Protein AF-0000000070044170 (afdb_homodimer)

InterPro domains:
  IPR001287 Nitrite reductase, copper-type [PR00695] (70-88)
  IPR001287 Nitrite reductase, copper-type [PR00695] (96-112)
  IPR001287 Nitrite reductase, copper-type [PR00695] (114-131)
  IPR001287 Nitrite reductase, copper-type [PR00695] (154-169)
  IPR008972 Cupredoxin [G3DSA:2.60.40.420] (39-191)
  IPR008972 Cupredoxin [G3DSA:2.60.40.420] (219-388)
  IPR008972 Cupredoxin [SSF49503] (66-196)
  IPR008972 Cupredoxin [SSF49503] (223-388)
  IPR011707 Multicopper oxidase-like, N-terminal [PF07732] (86-191)

Solvent-accessible surface area (backbone atoms only — not comparable to full-atom values): 47836 Å² total; per-residue (Å²): 136,78,83,66,86,62,62,77,61,50,64,67,36,61,84,58,57,73,78,81,65,84,67,71,72,64,79,58,69,79,46,70,85,71,49,57,71,61,59,59,50,42,56,50,52,56,69,26,58,66,61,80,62,75,82,78,61,77,72,60,54,53,68,61,53,52,69,68,76,39,55,71,44,81,45,80,39,32,43,40,71,46,80,41,77,43,85,88,82,41,54,27,65,28,27,17,29,62,54,19,23,44,21,75,73,44,74,49,46,33,56,25,30,40,40,39,32,46,32,21,50,64,84,36,90,60,61,45,32,47,38,58,61,59,47,90,68,65,69,73,76,19,46,48,33,46,47,59,35,72,48,74,49,39,46,55,31,73,63,42,31,64,27,53,29,31,40,29,29,35,80,32,64,52,45,65,56,38,33,51,37,23,16,32,30,42,34,39,24,34,46,74,86,44,69,67,62,43,66,39,69,31,53,42,68,55,95,67,38,78,43,85,40,72,44,77,40,64,42,46,16,45,55,34,38,47,36,35,36,43,32,30,55,42,98,83,22,40,80,28,65,68,34,51,80,67,66,48,60,70,29,21,18,42,39,62,26,54,35,39,22,24,58,20,28,67,51,10,24,70,73,68,50,31,57,87,45,73,44,38,43,63,47,88,30,31,50,58,90,50,44,42,55,26,19,40,50,41,49,37,44,50,77,35,50,31,33,35,46,36,36,28,70,21,86,59,70,38,20,46,27,38,48,32,34,47,40,31,29,35,27,43,65,88,40,79,56,26,36,42,28,47,34,48,68,34,46,50,73,29,47,37,38,38,34,36,59,43,76,45,55,23,48,31,44,38,30,31,48,23,61,48,37,37,76,35,14,23,40,33,33,37,36,21,23,61,47,77,63,45,43,66,56,34,32,73,60,62,70,31,97,57,76,61,64,23,53,20,72,67,62,21,28,38,44,65,33,44,60,82,85,57,77,49,52,41,81,72,84,33,43,14,53,30,42,49,52,41,69,67,58,53,50,53,42,44,74,69,66,32,39,56,53,58,70,49,57,78,69,49,64,79,58,123,134,84,83,73,84,62,73,71,55,56,69,60,45,67,74,69,55,72,77,88,69,84,74,74,78,68,84,63,70,83,55,76,79,74,53,67,71,60,59,59,47,44,50,48,59,42,45,11,48,22,50,60,55,71,82,69,57,79,64,58,51,51,68,62,54,53,67,56,54,39,56,69,44,80,44,80,41,33,42,40,71,44,80,42,77,43,88,88,83,41,53,29,66,27,28,17,28,62,53,19,23,45,22,73,73,44,75,49,46,32,44,24,30,40,38,41,33,45,33,22,50,62,84,35,91,59,57,46,32,48,39,53,38,57,28,58,44,36,41,65,77,17,45,47,31,45,47,58,35,72,48,74,49,36,45,56,30,40,57,36,33,63,26,51,28,29,40,30,24,23,71,27,60,39,40,56,56,38,33,51,38,23,16,30,32,43,34,38,24,34,44,74,86,47,68,66,61,44,66,40,88,43,70,42,77,56,94,91,38,79,42,86,39,74,43,77,40,65,40,47,17,43,54,35,38,48,37,34,37,43,32,30,56,41,96,82,21,40,78,28,64,69,35,48,63,65,68,50,60,70,30,21,19,42,41,65,26,58,38,38,20,25,58,21,28,67,51,9,23,69,74,67,51,30,58,85,46,73,85,52,95,70,49,88,31,33,50,58,89,49,43,42,55,26,20,40,50,41,49,36,44,48,77,36,46,32,33,35,45,36,36,26,70,18,67,61,68,38,37,45,28,39,53,94,49,57,40,33,29,36,28,32,36,66,24,76,68,37,53,73,38,62,64,49,81,36,33,16,52,17,46,36,39,38,34,36,59,45,84,57,60,33,77,30,43,38,30,32,78,40,72,69,37,37,77,36,13,22,42,34,33,36,36,20,23,61,63,78,62,45,43,66,55,35,32,74,59,62,70,31,96,55,78,61,64,20,54,19,71,70,63,23,28,38,44,67,34,44,59,81,85,59,76,49,51,41,82,71,82,33,40,16,53,30,44,48,53,42,71,67,55,51,49,52,42,42,74,70,67,32,39,56,53,58,69,48,57,80,70,48,65,80,59,124

Nearest PDB structures (foldseek):
  6the-assembly1_A  TM=8.677E-01  e=5.548E-26  Bradyrhizobium sp. ORS 375
  3x1n-assembly1_A  TM=8.506E-01  e=3.146E-26  Geobacillus thermodenitrificans NG80-2
  3wia-assembly1_B  TM=8.548E-01  e=6.577E-26  Geobacillus kaustophilus HTA426
  3wi9-assembly1_A  TM=8.534E-01  e=1.455E-25  Geobacillus kaustophilus HTA426
  3x1f-assembly1_A  TM=8.467E-01  e=3.606E-25  Geobacillus thermodenitrificans NG80-2

Secondary structure (DSSP, 8-state):
----TTHHHHHHHHHT-S-------------TTTS-HHHHHHHHHHTS------TTS----HHHHHTTTPPEEEEEEEEEEEEEEETTTEEEEEEEETTEESPPPEEEETTPEEEEEEE--TT-SS-B--EETT--S-GGGG--B-TT-EEEEEEE--S-EEEEEE---TT-S-HHHHHHTT-EEEEEEE-TT-PPPEEE--EEEETTEEEE--EEE-S-EEEEEEEEEEE-B-TTS-B-HHHHHHT--SEEEETTBTTTBS--HHHHHHHHS-TTS-SSS--TT--GGGGGGS---EEE-TT-EEEEEEEE-SSS-EEEEETT--BSEEEETTEEEESSBSEEEE-TTEEEEEEEE--SSEEEEEEES-HHHHHHT-EEEEEES-TT--HHHHHHTTSSSS--SSTHHHH-EETTTSPPP-TTEEPPS-EE--SEE-HHHHHHHHHTT-B-HHHHGGGSPPP-/----TTHHHHHHHHHH-S--------S----TTTS-HHHHHHHHHH-S------S-S----HHHHHTTTPPEEEEEEEEEEEEEEETTTEEEEEEEETTEESPPPEEEETTPEEEEEEE--TT-SS-B--EETT--S-GGGG--B-TT-EEEEEEE--S-EEEEEE---TT-S-HHHHHHTT-EEEEEEE-TT-PPPEEE--EEEETTEEEE--EEE-S-EEEEEEEEEEE-B-TTS-B-HHHHHTT--SEEEETTBTTTBS--HHHHHHHHS-TTS-SSS--TT--GGGGGGS---EEE-TT-EEEEEEEE-SSS-EEEEETT--BSEEEETTEEEESSBSEEEE-TTEEEEEEEE--SSEEEEEEES-HHHHHHT-EEEEEES-TT-HHHHHHHTTSSSS--SSTHHHH-EETTTSPPP-TTEEPPS-EE--SEE-HHHHHHHHHTT-B-HHHHGGGSPPP-

Sequence (928 aa):
MLFTIAAVAVMGATLFGSTYTQTQIAGQSLDITKMDADVIEQIHQMGGLQLVMPQAFAETDCGVLSQTGRKVVEFNLTGESVKLPIMGGKTYNAMTFSGQVPGPTLRVTQGDVVKMTLSIPADEVTGHGNDMHASQITAGAFESVNPGETSQYCYIAQVAGVFKYHCSGVKLIGMDQHVLSGMYGIAIVDPIDGYKKLMVEKTKVSNGKVSLDRKFYDADALEFQIQYNQLYLTPEGNYDAGAMFQHHNTATVVNGMQFGYVPNMLHNILVKGDANKNIFVAQPWNGIELKQYQSQLLFVENDQHVRIFAENAGNEPVFFHIVGEILDRVTQGNRVQSAGTETWLLGGSQNMIVDIVFDEPGAYALVNHDYAAIYTGAATVFVAGDPFGLNPRLVDAGIIPAPVPSYAYALGNPSDAVPPMGKNSIAHPAVNIHGLYTDEVASEKKAAGMIPLWEVIPTLPPVPMLFTIAAVAVMGATLFGSTYTQTQIAGQSLDITKMDADVIEQIHQMGGLQLVMPQAFAETDCGVLSQTGRKVVEFNLTGESVKLPIMGGKTYNAMTFSGQVPGPTLRVTQGDVVKMTLSIPADEVTGHGNDMHASQITAGAFESVNPGETSQYCYIAQVAGVFKYHCSGVKLIGMDQHVLSGMYGIAIVDPIDGYKKLMVEKTKVSNGKVSLDRKFYDADALEFQIQYNQLYLTPEGNYDAGAMFQHHNTATVVNGMQFGYVPNMLHNILVKGDANKNIFVAQPWNGIELKQYQSQLLFVENDQHVRIFAENAGNEPVFFHIVGEILDRVTQGNRVQSAGTETWLLGGSQNMIVDIVFDEPGAYALVNHDYAAIYTGAATVFVAGDPFGLNPRLVDAGIIPAPVPSYAYALGNPSDAVPPMGKNSIAHPAVNIHGLYTDEVASEKKAAGMIPLWEVIPTLPPVP

pLDDT: mean 84.02, std 22.11, range [18.91, 98.88]

Organism: NCBI:txid859350

Radius of gyration: 29.66 Å; Cα contacts (8 Å, |Δi|>4): 2402; chains: 2; bounding box: 84×89×94 Å

Structure (mmCIF, N/CA/C/O backbone):
data_AF-0000000070044170-model_v1
#
loop_
_entity.id
_entity.type
_entity.pdbx_description
1 polymer 'Copper-containing nitrite reductase'
#
loop_
_atom_site.group_PDB
_atom_site.id
_atom_site.type_symbol
_atom_site.label_atom_id
_atom_site.label_alt_id
_atom_site.label_comp_id
_atom_site.label_asym_id
_atom_site.label_entity_id
_atom_site.label_seq_id
_atom_site.pdbx_PDB_ins_code
_atom_site.Cartn_x
_atom_site.Cartn_y
_atom_site.Cartn_z
_atom_site.occupancy
_atom_site.B_iso_or_equiv
_atom_site.auth_seq_id
_atom_site.auth_comp_id
_atom_site.auth_asym_id
_atom_site.auth_atom_id
_atom_site.pdbx_PDB_model_num
ATOM 1 N N . MET A 1 1 ? 52.094 -11.898 -18.25 1 19.14 1 MET A N 1
ATOM 2 C CA . MET A 1 1 ? 52.281 -12.016 -16.797 1 19.14 1 MET A CA 1
ATOM 3 C C . MET A 1 1 ? 51 -11.586 -16.062 1 19.14 1 MET A C 1
ATOM 5 O O . MET A 1 1 ? 50.531 -10.461 -16.219 1 19.14 1 MET A O 1
ATOM 9 N N . LEU A 1 2 ? 50.062 -12.406 -15.82 1 20.53 2 LEU A N 1
ATOM 10 C CA . LEU A 1 2 ? 48.625 -12.492 -15.57 1 20.53 2 LEU A CA 1
ATOM 11 C C . LEU A 1 2 ? 48.281 -12.008 -14.172 1 20.53 2 LEU A C 1
ATOM 13 O O . LEU A 1 2 ? 48.75 -12.555 -13.18 1 20.53 2 LEU A O 1
ATOM 17 N N . PHE A 1 3 ? 48.312 -10.734 -13.953 1 23.02 3 PHE A N 1
ATOM 18 C CA . PHE A 1 3 ? 48.25 -10.086 -12.648 1 23.02 3 PHE A CA 1
ATOM 19 C C . PHE A 1 3 ? 47.094 -10.641 -11.836 1 23.02 3 PHE A C 1
ATOM 21 O O . PHE A 1 3 ? 45.938 -10.672 -12.312 1 23.02 3 PHE A O 1
ATOM 28 N N . THR A 1 4 ? 47.281 -11.594 -10.977 1 21.22 4 THR A N 1
ATOM 29 C CA . THR A 1 4 ? 46.531 -12.531 -10.156 1 21.22 4 THR A CA 1
ATOM 30 C C . THR A 1 4 ? 45.594 -11.781 -9.203 1 21.22 4 THR A C 1
ATOM 32 O O . THR A 1 4 ? 45.969 -10.773 -8.609 1 21.22 4 THR A O 1
ATOM 35 N N . ILE A 1 5 ? 44.281 -11.812 -9.391 1 21.06 5 ILE A N 1
ATOM 36 C CA . ILE A 1 5 ? 43.062 -11.312 -8.797 1 21.06 5 ILE A CA 1
ATOM 37 C C . ILE A 1 5 ? 43.125 -11.453 -7.277 1 21.06 5 ILE A C 1
ATOM 39 O O . ILE A 1 5 ? 42.125 -11.266 -6.586 1 21.06 5 ILE A O 1
ATOM 43 N N . ALA A 1 6 ? 44.219 -11.914 -6.664 1 22.98 6 ALA A N 1
ATOM 44 C CA . ALA A 1 6 ? 44.562 -12.211 -5.277 1 22.98 6 ALA A CA 1
ATOM 45 C C . ALA A 1 6 ? 44.594 -10.938 -4.441 1 22.98 6 ALA A C 1
ATOM 47 O O . ALA A 1 6 ? 44.25 -10.945 -3.264 1 22.98 6 ALA A O 1
ATOM 48 N N . ALA A 1 7 ? 45.281 -10.023 -4.941 1 21.08 7 ALA A N 1
ATOM 49 C CA . ALA A 1 7 ? 45.781 -8.914 -4.141 1 21.08 7 ALA A CA 1
ATOM 50 C C . ALA A 1 7 ? 44.656 -8.039 -3.637 1 21.08 7 ALA A C 1
ATOM 52 O O . ALA A 1 7 ? 44.781 -7.352 -2.619 1 21.08 7 ALA A O 1
ATOM 53 N N . VAL A 1 8 ? 43.719 -7.941 -4.469 1 22.28 8 VAL A N 1
ATOM 54 C CA . VAL A 1 8 ? 42.75 -6.93 -4.059 1 22.28 8 VAL A CA 1
ATOM 55 C C . VAL A 1 8 ? 42 -7.414 -2.828 1 22.28 8 VAL A C 1
ATOM 57 O O . VAL A 1 8 ? 41.25 -6.645 -2.199 1 22.28 8 VAL A O 1
ATOM 60 N N . ALA A 1 9 ? 42.031 -8.734 -2.465 1 24.86 9 ALA A N 1
ATOM 61 C CA . ALA A 1 9 ? 41.375 -9.422 -1.346 1 24.86 9 ALA A CA 1
ATOM 62 C C . ALA A 1 9 ? 42 -8.984 -0.016 1 24.86 9 ALA A C 1
ATOM 64 O O . ALA A 1 9 ? 41.281 -8.938 1.005 1 24.86 9 ALA A O 1
ATOM 65 N N . VAL A 1 10 ? 43.25 -8.742 0.017 1 25.38 10 VAL A N 1
ATOM 66 C CA . VAL A 1 10 ? 44.062 -8.555 1.213 1 25.38 10 VAL A CA 1
ATOM 67 C C . VAL A 1 10 ? 43.719 -7.199 1.845 1 25.38 10 VAL A C 1
ATOM 69 O O . VAL A 1 10 ? 43.719 -7.066 3.07 1 25.38 10 VAL A O 1
ATOM 72 N N . MET A 1 11 ? 43.656 -6.188 1.06 1 24.94 11 MET A N 1
ATOM 73 C CA . MET A 1 11 ? 43.625 -4.891 1.729 1 24.94 11 MET A CA 1
ATOM 74 C C . MET A 1 11 ? 42.344 -4.75 2.551 1 24.94 11 MET A C 1
ATOM 76 O O . MET A 1 11 ? 42.281 -3.939 3.477 1 24.94 11 MET A O 1
ATOM 80 N N . GLY A 1 12 ? 41.156 -5.332 2.129 1 25.17 12 GLY A N 1
ATOM 81 C CA . GLY A 1 12 ? 40 -5.262 2.975 1 25.17 12 GLY A CA 1
ATOM 82 C C . GLY A 1 12 ? 40.156 -5.992 4.293 1 25.17 12 GLY A C 1
ATOM 83 O O . GLY A 1 12 ? 39.375 -5.805 5.219 1 25.17 12 GLY A O 1
ATOM 84 N N . ALA A 1 13 ? 41 -6.918 4.492 1 26.05 13 ALA A N 1
ATOM 85 C CA . ALA A 1 13 ? 41.438 -7.703 5.629 1 26.05 13 ALA A CA 1
ATOM 86 C C . ALA A 1 13 ? 42.156 -6.824 6.66 1 26.05 13 ALA A C 1
ATOM 88 O O . ALA A 1 13 ? 42 -7.023 7.867 1 26.05 13 ALA A O 1
ATOM 89 N N . THR A 1 14 ? 43.188 -6.262 6.367 1 25.36 14 THR A N 1
ATOM 90 C CA . THR A 1 14 ? 44.062 -5.594 7.336 1 25.36 14 THR A CA 1
ATOM 91 C C . THR A 1 14 ? 43.312 -4.445 8.016 1 25.36 14 THR A C 1
ATOM 93 O O . THR A 1 14 ? 43.562 -4.172 9.195 1 25.36 14 THR A O 1
ATOM 96 N N . LEU A 1 15 ? 42.719 -3.572 7.324 1 26.08 15 LEU A N 1
ATOM 97 C CA . LEU A 1 15 ? 42.156 -2.512 8.172 1 26.08 15 LEU A CA 1
ATOM 98 C C . LEU A 1 15 ? 41.156 -3.066 9.164 1 26.08 15 LEU A C 1
ATOM 100 O O . LEU A 1 15 ? 41 -2.547 10.273 1 26.08 15 LEU A O 1
ATOM 104 N N . PHE A 1 16 ? 40.188 -4.203 8.789 1 29.12 16 PHE A N 1
ATOM 105 C CA . PHE A 1 16 ? 39.469 -5.062 9.719 1 29.12 16 PHE A CA 1
ATOM 106 C C . PHE A 1 16 ? 40.281 -6.316 10.031 1 29.12 16 PHE A C 1
ATOM 108 O O . PHE A 1 16 ? 40.25 -7.293 9.281 1 29.12 16 PHE A O 1
ATOM 115 N N . GLY A 1 17 ? 41.375 -6.535 10.164 1 27.56 17 GLY A N 1
ATOM 116 C CA . GLY A 1 17 ? 42.219 -7.629 10.625 1 27.56 17 GLY A CA 1
ATOM 117 C C . GLY A 1 17 ? 41.5 -8.547 11.617 1 27.56 17 GLY A C 1
ATOM 118 O O . GLY A 1 17 ? 42.125 -9.461 12.164 1 27.56 17 GLY A O 1
ATOM 119 N N . SER A 1 18 ? 40.656 -8.055 12.531 1 26.33 18 SER A N 1
ATOM 120 C CA . SER A 1 18 ? 40.25 -8.898 13.656 1 26.33 18 SER A CA 1
ATOM 121 C C . SER A 1 18 ? 39.469 -10.117 13.18 1 26.33 18 SER A C 1
ATOM 123 O O . SER A 1 18 ? 38.875 -10.102 12.094 1 26.33 18 SER A O 1
ATOM 125 N N . THR A 1 19 ? 39.75 -11.391 13.516 1 26.95 19 THR A N 1
ATOM 126 C CA . THR A 1 19 ? 39.062 -12.68 13.43 1 26.95 19 THR A CA 1
ATOM 127 C C . THR A 1 19 ? 37.562 -12.516 13.602 1 26.95 19 THR A C 1
ATOM 129 O O . THR A 1 19 ? 37.094 -11.898 14.57 1 26.95 19 THR A O 1
ATOM 132 N N . TYR A 1 20 ? 36.812 -12.609 12.672 1 24.53 20 TYR A N 1
ATOM 133 C CA . TYR A 1 20 ? 35.375 -12.484 12.703 1 24.53 20 TYR A CA 1
ATOM 134 C C . TYR A 1 20 ? 34.75 -13.531 13.617 1 24.53 20 TYR A C 1
ATOM 136 O O . TYR A 1 20 ? 34.5 -14.656 13.195 1 24.53 20 TYR A O 1
ATOM 144 N N . THR A 1 21 ? 35.312 -14.023 14.805 1 25.42 21 THR A N 1
ATOM 145 C CA . THR A 1 21 ? 34.531 -14.789 15.75 1 25.42 21 THR A CA 1
ATOM 146 C C . THR A 1 21 ? 33.125 -14.227 15.852 1 25.42 21 THR A C 1
ATOM 148 O O . THR A 1 21 ? 32.906 -13.008 15.789 1 25.42 21 THR A O 1
ATOM 151 N N . GLN A 1 22 ? 32.125 -15.07 15.477 1 24.55 22 GLN A N 1
ATOM 152 C CA . GLN A 1 22 ? 30.703 -14.875 15.695 1 24.55 22 GLN A CA 1
ATOM 153 C C . GLN A 1 22 ? 30.453 -14.148 17.016 1 24.55 22 GLN A C 1
ATOM 155 O O . GLN A 1 22 ? 30.25 -14.789 18.047 1 24.55 22 GLN A O 1
ATOM 160 N N . THR A 1 23 ? 31.297 -13.453 17.5 1 24.69 23 THR A N 1
ATOM 161 C CA . THR A 1 23 ? 31.016 -12.773 18.75 1 24.69 23 THR A CA 1
ATOM 162 C C . THR A 1 23 ? 29.609 -12.156 18.719 1 24.69 23 THR A C 1
ATOM 164 O O . THR A 1 23 ? 29.328 -11.305 17.891 1 24.69 23 THR A O 1
ATOM 167 N N . GLN A 1 24 ? 28.562 -12.977 19.188 1 23.58 24 GLN A N 1
ATOM 168 C CA . GLN A 1 24 ? 27.266 -12.641 19.766 1 23.58 24 GLN A CA 1
ATOM 169 C C . GLN A 1 24 ? 27.281 -11.242 20.375 1 23.58 24 GLN A C 1
ATOM 171 O O . GLN A 1 24 ? 27.953 -11.008 21.375 1 23.58 24 GLN A O 1
ATOM 176 N N . ILE A 1 25 ? 27.406 -10.391 19.609 1 24.97 25 ILE A N 1
ATOM 177 C CA . ILE A 1 25 ? 27.219 -9.125 20.312 1 24.97 25 ILE A CA 1
ATOM 178 C C . ILE A 1 25 ? 26 -9.203 21.219 1 24.97 25 ILE A C 1
ATOM 180 O O . ILE A 1 25 ? 24.875 -9.375 20.75 1 24.97 25 ILE A O 1
ATOM 184 N N . ALA A 1 26 ? 26.078 -9.93 22.281 1 24.61 26 ALA A N 1
ATOM 185 C CA . ALA A 1 26 ? 25.094 -9.891 23.344 1 24.61 26 ALA A CA 1
ATOM 186 C C . ALA A 1 26 ? 24.359 -8.555 23.375 1 24.61 26 ALA A C 1
ATOM 188 O O . ALA A 1 26 ? 24.969 -7.504 23.125 1 24.61 26 ALA A O 1
ATOM 189 N N . GLY A 1 27 ? 23.141 -8.547 22.984 1 26.03 27 GLY A N 1
ATOM 190 C CA . GLY A 1 27 ? 22.234 -7.449 23.266 1 26.03 27 GLY A CA 1
ATOM 191 C C . GLY A 1 27 ? 22.594 -6.672 24.516 1 26.03 27 GLY A C 1
ATOM 192 O O . GLY A 1 27 ? 21.859 -6.68 25.5 1 26.03 27 GLY A O 1
ATOM 193 N N . GLN A 1 28 ? 23.875 -6.738 24.797 1 25.52 28 GLN A N 1
ATOM 194 C CA . GLN A 1 28 ? 24.156 -5.863 25.938 1 25.52 28 GLN A CA 1
ATOM 195 C C . GLN A 1 28 ? 23.688 -4.438 25.656 1 25.52 28 GLN A C 1
ATOM 197 O O . GLN A 1 28 ? 23.812 -3.939 24.547 1 25.52 28 GLN A O 1
ATOM 202 N N . SER A 1 29 ? 22.688 -4.094 26.422 1 26.28 29 SER A N 1
ATOM 203 C CA . SER A 1 29 ? 22.281 -2.699 26.562 1 26.28 29 SER A CA 1
ATOM 204 C C . SER A 1 29 ? 23.469 -1.758 26.375 1 26.28 29 SER A C 1
ATOM 206 O O . SER A 1 29 ? 24.5 -1.93 27.016 1 26.28 29 SER A O 1
ATOM 208 N N . LEU A 1 30 ? 23.875 -1.546 25.172 1 29.61 30 LEU A N 1
ATOM 209 C CA . LEU A 1 30 ? 24.828 -0.435 25.141 1 29.61 30 LEU A CA 1
ATOM 210 C C . LEU A 1 30 ? 24.531 0.556 26.266 1 29.61 30 LEU A C 1
ATOM 212 O O . LEU A 1 30 ? 23.516 1.244 26.25 1 29.61 30 LEU A O 1
ATOM 216 N N . ASP A 1 31 ? 24.734 0.092 27.453 1 29.84 31 ASP A N 1
ATOM 217 C CA . ASP A 1 31 ? 24.797 0.992 28.609 1 29.84 31 ASP A CA 1
ATOM 218 C C . ASP A 1 31 ? 25.688 2.195 28.312 1 29.84 31 ASP A C 1
ATOM 220 O O . ASP A 1 31 ? 26.922 2.086 28.359 1 29.84 31 ASP A O 1
ATOM 224 N N . ILE A 1 32 ? 25.234 3.098 27.5 1 32.16 32 ILE A N 1
ATOM 225 C CA . ILE A 1 32 ? 25.844 4.398 27.234 1 32.16 32 ILE A CA 1
ATOM 226 C C . ILE A 1 32 ? 26.578 4.887 28.484 1 32.16 32 ILE A C 1
ATOM 228 O O . ILE A 1 32 ? 27.375 5.828 28.406 1 32.16 32 ILE A O 1
ATOM 232 N N . THR A 1 33 ? 26.266 4.387 29.672 1 31.03 33 THR A N 1
ATOM 233 C CA . THR A 1 33 ? 27.031 4.684 30.859 1 31.03 33 THR A CA 1
ATOM 234 C C . THR A 1 33 ? 28.391 3.984 30.812 1 31.03 33 THR A C 1
ATOM 236 O O . THR A 1 33 ? 29.266 4.266 31.641 1 31.03 33 THR A O 1
ATOM 239 N N . LYS A 1 34 ? 28.484 2.844 30.141 1 38.56 34 LYS A N 1
ATOM 240 C CA . LYS A 1 34 ? 29.797 2.209 30.172 1 38.56 34 LYS A CA 1
ATOM 241 C C . LYS A 1 34 ? 30.562 2.467 28.875 1 38.56 34 LYS A C 1
ATOM 243 O O . LYS A 1 34 ? 31.625 1.891 28.656 1 38.56 34 LYS A O 1
ATOM 248 N N . MET A 1 35 ? 29.875 2.824 27.781 1 36.03 35 MET A N 1
ATOM 249 C CA . MET A 1 35 ? 30.656 3.213 26.625 1 36.03 35 MET A CA 1
ATOM 250 C C . MET A 1 35 ? 31.469 4.473 26.906 1 36.03 35 MET A C 1
ATOM 252 O O . MET A 1 35 ? 30.984 5.383 27.578 1 36.03 35 MET A O 1
ATOM 256 N N . ASP A 1 36 ? 32.656 4.328 26.672 1 36.97 36 ASP A N 1
ATOM 257 C CA . ASP A 1 36 ? 33.562 5.422 26.953 1 36.97 36 ASP A CA 1
ATOM 258 C C . ASP A 1 36 ? 33.156 6.691 26.203 1 36.97 36 ASP A C 1
ATOM 260 O O . ASP A 1 36 ? 32.625 6.625 25.094 1 36.97 36 ASP A O 1
ATOM 264 N N . ALA A 1 37 ? 33.031 7.797 26.797 1 40.34 37 ALA A N 1
ATOM 265 C CA . ALA A 1 37 ? 32.75 9.148 26.328 1 40.34 37 ALA A CA 1
ATOM 266 C C . ALA A 1 37 ? 33.375 9.383 24.953 1 40.34 37 ALA A C 1
ATOM 268 O O . ALA A 1 37 ? 32.781 10.078 24.109 1 40.34 37 ALA A O 1
ATOM 269 N N . ASP A 1 38 ? 34.406 8.68 24.656 1 39.34 38 ASP A N 1
ATOM 270 C CA . ASP A 1 38 ? 35.188 8.969 23.453 1 39.34 38 ASP A CA 1
ATOM 271 C C . ASP A 1 38 ? 34.531 8.336 22.234 1 39.34 38 ASP A C 1
ATOM 273 O O . ASP A 1 38 ? 34.531 8.945 21.156 1 39.34 38 ASP A O 1
ATOM 277 N N . VAL A 1 39 ? 34.031 7.109 22.266 1 39.88 39 VAL A N 1
ATOM 278 C CA . VAL A 1 39 ? 33.5 6.457 21.078 1 39.88 39 VAL A CA 1
ATOM 279 C C . VAL A 1 39 ? 32.156 7.074 20.703 1 39.88 39 VAL A C 1
ATOM 281 O O . VAL A 1 39 ? 31.891 7.332 19.531 1 39.88 39 VAL A O 1
ATOM 284 N N . ILE A 1 40 ? 31.281 7.371 21.609 1 38.44 40 ILE A N 1
ATOM 285 C CA . ILE A 1 40 ? 30.047 8.102 21.359 1 38.44 40 ILE A CA 1
ATOM 286 C C . ILE A 1 40 ? 30.359 9.477 20.766 1 38.44 40 ILE A C 1
ATOM 288 O O . ILE A 1 40 ? 29.703 9.914 19.828 1 38.44 40 ILE A O 1
ATOM 292 N N . GLU A 1 41 ? 31.375 10.148 21.344 1 41.38 41 GLU A N 1
ATOM 293 C CA . GLU A 1 41 ? 31.859 11.391 20.766 1 41.38 41 GLU A CA 1
ATOM 294 C C . GLU A 1 41 ? 32.344 11.18 19.344 1 41.38 41 GLU A C 1
ATOM 296 O O . GLU A 1 41 ? 32.125 12.016 18.469 1 41.38 41 GLU A O 1
ATOM 301 N N . GLN A 1 42 ? 32.906 10.094 19.031 1 38.66 42 GLN A N 1
ATOM 302 C CA . GLN A 1 42 ? 33.375 9.797 17.688 1 38.66 42 GLN A CA 1
ATOM 303 C C . GLN A 1 42 ? 32.219 9.531 16.734 1 38.66 42 GLN A C 1
ATOM 305 O O . GLN A 1 42 ? 32.219 10.008 15.602 1 38.66 42 GLN A O 1
ATOM 310 N N . ILE A 1 43 ? 31.328 8.758 17.062 1 40.31 43 ILE A N 1
ATOM 311 C CA . ILE A 1 43 ? 30.141 8.531 16.266 1 40.31 43 ILE A CA 1
ATOM 312 C C . ILE A 1 43 ? 29.359 9.836 16.109 1 40.31 43 ILE A C 1
ATOM 314 O O . ILE A 1 43 ? 28.891 10.164 15.016 1 40.31 43 ILE A O 1
ATOM 318 N N . HIS A 1 44 ? 29.156 10.547 17.219 1 39.19 44 HIS A N 1
ATOM 319 C CA . HIS A 1 44 ? 28.609 11.891 17.125 1 39.19 44 HIS A CA 1
ATOM 320 C C . HIS A 1 44 ? 29.375 12.727 16.094 1 39.19 44 HIS A C 1
ATOM 322 O O . HIS A 1 44 ? 28.781 13.523 15.367 1 39.19 44 HIS A O 1
ATOM 328 N N . GLN A 1 45 ? 30.672 12.562 16.141 1 37.84 45 GLN A N 1
ATOM 329 C CA . GLN A 1 45 ? 31.547 13.312 15.25 1 37.84 45 GLN A CA 1
ATOM 330 C C . GLN A 1 45 ? 31.562 12.703 13.852 1 37.84 45 GLN A C 1
ATOM 332 O O . GLN A 1 45 ? 31.984 13.352 12.891 1 37.84 45 GLN A O 1
ATOM 337 N N . MET A 1 46 ? 31.469 11.492 13.711 1 35.75 46 MET A N 1
ATOM 338 C CA . MET A 1 46 ? 31.562 10.859 12.398 1 35.75 46 MET A CA 1
ATOM 339 C C . MET A 1 46 ? 30.422 11.32 11.492 1 35.75 46 MET A C 1
ATOM 341 O O . MET A 1 46 ? 30.547 11.273 10.266 1 35.75 46 MET A O 1
ATOM 345 N N . GLY A 1 47 ? 29.312 11.398 11.992 1 37.19 47 GLY A N 1
ATOM 346 C CA . GLY A 1 47 ? 28.234 11.602 11.047 1 37.19 47 GLY A CA 1
ATOM 347 C C . GLY A 1 47 ? 28.391 12.859 10.219 1 37.19 47 GLY A C 1
ATOM 348 O O . GLY A 1 47 ? 27.594 13.125 9.312 1 37.19 47 GLY A O 1
ATOM 349 N N . GLY A 1 48 ? 29.094 13.898 10.797 1 34.38 48 GLY A N 1
ATOM 350 C CA . GLY A 1 48 ? 29.125 15.086 9.961 1 34.38 48 GLY A CA 1
ATOM 351 C C . GLY A 1 48 ? 30.172 15.008 8.859 1 34.38 48 GLY A C 1
ATOM 352 O O . GLY A 1 48 ? 31.359 14.828 9.133 1 34.38 48 GLY A O 1
ATOM 353 N N . LEU A 1 49 ? 29.953 14.328 7.84 1 34.31 49 LEU A N 1
ATOM 354 C CA . LEU A 1 49 ? 30.844 14.602 6.715 1 34.31 49 LEU A CA 1
ATOM 355 C C . LEU A 1 49 ? 31.219 16.078 6.668 1 34.31 49 LEU A C 1
ATOM 357 O O . LEU A 1 49 ? 30.359 16.938 6.516 1 34.31 49 LEU A O 1
ATOM 361 N N . GLN A 1 50 ? 32.219 16.422 7.395 1 33.09 50 GLN A N 1
ATOM 362 C CA . GLN A 1 50 ? 32.75 17.766 7.184 1 33.09 50 GLN A CA 1
ATOM 363 C C . GLN A 1 50 ? 33.156 17.969 5.723 1 33.09 50 GLN A C 1
ATOM 365 O O . GLN A 1 50 ? 34.219 17.531 5.293 1 33.09 50 GLN A O 1
ATOM 370 N N . LEU A 1 51 ? 32.188 17.969 4.906 1 35.75 51 LEU A N 1
ATOM 371 C CA . LEU A 1 51 ? 32.531 18.469 3.582 1 35.75 51 LEU A CA 1
ATOM 372 C C . LEU A 1 51 ? 33.031 19.906 3.666 1 35.75 51 LEU A C 1
ATOM 374 O O . LEU A 1 51 ? 32.281 20.828 3.998 1 35.75 51 LEU A O 1
ATOM 378 N N . VAL A 1 52 ? 34.25 20.078 4.082 1 33.75 52 VAL A N 1
ATOM 379 C CA . VAL A 1 52 ? 34.844 21.391 3.928 1 33.75 52 VAL A CA 1
ATOM 380 C C . VAL A 1 52 ? 34.812 21.812 2.463 1 33.75 52 VAL A C 1
ATOM 382 O O . 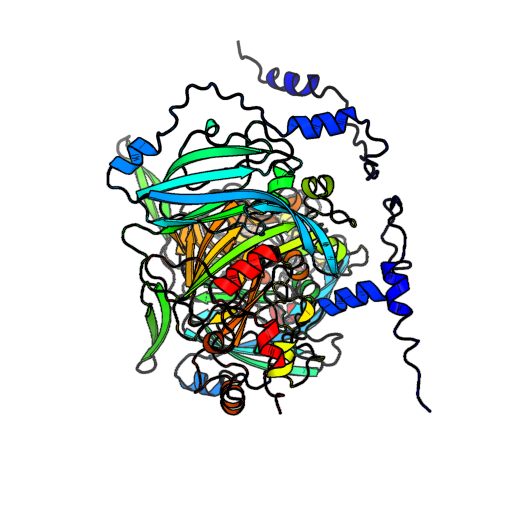VAL A 1 52 ? 35.469 21.234 1.613 1 33.75 52 VAL A O 1
ATOM 385 N N . MET A 1 53 ? 33.656 22.297 2.092 1 36.88 53 MET A N 1
ATOM 386 C CA . MET A 1 53 ? 33.594 22.828 0.735 1 36.88 53 MET A CA 1
ATOM 387 C C . MET A 1 53 ? 34.375 24.125 0.612 1 36.88 53 MET A C 1
ATOM 389 O O . MET A 1 53 ? 34.281 25 1.486 1 36.88 53 MET A O 1
ATOM 393 N N . PRO A 1 54 ? 35.312 24.219 -0.308 1 36 54 PRO A N 1
ATOM 394 C CA . PRO A 1 54 ? 35.969 25.5 -0.583 1 36 54 PRO A CA 1
ATOM 395 C C . PRO A 1 54 ? 34.969 26.625 -0.891 1 36 54 PRO A C 1
ATOM 397 O O . PRO A 1 54 ? 33.844 26.359 -1.378 1 36 54 PRO A O 1
ATOM 400 N N . GLN A 1 55 ? 35.125 27.891 -0.45 1 34.16 55 GLN A N 1
ATOM 401 C CA . GLN A 1 55 ? 34.375 29.141 -0.593 1 34.16 55 GLN A CA 1
ATOM 402 C C . GLN A 1 55 ? 34.062 29.422 -2.059 1 34.16 55 GLN A C 1
ATOM 404 O O . GLN A 1 55 ? 33.438 30.438 -2.377 1 34.16 55 GLN A O 1
ATOM 409 N N . ALA A 1 56 ? 34.656 28.719 -2.957 1 34.22 56 ALA A N 1
ATOM 410 C CA . ALA A 1 56 ? 34.5 29.203 -4.328 1 34.22 56 ALA A CA 1
ATOM 411 C C . ALA A 1 56 ? 33.062 29.047 -4.824 1 34.22 56 ALA A C 1
ATOM 413 O O . ALA A 1 56 ? 32.812 29.125 -6.027 1 34.22 56 ALA A O 1
ATOM 414 N N . PHE A 1 57 ? 32.25 28.594 -4.094 1 40.66 57 PHE A N 1
ATOM 415 C CA . PHE A 1 57 ? 30.984 28.406 -4.797 1 40.66 57 PHE A CA 1
ATOM 416 C C . PHE A 1 57 ? 30.219 29.703 -4.902 1 40.66 57 PHE A C 1
ATOM 418 O O . PHE A 1 57 ? 30.125 30.453 -3.932 1 40.66 57 PHE A O 1
ATOM 425 N N . ALA A 1 58 ? 30.047 30.266 -6.125 1 40.16 58 ALA A N 1
ATOM 426 C CA . ALA A 1 58 ? 29.297 31.453 -6.496 1 40.16 58 ALA A CA 1
ATOM 427 C C . ALA A 1 58 ? 27.969 31.516 -5.746 1 40.16 58 ALA A C 1
ATOM 429 O O . ALA A 1 58 ? 27.125 30.641 -5.895 1 40.16 58 ALA A O 1
ATOM 430 N N . GLU A 1 59 ? 27.922 32.125 -4.609 1 48.19 59 GLU A N 1
ATOM 431 C CA . GLU A 1 59 ? 26.641 32.5 -3.996 1 48.19 59 GLU A CA 1
ATOM 432 C C . GLU A 1 59 ? 25.672 33.031 -5.035 1 48.19 59 GLU A C 1
ATOM 434 O O . GLU A 1 59 ? 26 33.969 -5.793 1 48.19 59 GLU A O 1
ATOM 439 N N . THR A 1 60 ? 24.875 32.219 -5.605 1 56.06 60 THR A N 1
ATOM 440 C CA . THR A 1 60 ? 23.797 32.812 -6.383 1 56.06 60 THR A CA 1
ATOM 441 C C . THR A 1 60 ? 23.25 34.062 -5.711 1 56.06 60 THR A C 1
ATOM 443 O O . THR A 1 60 ? 22.828 34.031 -4.555 1 56.06 60 THR A O 1
ATOM 446 N N . ASP A 1 61 ? 23.656 35.219 -6.125 1 63.53 61 ASP A N 1
ATOM 447 C CA . ASP A 1 61 ? 23.266 36.531 -5.613 1 63.53 61 ASP A CA 1
ATOM 448 C C . ASP A 1 61 ? 21.766 36.75 -5.77 1 63.53 61 ASP A C 1
ATOM 450 O O . ASP A 1 61 ? 21.266 36.938 -6.887 1 63.53 61 ASP A O 1
ATOM 454 N N . CYS A 1 62 ? 21.047 36.594 -4.695 1 69.19 62 CYS A N 1
ATOM 455 C CA . CYS A 1 62 ? 19.594 36.781 -4.656 1 69.19 62 CYS A CA 1
ATOM 456 C C . CYS A 1 62 ? 19.188 38.094 -5.316 1 69.19 62 CYS A C 1
ATOM 458 O O . CYS A 1 62 ? 18.156 38.156 -5.965 1 69.19 62 CYS A O 1
ATOM 460 N N . GLY A 1 63 ? 20.062 39.031 -5.125 1 66.06 63 GLY A N 1
ATOM 461 C CA . GLY A 1 63 ? 19.797 40.344 -5.691 1 66.06 63 GLY A CA 1
ATOM 462 C C . GLY A 1 63 ? 19.75 40.344 -7.207 1 66.06 63 GLY A C 1
ATOM 463 O O . GLY A 1 63 ? 18.828 40.906 -7.805 1 66.06 63 GLY A O 1
ATOM 464 N N . VAL A 1 64 ? 20.594 39.688 -7.738 1 70.38 64 VAL A N 1
ATOM 465 C CA . VAL A 1 64 ? 20.672 39.656 -9.195 1 70.38 64 VAL A CA 1
ATOM 466 C C . VAL A 1 64 ? 19.469 38.875 -9.75 1 70.38 64 VAL A C 1
ATOM 468 O O . VAL A 1 64 ? 18.875 39.281 -10.758 1 70.38 64 VAL A O 1
ATOM 471 N N . LEU A 1 65 ? 19.094 37.906 -9.086 1 74.38 65 LEU A N 1
ATOM 472 C CA . LEU A 1 65 ? 17.984 37.094 -9.578 1 74.38 65 LEU A CA 1
ATOM 473 C C . LEU A 1 65 ? 16.672 37.844 -9.477 1 74.38 65 LEU A C 1
ATOM 475 O O . LEU A 1 65 ? 15.789 37.688 -10.32 1 74.38 65 LEU A O 1
ATOM 479 N N . SER A 1 66 ? 16.578 38.688 -8.5 1 69.5 66 SER A N 1
ATOM 480 C CA . SER A 1 66 ? 15.352 39.469 -8.312 1 69.5 66 SER A CA 1
ATOM 481 C C . SER A 1 66 ? 15.156 40.5 -9.422 1 69.5 66 SER A C 1
ATOM 483 O O . SER A 1 66 ? 14.039 40.938 -9.672 1 69.5 66 SER A O 1
ATOM 485 N N . GLN A 1 67 ? 16.219 40.75 -10.117 1 73.44 67 GLN A N 1
ATOM 486 C CA . GLN A 1 67 ? 16.156 41.781 -11.164 1 73.44 67 GLN A CA 1
ATOM 487 C C . GLN A 1 67 ? 15.836 41.156 -12.523 1 73.44 67 GLN A C 1
ATOM 489 O O . GLN A 1 67 ? 15.641 41.875 -13.508 1 73.44 67 GLN A O 1
ATOM 494 N N . THR A 1 68 ? 15.648 39.969 -12.539 1 80.44 68 THR A N 1
ATOM 495 C CA . THR A 1 68 ? 15.461 39.281 -13.805 1 80.44 68 THR A CA 1
ATOM 496 C C . THR A 1 68 ? 13.984 39.25 -14.188 1 80.44 68 THR A C 1
ATOM 498 O O . THR A 1 68 ? 13.617 38.719 -15.242 1 80.44 68 THR A O 1
ATOM 501 N N . GLY A 1 69 ? 13.094 39.812 -13.422 1 87.12 69 GLY A N 1
ATOM 502 C CA . GLY A 1 69 ? 11.68 39.75 -13.734 1 87.12 69 GLY A CA 1
ATOM 503 C C . GLY A 1 69 ? 10.977 38.562 -13.109 1 87.12 69 GLY A C 1
ATOM 504 O O . GLY A 1 69 ? 9.75 38.469 -13.172 1 87.12 69 GLY A O 1
ATOM 505 N N . ARG A 1 70 ? 11.75 37.75 -12.555 1 91.69 70 ARG A N 1
ATOM 506 C CA . ARG A 1 70 ? 11.172 36.625 -11.859 1 91.69 70 ARG A CA 1
ATOM 507 C C . ARG A 1 70 ? 10.516 37.062 -10.547 1 91.69 70 ARG A C 1
ATOM 509 O O . ARG A 1 70 ? 10.977 38 -9.898 1 91.69 70 ARG A O 1
ATOM 516 N N . LYS A 1 71 ? 9.398 36.375 -10.203 1 93.44 71 LYS A N 1
ATOM 517 C CA . LYS A 1 71 ? 8.797 36.625 -8.898 1 93.44 71 LYS A CA 1
ATOM 518 C C . LYS A 1 71 ? 9.688 36.094 -7.777 1 93.44 71 LYS A C 1
ATOM 520 O O . LYS A 1 71 ? 10.164 34.969 -7.84 1 93.44 71 LYS A O 1
ATOM 525 N N . VAL A 1 72 ? 9.945 36.875 -6.785 1 93.75 72 VAL A N 1
ATOM 526 C CA . VAL A 1 72 ? 10.734 36.469 -5.625 1 93.75 72 VAL A CA 1
ATOM 527 C C . VAL A 1 72 ? 9.805 36.125 -4.465 1 93.75 72 VAL A C 1
ATOM 529 O O . VAL A 1 72 ? 8.945 36.906 -4.082 1 93.75 72 VAL A O 1
ATOM 532 N N . VAL A 1 73 ? 9.906 34.969 -3.984 1 95.56 73 VAL A N 1
ATOM 533 C CA . VAL A 1 73 ? 9.141 34.5 -2.826 1 95.56 73 VAL A CA 1
ATOM 534 C C . VAL A 1 73 ? 10.062 34.375 -1.62 1 95.56 73 VAL A C 1
ATOM 536 O O . VAL A 1 73 ? 11.031 33.594 -1.661 1 95.56 73 VAL A O 1
ATOM 539 N N . GLU A 1 74 ? 9.711 35.094 -0.565 1 95.38 74 GLU A N 1
ATOM 540 C CA . GLU A 1 74 ? 10.477 35 0.672 1 95.38 74 GLU A CA 1
ATOM 541 C C . GLU A 1 74 ? 10.023 33.812 1.511 1 95.38 74 GLU A C 1
ATOM 543 O O . GLU A 1 74 ? 8.828 33.594 1.709 1 95.38 74 GLU A O 1
ATOM 548 N N . PHE A 1 75 ? 10.953 33.031 1.945 1 96.88 75 PHE A N 1
ATOM 549 C CA . PHE A 1 75 ? 10.703 31.922 2.854 1 96.88 75 PHE A CA 1
ATOM 550 C C . PHE A 1 75 ? 11.562 32.062 4.105 1 96.88 75 PHE A C 1
ATOM 552 O O . PHE A 1 75 ? 12.719 31.625 4.113 1 96.88 75 PHE A O 1
ATOM 559 N N . ASN A 1 76 ? 10.984 32.562 5.168 1 97.12 76 ASN A N 1
ATOM 560 C CA . ASN A 1 76 ? 11.68 32.844 6.422 1 97.12 76 ASN A CA 1
ATOM 561 C C . ASN A 1 76 ? 11.375 31.766 7.473 1 97.12 76 ASN A C 1
ATOM 563 O O . ASN A 1 76 ? 10.219 31.562 7.832 1 97.12 76 ASN A O 1
ATOM 567 N N . LEU A 1 77 ? 12.438 31.125 7.973 1 97.69 77 LEU A N 1
ATOM 568 C CA . LEU A 1 77 ? 12.297 30.094 9 1 97.69 77 LEU A CA 1
ATOM 569 C C . LEU A 1 77 ? 13.156 30.422 10.219 1 97.69 77 LEU A C 1
ATOM 571 O O . LEU A 1 77 ? 14.18 31.094 10.094 1 97.69 77 LEU A O 1
ATOM 575 N N . THR A 1 78 ? 12.734 29.984 11.32 1 97.88 78 THR A N 1
ATOM 576 C CA . THR A 1 78 ? 13.562 29.922 12.523 1 97.88 78 THR A CA 1
ATOM 577 C C . THR A 1 78 ? 13.844 28.469 12.914 1 97.88 78 THR A C 1
ATOM 579 O O . THR A 1 78 ? 12.969 27.609 12.789 1 97.88 78 THR A O 1
ATOM 582 N N . GLY A 1 79 ? 15.07 28.172 13.281 1 97.19 79 GLY A N 1
ATOM 583 C CA . GLY A 1 79 ? 15.406 26.875 13.859 1 97.19 79 GLY A CA 1
ATOM 584 C C . GLY A 1 79 ? 15.414 26.875 15.375 1 97.19 79 GLY A C 1
ATOM 585 O O . GLY A 1 79 ? 16.203 27.594 15.992 1 97.19 79 GLY A O 1
ATOM 586 N N . GLU A 1 80 ? 14.625 26.109 15.992 1 96.56 80 GLU A N 1
ATOM 587 C CA . GLU A 1 80 ? 14.539 26.172 17.453 1 96.56 80 GLU A CA 1
ATOM 588 C C . GLU A 1 80 ? 14.062 24.844 18.031 1 96.56 80 GLU A C 1
ATOM 590 O O . GLU A 1 80 ? 13.289 24.125 17.406 1 96.56 80 GLU A O 1
ATOM 595 N N . SER A 1 81 ? 14.516 24.547 19.203 1 96.25 81 SER A N 1
ATOM 596 C CA . SER A 1 81 ? 14.07 23.406 19.984 1 96.25 81 SER A CA 1
ATOM 597 C C . SER A 1 81 ? 12.883 23.781 20.875 1 96.25 81 SER A C 1
ATOM 599 O O . SER A 1 81 ? 12.891 24.828 21.516 1 96.25 81 SER A O 1
ATOM 601 N N . VAL A 1 82 ? 11.867 22.953 20.812 1 96.19 82 VAL A N 1
ATOM 602 C CA . VAL A 1 82 ? 10.695 23.188 21.641 1 96.19 82 VAL A CA 1
ATOM 603 C C . VAL A 1 82 ? 10.188 21.859 22.203 1 96.19 82 VAL A C 1
ATOM 605 O O . VAL A 1 82 ? 10.43 20.797 21.625 1 96.19 82 VAL A O 1
ATOM 608 N N . LYS A 1 83 ? 9.602 21.922 23.359 1 95.69 83 LYS A N 1
ATOM 609 C CA . LYS A 1 83 ? 8.898 20.75 23.906 1 95.69 83 LYS A CA 1
ATOM 610 C C . LYS A 1 83 ? 7.492 20.641 23.312 1 95.69 83 LYS A C 1
ATOM 612 O O . LYS A 1 83 ? 6.707 21.594 23.406 1 95.69 83 LYS A O 1
ATOM 617 N N . LEU A 1 84 ? 7.16 19.578 22.703 1 96.69 84 LEU A N 1
ATOM 618 C CA . LEU A 1 84 ? 5.852 19.344 22.094 1 96.69 84 LEU A CA 1
ATOM 619 C C . LEU A 1 84 ? 5.234 18.047 22.625 1 96.69 84 LEU A C 1
ATOM 621 O O . LEU A 1 84 ? 5.957 17.141 23.047 1 96.69 84 LEU A O 1
ATOM 625 N N . PRO A 1 85 ? 3.951 18 22.609 1 94.94 85 PRO A N 1
ATOM 626 C CA . PRO A 1 85 ? 3.303 16.812 23.156 1 94.94 85 PRO A CA 1
ATOM 627 C C . PRO A 1 85 ? 3.402 15.602 22.234 1 94.94 85 PRO A C 1
ATOM 629 O O . PRO A 1 85 ? 3.557 15.758 21.031 1 94.94 85 PRO A O 1
ATOM 632 N N . ILE A 1 86 ? 3.367 14.438 22.766 1 91.31 86 ILE A N 1
ATOM 633 C CA . ILE A 1 86 ? 3.26 13.164 22.062 1 91.31 86 ILE A CA 1
ATOM 634 C C . ILE A 1 86 ? 2.123 12.336 22.672 1 91.31 86 ILE A C 1
ATOM 636 O O . ILE A 1 86 ? 1.597 12.68 23.734 1 91.31 86 ILE A O 1
ATOM 640 N N . MET A 1 87 ? 1.767 11.344 21.969 1 87.19 87 MET A N 1
ATOM 641 C CA . MET A 1 87 ? 0.647 10.523 22.422 1 87.19 87 MET A CA 1
ATOM 642 C C . MET A 1 87 ? 0.881 10.016 23.844 1 87.19 87 MET A C 1
ATOM 644 O O . MET A 1 87 ? 2.006 9.664 24.203 1 87.19 87 MET A O 1
ATOM 648 N N . GLY A 1 88 ? -0.188 9.992 24.688 1 80.5 88 GLY A N 1
ATOM 649 C CA . GLY A 1 88 ? -0.116 9.461 26.031 1 80.5 88 GLY A CA 1
ATOM 650 C C . GLY A 1 88 ? 0.164 10.523 27.078 1 80.5 88 GLY A C 1
ATOM 651 O O . GLY A 1 88 ? 0.583 10.211 28.203 1 80.5 88 GLY A O 1
ATOM 652 N N . GLY A 1 89 ? 0.057 11.758 26.688 1 81.81 89 GLY A N 1
ATOM 653 C CA . GLY A 1 89 ? 0.18 12.852 27.641 1 81.81 89 GLY A CA 1
ATOM 654 C C . GLY A 1 89 ? 1.62 13.211 27.953 1 81.81 89 GLY A C 1
ATOM 655 O O . GLY A 1 89 ? 1.887 13.992 28.859 1 81.81 89 GLY A O 1
ATOM 656 N N . LYS A 1 90 ? 2.479 12.656 27.266 1 88.56 90 LYS A N 1
ATOM 657 C CA . LYS A 1 90 ? 3.893 12.984 27.438 1 88.56 90 LYS A CA 1
ATOM 658 C C . LYS A 1 90 ? 4.34 14.031 26.422 1 88.56 90 LYS A C 1
ATOM 660 O O . LYS A 1 90 ? 3.529 14.523 25.641 1 88.56 90 LYS A O 1
ATOM 665 N N . THR A 1 91 ? 5.559 14.492 26.703 1 93.94 91 THR A N 1
ATOM 666 C CA . THR A 1 91 ? 6.172 15.422 25.766 1 93.94 91 THR A CA 1
ATOM 667 C C . THR A 1 91 ? 7.5 14.875 25.234 1 93.94 91 THR A C 1
ATOM 669 O O . THR A 1 91 ? 8.055 13.93 25.812 1 93.94 91 THR A O 1
ATOM 672 N N . TYR A 1 92 ? 7.902 15.336 24.141 1 95 92 TYR A N 1
ATOM 673 C CA . TYR A 1 92 ? 9.242 15.023 23.656 1 95 92 TYR A CA 1
ATOM 674 C C . TYR A 1 92 ? 9.984 16.281 23.25 1 95 92 TYR A C 1
ATOM 676 O O . TYR A 1 92 ? 9.383 17.344 23.062 1 95 92 TYR A O 1
ATOM 684 N N . ASN A 1 93 ? 11.289 16.188 23.219 1 95 93 ASN A N 1
ATOM 685 C CA . ASN A 1 93 ? 12.148 17.297 22.812 1 95 93 ASN A CA 1
ATOM 686 C C . ASN A 1 93 ? 12.227 17.391 21.281 1 95 93 ASN A C 1
ATOM 688 O O . ASN A 1 93 ? 13.109 16.797 20.672 1 95 93 ASN A O 1
ATOM 692 N N . ALA A 1 94 ? 11.43 18.25 20.719 1 97 94 ALA A N 1
ATOM 693 C CA . ALA A 1 94 ? 11.367 18.422 19.266 1 97 94 ALA A CA 1
ATOM 694 C C . ALA A 1 94 ? 12.375 19.469 18.797 1 97 94 ALA A C 1
ATOM 696 O O . ALA A 1 94 ? 12.734 20.375 19.531 1 97 94 ALA A O 1
ATOM 697 N N . MET A 1 95 ? 12.891 19.297 17.703 1 96.56 95 MET A N 1
ATOM 698 C CA . MET A 1 95 ? 13.555 20.328 16.922 1 96.56 95 MET A CA 1
ATOM 699 C C . MET A 1 95 ? 12.695 20.781 15.75 1 96.56 95 MET A C 1
ATOM 701 O O . MET A 1 95 ? 12.18 19.953 15 1 96.56 95 MET A O 1
ATOM 705 N N . THR A 1 96 ? 12.5 22.078 15.609 1 98 96 THR A N 1
ATOM 706 C CA . THR A 1 96 ? 11.453 22.516 14.695 1 98 96 THR A CA 1
ATOM 707 C C . THR A 1 96 ? 11.969 23.625 13.773 1 98 96 THR A C 1
ATOM 709 O O . THR A 1 96 ? 12.961 24.281 14.086 1 98 96 THR A O 1
ATOM 712 N N . PHE A 1 97 ? 11.398 23.719 12.641 1 98.19 97 PHE A N 1
ATOM 713 C CA . PHE A 1 97 ? 11.398 24.953 11.867 1 98.19 97 PHE A CA 1
ATOM 714 C C . PHE A 1 97 ? 10.18 25.797 12.227 1 98.19 97 PHE A C 1
ATOM 716 O O . PHE A 1 97 ? 9.047 25.422 11.945 1 98.19 97 PHE A O 1
ATOM 723 N N . SER A 1 98 ? 10.445 26.969 12.875 1 98 98 SER A N 1
ATOM 724 C CA . SER A 1 98 ? 9.453 27.984 13.188 1 98 98 SER A CA 1
ATOM 725 C C . SER A 1 98 ? 8.383 27.438 14.133 1 98 98 SER A C 1
ATOM 727 O O . SER A 1 98 ? 7.191 27.672 13.93 1 98 98 SER A O 1
ATOM 729 N N . GLY A 1 99 ? 8.773 26.562 15.07 1 97.38 99 GLY A N 1
ATOM 730 C CA . GLY A 1 99 ? 7.961 26.172 16.203 1 97.38 99 GLY A CA 1
ATOM 731 C C . GLY A 1 99 ? 6.895 25.156 15.859 1 97.38 99 GLY A C 1
ATOM 732 O O . GLY A 1 99 ? 5.914 25 16.594 1 97.38 99 GLY A O 1
ATOM 733 N N . GLN A 1 100 ? 7.031 24.484 14.75 1 98 100 GLN A N 1
ATOM 734 C CA . GLN A 1 100 ? 6.016 23.516 14.352 1 98 100 GLN A CA 1
ATOM 735 C C . GLN A 1 100 ? 6.645 22.312 13.672 1 98 100 GLN A C 1
ATOM 737 O O . GLN A 1 100 ? 7.762 22.391 13.156 1 98 100 GLN A O 1
ATOM 742 N N . VAL A 1 101 ? 5.996 21.156 13.688 1 98.44 101 VAL A N 1
ATOM 743 C CA . VAL A 1 101 ? 6.344 19.922 12.992 1 98.44 101 VAL A CA 1
ATOM 744 C C . VAL A 1 101 ? 5.152 19.453 12.164 1 98.44 101 VAL A C 1
ATOM 746 O O . VAL A 1 101 ? 4.094 19.141 12.711 1 98.44 101 VAL A O 1
ATOM 749 N N . PRO A 1 102 ? 5.223 19.297 10.898 1 98.38 102 PRO A N 1
ATOM 750 C CA . PRO A 1 102 ? 6.355 19.734 10.07 1 98.38 102 PRO A CA 1
ATOM 751 C C . PRO A 1 102 ? 6.523 21.25 10.039 1 98.38 102 PRO A C 1
ATOM 753 O O . PRO A 1 102 ? 5.668 21.984 10.555 1 98.38 102 PRO A O 1
ATOM 756 N N . GLY A 1 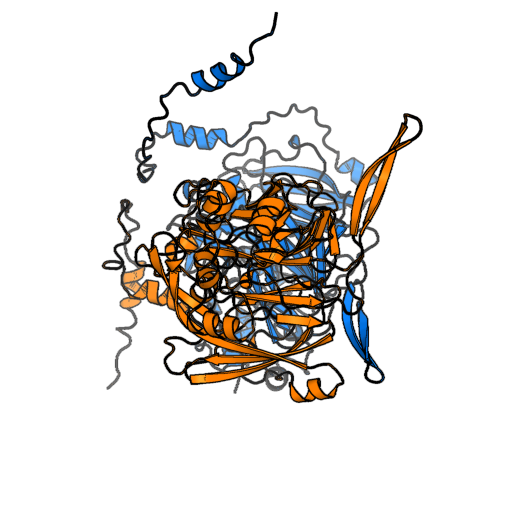103 ? 7.617 21.672 9.477 1 98.56 103 GLY A N 1
ATOM 757 C CA . GLY A 1 103 ? 7.797 23.109 9.258 1 98.56 103 GLY A CA 1
ATOM 758 C C . GLY A 1 103 ? 6.828 23.672 8.242 1 98.56 103 GLY A C 1
ATOM 759 O O . GLY A 1 103 ? 6.062 22.938 7.617 1 98.56 103 GLY A O 1
ATOM 760 N N . PRO A 1 104 ? 6.863 24.969 8.117 1 98.12 104 PRO A N 1
ATOM 761 C CA . PRO A 1 104 ? 5.965 25.625 7.164 1 98.12 104 PRO A CA 1
ATOM 762 C C . PRO A 1 104 ? 6.148 25.125 5.734 1 98.12 104 PRO A C 1
ATOM 764 O O . PRO A 1 104 ? 7.254 24.734 5.348 1 98.12 104 PRO A O 1
ATOM 767 N N . THR A 1 105 ? 5.066 25.156 4.969 1 98.56 105 THR A N 1
ATOM 768 C CA . THR A 1 105 ? 5.105 24.734 3.574 1 98.56 105 THR A CA 1
ATOM 769 C C . THR A 1 105 ? 5.527 25.891 2.668 1 98.56 105 THR A C 1
ATOM 771 O O . THR A 1 105 ? 4.992 26.984 2.775 1 98.56 105 THR A O 1
ATOM 774 N N . LEU A 1 106 ? 6.516 25.641 1.851 1 98.56 106 LEU A N 1
ATOM 775 C CA . LEU A 1 106 ? 6.844 26.562 0.769 1 98.56 106 LEU A CA 1
ATOM 776 C C . LEU A 1 106 ? 6.047 26.234 -0.489 1 98.56 106 LEU A C 1
ATOM 778 O O . LEU A 1 106 ? 6.031 25.078 -0.935 1 98.56 106 LEU A O 1
ATOM 782 N N . ARG A 1 107 ? 5.367 27.172 -1.021 1 98.56 107 ARG A N 1
ATOM 783 C CA . ARG A 1 107 ? 4.691 26.953 -2.297 1 98.56 107 ARG A CA 1
ATOM 784 C C . ARG A 1 107 ? 5.031 28.062 -3.289 1 98.56 107 ARG A C 1
ATOM 786 O O . ARG A 1 107 ? 4.867 29.25 -2.986 1 98.56 107 ARG A O 1
ATOM 793 N N . VAL A 1 108 ? 5.531 27.703 -4.422 1 98.12 108 VAL A N 1
ATOM 794 C CA . VAL A 1 108 ? 5.941 28.625 -5.473 1 98.12 108 VAL A CA 1
ATOM 795 C C . VAL A 1 108 ? 5.52 28.078 -6.836 1 98.12 108 VAL A C 1
ATOM 797 O O . VAL A 1 108 ? 5.012 26.969 -6.934 1 98.12 108 VAL A O 1
ATOM 800 N N . THR A 1 109 ? 5.66 28.875 -7.812 1 97.38 109 THR A N 1
ATOM 801 C CA . THR A 1 109 ? 5.484 28.453 -9.203 1 97.38 109 THR A CA 1
ATOM 802 C C . THR A 1 109 ? 6.832 28.219 -9.867 1 97.38 109 THR A C 1
ATOM 804 O O . THR A 1 109 ? 7.801 28.938 -9.609 1 97.38 109 THR A O 1
ATOM 807 N N . GLN A 1 110 ? 6.852 27.188 -10.727 1 96.12 110 GLN A N 1
ATOM 808 C CA . GLN A 1 110 ? 8.055 26.906 -11.5 1 96.12 110 GLN A CA 1
ATOM 809 C C . GLN A 1 110 ? 8.617 28.172 -12.133 1 96.12 110 GLN A C 1
ATOM 811 O O . GLN A 1 110 ? 7.887 28.922 -12.781 1 96.12 110 GLN A O 1
ATOM 816 N N . GLY A 1 111 ? 9.953 28.484 -11.812 1 93.62 111 GLY A N 1
ATOM 817 C CA . GLY A 1 111 ? 10.609 29.672 -12.336 1 93.62 111 GLY A CA 1
ATOM 818 C C . GLY A 1 111 ? 10.742 30.781 -11.305 1 93.62 111 GLY A C 1
ATOM 819 O O . GLY A 1 111 ? 11.531 31.703 -11.492 1 93.62 111 GLY A O 1
ATOM 820 N N . ASP A 1 112 ? 10.023 30.719 -10.211 1 95.12 112 ASP A N 1
ATOM 821 C CA . ASP A 1 112 ? 10.148 31.719 -9.148 1 95.12 112 ASP A CA 1
ATOM 822 C C . ASP A 1 112 ? 11.523 31.641 -8.492 1 95.12 112 ASP A C 1
ATOM 824 O O . ASP A 1 112 ? 12.18 30.594 -8.508 1 95.12 112 ASP A O 1
ATOM 828 N N . VAL A 1 113 ? 11.922 32.75 -7.953 1 93.12 113 VAL A N 1
ATOM 829 C CA . VAL A 1 113 ? 13.094 32.812 -7.094 1 93.12 113 VAL A CA 1
ATOM 830 C C . VAL A 1 113 ? 12.68 32.625 -5.637 1 93.12 113 VAL A C 1
ATOM 832 O O . VAL A 1 113 ? 11.781 33.344 -5.152 1 93.12 113 VAL A O 1
ATOM 835 N N . VAL A 1 114 ? 13.273 31.672 -5.008 1 95.06 114 VAL A N 1
ATOM 836 C CA . VAL A 1 114 ? 13.047 31.484 -3.576 1 95.06 114 VAL A CA 1
ATOM 837 C C . VAL A 1 114 ? 14.18 32.125 -2.785 1 95.06 114 VAL A C 1
ATOM 839 O O . VAL A 1 114 ? 15.352 31.812 -2.988 1 95.06 114 VAL A O 1
ATOM 842 N N . LYS A 1 115 ? 13.828 33.031 -1.969 1 93.62 115 LYS A N 1
ATOM 843 C CA . LYS A 1 115 ? 14.766 33.625 -1.02 1 93.62 115 LYS A CA 1
ATOM 844 C C . LYS A 1 115 ? 14.602 33.031 0.371 1 93.62 115 LYS A C 1
ATOM 846 O O . LYS A 1 115 ? 13.719 33.438 1.133 1 93.62 115 LYS A O 1
ATOM 851 N N . MET A 1 116 ? 15.523 32.125 0.672 1 93.62 116 MET A N 1
ATOM 852 C CA . MET A 1 116 ? 15.461 31.391 1.93 1 93.62 116 MET A CA 1
ATOM 853 C C . MET A 1 116 ? 16.25 32.094 3.02 1 93.62 116 MET A C 1
ATOM 855 O O . MET A 1 116 ? 17.422 32.438 2.814 1 93.62 116 MET A O 1
ATOM 859 N N . THR A 1 117 ? 15.625 32.375 4.133 1 94.62 117 THR A N 1
ATOM 860 C CA . THR A 1 117 ? 16.281 32.938 5.305 1 94.62 117 THR A CA 1
ATOM 861 C C . THR A 1 117 ? 16.094 32.031 6.52 1 94.62 117 THR A C 1
ATOM 863 O O . THR A 1 117 ? 14.969 31.688 6.867 1 94.62 117 THR A O 1
ATOM 866 N N . LEU A 1 118 ? 17.172 31.609 7.105 1 96 118 LEU A N 1
ATOM 867 C CA . LEU A 1 118 ? 17.125 30.812 8.336 1 96 118 LEU A CA 1
ATOM 868 C C . LEU A 1 118 ? 17.75 31.578 9.492 1 96 118 LEU A C 1
ATOM 870 O O . LEU A 1 118 ? 18.906 32.031 9.406 1 96 118 LEU A O 1
ATOM 874 N N . SER A 1 119 ? 17 31.797 10.523 1 97.56 119 SER A N 1
ATOM 875 C CA . SER A 1 119 ? 17.484 32.438 11.734 1 97.56 119 SER A CA 1
ATOM 876 C C . SER A 1 119 ? 17.453 31.5 12.922 1 97.56 119 SER A C 1
ATOM 878 O O . SER A 1 119 ? 16.469 30.766 13.117 1 97.56 119 SER A O 1
ATOM 880 N N . ILE A 1 120 ? 18.531 31.469 13.656 1 97.19 120 ILE A N 1
ATOM 881 C CA . ILE A 1 120 ? 18.594 30.656 14.867 1 97.19 120 ILE A CA 1
ATOM 882 C C . ILE A 1 120 ? 18.625 31.578 16.094 1 97.19 120 ILE A C 1
ATOM 884 O O . ILE A 1 120 ? 19.562 32.344 16.281 1 97.19 120 ILE A O 1
ATOM 888 N N . PRO A 1 121 ? 17.625 31.5 16.906 1 97.5 121 PRO A N 1
ATOM 889 C CA . PRO A 1 121 ? 17.641 32.344 18.109 1 97.5 121 PRO A CA 1
ATOM 890 C C . PRO A 1 121 ? 18.891 32.125 18.953 1 97.5 121 PRO A C 1
ATOM 892 O O . PRO A 1 121 ? 19.438 31.016 19.016 1 97.5 121 PRO A O 1
ATOM 895 N N . ALA A 1 122 ? 19.25 33.125 19.75 1 96.69 122 ALA A N 1
ATOM 896 C CA . ALA A 1 122 ? 20.5 33.125 20.516 1 96.69 122 ALA A CA 1
ATOM 897 C C . ALA A 1 122 ? 20.453 32.062 21.625 1 96.69 122 ALA A C 1
ATOM 899 O O . ALA A 1 122 ? 21.484 31.516 22.031 1 96.69 122 ALA A O 1
ATOM 900 N N . ASP A 1 123 ? 19.312 31.797 22.078 1 95.81 123 ASP A N 1
ATOM 901 C CA . ASP A 1 123 ? 19.188 30.891 23.219 1 95.81 123 ASP A CA 1
ATOM 902 C C . ASP A 1 123 ? 19.016 29.438 22.766 1 95.81 123 ASP A C 1
ATOM 904 O O . ASP A 1 123 ? 18.875 28.547 23.594 1 95.81 123 ASP A O 1
ATOM 908 N N . GLU A 1 124 ? 18.984 29.203 21.5 1 95.44 124 GLU A N 1
ATOM 909 C CA . GLU A 1 124 ? 18.969 27.844 20.969 1 95.44 124 GLU A CA 1
ATOM 910 C C . GLU A 1 124 ? 20.266 27.109 21.297 1 95.44 124 GLU A C 1
ATOM 912 O O . GLU A 1 124 ? 21.344 27.703 21.328 1 95.44 124 GLU A O 1
ATOM 917 N N . VAL A 1 125 ? 20.172 25.812 21.516 1 90.12 125 VAL A N 1
ATOM 918 C CA . VAL A 1 125 ? 21.281 25.047 22.078 1 90.12 125 VAL A CA 1
ATOM 919 C C . VAL A 1 125 ? 22.234 24.641 20.969 1 90.12 125 VAL A C 1
ATOM 921 O O . VAL A 1 125 ? 23.438 24.438 21.219 1 90.12 125 VAL A O 1
ATOM 924 N N . THR A 1 126 ? 21.766 24.406 19.812 1 90.38 126 THR A N 1
ATOM 925 C CA . THR A 1 126 ? 22.609 23.938 18.734 1 90.38 126 THR A CA 1
ATOM 926 C C . THR A 1 126 ? 22.344 24.719 17.453 1 90.38 126 THR A C 1
ATOM 928 O O . THR A 1 126 ? 21.328 25.406 17.344 1 90.38 126 THR A O 1
ATOM 931 N N . GLY A 1 127 ? 23.281 24.672 16.609 1 92 127 GLY A N 1
ATOM 932 C CA . GLY A 1 127 ? 23.062 25.219 15.273 1 92 127 GLY A CA 1
ATOM 933 C C . GLY A 1 127 ? 22.156 24.359 14.422 1 92 127 GLY A C 1
ATOM 934 O O . GLY A 1 127 ? 21.938 23.188 14.727 1 92 127 GLY A O 1
ATOM 935 N N . HIS A 1 128 ? 21.609 24.969 13.398 1 94.25 128 HIS A N 1
ATOM 936 C CA . HIS A 1 128 ? 20.75 24.297 12.422 1 94.25 128 HIS A CA 1
ATOM 937 C C . HIS A 1 128 ? 21.062 24.766 11.008 1 94.25 128 HIS A C 1
ATOM 939 O O . HIS A 1 128 ? 21.75 25.766 10.812 1 94.25 128 HIS A O 1
ATOM 945 N N . GLY A 1 129 ? 20.656 24 10.07 1 91.88 129 GLY A N 1
ATOM 946 C CA . GLY A 1 129 ? 20.75 24.344 8.664 1 91.88 129 GLY A CA 1
ATOM 947 C C . GLY A 1 129 ? 19.516 23.984 7.863 1 91.88 129 GLY A C 1
ATOM 948 O O . GLY A 1 129 ? 18.453 23.75 8.43 1 91.88 129 GLY A O 1
ATOM 949 N N . ASN A 1 130 ? 19.641 24.125 6.594 1 91 130 ASN A N 1
ATOM 950 C CA . ASN A 1 130 ? 18.5 23.812 5.738 1 91 130 ASN A CA 1
ATOM 951 C C . ASN A 1 130 ? 18.953 23.312 4.371 1 91 130 ASN A C 1
ATOM 953 O O . ASN A 1 130 ? 19.734 23.984 3.686 1 91 130 ASN A O 1
ATOM 957 N N . ASP A 1 131 ? 18.562 22.172 4.066 1 90.94 131 ASP A N 1
ATOM 958 C CA . ASP A 1 131 ? 18.688 21.594 2.734 1 90.94 131 ASP A CA 1
ATOM 959 C C . ASP A 1 131 ? 17.359 21.625 1.988 1 90.94 131 ASP A C 1
ATOM 961 O O . ASP A 1 131 ? 16.375 21.062 2.459 1 90.94 131 ASP A O 1
ATOM 965 N N . MET A 1 132 ? 17.422 22.297 0.845 1 93.38 132 MET A N 1
ATOM 966 C CA . MET A 1 132 ? 16.234 22.391 -0.002 1 93.38 132 MET A CA 1
ATOM 967 C C . MET A 1 132 ? 16.344 21.469 -1.207 1 93.38 132 MET A C 1
ATOM 969 O O . MET A 1 132 ? 17.062 21.766 -2.166 1 93.38 132 MET A O 1
ATOM 973 N N . HIS A 1 133 ? 15.477 20.453 -1.214 1 94.38 133 HIS A N 1
ATOM 974 C CA . HIS A 1 133 ? 15.547 19.469 -2.295 1 94.38 133 HIS A CA 1
ATOM 975 C C . HIS A 1 133 ? 15.047 20.062 -3.607 1 94.38 133 HIS A C 1
ATOM 977 O O . HIS A 1 133 ? 15.352 19.547 -4.684 1 94.38 133 HIS A O 1
ATOM 983 N N . ALA A 1 134 ? 14.328 21.141 -3.572 1 94.19 134 ALA A N 1
ATOM 984 C CA . ALA A 1 134 ? 13.812 21.797 -4.773 1 94.19 134 ALA A CA 1
ATOM 985 C C . ALA A 1 134 ? 14.883 22.672 -5.418 1 94.19 134 ALA A C 1
ATOM 987 O O . ALA A 1 134 ? 14.672 23.234 -6.492 1 94.19 134 ALA A O 1
ATOM 988 N N . SER A 1 135 ? 16.016 22.719 -4.836 1 90.56 135 SER A N 1
ATOM 989 C CA . SER A 1 135 ? 17.094 23.578 -5.352 1 90.56 135 SER A CA 1
ATOM 990 C C . SER A 1 135 ? 18.125 22.75 -6.105 1 90.56 135 SER A C 1
ATOM 992 O O . SER A 1 135 ? 18.188 21.531 -5.965 1 90.56 135 SER A O 1
ATOM 994 N N . GLN A 1 136 ? 18.859 23.391 -6.957 1 88.44 136 GLN A N 1
ATOM 995 C CA . GLN A 1 136 ? 20.016 22.844 -7.664 1 88.44 136 GLN A CA 1
ATOM 996 C C . GLN A 1 136 ? 21.25 23.719 -7.504 1 88.44 136 GLN A C 1
ATOM 998 O O . GLN A 1 136 ? 21.812 24.203 -8.492 1 88.44 136 GLN A O 1
ATOM 1003 N N . ILE A 1 137 ? 21.609 23.844 -6.27 1 82.44 137 ILE A N 1
ATOM 1004 C CA . ILE A 1 137 ? 22.781 24.641 -5.926 1 82.44 137 ILE A CA 1
ATOM 1005 C C . ILE A 1 137 ? 23.75 23.812 -5.098 1 82.44 137 ILE A C 1
ATOM 1007 O O . ILE A 1 137 ? 23.406 22.734 -4.625 1 82.44 137 ILE A O 1
ATOM 1011 N N . THR A 1 138 ? 24.906 24.328 -4.91 1 76.69 138 THR A N 1
ATOM 1012 C CA . THR A 1 138 ? 25.938 23.594 -4.188 1 76.69 138 THR A CA 1
ATOM 1013 C C . THR A 1 138 ? 25.531 23.406 -2.729 1 76.69 138 THR A C 1
ATOM 1015 O O . THR A 1 138 ? 24.875 24.266 -2.139 1 76.69 138 THR A O 1
ATOM 1018 N N . ALA A 1 139 ? 26.016 22.312 -2.191 1 73 139 ALA A N 1
ATOM 1019 C CA . ALA A 1 139 ? 25.734 21.984 -0.795 1 73 139 ALA A CA 1
ATOM 1020 C C . ALA A 1 139 ? 26.328 23.031 0.139 1 73 139 ALA A C 1
ATOM 1022 O O . ALA A 1 139 ? 25.891 23.172 1.286 1 73 139 ALA A O 1
ATOM 1023 N N . GLY A 1 140 ? 27.328 23.703 -0.301 1 70.06 140 GLY A N 1
ATOM 1024 C CA . GLY A 1 140 ? 27.938 24.766 0.478 1 70.06 140 GLY A CA 1
ATOM 1025 C C . GLY A 1 140 ? 26.969 25.875 0.861 1 70.06 140 GLY A C 1
ATOM 1026 O O . GLY A 1 140 ? 27.188 26.594 1.828 1 70.06 140 GLY A O 1
ATOM 1027 N N . ALA A 1 141 ? 25.922 25.984 0.131 1 70.56 141 ALA A N 1
ATOM 1028 C CA . ALA A 1 141 ? 24.891 26.984 0.42 1 70.56 141 ALA A CA 1
ATOM 1029 C C . ALA A 1 141 ? 24.078 26.594 1.65 1 70.56 141 ALA A C 1
ATOM 1031 O O . ALA A 1 141 ? 23.391 27.438 2.234 1 70.56 141 ALA A O 1
ATOM 1032 N N . PHE A 1 142 ? 24.156 25.359 2.053 1 77.06 142 PHE A N 1
ATOM 1033 C CA . PHE A 1 142 ? 23.344 24.844 3.158 1 77.06 142 PHE A CA 1
ATOM 1034 C C . PHE A 1 142 ? 24.188 24.734 4.43 1 77.06 142 PHE A C 1
ATOM 1036 O O . PHE A 1 142 ? 24.031 23.781 5.195 1 77.06 142 PHE A O 1
ATOM 1043 N N . GLU A 1 143 ? 25.016 25.625 4.688 1 78.12 143 GLU A N 1
ATOM 1044 C CA . GLU A 1 143 ? 25.891 25.594 5.867 1 78.12 143 GLU A CA 1
ATOM 1045 C C . GLU A 1 143 ? 25.078 25.797 7.148 1 78.12 143 GLU A C 1
ATOM 1047 O O . GLU A 1 143 ? 24.031 26.438 7.133 1 78.12 143 GLU A O 1
ATOM 1052 N N . SER A 1 144 ? 25.625 25.25 8.188 1 86.94 144 SER A N 1
ATOM 1053 C CA . SER A 1 144 ? 24.969 25.391 9.484 1 86.94 144 SER A CA 1
ATOM 1054 C C . SER A 1 144 ? 24.984 26.844 9.945 1 86.94 144 SER A C 1
ATOM 1056 O O . SER A 1 144 ? 25.984 27.562 9.758 1 86.94 144 SER A O 1
ATOM 1058 N N . VAL A 1 145 ? 23.953 27.25 10.516 1 92.38 145 VAL A N 1
ATOM 1059 C CA . VAL A 1 145 ? 23.781 28.562 11.133 1 92.38 145 VAL A CA 1
ATOM 1060 C C . VAL A 1 145 ? 23.828 28.422 12.656 1 92.38 145 VAL A C 1
ATOM 1062 O O . VAL A 1 145 ? 23.125 27.594 13.234 1 92.38 145 VAL A O 1
ATOM 1065 N N . ASN A 1 146 ? 24.688 29.219 13.281 1 93.06 146 ASN A N 1
ATOM 1066 C CA . ASN A 1 146 ? 24.859 29.109 14.727 1 93.06 146 ASN A CA 1
ATOM 1067 C C . ASN A 1 146 ? 23.781 29.891 15.477 1 93.06 146 ASN A C 1
ATOM 1069 O O . ASN A 1 146 ? 23.156 30.797 14.914 1 93.06 146 ASN A O 1
ATOM 1073 N N . PRO A 1 147 ? 23.609 29.531 16.75 1 95.5 147 PRO A N 1
ATOM 1074 C CA . PRO A 1 147 ? 22.688 30.312 17.562 1 95.5 147 PRO A CA 1
ATOM 1075 C C . PRO A 1 147 ? 23.016 31.797 17.562 1 95.5 147 PRO A C 1
ATOM 1077 O O . PRO A 1 147 ? 24.172 32.188 17.719 1 95.5 147 PRO A O 1
ATOM 1080 N N . GLY A 1 148 ? 21.953 32.594 17.344 1 97.12 148 GLY A N 1
ATOM 1081 C CA . GLY A 1 148 ? 22.125 34.031 17.312 1 97.12 148 GLY A CA 1
ATOM 1082 C C . GLY A 1 148 ? 22.422 34.562 15.914 1 97.12 148 GLY A C 1
ATOM 1083 O O . GLY A 1 148 ? 22.484 35.781 15.711 1 97.12 148 GLY A O 1
ATOM 1084 N N . GLU A 1 149 ? 22.562 33.75 14.984 1 96.5 149 GLU A N 1
ATOM 1085 C CA . GLU A 1 149 ? 22.938 34.156 13.633 1 96.5 149 GLU A CA 1
ATOM 1086 C C . GLU A 1 149 ? 21.812 33.906 12.648 1 96.5 149 GLU A C 1
ATOM 1088 O O . GLU A 1 149 ? 20.812 33.281 12.977 1 96.5 149 GLU A O 1
ATOM 1093 N N . THR A 1 150 ? 21.906 34.531 11.508 1 95.56 150 THR A N 1
ATOM 1094 C CA . THR A 1 150 ? 21 34.406 10.383 1 95.56 150 THR A CA 1
ATOM 1095 C C . THR A 1 150 ? 21.766 34.156 9.086 1 95.56 150 THR A C 1
ATOM 1097 O O . THR A 1 150 ? 22.828 34.719 8.875 1 95.56 150 THR A O 1
ATOM 1100 N N . SER A 1 151 ? 21.281 33.312 8.289 1 91 151 SER A N 1
ATOM 1101 C CA . SER A 1 151 ? 21.844 33.031 6.965 1 91 151 SER A CA 1
ATOM 1102 C C . SER A 1 151 ? 20.781 33.156 5.883 1 91 151 SER A C 1
ATOM 1104 O O . SER A 1 151 ? 19.594 32.938 6.152 1 91 151 SER A O 1
ATOM 1106 N N . GLN A 1 152 ? 21.219 33.531 4.695 1 90.31 152 GLN A N 1
ATOM 1107 C CA . GLN A 1 152 ? 20.297 33.656 3.564 1 90.31 152 GLN A CA 1
ATOM 1108 C C . GLN A 1 152 ? 20.922 33.094 2.285 1 90.31 152 GLN A C 1
ATOM 1110 O O . GLN A 1 152 ? 22.109 33.25 2.045 1 90.31 152 GLN A O 1
ATOM 1115 N N . TYR A 1 153 ? 20.094 32.438 1.481 1 86.94 153 TYR A N 1
ATOM 1116 C CA . TYR A 1 153 ? 20.469 32.031 0.124 1 86.94 153 TYR A CA 1
ATOM 1117 C C . TYR A 1 153 ? 19.266 32.062 -0.797 1 86.94 153 TYR A C 1
ATOM 1119 O O . TYR A 1 153 ? 18.125 32.219 -0.338 1 86.94 153 TYR A O 1
ATOM 1127 N N . CYS A 1 154 ? 19.547 32.031 -2.074 1 90.25 154 CYS A N 1
ATOM 1128 C CA . CYS A 1 154 ? 18.469 32.031 -3.053 1 90.25 154 CYS A CA 1
ATOM 1129 C C . CYS A 1 154 ? 18.703 30.953 -4.117 1 90.25 154 CYS A C 1
ATOM 1131 O O . CYS A 1 154 ? 19.828 30.531 -4.34 1 90.25 154 CYS A O 1
ATOM 1133 N N . TYR A 1 155 ? 17.641 30.484 -4.738 1 89.56 155 TYR A N 1
ATOM 1134 C CA . TYR A 1 155 ? 17.688 29.578 -5.879 1 89.56 155 TYR A CA 1
ATOM 1135 C C . TYR A 1 155 ? 16.453 29.766 -6.766 1 89.56 155 TYR A C 1
ATOM 1137 O O . TYR A 1 155 ? 15.469 30.375 -6.355 1 89.56 155 TYR A O 1
ATOM 1145 N N . ILE A 1 156 ? 16.562 29.344 -7.98 1 91.31 156 ILE A N 1
ATOM 1146 C CA . ILE A 1 156 ? 15.422 29.328 -8.891 1 91.31 156 ILE A CA 1
ATOM 1147 C C . ILE A 1 156 ? 14.742 27.953 -8.836 1 91.31 156 ILE A C 1
ATOM 1149 O O . ILE A 1 156 ? 15.398 26.922 -9 1 91.31 156 ILE A O 1
ATOM 1153 N N . ALA A 1 157 ? 13.461 27.969 -8.547 1 94.75 157 ALA A N 1
ATOM 1154 C CA . ALA A 1 157 ? 12.703 26.719 -8.594 1 94.75 157 ALA A CA 1
ATOM 1155 C C . ALA A 1 157 ? 12.469 26.281 -10.039 1 94.75 157 ALA A C 1
ATOM 1157 O O . ALA A 1 157 ? 11.414 26.562 -10.617 1 94.75 157 ALA A O 1
ATOM 1158 N N . GLN A 1 158 ? 13.359 25.438 -10.586 1 92.94 158 GLN A N 1
ATOM 1159 C CA . GLN A 1 158 ? 13.383 25.141 -12.016 1 92.94 158 GLN A CA 1
ATOM 1160 C C . GLN A 1 158 ? 12.43 23.984 -12.336 1 92.94 158 GLN A C 1
ATOM 1162 O O . GLN A 1 158 ? 11.914 23.891 -13.453 1 92.94 158 GLN A O 1
ATOM 1167 N N . VAL A 1 159 ? 12.242 23.125 -11.406 1 94.56 159 VAL A N 1
ATOM 1168 C CA . VAL A 1 159 ? 11.562 21.875 -11.703 1 94.56 159 VAL A CA 1
ATOM 1169 C C . VAL A 1 159 ? 10.266 21.781 -10.898 1 94.56 159 VAL A C 1
ATOM 1171 O O . VAL A 1 159 ? 10.273 21.953 -9.68 1 94.56 159 VAL A O 1
ATOM 1174 N N . ALA A 1 160 ? 9.18 21.562 -11.562 1 95.44 160 ALA A N 1
ATOM 1175 C CA . ALA A 1 160 ? 7.895 21.391 -10.883 1 95.44 160 ALA A CA 1
ATOM 1176 C C . ALA A 1 160 ? 7.852 20.078 -10.102 1 95.44 160 ALA A C 1
ATOM 1178 O O . ALA A 1 160 ? 8.531 19.125 -10.453 1 95.44 160 ALA A O 1
ATOM 1179 N N . GLY A 1 161 ? 7.066 20.031 -9.023 1 95 161 GLY A N 1
ATOM 1180 C CA . GLY A 1 161 ? 6.906 18.859 -8.195 1 95 161 GLY A CA 1
ATOM 1181 C C . GLY A 1 161 ? 6.789 19.172 -6.715 1 95 161 GLY A C 1
ATOM 1182 O O . GLY A 1 161 ? 6.586 20.328 -6.336 1 95 161 GLY A O 1
ATOM 1183 N N . VAL A 1 162 ? 6.754 18.203 -5.906 1 96.31 162 VAL A N 1
ATOM 1184 C CA . VAL A 1 162 ? 6.824 18.312 -4.453 1 96.31 162 VAL A CA 1
ATOM 1185 C C . VAL A 1 162 ? 8.188 17.844 -3.963 1 96.31 162 VAL A C 1
ATOM 1187 O O . VAL A 1 162 ? 8.711 16.844 -4.453 1 96.31 162 VAL A O 1
ATOM 1190 N N . PHE A 1 163 ? 8.75 18.609 -3.043 1 96.81 163 PHE A N 1
ATOM 1191 C CA . PHE A 1 163 ? 10.109 18.344 -2.576 1 96.81 163 PHE A CA 1
ATOM 1192 C C . PHE A 1 163 ? 10.188 18.469 -1.061 1 96.81 163 PHE A C 1
ATOM 1194 O O . PHE A 1 163 ? 9.477 19.266 -0.457 1 96.81 163 PHE A O 1
ATOM 1201 N N . LYS A 1 164 ? 11.094 17.688 -0.557 1 97.06 164 LYS A N 1
ATOM 1202 C CA . LYS A 1 164 ? 11.43 17.781 0.861 1 97.06 164 LYS A CA 1
ATOM 1203 C C . LYS A 1 164 ? 12.414 18.922 1.118 1 97.06 164 LYS A C 1
ATOM 1205 O O . LYS A 1 164 ? 13.305 19.172 0.308 1 97.06 164 LYS A O 1
ATOM 1210 N N . TYR A 1 165 ? 12.211 19.672 2.188 1 96.81 165 TYR A N 1
ATOM 1211 C CA . TYR A 1 165 ? 13.32 20.391 2.801 1 96.81 165 TYR A CA 1
ATOM 1212 C C . TYR A 1 165 ? 13.523 19.953 4.242 1 96.81 165 TYR A C 1
ATOM 1214 O O . TYR A 1 165 ? 12.594 19.453 4.887 1 96.81 165 TYR A O 1
ATOM 1222 N N . HIS A 1 166 ? 14.75 20.016 4.695 1 96.69 166 HIS A N 1
ATOM 1223 C CA . HIS A 1 166 ? 15.047 19.562 6.051 1 96.69 166 HIS A CA 1
ATOM 1224 C C . HIS A 1 166 ? 16.344 20.172 6.566 1 96.69 166 HIS A C 1
ATOM 1226 O O . HIS A 1 166 ? 17.094 20.781 5.801 1 96.69 166 HIS A O 1
ATOM 1232 N N . CYS A 1 167 ? 16.484 20.078 7.84 1 94.75 167 CYS A N 1
ATOM 1233 C CA . CYS A 1 167 ? 17.734 20.547 8.438 1 94.75 167 CYS A CA 1
ATOM 1234 C C . CYS A 1 167 ? 18.922 19.734 7.914 1 94.75 167 CYS A C 1
ATOM 1236 O O . CYS A 1 167 ? 18.859 18.516 7.828 1 94.75 167 CYS A O 1
ATOM 1238 N N . SER A 1 168 ? 19.875 20.359 7.512 1 85.31 168 SER A N 1
ATOM 1239 C CA . SER A 1 168 ? 21.156 19.812 7.043 1 85.31 168 SER A CA 1
ATOM 1240 C C . SER A 1 168 ? 22.266 20.859 7.125 1 85.31 168 SER A C 1
ATOM 1242 O O . SER A 1 168 ? 22 22.047 7.254 1 85.31 168 SER A O 1
ATOM 1244 N N . GLY A 1 169 ? 23.438 20.312 7.113 1 74 169 GLY A N 1
ATOM 1245 C CA . GLY A 1 169 ? 24.578 21.219 7.082 1 74 169 GLY A CA 1
ATOM 1246 C C . GLY A 1 169 ? 25.906 20.5 7.156 1 74 169 GLY A C 1
ATOM 1247 O O . GLY A 1 169 ? 26.016 19.453 7.789 1 74 169 GLY A O 1
ATOM 1248 N N . VAL A 1 170 ? 26.797 20.969 6.457 1 61.94 170 VAL A N 1
ATOM 1249 C CA . VAL A 1 170 ? 28.109 20.344 6.367 1 61.94 170 VAL A CA 1
ATOM 1250 C C . VAL A 1 170 ? 28.766 20.297 7.754 1 61.94 170 VAL A C 1
ATOM 1252 O O . VAL A 1 170 ? 29.438 19.328 8.102 1 61.94 170 VAL A O 1
ATOM 1255 N N . LYS A 1 171 ? 28.625 21.25 8.68 1 69.44 171 LYS A N 1
ATOM 1256 C CA . LYS A 1 171 ? 29.266 21.281 9.992 1 69.44 171 LYS A CA 1
ATOM 1257 C C . LYS A 1 171 ? 28.25 21 11.102 1 69.44 171 LYS A C 1
ATOM 1259 O O . LYS A 1 171 ? 28.5 21.344 12.266 1 69.44 171 LYS A O 1
ATOM 1264 N N . LEU A 1 172 ? 27.188 20.422 10.656 1 77.5 172 LEU A N 1
ATOM 1265 C CA . LEU A 1 172 ? 26.141 20.172 11.641 1 77.5 172 LEU A CA 1
ATOM 1266 C C . LEU A 1 172 ? 26.234 18.734 12.172 1 77.5 172 LEU A C 1
ATOM 1268 O O . LEU A 1 172 ? 26.344 17.797 11.391 1 77.5 172 LEU A O 1
ATOM 1272 N N . ILE A 1 173 ? 26.344 18.656 13.422 1 77.12 173 ILE A N 1
ATOM 1273 C CA . ILE A 1 173 ? 26.391 17.344 14.062 1 77.12 173 ILE A CA 1
ATOM 1274 C C . ILE A 1 173 ? 24.969 16.859 14.352 1 77.12 173 ILE A C 1
ATOM 1276 O O . ILE A 1 173 ? 24.094 17.656 14.711 1 77.12 173 ILE A O 1
ATOM 1280 N N . GLY A 1 174 ? 24.688 15.516 14.164 1 82.62 174 GLY A N 1
ATOM 1281 C CA . GLY A 1 174 ? 23.438 14.906 14.578 1 82.62 174 GLY A CA 1
ATOM 1282 C C . GLY A 1 174 ? 22.281 15.25 13.664 1 82.62 174 GLY A C 1
ATOM 1283 O O . GLY A 1 174 ? 21.172 15.539 14.141 1 82.62 174 GLY A O 1
ATOM 1284 N N . MET A 1 175 ? 22.516 15.32 12.445 1 84.69 175 MET A N 1
ATOM 1285 C CA . MET A 1 175 ? 21.5 15.695 11.461 1 84.69 175 MET A CA 1
ATOM 1286 C C . MET A 1 175 ? 20.297 14.758 11.539 1 84.69 175 MET A C 1
ATOM 1288 O O . MET A 1 175 ? 19.156 15.18 11.336 1 84.69 175 MET A O 1
ATOM 1292 N N . ASP A 1 176 ? 20.578 13.516 11.828 1 90.19 176 ASP A N 1
ATOM 1293 C CA . ASP A 1 176 ? 19.5 12.539 11.977 1 90.19 176 ASP A CA 1
ATOM 1294 C C . ASP A 1 176 ? 18.531 12.953 13.086 1 90.19 176 ASP A C 1
ATOM 1296 O O . ASP A 1 176 ? 17.312 12.945 12.891 1 90.19 176 ASP A O 1
ATOM 1300 N N . GLN A 1 177 ? 19.094 13.391 14.18 1 92.38 177 GLN A N 1
ATOM 1301 C CA . GLN A 1 177 ? 18.266 13.859 15.281 1 92.38 177 GLN A CA 1
ATOM 1302 C C . GLN A 1 177 ? 17.438 15.078 14.875 1 92.38 177 GLN A C 1
ATOM 1304 O O . GLN A 1 177 ? 16.25 15.172 15.195 1 92.38 177 GLN A O 1
ATOM 1309 N N . HIS A 1 178 ? 18.062 16.016 14.188 1 94.56 178 HIS A N 1
ATOM 1310 C CA . HIS A 1 178 ? 17.375 17.234 13.797 1 94.56 178 HIS A CA 1
ATOM 1311 C C . HIS A 1 178 ? 16.156 16.938 12.945 1 94.56 178 HIS A C 1
ATOM 1313 O O . HIS A 1 178 ? 15.055 17.422 13.242 1 94.56 178 HIS A O 1
ATOM 1319 N N . VAL A 1 179 ? 16.328 16.094 11.992 1 95.25 179 VAL A N 1
ATOM 1320 C CA . VAL A 1 179 ? 15.281 15.812 11.023 1 95.25 179 VAL A CA 1
ATOM 1321 C C . VAL A 1 179 ? 14.227 14.906 11.648 1 95.25 179 VAL A C 1
ATOM 1323 O O . VAL A 1 179 ? 13.031 15.203 11.609 1 95.25 179 VAL A O 1
ATOM 1326 N N . LEU A 1 180 ? 14.633 13.859 12.305 1 96.81 180 LEU A N 1
ATOM 1327 C CA . LEU A 1 180 ? 13.703 12.844 12.797 1 96.81 180 LEU A CA 1
ATOM 1328 C C . LEU A 1 180 ? 12.977 13.336 14.047 1 96.81 180 LEU A C 1
ATOM 1330 O O . LEU A 1 180 ? 11.953 12.766 14.438 1 96.81 180 LEU A O 1
ATOM 1334 N N . SER A 1 181 ? 13.516 14.422 14.594 1 96.19 181 SER A N 1
ATOM 1335 C CA . SER A 1 181 ? 12.805 15.023 15.719 1 96.19 181 SER A CA 1
ATOM 1336 C C . SER A 1 181 ? 11.867 16.125 15.258 1 96.19 181 SER A C 1
ATOM 1338 O O . SER A 1 181 ? 11.117 16.688 16.062 1 96.19 181 SER A O 1
ATOM 1340 N N . GLY A 1 182 ? 12 16.531 13.961 1 97.75 182 GLY A N 1
ATOM 1341 C CA . GLY A 1 182 ? 10.898 17.391 13.547 1 97.75 182 GLY A CA 1
ATOM 1342 C C . GLY A 1 182 ? 11.297 18.406 12.492 1 97.75 182 GLY A C 1
ATOM 1343 O O . GLY A 1 182 ? 10.438 19.078 11.922 1 97.75 182 GLY A O 1
ATOM 1344 N N . MET A 1 183 ? 12.57 18.547 12.117 1 97.69 183 MET A N 1
ATOM 1345 C CA . MET A 1 183 ? 13.008 19.609 11.219 1 97.69 183 MET A CA 1
ATOM 1346 C C . MET A 1 183 ? 12.922 19.172 9.766 1 97.69 183 MET A C 1
ATOM 1348 O O . MET A 1 183 ? 13.938 19.016 9.094 1 97.69 183 MET A O 1
ATOM 1352 N N . TYR A 1 184 ? 11.75 19.109 9.328 1 98.31 184 TYR A N 1
ATOM 1353 C CA . TYR A 1 184 ? 11.453 18.797 7.934 1 98.31 184 TYR A CA 1
ATOM 1354 C C . TYR A 1 184 ? 10.195 19.516 7.477 1 98.31 184 TYR A C 1
ATOM 1356 O O . TYR A 1 184 ? 9.398 19.984 8.297 1 98.31 184 TYR A O 1
ATOM 1364 N N . GLY A 1 185 ? 10.008 19.672 6.223 1 98.38 185 GLY A N 1
ATOM 1365 C CA . GLY A 1 185 ? 8.844 20.219 5.555 1 98.38 185 GLY A CA 1
ATOM 1366 C C . GLY A 1 185 ? 8.828 19.953 4.062 1 98.38 185 GLY A C 1
ATOM 1367 O O . GLY A 1 185 ? 9.656 19.203 3.553 1 98.38 185 GLY A O 1
ATOM 1368 N N . ILE A 1 186 ? 7.781 20.562 3.387 1 98.19 186 ILE A N 1
ATOM 1369 C CA . ILE A 1 186 ? 7.711 20.328 1.95 1 98.19 186 ILE A CA 1
ATOM 1370 C C . ILE A 1 186 ? 7.719 21.656 1.202 1 98.19 186 ILE A C 1
ATOM 1372 O O . ILE A 1 186 ? 7.316 22.688 1.749 1 98.19 186 ILE A O 1
ATOM 1376 N N . ALA A 1 187 ? 8.281 21.594 0.052 1 98.19 187 ALA A N 1
ATOM 1377 C CA . ALA A 1 187 ? 8.188 22.641 -0.964 1 98.19 187 ALA A CA 1
ATOM 1378 C C . ALA A 1 187 ? 7.363 22.172 -2.162 1 98.19 187 ALA A C 1
ATOM 1380 O O . ALA A 1 187 ? 7.684 21.156 -2.775 1 98.19 187 ALA A O 1
ATOM 1381 N N . ILE A 1 188 ? 6.324 22.875 -2.41 1 98.12 188 ILE A N 1
ATOM 1382 C CA . ILE A 1 188 ? 5.492 22.594 -3.578 1 98.12 188 ILE A CA 1
ATOM 1383 C C . ILE A 1 188 ? 5.832 23.578 -4.695 1 98.12 188 ILE A C 1
ATOM 1385 O O . ILE A 1 188 ? 5.742 24.797 -4.508 1 98.12 188 ILE A O 1
ATOM 1389 N N . VAL A 1 189 ? 6.27 23.078 -5.828 1 97.62 189 VAL A N 1
ATOM 1390 C CA . VAL A 1 189 ? 6.543 23.891 -7.012 1 97.62 189 VAL A CA 1
ATOM 1391 C C . VAL A 1 189 ? 5.496 23.609 -8.086 1 97.62 189 VAL A C 1
ATOM 1393 O O . VAL A 1 189 ? 5.578 22.609 -8.789 1 97.62 189 VAL A O 1
ATOM 1396 N N . ASP A 1 190 ? 4.594 24.516 -8.25 1 97.5 190 ASP A N 1
ATOM 1397 C CA . ASP A 1 190 ? 3.535 24.359 -9.242 1 97.5 190 ASP A CA 1
ATOM 1398 C C . ASP A 1 190 ? 4.098 24.422 -10.664 1 97.5 190 ASP A C 1
ATOM 1400 O O . ASP A 1 190 ? 4.953 25.25 -10.969 1 97.5 190 ASP A O 1
ATOM 1404 N N . PRO A 1 191 ? 3.619 23.5 -11.531 1 96.44 191 PRO A N 1
ATOM 1405 C CA . PRO A 1 191 ? 4.016 23.656 -12.93 1 96.44 191 PRO A CA 1
ATOM 1406 C C . PRO A 1 191 ? 3.613 25.016 -13.516 1 96.44 191 PRO A C 1
ATOM 1408 O O . PRO A 1 191 ? 2.494 25.469 -13.289 1 96.44 191 PRO A O 1
ATOM 1411 N N . ILE A 1 192 ? 4.465 25.562 -14.312 1 95.5 192 ILE A N 1
ATOM 1412 C CA . ILE A 1 192 ? 4.27 26.906 -14.82 1 95.5 192 ILE A CA 1
ATOM 1413 C C . ILE A 1 192 ? 3.014 26.969 -15.688 1 95.5 192 ILE A C 1
ATOM 1415 O O . ILE A 1 192 ? 2.312 27.969 -15.719 1 95.5 192 ILE A O 1
ATOM 1419 N N . ASP A 1 193 ? 2.67 25.844 -16.312 1 95.19 193 ASP A N 1
ATOM 1420 C CA . ASP A 1 193 ? 1.507 25.797 -17.188 1 95.19 193 ASP A CA 1
ATOM 1421 C C . ASP A 1 193 ? 0.291 25.234 -16.469 1 95.19 193 ASP A C 1
ATOM 1423 O O . ASP A 1 193 ? -0.731 24.938 -17.078 1 95.19 193 ASP A O 1
ATOM 1427 N N . GLY A 1 194 ? 0.44 25 -15.188 1 95.25 194 GLY A N 1
ATOM 1428 C CA . GLY A 1 194 ? -0.664 24.484 -14.398 1 95.25 194 GLY A CA 1
ATOM 1429 C C . GLY A 1 194 ? -0.719 22.969 -14.367 1 95.25 194 GLY A C 1
ATOM 1430 O O . GLY A 1 194 ? 0.061 22.297 -15.047 1 95.25 194 GLY A O 1
ATOM 1431 N N . TYR A 1 195 ? -1.604 22.453 -13.531 1 96.44 195 TYR A N 1
ATOM 1432 C CA . TYR A 1 195 ? -1.839 21.016 -13.43 1 96.44 195 TYR A CA 1
ATOM 1433 C C . TYR A 1 195 ? -2.779 20.547 -14.531 1 96.44 195 TYR A C 1
ATOM 1435 O O . TYR A 1 195 ? -3.428 21.359 -15.195 1 96.44 195 TYR A O 1
ATOM 1443 N N . LYS A 1 196 ? -2.822 19.203 -14.734 1 94.31 196 LYS A N 1
ATOM 1444 C CA . LYS A 1 196 ? -3.662 18.625 -15.773 1 94.31 196 LYS A CA 1
ATOM 1445 C C . LYS A 1 196 ? -4.984 18.125 -15.203 1 94.31 196 LYS A C 1
ATOM 1447 O O . LYS A 1 196 ? -5.086 17.859 -14.008 1 94.31 196 LYS A O 1
ATOM 1452 N N . LYS A 1 197 ? -5.918 18.016 -16.062 1 96.94 197 LYS A N 1
ATOM 1453 C CA . LYS A 1 197 ? -7.203 17.422 -15.703 1 96.94 197 LYS A CA 1
ATOM 1454 C C . LYS A 1 197 ? -7.027 15.984 -15.211 1 96.94 197 LYS A C 1
ATOM 1456 O O . LYS A 1 197 ? -6.016 15.344 -15.5 1 96.94 197 LYS A O 1
ATOM 1461 N N . LEU A 1 198 ? -8.016 15.539 -14.422 1 97.06 198 LEU A N 1
ATOM 1462 C CA . LEU A 1 198 ? -8.008 14.18 -13.906 1 97.06 198 LEU A CA 1
ATOM 1463 C C . LEU A 1 198 ? -9 13.305 -14.664 1 97.06 198 LEU A C 1
ATOM 1465 O O . LEU A 1 198 ? -10.164 13.68 -14.836 1 97.06 198 LEU A O 1
ATOM 1469 N N . MET A 1 199 ? -8.516 12.273 -15.164 1 94.75 199 MET A N 1
ATOM 1470 C CA . MET A 1 199 ? -9.375 11.25 -15.75 1 94.75 199 MET A CA 1
ATOM 1471 C C . MET A 1 199 ? -9.586 10.094 -14.781 1 94.75 199 MET A C 1
ATOM 1473 O O . MET A 1 199 ? -8.617 9.547 -14.242 1 94.75 199 MET A O 1
ATOM 1477 N N . VAL A 1 200 ? -10.797 9.781 -14.469 1 93.75 200 VAL A N 1
ATOM 1478 C CA . VAL A 1 200 ? -11.141 8.672 -13.586 1 93.75 200 VAL A CA 1
ATOM 1479 C C . VAL A 1 200 ? -11.836 7.57 -14.375 1 93.75 200 VAL A C 1
ATOM 1481 O O . VAL A 1 200 ? -12.82 7.832 -15.07 1 93.75 200 VAL A O 1
ATOM 1484 N N . GLU A 1 201 ? -11.344 6.367 -14.227 1 90.12 201 GLU A N 1
ATOM 1485 C CA . GLU A 1 201 ? -11.906 5.23 -14.945 1 90.12 201 GLU A CA 1
ATOM 1486 C C . GLU A 1 201 ? -13.258 4.816 -14.352 1 90.12 201 GLU A C 1
ATOM 1488 O O . GLU A 1 201 ? -13.352 4.508 -13.164 1 90.12 201 GLU A O 1
ATOM 1493 N N . LYS A 1 202 ? -14.242 4.809 -15.133 1 92.31 202 LYS A N 1
ATOM 1494 C CA . LYS A 1 202 ? -15.586 4.352 -14.805 1 92.31 202 LYS A CA 1
ATOM 1495 C C . LYS A 1 202 ? -16.172 3.498 -15.93 1 92.31 202 LYS A C 1
ATOM 1497 O O . LYS A 1 202 ? -15.508 3.279 -16.953 1 92.31 202 LYS A O 1
ATOM 1502 N N . THR A 1 203 ? -17.266 2.832 -15.594 1 92.94 203 THR A N 1
ATOM 1503 C CA . THR A 1 203 ? -18 2.074 -16.609 1 92.94 203 THR A CA 1
ATOM 1504 C C . THR A 1 203 ? -19.453 2.516 -16.672 1 92.94 203 THR A C 1
ATOM 1506 O O . THR A 1 203 ? -19.969 3.129 -15.727 1 92.94 203 THR A O 1
ATOM 1509 N N . LYS A 1 204 ? -20.094 2.279 -17.781 1 92.69 204 LYS A N 1
ATOM 1510 C CA . LYS A 1 204 ? -21.516 2.574 -17.969 1 92.69 204 LYS A CA 1
ATOM 1511 C C . LYS A 1 204 ? -22.219 1.434 -18.703 1 92.69 204 LYS A C 1
ATOM 1513 O O . LYS A 1 204 ? -21.578 0.581 -19.312 1 92.69 204 LYS A O 1
ATOM 1518 N N . VAL A 1 205 ? -23.531 1.417 -18.453 1 92.06 205 VAL A N 1
ATOM 1519 C CA . VAL A 1 205 ? -24.359 0.473 -19.172 1 92.06 205 VAL A CA 1
ATOM 1520 C C . VAL A 1 205 ? -25.203 1.222 -20.219 1 92.06 205 VAL A C 1
ATOM 1522 O O . VAL A 1 205 ? -25.891 2.184 -19.875 1 92.06 205 VAL A O 1
ATOM 1525 N N . SER A 1 206 ? -25.016 0.834 -21.453 1 89.81 206 SER A N 1
ATOM 1526 C CA . SER A 1 206 ? -25.844 1.336 -22.547 1 89.81 206 SER A CA 1
ATOM 1527 C C . SER A 1 206 ? -26.391 0.194 -23.391 1 89.81 206 SER A C 1
ATOM 1529 O O . SER A 1 206 ? -25.609 -0.607 -23.922 1 89.81 206 SER A O 1
ATOM 1531 N N . ASN A 1 207 ? -27.703 0.108 -23.469 1 87.25 207 ASN A N 1
ATOM 1532 C CA . ASN A 1 207 ? -28.359 -0.922 -24.266 1 87.25 207 ASN A CA 1
ATOM 1533 C C . ASN A 1 207 ? -27.906 -2.32 -23.859 1 87.25 207 ASN A C 1
ATOM 1535 O O . ASN A 1 207 ? -27.547 -3.133 -24.703 1 87.25 207 ASN A O 1
ATOM 1539 N N . GLY A 1 208 ? -27.719 -2.49 -22.562 1 82.44 208 GLY A N 1
ATOM 1540 C CA . GLY A 1 208 ? -27.406 -3.807 -22.031 1 82.44 208 GLY A CA 1
ATOM 1541 C C . GLY A 1 208 ? -25.938 -4.164 -22.156 1 82.44 208 GLY A C 1
ATOM 1542 O O . GLY A 1 208 ? -25.547 -5.301 -21.891 1 82.44 208 GLY A O 1
ATOM 1543 N N . LYS A 1 209 ? -25.188 -3.244 -22.672 1 90.5 209 LYS A N 1
ATOM 1544 C CA . LYS A 1 209 ? -23.75 -3.49 -22.828 1 90.5 209 LYS A CA 1
ATOM 1545 C C . LYS A 1 209 ? -22.938 -2.6 -21.891 1 90.5 209 LYS A C 1
ATOM 1547 O O . LYS A 1 209 ? -23.234 -1.411 -21.75 1 90.5 209 LYS A O 1
ATOM 1552 N N . VAL A 1 210 ? -21.984 -3.227 -21.188 1 93 210 VAL A N 1
ATOM 1553 C CA . VAL A 1 210 ? -21.094 -2.488 -20.312 1 93 210 VAL A CA 1
ATOM 1554 C C . VAL A 1 210 ? -19.891 -1.975 -21.109 1 93 210 VAL A C 1
ATOM 1556 O O . VAL A 1 210 ? -19.312 -2.707 -21.922 1 93 210 VAL A O 1
ATOM 1559 N N . SER A 1 211 ? -19.594 -0.681 -20.984 1 93.38 211 SER A N 1
ATOM 1560 C CA . SER A 1 211 ? -18.453 -0.082 -21.672 1 93.38 211 SER A CA 1
ATOM 1561 C C . SER A 1 211 ? -17.719 0.895 -20.75 1 93.38 211 SER A C 1
ATOM 1563 O O . SER A 1 211 ? -18.219 1.257 -19.688 1 93.38 211 SER A O 1
ATOM 1565 N N . LEU A 1 212 ? -16.5 1.205 -21.172 1 92.5 212 LEU A N 1
ATOM 1566 C CA . LEU A 1 212 ? -15.727 2.207 -20.438 1 92.5 212 LEU A CA 1
ATOM 1567 C C . LEU A 1 212 ? -16.391 3.572 -20.516 1 92.5 212 LEU A C 1
ATOM 1569 O O . LEU A 1 212 ? -16.922 3.957 -21.562 1 92.5 212 LEU A O 1
ATOM 1573 N N . ASP A 1 213 ? -16.484 4.227 -19.422 1 91.81 213 ASP A N 1
ATOM 1574 C CA . ASP A 1 213 ? -16.984 5.59 -19.281 1 91.81 213 ASP A CA 1
ATOM 1575 C C . ASP A 1 213 ? -16.031 6.445 -18.453 1 91.81 213 ASP A C 1
ATOM 1577 O O . ASP A 1 213 ? -16.281 6.691 -17.266 1 91.81 213 ASP A O 1
ATOM 1581 N N . ARG A 1 214 ? -15.039 6.938 -19.078 1 91.25 214 ARG A N 1
ATOM 1582 C CA . ARG A 1 214 ? -14.039 7.742 -18.391 1 91.25 214 ARG A CA 1
ATOM 1583 C C . ARG A 1 214 ? -14.594 9.109 -18.016 1 91.25 214 ARG A C 1
ATOM 1585 O O . ARG A 1 214 ? -15.07 9.852 -18.875 1 91.25 214 ARG A O 1
ATOM 1592 N N . LYS A 1 215 ? -14.57 9.414 -16.766 1 94.94 215 LYS A N 1
ATOM 1593 C CA . LYS A 1 215 ? -15.016 10.711 -16.266 1 94.94 215 LYS A CA 1
ATOM 1594 C C . LYS A 1 215 ? -13.844 11.672 -16.125 1 94.94 215 LYS A C 1
ATOM 1596 O O . LYS A 1 215 ? -12.797 11.312 -15.57 1 94.94 215 LYS A O 1
ATOM 1601 N N . PHE A 1 216 ? -14.047 12.906 -16.609 1 96.69 216 PHE A N 1
ATOM 1602 C CA . PHE A 1 216 ? -12.992 13.914 -16.547 1 96.69 216 PHE A CA 1
ATOM 1603 C C . PHE A 1 216 ? -13.344 15 -15.547 1 96.69 216 PHE A C 1
ATOM 1605 O O . PHE A 1 216 ? -14.477 15.477 -15.508 1 96.69 216 PHE A O 1
ATOM 1612 N N . TYR A 1 217 ? -12.383 15.328 -14.719 1 97.44 217 TYR A N 1
ATOM 1613 C CA . TYR A 1 217 ? -12.5 16.406 -13.734 1 97.44 217 TYR A CA 1
ATOM 1614 C C . TYR A 1 217 ? -11.523 17.531 -14.055 1 97.44 217 TYR A C 1
ATOM 1616 O O . TYR A 1 217 ? -10.461 17.312 -14.625 1 97.44 217 TYR A O 1
ATOM 1624 N N . ASP A 1 218 ? -11.875 18.734 -13.664 1 97.31 218 ASP A N 1
ATOM 1625 C CA . ASP A 1 218 ? -11.008 19.891 -13.844 1 97.31 218 ASP A CA 1
ATOM 1626 C C . ASP A 1 218 ? -9.688 19.719 -13.102 1 97.31 218 ASP A C 1
ATOM 1628 O O . ASP A 1 218 ? -9.594 18.922 -12.172 1 97.31 218 ASP A O 1
ATOM 1632 N N . ALA A 1 219 ? -8.719 20.484 -13.555 1 97.38 219 ALA A N 1
ATOM 1633 C CA . ALA A 1 219 ? -7.414 20.484 -12.891 1 97.38 219 ALA A CA 1
ATOM 1634 C C . ALA A 1 219 ? -7.523 21.062 -11.484 1 97.38 219 ALA A C 1
ATOM 1636 O O . ALA A 1 219 ? -6.73 20.703 -10.602 1 97.38 219 ALA A O 1
ATOM 1637 N N . ASP A 1 220 ? -8.492 21.922 -11.258 1 98.62 220 ASP A N 1
ATOM 1638 C CA . ASP A 1 220 ? -8.711 22.484 -9.922 1 98.62 220 ASP A CA 1
ATOM 1639 C C . ASP A 1 220 ? -9.07 21.391 -8.922 1 98.62 220 ASP A C 1
ATOM 1641 O O . ASP A 1 220 ? -9.906 20.531 -9.203 1 98.62 220 ASP A O 1
ATOM 1645 N N . ALA A 1 221 ? -8.438 21.422 -7.828 1 98.75 221 ALA A N 1
ATOM 1646 C CA . ALA A 1 221 ? -8.633 20.375 -6.828 1 98.75 221 ALA A CA 1
ATOM 1647 C C . ALA A 1 221 ? -8.641 20.953 -5.418 1 98.75 221 ALA A C 1
ATOM 1649 O O . ALA A 1 221 ? -8.008 21.984 -5.16 1 98.75 221 ALA A O 1
ATOM 1650 N N . LEU A 1 222 ? -9.484 20.344 -4.559 1 98.75 222 LEU A N 1
ATOM 1651 C CA . LEU A 1 222 ? -9.281 20.531 -3.125 1 98.75 222 LEU A CA 1
ATOM 1652 C C . LEU A 1 222 ? -8 19.844 -2.658 1 98.75 222 LEU A C 1
ATOM 1654 O O . LEU A 1 222 ? -7.832 18.641 -2.852 1 98.75 222 LEU A O 1
ATOM 1658 N N . GLU A 1 223 ? -7.141 20.609 -2.014 1 98.81 223 GLU A N 1
ATOM 1659 C CA . GLU A 1 223 ? -5.785 20.094 -1.828 1 98.81 223 GLU A CA 1
ATOM 1660 C C . GLU A 1 223 ? -5.492 19.828 -0.355 1 98.81 223 GLU A C 1
ATOM 1662 O O . GLU A 1 223 ? -5.941 20.562 0.519 1 98.81 223 GLU A O 1
ATOM 1667 N N . PHE A 1 224 ? -4.738 18.781 -0.127 1 98.88 224 PHE A N 1
ATOM 1668 C CA . PHE A 1 224 ? -4.211 18.438 1.189 1 98.88 224 PHE A CA 1
ATOM 1669 C C . PHE A 1 224 ? -2.713 18.172 1.118 1 98.88 224 PHE A C 1
ATOM 1671 O O . PHE A 1 224 ? -2.186 17.844 0.05 1 98.88 224 PHE A O 1
ATOM 1678 N N . GLN A 1 225 ? -1.997 18.359 2.225 1 98.81 225 GLN A N 1
ATOM 1679 C CA . GLN A 1 225 ? -0.615 17.922 2.396 1 98.81 225 GLN A CA 1
ATOM 1680 C C . GLN A 1 225 ? -0.498 16.891 3.516 1 98.81 225 GLN A C 1
ATOM 1682 O O . GLN A 1 225 ? -1.089 17.062 4.586 1 98.81 225 GLN A O 1
ATOM 1687 N N . ILE A 1 226 ? 0.19 15.812 3.25 1 98.75 226 ILE A N 1
ATOM 1688 C CA . ILE A 1 226 ? 0.376 14.711 4.188 1 98.75 226 ILE A CA 1
ATOM 1689 C C . ILE A 1 226 ? 1.85 14.312 4.234 1 98.75 226 ILE A C 1
ATOM 1691 O O . ILE A 1 226 ? 2.396 13.82 3.242 1 98.75 226 ILE A O 1
ATOM 1695 N N . GLN A 1 227 ? 2.494 14.531 5.348 1 98.69 227 GLN A N 1
ATOM 1696 C CA . GLN A 1 227 ? 3.908 14.227 5.523 1 98.69 227 GLN A CA 1
ATOM 1697 C C . GLN A 1 227 ? 4.109 13.156 6.594 1 98.69 227 GLN A C 1
ATOM 1699 O O . GLN A 1 227 ? 3.607 13.281 7.711 1 98.69 227 GLN A O 1
ATOM 1704 N N . TYR A 1 228 ? 4.844 12.117 6.219 1 98.38 228 TYR A N 1
ATOM 1705 C CA . TYR A 1 228 ? 5.117 11.016 7.133 1 98.38 228 TYR A CA 1
ATOM 1706 C C . TYR A 1 228 ? 6.508 11.141 7.742 1 98.38 228 TYR A C 1
ATOM 1708 O O . TYR A 1 228 ? 7.398 11.758 7.148 1 98.38 228 TYR A O 1
ATOM 1716 N N . ASN A 1 229 ? 6.652 10.586 8.922 1 97.62 229 ASN A N 1
ATOM 1717 C CA . ASN A 1 229 ? 7.926 10.43 9.617 1 97.62 229 ASN A CA 1
ATOM 1718 C C . ASN A 1 229 ? 7.844 9.359 10.703 1 97.62 229 ASN A C 1
ATOM 1720 O O . ASN A 1 229 ? 6.762 8.859 11.008 1 97.62 229 ASN A O 1
ATOM 1724 N N . GLN A 1 230 ? 9.016 8.906 11.188 1 96.5 230 GLN A N 1
ATOM 1725 C CA . GLN A 1 230 ? 9.109 8.023 12.344 1 96.5 230 GLN A CA 1
ATOM 1726 C C . GLN A 1 230 ? 9.836 8.695 13.5 1 96.5 230 GLN A C 1
ATOM 1728 O O . GLN A 1 230 ? 10.82 9.414 13.289 1 96.5 230 GLN A O 1
ATOM 1733 N N . LEU A 1 231 ? 9.359 8.438 14.656 1 95.88 231 LEU A N 1
ATOM 1734 C CA . LEU A 1 231 ? 10.031 8.922 15.859 1 95.88 231 LEU A CA 1
ATOM 1735 C C . LEU A 1 231 ? 10.836 7.809 16.516 1 95.88 231 LEU A C 1
ATOM 1737 O O . LEU A 1 231 ? 10.406 6.652 16.547 1 95.88 231 LEU A O 1
ATOM 1741 N N . TYR A 1 232 ? 11.945 8.148 16.953 1 95.44 232 TYR A N 1
ATOM 1742 C CA . TYR A 1 232 ? 12.836 7.309 17.75 1 95.44 232 TYR A CA 1
ATOM 1743 C C . TYR A 1 232 ? 13.125 7.941 19.094 1 95.44 232 TYR A C 1
ATOM 1745 O O . TYR A 1 232 ? 14.023 8.773 19.219 1 95.44 232 TYR A O 1
ATOM 1753 N N . LEU A 1 233 ? 12.344 7.527 20.078 1 94.94 233 LEU A N 1
ATOM 1754 C CA . LEU A 1 233 ? 12.391 8.25 21.344 1 94.94 233 LEU A CA 1
ATOM 1755 C C . LEU A 1 233 ? 12.688 7.297 22.5 1 94.94 233 LEU A C 1
ATOM 1757 O O . LEU A 1 233 ? 12.211 6.16 22.516 1 94.94 233 LEU A O 1
ATOM 1761 N N . THR A 1 234 ? 13.406 7.77 23.484 1 93.19 234 THR A N 1
ATOM 1762 C CA . THR A 1 234 ? 13.484 7.129 24.781 1 93.19 234 THR A CA 1
ATOM 1763 C C . THR A 1 234 ? 12.203 7.375 25.578 1 93.19 234 THR A C 1
ATOM 1765 O O . THR A 1 234 ? 11.383 8.219 25.203 1 93.19 234 THR A O 1
ATOM 1768 N N . PRO A 1 235 ? 12.039 6.668 26.625 1 88.62 235 PRO A N 1
ATOM 1769 C CA . PRO A 1 235 ? 10.852 6.895 27.453 1 88.62 235 PRO A CA 1
ATOM 1770 C C . PRO A 1 235 ? 10.758 8.328 27.969 1 88.62 235 PRO A C 1
ATOM 1772 O O . PRO A 1 235 ? 9.664 8.812 28.25 1 88.62 235 PRO A O 1
ATOM 1775 N N . GLU A 1 236 ? 11.883 9.023 28.078 1 90.94 236 GLU A N 1
ATOM 1776 C CA . GLU A 1 236 ? 11.93 10.383 28.609 1 90.94 236 GLU A CA 1
ATOM 1777 C C . GLU A 1 236 ? 11.664 11.406 27.5 1 90.94 236 GLU A C 1
ATOM 1779 O O . GLU A 1 236 ? 11.609 12.609 27.766 1 90.94 236 GLU A O 1
ATOM 1784 N N . GLY A 1 237 ? 11.492 10.906 26.25 1 92.38 237 GLY A N 1
ATOM 1785 C CA . GLY A 1 237 ? 11.156 11.82 25.172 1 92.38 237 GLY A CA 1
ATOM 1786 C C . GLY A 1 237 ? 12.375 12.375 24.469 1 92.38 237 GLY A C 1
ATOM 1787 O O . GLY A 1 237 ? 12.281 13.375 23.75 1 92.38 237 GLY A O 1
ATOM 1788 N N . ASN A 1 238 ? 13.516 11.727 24.766 1 93.12 238 ASN A N 1
ATOM 1789 C CA . ASN A 1 238 ? 14.734 12.117 24.062 1 93.12 238 ASN A CA 1
ATOM 1790 C C . ASN A 1 238 ? 14.945 11.273 22.812 1 93.12 238 ASN A C 1
ATOM 1792 O O . ASN A 1 238 ? 14.43 10.164 22.703 1 93.12 238 ASN A O 1
ATOM 1796 N N . TYR A 1 239 ? 15.695 11.875 21.891 1 93.94 239 TYR A N 1
ATOM 1797 C CA . TYR A 1 239 ? 16.031 11.133 20.688 1 93.94 239 TYR A CA 1
ATOM 1798 C C . TYR A 1 239 ? 16.891 9.914 21.016 1 93.94 239 TYR A C 1
ATOM 1800 O O . TYR A 1 239 ? 17.844 10.008 21.766 1 93.94 239 TYR A O 1
ATOM 1808 N N . ASP A 1 240 ? 16.531 8.789 20.453 1 94.25 240 ASP A N 1
ATOM 1809 C CA . ASP A 1 240 ? 17.219 7.523 20.641 1 94.25 240 ASP A CA 1
ATOM 1810 C C . ASP A 1 240 ? 17.938 7.082 19.375 1 94.25 240 ASP A C 1
ATOM 1812 O O . ASP A 1 240 ? 17.359 6.367 18.547 1 94.25 240 ASP A O 1
ATOM 1816 N N . ALA A 1 241 ? 19.172 7.398 19.219 1 90.62 241 ALA A N 1
ATOM 1817 C CA . ALA A 1 241 ? 19.953 7.078 18.031 1 90.62 241 ALA A CA 1
ATOM 1818 C C . ALA A 1 241 ? 20.094 5.57 17.859 1 90.62 241 ALA A C 1
ATOM 1820 O O . ALA A 1 241 ? 20.141 5.066 16.734 1 90.62 241 ALA A O 1
ATOM 1821 N N . GLY A 1 242 ? 20.266 4.914 18.953 1 87.5 242 GLY A N 1
ATOM 1822 C CA . GLY A 1 242 ? 20.344 3.465 18.875 1 87.5 242 GLY A CA 1
ATOM 1823 C C . GLY A 1 242 ? 19.156 2.832 18.203 1 87.5 242 GLY A C 1
ATOM 1824 O O . GLY A 1 242 ? 19.297 1.982 17.328 1 87.5 242 GLY A O 1
ATOM 1825 N N . ALA A 1 243 ? 17.984 3.219 18.656 1 90.69 243 ALA A N 1
ATOM 1826 C CA . ALA A 1 243 ? 16.75 2.738 18.031 1 90.69 243 ALA A CA 1
ATOM 1827 C C . ALA A 1 243 ? 16.734 3.09 16.547 1 90.69 243 ALA A C 1
ATOM 1829 O O . ALA A 1 243 ? 16.281 2.289 15.719 1 90.69 243 ALA A O 1
ATOM 1830 N N . MET A 1 244 ? 17.219 4.238 16.219 1 90.88 244 MET A N 1
ATOM 1831 C CA . MET A 1 244 ? 17.25 4.672 14.828 1 90.88 244 MET A CA 1
ATOM 1832 C C . MET A 1 244 ? 18.141 3.752 14 1 90.88 244 MET A C 1
ATOM 1834 O O . MET A 1 244 ? 17.719 3.291 12.93 1 90.88 244 MET A O 1
ATOM 1838 N N . PHE A 1 245 ? 19.359 3.389 14.453 1 84.31 245 PHE A N 1
ATOM 1839 C CA . PHE A 1 245 ? 20.281 2.555 13.711 1 84.31 245 PHE A CA 1
ATOM 1840 C C . PHE A 1 245 ? 19.719 1.161 13.484 1 84.31 245 PHE A C 1
ATOM 1842 O O . PHE A 1 245 ? 20 0.52 12.469 1 84.31 245 PHE A O 1
ATOM 1849 N N . GLN A 1 246 ? 18.797 0.827 14.352 1 87.94 246 GLN A N 1
ATOM 1850 C CA . GLN A 1 246 ? 18.203 -0.496 14.258 1 87.94 246 GLN A CA 1
ATOM 1851 C C . GLN A 1 246 ? 16.875 -0.439 13.508 1 87.94 246 GLN A C 1
ATOM 1853 O O . GLN A 1 246 ? 16.234 -1.473 13.266 1 87.94 246 GLN A O 1
ATOM 1858 N N . HIS A 1 247 ? 16.375 0.743 13.219 1 90.56 247 HIS A N 1
ATOM 1859 C CA . HIS A 1 247 ? 15.07 0.978 12.609 1 90.56 247 HIS A CA 1
ATOM 1860 C C . HIS A 1 247 ? 13.945 0.48 13.508 1 90.56 247 HIS A C 1
ATOM 1862 O O . HIS A 1 247 ? 12.984 -0.131 13.023 1 90.56 247 HIS A O 1
ATOM 1868 N N . HIS A 1 248 ? 14.195 0.667 14.766 1 89.88 248 HIS A N 1
ATOM 1869 C CA . HIS A 1 248 ? 13.164 0.382 15.766 1 89.88 248 HIS A CA 1
ATOM 1870 C C . HIS A 1 248 ? 12.453 1.658 16.203 1 89.88 248 HIS A C 1
ATOM 1872 O O . HIS A 1 248 ? 12.703 2.17 17.297 1 89.88 248 HIS A O 1
ATOM 1878 N N . ASN A 1 249 ? 11.547 2.113 15.375 1 92.5 249 ASN A N 1
ATOM 1879 C CA . ASN A 1 249 ? 10.859 3.365 15.68 1 92.5 249 ASN A CA 1
ATOM 1880 C C . ASN A 1 249 ? 9.828 3.184 16.781 1 92.5 249 ASN A C 1
ATOM 1882 O O . ASN A 1 249 ? 9.305 2.082 16.984 1 92.5 249 ASN A O 1
ATOM 1886 N N . THR A 1 250 ? 9.531 4.223 17.484 1 90.31 250 THR A N 1
ATOM 1887 C CA . THR A 1 250 ? 8.578 4.207 18.578 1 90.31 250 THR A CA 1
ATOM 1888 C C . THR A 1 250 ? 7.207 4.703 18.125 1 90.31 250 THR A C 1
ATOM 1890 O O . THR A 1 250 ? 6.195 4.453 18.781 1 90.31 250 THR A O 1
ATOM 1893 N N . ALA A 1 251 ? 7.227 5.441 17.031 1 92.5 251 ALA A N 1
ATOM 1894 C CA . ALA A 1 251 ? 5.984 6 16.5 1 92.5 251 ALA A CA 1
ATOM 1895 C C . ALA A 1 251 ? 6.117 6.328 15.016 1 92.5 251 ALA A C 1
ATOM 1897 O O . ALA A 1 251 ? 7.211 6.652 14.539 1 92.5 251 ALA A O 1
ATOM 1898 N N . THR A 1 252 ? 5.07 6.137 14.398 1 95.44 252 THR A N 1
ATOM 1899 C CA . THR A 1 252 ? 4.922 6.699 13.062 1 95.44 252 THR A CA 1
ATOM 1900 C C . THR A 1 252 ? 3.936 7.867 13.07 1 95.44 252 THR A C 1
ATOM 1902 O O . THR A 1 252 ? 2.846 7.758 13.641 1 95.44 252 THR A O 1
ATOM 1905 N N . VAL A 1 253 ? 4.32 8.977 12.445 1 97.19 253 VAL A N 1
ATOM 1906 C CA . VAL A 1 253 ? 3.52 10.195 12.594 1 97.19 253 VAL A CA 1
ATOM 1907 C C . VAL A 1 253 ? 3.084 10.688 11.211 1 97.19 253 VAL A C 1
ATOM 1909 O O . VAL A 1 253 ? 3.758 10.43 10.211 1 97.19 253 VAL A O 1
ATOM 1912 N N . VAL A 1 254 ? 1.923 11.281 11.172 1 98.38 254 VAL A N 1
ATOM 1913 C CA . VAL A 1 254 ? 1.395 12.023 10.031 1 98.38 254 VAL A CA 1
ATOM 1914 C C . VAL A 1 254 ? 1.309 13.508 10.367 1 98.38 254 VAL A C 1
ATOM 1916 O O . VAL A 1 254 ? 0.6 13.898 11.297 1 98.38 254 VAL A O 1
ATOM 1919 N N . ASN A 1 255 ? 2.029 14.242 9.609 1 98.56 255 ASN A N 1
ATOM 1920 C CA . ASN A 1 255 ? 2.201 15.664 9.906 1 98.56 255 ASN A CA 1
ATOM 1921 C C . ASN A 1 255 ? 2.586 15.898 11.359 1 98.56 255 ASN A C 1
ATOM 1923 O O . ASN A 1 255 ? 2.008 16.75 12.031 1 98.56 255 ASN A O 1
ATOM 1927 N N . GLY A 1 256 ? 3.432 15.055 11.836 1 97.69 256 GLY A N 1
ATOM 1928 C CA . GLY A 1 256 ? 4.082 15.234 13.125 1 97.69 256 GLY A CA 1
ATOM 1929 C C . GLY A 1 256 ? 3.354 14.547 14.258 1 97.69 256 GLY A C 1
ATOM 1930 O O . GLY A 1 256 ? 3.9 14.391 15.352 1 97.69 256 GLY A O 1
ATOM 1931 N N . MET A 1 257 ? 2.145 14.07 14.031 1 97.06 257 MET A N 1
ATOM 1932 C CA . MET A 1 257 ? 1.338 13.57 15.141 1 97.06 257 MET A CA 1
ATOM 1933 C C . MET A 1 257 ? 0.937 12.117 14.906 1 97.06 257 MET A C 1
ATOM 1935 O O . MET A 1 257 ? 0.574 11.742 13.797 1 97.06 257 MET A O 1
ATOM 1939 N N . GLN A 1 258 ? 1.018 11.32 15.969 1 95.5 258 GLN A N 1
ATOM 1940 C CA . GLN A 1 258 ? 0.377 10.008 15.961 1 95.5 258 GLN A CA 1
ATOM 1941 C C . GLN A 1 258 ? -1.143 10.141 16.016 1 95.5 258 GLN A C 1
ATOM 1943 O O . GLN A 1 258 ? -1.684 10.758 16.938 1 95.5 258 GLN A O 1
ATOM 1948 N N . PHE A 1 259 ? -1.855 9.57 15.062 1 95.19 259 PHE A N 1
ATOM 1949 C CA . PHE A 1 259 ? -3.312 9.578 15.062 1 95.19 259 PHE A CA 1
ATOM 1950 C C . PHE A 1 259 ? -3.848 11.008 15.141 1 95.19 259 PHE A C 1
ATOM 1952 O O . PHE A 1 259 ? -4.781 11.289 15.898 1 95.19 259 PHE A O 1
ATOM 1959 N N . GLY A 1 260 ? -3.223 11.859 14.445 1 96.5 260 GLY A N 1
ATOM 1960 C CA . GLY A 1 260 ? -3.631 13.258 14.469 1 96.5 260 GLY A CA 1
ATOM 1961 C C . GLY A 1 260 ? -4.898 13.523 13.68 1 96.5 260 GLY A C 1
ATOM 1962 O O . GLY A 1 260 ? -5.535 14.562 13.852 1 96.5 260 GLY A O 1
ATOM 1963 N N . TYR A 1 261 ? -5.281 12.594 12.867 1 97.5 261 TYR A N 1
ATOM 1964 C CA . TYR A 1 261 ? -6.414 12.812 11.977 1 97.5 261 TYR A CA 1
ATOM 1965 C C . TYR A 1 261 ? -7.469 11.727 12.156 1 97.5 261 TYR A C 1
ATOM 1967 O O . TYR A 1 261 ? -7.938 11.133 11.18 1 97.5 261 TYR A O 1
ATOM 1975 N N . VAL A 1 262 ? -7.809 11.508 13.391 1 94 262 VAL A N 1
ATOM 1976 C CA . VAL A 1 262 ? -8.891 10.609 13.781 1 94 262 VAL A CA 1
ATOM 1977 C C . VAL A 1 262 ? -9.953 11.383 14.562 1 94 262 VAL A C 1
ATOM 1979 O O . VAL A 1 262 ? -9.75 12.547 14.906 1 94 262 VAL A O 1
ATOM 1982 N N . PRO A 1 263 ? -11.141 10.742 14.844 1 91.69 263 PRO A N 1
ATOM 1983 C CA . PRO A 1 263 ? -12.211 11.445 15.562 1 91.69 263 PRO A CA 1
ATOM 1984 C C . PRO A 1 263 ? -11.797 11.844 16.984 1 91.69 263 PRO A C 1
ATOM 1986 O O . PRO A 1 263 ? -10.891 11.242 17.562 1 91.69 263 PRO A O 1
ATOM 1989 N N . ASN A 1 264 ? -12.438 12.836 17.469 1 91.31 264 ASN A N 1
ATOM 1990 C CA . ASN A 1 264 ? -12.305 13.305 18.844 1 91.31 264 ASN A CA 1
ATOM 1991 C C . ASN A 1 264 ? -13.656 13.375 19.547 1 91.31 264 ASN A C 1
ATOM 1993 O O . ASN A 1 264 ? -14.664 12.906 19.016 1 91.31 264 ASN A O 1
ATOM 1997 N N . MET A 1 265 ? -13.68 13.945 20.719 1 87.56 265 MET A N 1
ATOM 1998 C CA . MET A 1 265 ? -14.898 14 21.531 1 87.56 265 MET A CA 1
ATOM 1999 C C . MET A 1 265 ? -16 14.75 20.812 1 87.56 265 MET A C 1
ATOM 2001 O O . MET A 1 265 ? -17.188 14.438 20.969 1 87.56 265 MET A O 1
ATOM 2005 N N . LEU A 1 266 ? -15.648 15.766 20.047 1 85.88 266 LEU A N 1
ATOM 2006 C CA . LEU A 1 266 ? -16.641 16.516 19.281 1 85.88 266 LEU A CA 1
ATOM 2007 C C . LEU A 1 266 ? -17.375 15.586 18.312 1 85.88 266 LEU A C 1
ATOM 2009 O O . LEU A 1 266 ? -18.594 15.633 18.203 1 85.88 266 LEU A O 1
ATOM 2013 N N . HIS A 1 267 ? -16.625 14.82 17.656 1 88 267 HIS A N 1
ATOM 2014 C CA . HIS A 1 267 ? -17.203 13.891 16.688 1 88 267 HIS A CA 1
ATOM 2015 C C . HIS A 1 267 ? -18.062 12.836 17.391 1 88 267 HIS A C 1
ATOM 2017 O O . HIS A 1 267 ? -19.109 12.438 16.891 1 88 267 HIS A O 1
ATOM 2023 N N . ASN A 1 268 ? -17.547 12.414 18.562 1 86.62 268 ASN A N 1
ATOM 2024 C CA . ASN A 1 268 ? -18.344 11.508 19.391 1 86.62 268 ASN A CA 1
ATOM 2025 C C . ASN A 1 268 ? -19.719 12.094 19.719 1 86.62 268 ASN A C 1
ATOM 2027 O O . ASN A 1 268 ? -20.734 11.414 19.594 1 86.62 268 ASN A O 1
ATOM 2031 N N . ILE A 1 269 ? -19.703 13.328 20.125 1 82.69 269 ILE A N 1
ATOM 2032 C CA . ILE A 1 269 ? -20.938 14.016 20.5 1 82.69 269 ILE A CA 1
ATOM 2033 C C . ILE A 1 269 ? -21.844 14.148 19.281 1 82.69 269 ILE A C 1
ATOM 2035 O O . ILE A 1 269 ? -23.047 13.844 19.359 1 82.69 269 ILE A O 1
ATOM 2039 N N . LEU A 1 270 ? -21.266 14.547 18.203 1 82.25 270 LEU A N 1
ATOM 2040 C CA . LEU A 1 270 ? -22.062 14.797 17 1 82.25 270 LEU A CA 1
ATOM 2041 C C . LEU A 1 270 ? -22.672 13.508 16.469 1 82.25 270 LEU A C 1
ATOM 2043 O O . LEU A 1 270 ? -23.812 13.5 15.984 1 82.25 270 LEU A O 1
ATOM 2047 N N . VAL A 1 271 ? -21.922 12.477 16.531 1 83 271 VAL A N 1
ATOM 2048 C CA . VAL A 1 271 ? -22.344 11.234 15.875 1 83 271 VAL A CA 1
ATOM 2049 C C . VAL A 1 271 ? -23.172 10.398 16.844 1 83 271 VAL A C 1
ATOM 2051 O O . VAL A 1 271 ? -24.203 9.828 16.469 1 83 271 VAL A O 1
ATOM 2054 N N . LYS A 1 272 ? -22.734 10.344 18.172 1 84.25 272 LYS A N 1
ATOM 2055 C CA . LYS A 1 272 ? -23.359 9.43 19.109 1 84.25 272 LYS A CA 1
ATOM 2056 C C . LYS A 1 272 ? -24.109 10.188 20.203 1 84.25 272 LYS A C 1
ATOM 2058 O O . LYS A 1 272 ? -24.797 9.586 21.031 1 84.25 272 LYS A O 1
ATOM 2063 N N . GLY A 1 273 ? -23.969 11.445 20.297 1 79.12 273 GLY A N 1
ATOM 2064 C CA . GLY A 1 273 ? -24.594 12.25 21.344 1 79.12 273 GLY A CA 1
ATOM 2065 C C . GLY A 1 273 ? -23.891 12.102 22.688 1 79.12 273 GLY A C 1
ATOM 2066 O O . GLY A 1 273 ? -24.438 12.523 23.719 1 79.12 273 GLY A O 1
ATOM 2067 N N . ASP A 1 274 ? -22.781 11.445 22.656 1 85.31 274 ASP A N 1
ATOM 2068 C CA . ASP A 1 274 ? -22.062 11.141 23.891 1 85.31 274 ASP A CA 1
ATOM 2069 C C . ASP A 1 274 ? -20.547 11.281 23.703 1 85.31 274 ASP A C 1
ATOM 2071 O O . ASP A 1 274 ? -19.938 10.508 22.969 1 85.31 274 ASP A O 1
ATOM 2075 N N . ALA A 1 275 ? -20 12.25 24.391 1 83.44 275 ALA A N 1
ATOM 2076 C CA . ALA A 1 275 ? -18.562 12.531 24.266 1 83.44 275 ALA A CA 1
ATOM 2077 C C . ALA A 1 275 ? -17.734 11.344 24.734 1 83.44 275 ALA A C 1
ATOM 2079 O O . ALA A 1 275 ? -16.562 11.203 24.359 1 83.44 275 ALA A O 1
ATOM 2080 N N . ASN A 1 276 ? -18.328 10.477 25.562 1 84.38 276 ASN A N 1
ATOM 2081 C CA . ASN A 1 276 ? -17.578 9.391 26.203 1 84.38 276 ASN A CA 1
ATOM 2082 C C . ASN A 1 276 ? -17.672 8.102 25.391 1 84.38 276 ASN A C 1
ATOM 2084 O O . ASN A 1 276 ? -17.062 7.098 25.75 1 84.38 276 ASN A O 1
ATOM 2088 N N . LYS A 1 277 ? -18.391 8.164 24.375 1 85.19 277 LYS A N 1
ATOM 2089 C CA . LYS A 1 277 ? -18.5 7 23.5 1 85.19 277 LYS A CA 1
ATOM 2090 C C . LYS A 1 277 ? -17.703 7.211 22.219 1 85.19 277 LYS A C 1
ATOM 2092 O O . LYS A 1 277 ? -18.203 7.824 21.266 1 85.19 277 LYS A O 1
ATOM 2097 N N . ASN A 1 278 ? -16.531 6.609 22.203 1 85.56 278 ASN A N 1
ATOM 2098 C CA . ASN A 1 278 ? -15.656 6.754 21.047 1 85.56 278 ASN A CA 1
ATOM 2099 C C . ASN A 1 278 ? -16.266 6.117 19.797 1 85.56 278 ASN A C 1
ATOM 2101 O O . ASN A 1 278 ? -16.844 5.035 19.875 1 85.56 278 ASN A O 1
ATOM 2105 N N . ILE A 1 279 ? -16.188 6.848 18.719 1 82.38 279 ILE A N 1
ATOM 2106 C CA . ILE A 1 279 ? -16.703 6.34 17.453 1 82.38 279 ILE A CA 1
ATOM 2107 C C . ILE A 1 279 ? -15.57 5.758 16.625 1 82.38 279 ILE A C 1
ATOM 2109 O O . ILE A 1 279 ? -15.781 5.312 15.492 1 82.38 279 ILE A O 1
ATOM 2113 N N . PHE A 1 280 ? -14.367 5.832 17.156 1 82.44 280 PHE A N 1
ATOM 2114 C CA . PHE A 1 280 ? -13.164 5.277 16.547 1 82.44 280 PHE A CA 1
ATOM 2115 C C . PHE A 1 280 ? -12.289 4.602 17.609 1 82.44 280 PHE A C 1
ATOM 2117 O O . PHE A 1 280 ? -12.273 5.016 18.766 1 82.44 280 PHE A O 1
ATOM 2124 N N . VAL A 1 281 ? -11.586 3.611 17.188 1 73.69 281 VAL A N 1
ATOM 2125 C CA . VAL A 1 281 ? -10.859 2.734 18.109 1 73.69 281 VAL A CA 1
ATOM 2126 C C . VAL A 1 281 ? -9.742 3.514 18.781 1 73.69 281 VAL A C 1
ATOM 2128 O O . VAL A 1 281 ? -9.43 3.273 19.953 1 73.69 281 VAL A O 1
ATOM 2131 N N . ALA A 1 282 ? -9.047 4.25 18.047 1 79.88 282 ALA A N 1
ATOM 2132 C CA . ALA A 1 282 ? -7.934 5.012 18.594 1 79.88 282 ALA A CA 1
ATOM 2133 C C . ALA A 1 282 ? -8.219 6.512 18.547 1 79.88 282 ALA A C 1
ATOM 2135 O O . ALA A 1 282 ? -8.125 7.141 17.5 1 79.88 282 ALA A O 1
ATOM 2136 N N . GLN A 1 283 ? -8.508 7.055 19.766 1 86.38 283 GLN A N 1
ATOM 2137 C CA . GLN A 1 283 ? -8.773 8.484 19.891 1 86.38 283 GLN A CA 1
ATOM 2138 C C . GLN A 1 283 ? -7.961 9.102 21.016 1 86.38 283 GLN A C 1
ATOM 2140 O O . GLN A 1 283 ? -8.523 9.641 21.969 1 86.38 283 GLN A O 1
ATOM 2145 N N . PRO A 1 284 ? -6.648 9.078 20.797 1 88.06 284 PRO A N 1
ATOM 2146 C CA . PRO A 1 284 ? -5.801 9.516 21.906 1 88.06 284 PRO A CA 1
ATOM 2147 C C . PRO A 1 284 ? -5.859 11.031 22.125 1 88.06 284 PRO A C 1
ATOM 2149 O O . PRO A 1 284 ? -5.492 11.516 23.203 1 88.06 284 PRO A O 1
ATOM 2152 N N . TRP A 1 285 ? -6.246 11.781 21.172 1 93.75 285 TRP A N 1
ATOM 2153 C CA . TRP A 1 285 ? -6.309 13.242 21.234 1 93.75 285 TRP A CA 1
ATOM 2154 C C . TRP A 1 285 ? -7.758 13.719 21.266 1 93.75 285 TRP A C 1
ATOM 2156 O O . TRP A 1 285 ? -8.164 14.547 20.453 1 93.75 285 TRP A O 1
ATOM 2166 N N . ASN A 1 286 ? -8.484 13.406 22.297 1 91.44 286 ASN A N 1
ATOM 2167 C CA . ASN A 1 286 ? -9.938 13.516 22.312 1 91.44 286 ASN A CA 1
ATOM 2168 C C . ASN A 1 286 ? -10.391 14.859 22.875 1 91.44 286 ASN A C 1
ATOM 2170 O O . ASN A 1 286 ? -11.297 15.492 22.312 1 91.44 286 ASN A O 1
ATOM 2174 N N . GLY A 1 287 ? -9.789 15.289 23.891 1 91.38 287 GLY A N 1
ATOM 2175 C CA . GLY A 1 287 ? -10.344 16.344 24.734 1 91.38 287 GLY A CA 1
ATOM 2176 C C . GLY A 1 287 ? -10.109 17.734 24.188 1 91.38 287 GLY A C 1
ATOM 2177 O O . GLY A 1 287 ? -9.078 18 23.562 1 91.38 287 GLY A O 1
ATOM 2178 N N . ILE A 1 288 ? -11.047 18.625 24.438 1 89.5 288 ILE A N 1
ATOM 2179 C CA . ILE A 1 288 ? -10.977 19.984 23.922 1 89.5 288 ILE A CA 1
ATOM 2180 C C . ILE A 1 288 ? -9.844 20.734 24.625 1 89.5 288 ILE A C 1
ATOM 2182 O O . ILE A 1 288 ? -9.359 21.75 24.109 1 89.5 288 ILE A O 1
ATOM 2186 N N . GLU A 1 289 ? -9.453 20.25 25.844 1 92 289 GLU A N 1
ATOM 2187 C CA . GLU A 1 289 ? -8.375 20.891 26.594 1 92 289 GLU A CA 1
ATOM 2188 C C . GLU A 1 289 ? -7.055 20.812 25.828 1 92 289 GLU A C 1
ATOM 2190 O O . GLU A 1 289 ? -6.113 21.547 26.141 1 92 289 GLU A O 1
ATOM 2195 N N . LEU A 1 290 ? -7.027 19.953 24.859 1 95.31 290 LEU A N 1
ATOM 2196 C CA . LEU A 1 290 ? -5.805 19.75 24.078 1 95.31 290 LEU A CA 1
ATOM 2197 C C . LEU A 1 290 ? -5.625 20.875 23.062 1 95.31 290 LEU A C 1
ATOM 2199 O O . LEU A 1 290 ? -4.547 21.031 22.484 1 95.31 290 LEU A O 1
ATOM 2203 N N . LYS A 1 291 ? -6.727 21.625 22.781 1 95.88 291 LYS A N 1
ATOM 2204 C CA . LYS A 1 291 ? -6.699 22.781 21.891 1 95.88 291 LYS A CA 1
ATOM 2205 C C . LYS A 1 291 ? -6.191 22.406 20.516 1 95.88 291 LYS A C 1
ATOM 2207 O O . LYS A 1 291 ? -6.742 21.516 19.859 1 95.88 291 LYS A O 1
ATOM 2212 N N . GLN A 1 292 ? -5.043 22.984 20.078 1 96.94 292 GLN A N 1
ATOM 2213 C CA . GLN A 1 292 ? -4.539 22.797 18.719 1 96.94 292 GLN A CA 1
ATOM 2214 C C . GLN A 1 292 ? -4.113 21.344 18.484 1 96.94 292 GLN A C 1
ATOM 2216 O 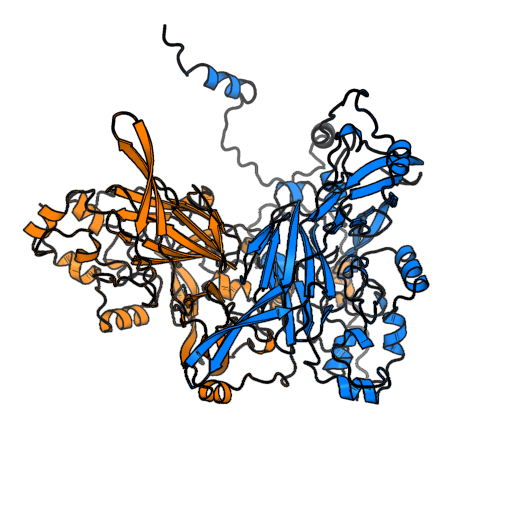O . GLN A 1 292 ? -3.939 20.922 17.344 1 96.94 292 GLN A O 1
ATOM 2221 N N . TYR A 1 293 ? -3.926 20.594 19.578 1 97.19 293 TYR A N 1
ATOM 2222 C CA . TYR A 1 293 ? -3.418 19.234 19.469 1 97.19 293 TYR A CA 1
ATOM 2223 C C . TYR A 1 293 ? -4.562 18.234 19.375 1 97.19 293 TYR A C 1
ATOM 2225 O O . TYR A 1 293 ? -4.336 17.031 19.156 1 97.19 293 TYR A O 1
ATOM 2233 N N . GLN A 1 294 ? -5.789 18.656 19.594 1 95.56 294 GLN A N 1
ATOM 2234 C CA . GLN A 1 294 ? -6.93 17.75 19.469 1 95.56 294 GLN A CA 1
ATOM 2235 C C . GLN A 1 294 ? -7.043 17.203 18.047 1 95.56 294 GLN A C 1
ATOM 2237 O O . GLN A 1 294 ? -6.953 17.953 17.078 1 95.56 294 GLN A O 1
ATOM 2242 N N . SER A 1 295 ? -7.223 15.859 17.984 1 96.25 295 SER A N 1
ATOM 2243 C CA . SER A 1 295 ? -7.309 15.242 16.672 1 96.25 295 SER A CA 1
ATOM 2244 C C . SER A 1 295 ? -8.484 15.797 15.875 1 96.25 295 SER A C 1
ATOM 2246 O O . SER A 1 295 ? -9.469 16.266 16.453 1 96.25 295 SER A O 1
ATOM 2248 N N . GLN A 1 296 ? -8.336 15.844 14.586 1 95.44 296 GLN A N 1
ATOM 2249 C CA . GLN A 1 296 ? -9.352 16.328 13.648 1 95.44 296 GLN A CA 1
ATOM 2250 C C . GLN A 1 296 ? -9.461 15.414 12.438 1 95.44 296 GLN A C 1
ATOM 2252 O O . GLN A 1 296 ? -8.508 14.703 12.094 1 95.44 296 GLN A O 1
ATOM 2257 N N . LEU A 1 297 ? -10.602 15.43 11.82 1 95.88 297 LEU A N 1
ATOM 2258 C CA . LEU A 1 297 ? -10.836 14.68 10.586 1 95.88 297 LEU A CA 1
ATOM 2259 C C . LEU A 1 297 ? -10.594 15.555 9.367 1 95.88 297 LEU A C 1
ATOM 2261 O O . LEU A 1 297 ? -10.57 16.781 9.469 1 95.88 297 LEU A O 1
ATOM 2265 N N . LEU A 1 298 ? -10.336 14.93 8.203 1 98.31 298 LEU A N 1
ATOM 2266 C CA . LEU A 1 298 ? -10.297 15.617 6.914 1 98.31 298 LEU A CA 1
ATOM 2267 C C . LEU A 1 298 ? -11.633 15.477 6.184 1 98.31 298 LEU A C 1
ATOM 2269 O O . LEU A 1 298 ? -12.141 14.367 6.027 1 98.31 298 LEU A O 1
ATOM 2273 N N . PHE A 1 299 ? -12.188 16.594 5.723 1 96.75 299 PHE A N 1
ATOM 2274 C CA . PHE A 1 299 ? -13.508 16.609 5.113 1 96.75 299 PHE A CA 1
ATOM 2275 C C . PHE A 1 299 ? -13.422 16.922 3.623 1 96.75 299 PHE A C 1
ATOM 2277 O O . PHE A 1 299 ? -12.703 17.844 3.223 1 96.75 299 PHE A O 1
ATOM 2284 N N . VAL A 1 300 ? -14.133 16.156 2.846 1 98.06 300 VAL A N 1
ATOM 2285 C CA . VAL A 1 300 ? -14.195 16.359 1.404 1 98.06 300 VAL A CA 1
ATOM 2286 C C . VAL A 1 300 ? -15.625 16.188 0.913 1 98.06 300 VAL A C 1
ATOM 2288 O O . VAL A 1 300 ? -16.469 15.633 1.628 1 98.06 300 VAL A O 1
ATOM 2291 N N . GLU A 1 301 ? -15.953 16.719 -0.272 1 96.88 301 GLU A N 1
ATOM 2292 C CA . GLU A 1 301 ? -17.219 16.438 -0.953 1 96.88 301 GLU A CA 1
ATOM 2293 C C . GLU A 1 301 ? -17.109 15.156 -1.792 1 96.88 301 GLU A C 1
ATOM 2295 O O . GLU A 1 301 ? -16.016 14.703 -2.107 1 96.88 301 GLU A O 1
ATOM 2300 N N . ASN A 1 302 ? -18.25 14.57 -2.084 1 94.56 302 ASN A N 1
ATOM 2301 C CA . ASN A 1 302 ? -18.266 13.523 -3.104 1 94.56 302 ASN A CA 1
ATOM 2302 C C . ASN A 1 302 ? -18.109 14.109 -4.508 1 94.56 302 ASN A C 1
ATOM 2304 O O . ASN A 1 302 ? -18.547 15.234 -4.762 1 94.56 302 ASN A O 1
ATOM 2308 N N . ASP A 1 303 ? -17.484 13.352 -5.352 1 95.5 303 ASP A N 1
ATOM 2309 C CA . ASP A 1 303 ? -17.406 13.695 -6.766 1 95.5 303 ASP A CA 1
ATOM 2310 C C . ASP A 1 303 ? -16.609 14.984 -6.973 1 95.5 303 ASP A C 1
ATOM 2312 O O . ASP A 1 303 ? -16.922 15.781 -7.855 1 95.5 303 ASP A O 1
ATOM 2316 N N . GLN A 1 304 ? -15.68 15.219 -6.102 1 97 304 GLN A N 1
ATOM 2317 C CA . GLN A 1 304 ? -14.773 16.359 -6.195 1 97 304 GLN A CA 1
ATOM 2318 C C . GLN A 1 304 ? -13.328 15.898 -6.383 1 97 304 GLN A C 1
ATOM 2320 O O . GLN A 1 304 ? -12.891 14.938 -5.746 1 97 304 GLN A O 1
ATOM 2325 N N . HIS A 1 305 ? -12.617 16.594 -7.328 1 98.5 305 HIS A N 1
ATOM 2326 C CA . HIS A 1 305 ? -11.188 16.344 -7.496 1 98.5 305 HIS A CA 1
ATOM 2327 C C . HIS A 1 305 ? -10.406 16.75 -6.254 1 98.5 305 HIS A C 1
ATOM 2329 O O . HIS A 1 305 ? -10.359 17.922 -5.898 1 98.5 305 HIS A O 1
ATOM 2335 N N . VAL A 1 306 ? -9.859 15.797 -5.578 1 98.69 306 VAL A N 1
ATOM 2336 C CA . VAL A 1 306 ? -9 16 -4.418 1 98.69 306 VAL A CA 1
ATOM 2337 C C . VAL A 1 306 ? -7.547 15.711 -4.789 1 98.69 306 VAL A C 1
ATOM 2339 O O . VAL A 1 306 ? -7.262 14.719 -5.465 1 98.69 306 VAL A O 1
ATOM 2342 N N . ARG A 1 307 ? -6.629 16.562 -4.395 1 98.69 307 ARG A N 1
ATOM 2343 C CA . ARG A 1 307 ? -5.199 16.406 -4.633 1 98.69 307 ARG A CA 1
ATOM 2344 C C . ARG A 1 307 ? -4.426 16.359 -3.32 1 98.69 307 ARG A C 1
ATOM 2346 O O . ARG A 1 307 ? -4.547 17.266 -2.494 1 98.69 307 ARG A O 1
ATOM 2353 N N . ILE A 1 308 ? -3.643 15.328 -3.172 1 98.75 308 ILE A N 1
ATOM 2354 C CA . ILE A 1 308 ? -2.842 15.18 -1.961 1 98.75 308 ILE A CA 1
ATOM 2355 C C . ILE A 1 308 ? -1.36 15.305 -2.305 1 98.75 308 ILE A C 1
ATOM 2357 O O . ILE A 1 308 ? -0.834 14.523 -3.1 1 98.75 308 ILE A O 1
ATOM 2361 N N . PHE A 1 309 ? -0.675 16.297 -1.779 1 98.62 309 PHE A N 1
ATOM 2362 C CA . PHE A 1 309 ? 0.783 16.359 -1.782 1 98.62 309 PHE A CA 1
ATOM 2363 C C . PHE A 1 309 ? 1.356 15.523 -0.64 1 98.62 309 PHE A C 1
ATOM 2365 O O . PHE A 1 309 ? 1.223 15.891 0.529 1 98.62 309 PHE A O 1
ATOM 2372 N N . ALA A 1 310 ? 1.96 14.383 -0.985 1 98.38 310 ALA A N 1
ATOM 2373 C CA . ALA A 1 310 ? 2.457 13.477 0.042 1 98.38 310 ALA A CA 1
ATOM 2374 C C . ALA A 1 310 ? 3.98 13.422 0.041 1 98.38 310 ALA A C 1
ATOM 2376 O O . ALA A 1 310 ? 4.609 13.469 -1.019 1 98.38 310 ALA A O 1
ATOM 2377 N N . GLU A 1 311 ? 4.555 13.406 1.225 1 97.69 311 GLU A N 1
ATOM 2378 C CA . GLU A 1 311 ? 6 13.289 1.424 1 97.69 311 GLU A CA 1
ATOM 2379 C C . GLU A 1 311 ? 6.324 12.32 2.557 1 97.69 311 GLU A C 1
ATOM 2381 O O . GLU A 1 311 ? 5.648 12.312 3.586 1 97.69 311 GLU A O 1
ATOM 2386 N N . ASN A 1 312 ? 7.305 11.43 2.32 1 97.69 312 ASN A N 1
ATOM 2387 C CA . ASN A 1 312 ? 7.879 10.633 3.398 1 97.69 312 ASN A CA 1
ATOM 2388 C C . ASN A 1 312 ? 9.203 11.219 3.885 1 97.69 312 ASN A C 1
ATOM 2390 O O . ASN A 1 312 ? 10.25 11 3.268 1 97.69 312 ASN A O 1
ATOM 2394 N N . ALA A 1 313 ? 9.109 11.852 4.988 1 96.38 313 ALA A N 1
ATOM 2395 C CA . ALA A 1 313 ? 10.305 12.492 5.539 1 96.38 313 ALA A CA 1
ATOM 2396 C C . ALA A 1 313 ? 11.117 11.508 6.371 1 96.38 313 ALA A C 1
ATOM 2398 O O . ALA A 1 313 ? 12.242 11.812 6.785 1 96.38 313 ALA A O 1
ATOM 2399 N N . GLY A 1 314 ? 10.633 10.344 6.547 1 94.94 314 GLY A N 1
ATOM 2400 C CA . GLY A 1 314 ? 11.227 9.398 7.48 1 94.94 314 GLY A CA 1
ATOM 2401 C C . GLY A 1 314 ? 12.156 8.398 6.812 1 94.94 314 GLY A C 1
ATOM 2402 O O . GLY A 1 314 ? 12.461 8.523 5.625 1 94.94 314 GLY A O 1
ATOM 2403 N N . ASN A 1 315 ? 12.641 7.434 7.641 1 92 315 ASN A N 1
ATOM 2404 C CA . ASN A 1 315 ? 13.648 6.461 7.23 1 92 315 ASN A CA 1
ATOM 2405 C C . ASN A 1 315 ? 13.008 5.23 6.598 1 92 315 ASN A C 1
ATOM 2407 O O . ASN A 1 315 ? 13.656 4.512 5.832 1 92 315 ASN A O 1
ATOM 2411 N N . GLU A 1 316 ? 11.828 5 6.949 1 92.75 316 GLU A N 1
ATOM 2412 C CA . GLU A 1 316 ? 11.18 3.762 6.535 1 92.75 316 GLU A CA 1
ATOM 2413 C C . GLU A 1 316 ? 10.156 4.02 5.434 1 92.75 316 GLU A C 1
ATOM 2415 O O . GLU A 1 316 ? 9.609 5.121 5.324 1 92.75 316 GLU A O 1
ATOM 2420 N N . PRO A 1 317 ? 9.852 2.984 4.625 1 94 317 PRO A N 1
ATOM 2421 C CA . PRO A 1 317 ? 8.922 3.209 3.52 1 94 317 PRO A CA 1
ATOM 2422 C C . PRO A 1 317 ? 7.484 3.408 3.992 1 94 317 PRO A C 1
ATOM 2424 O O . PRO A 1 317 ? 7.129 2.994 5.098 1 94 317 PRO A O 1
ATOM 2427 N N . VAL A 1 318 ? 6.762 4.082 3.17 1 96.38 318 VAL A N 1
ATOM 2428 C CA . VAL A 1 318 ? 5.328 4.273 3.357 1 96.38 318 VAL A CA 1
ATOM 2429 C C . VAL A 1 318 ? 4.562 3.564 2.242 1 96.38 318 VAL A C 1
ATOM 2431 O O . VAL A 1 318 ? 4.859 3.754 1.061 1 96.38 318 VAL A O 1
ATOM 2434 N N . PHE A 1 319 ? 3.682 2.65 2.641 1 97.12 319 PHE A N 1
ATOM 2435 C CA . PHE A 1 319 ? 2.752 2.033 1.7 1 97.12 319 PHE A CA 1
ATOM 2436 C C . PHE A 1 319 ? 1.408 2.75 1.719 1 97.12 319 PHE A C 1
ATOM 2438 O O . PHE A 1 319 ? 0.499 2.355 2.451 1 97.12 319 PHE A O 1
ATOM 2445 N N . PHE A 1 320 ? 1.282 3.785 0.86 1 97.62 320 PHE A N 1
ATOM 2446 C CA . PHE A 1 320 ? 0.181 4.742 0.86 1 97.62 320 PHE A CA 1
ATOM 2447 C C . PHE A 1 320 ? -1.083 4.109 0.289 1 97.62 320 PHE A C 1
ATOM 2449 O O . PHE A 1 320 ? -1.143 3.793 -0.901 1 97.62 320 PHE A O 1
ATOM 2456 N N . HIS A 1 321 ? -2.117 3.9 1.167 1 96.81 321 HIS A N 1
ATOM 2457 C CA . HIS A 1 321 ? -3.361 3.223 0.824 1 96.81 321 HIS A CA 1
ATOM 2458 C C . HIS A 1 321 ? -4.559 3.895 1.488 1 96.81 321 HIS A C 1
ATOM 2460 O O . HIS A 1 321 ? -4.477 4.316 2.645 1 96.81 321 HIS A O 1
ATOM 2466 N N . ILE A 1 322 ? -5.641 4.035 0.763 1 96 322 ILE A N 1
ATOM 2467 C CA . ILE A 1 322 ? -6.895 4.512 1.337 1 96 322 ILE A CA 1
ATOM 2468 C C . ILE A 1 322 ? -7.93 3.395 1.316 1 96 322 ILE A C 1
ATOM 2470 O O . ILE A 1 322 ? -8.336 2.938 0.245 1 96 322 ILE A O 1
ATOM 2474 N N . VAL A 1 323 ? -8.32 3.002 2.473 1 92.25 323 VAL A N 1
ATOM 2475 C CA . VAL A 1 323 ? -9.312 1.939 2.605 1 92.25 323 VAL A CA 1
ATOM 2476 C C . VAL A 1 323 ? -10.625 2.373 1.957 1 92.25 323 VAL A C 1
ATOM 2478 O O . VAL A 1 323 ? -11.172 3.426 2.293 1 92.25 323 VAL A O 1
ATOM 2481 N N . GLY A 1 324 ? -11.062 1.559 1.033 1 91.81 324 GLY A N 1
ATOM 2482 C CA . GLY A 1 324 ? -12.344 1.822 0.388 1 91.81 324 GLY A CA 1
ATOM 2483 C C . GLY A 1 324 ? -12.211 2.676 -0.86 1 91.81 324 GLY A C 1
ATOM 2484 O O . GLY A 1 324 ? -13.219 3.023 -1.485 1 91.81 324 GLY A O 1
ATOM 2485 N N . GLU A 1 325 ? -10.977 3.02 -1.179 1 93.44 325 GLU A N 1
ATOM 2486 C CA . GLU A 1 325 ? -10.773 3.828 -2.379 1 93.44 325 GLU A CA 1
ATOM 2487 C C . GLU A 1 325 ? -9.586 3.324 -3.193 1 93.44 325 GLU A C 1
ATOM 2489 O O . GLU A 1 325 ? -8.719 2.623 -2.668 1 93.44 325 GLU A O 1
ATOM 2494 N N . ILE A 1 326 ? -9.664 3.586 -4.43 1 94.25 326 ILE A N 1
ATOM 2495 C CA . ILE A 1 326 ? -8.57 3.398 -5.379 1 94.25 326 ILE A CA 1
ATOM 2496 C C . ILE A 1 326 ? -7.941 4.746 -5.715 1 94.25 326 ILE A C 1
ATOM 2498 O O . ILE A 1 326 ? -8.648 5.727 -5.965 1 94.25 326 ILE A O 1
ATOM 2502 N N . LEU A 1 327 ? -6.609 4.836 -5.629 1 96.5 327 LEU A N 1
ATOM 2503 C CA . LEU A 1 327 ? -5.926 6.051 -6.059 1 96.5 327 LEU A CA 1
ATOM 2504 C C . LEU A 1 327 ? -6.074 6.254 -7.562 1 96.5 327 LEU A C 1
ATOM 2506 O O . LEU A 1 327 ? -5.57 5.457 -8.352 1 96.5 327 LEU A O 1
ATOM 2510 N N . ASP A 1 328 ? -6.672 7.336 -7.934 1 96.5 328 ASP A N 1
ATOM 2511 C CA . ASP A 1 328 ? -7.059 7.488 -9.336 1 96.5 328 ASP A CA 1
ATOM 2512 C C . ASP A 1 328 ? -5.844 7.816 -10.203 1 96.5 328 ASP A C 1
ATOM 2514 O O . ASP A 1 328 ? -5.793 7.434 -11.375 1 96.5 328 ASP A O 1
ATOM 2518 N N . ARG A 1 329 ? -4.957 8.562 -9.633 1 95.81 329 ARG A N 1
ATOM 2519 C CA . ARG A 1 329 ? -3.723 8.906 -10.328 1 95.81 329 ARG A CA 1
ATOM 2520 C C . ARG A 1 329 ? -2.588 9.156 -9.344 1 95.81 329 ARG A C 1
ATOM 2522 O O . ARG A 1 329 ? -2.775 9.836 -8.328 1 95.81 329 ARG A O 1
ATOM 2529 N N . VAL A 1 330 ? -1.442 8.562 -9.633 1 96 330 VAL A N 1
ATOM 2530 C CA . VAL A 1 330 ? -0.234 8.82 -8.859 1 96 330 VAL A CA 1
ATOM 2531 C C . VAL A 1 330 ? 0.832 9.445 -9.758 1 96 330 VAL A C 1
ATOM 2533 O O . VAL A 1 330 ? 1.159 8.906 -10.812 1 96 330 VAL A O 1
ATOM 2536 N N . THR A 1 331 ? 1.29 10.602 -9.312 1 94.88 331 THR A N 1
ATOM 2537 C CA . THR A 1 331 ? 2.387 11.289 -9.984 1 94.88 331 THR A CA 1
ATOM 2538 C C . THR A 1 331 ? 3.621 11.344 -9.094 1 94.88 331 THR A C 1
ATOM 2540 O O . THR A 1 331 ? 3.523 11.68 -7.91 1 94.88 331 THR A O 1
ATOM 2543 N N . GLN A 1 332 ? 4.695 10.922 -9.602 1 89.5 332 GLN A N 1
ATOM 2544 C CA . GLN A 1 332 ? 5.977 11.055 -8.906 1 89.5 332 GLN A CA 1
ATOM 2545 C C . GLN A 1 332 ? 6.98 11.836 -9.75 1 89.5 332 GLN A C 1
ATOM 2547 O O . GLN A 1 332 ? 7.125 11.578 -10.945 1 89.5 332 GLN A O 1
ATOM 2552 N N . GLY A 1 333 ? 7.594 12.773 -9 1 79.38 333 GLY A N 1
ATOM 2553 C CA . GLY A 1 333 ? 8.367 13.742 -9.766 1 79.38 333 GLY A CA 1
ATOM 2554 C C . GLY A 1 333 ? 7.516 14.562 -10.719 1 79.38 333 GLY A C 1
ATOM 2555 O O . GLY A 1 333 ? 6.555 15.211 -10.297 1 79.38 333 GLY A O 1
ATOM 2556 N N . ASN A 1 334 ? 7.672 14.523 -11.953 1 80.5 334 ASN A N 1
ATOM 2557 C CA . ASN A 1 334 ? 6.898 15.289 -12.93 1 80.5 334 ASN A CA 1
ATOM 2558 C C . ASN A 1 334 ? 6.273 14.383 -13.984 1 80.5 334 ASN A C 1
ATOM 2560 O O . ASN A 1 334 ? 6.059 14.805 -15.125 1 80.5 334 ASN A O 1
ATOM 2564 N N . ARG A 1 335 ? 6.07 13.109 -13.477 1 88 335 ARG A N 1
ATOM 2565 C CA . ARG A 1 335 ? 5.496 12.148 -14.414 1 88 335 ARG A CA 1
ATOM 2566 C C . ARG A 1 335 ? 4.402 11.32 -13.742 1 88 335 ARG A C 1
ATOM 2568 O O . ARG A 1 335 ? 4.555 10.883 -12.602 1 88 335 ARG A O 1
ATOM 2575 N N . VAL A 1 336 ? 3.354 11.18 -14.484 1 91.38 336 VAL A N 1
ATOM 2576 C CA . VAL A 1 336 ? 2.312 10.258 -14.031 1 91.38 336 VAL A CA 1
ATOM 2577 C C . VAL A 1 336 ? 2.844 8.828 -14.031 1 91.38 336 VAL A C 1
ATOM 2579 O O . VAL A 1 336 ? 3.307 8.336 -15.062 1 91.38 336 VAL A O 1
ATOM 2582 N N . GLN A 1 337 ? 2.781 8.242 -12.891 1 89.19 337 GLN A N 1
ATOM 2583 C CA . GLN A 1 337 ? 3.328 6.898 -12.734 1 89.19 337 GLN A CA 1
ATOM 2584 C C . GLN A 1 337 ? 2.232 5.84 -12.852 1 89.19 337 GLN A C 1
ATOM 2586 O O . GLN A 1 337 ? 2.494 4.711 -13.266 1 89.19 337 GLN A O 1
ATOM 2591 N N . SER A 1 338 ? 1.068 6.238 -12.461 1 89.12 338 SER A N 1
ATOM 2592 C CA . SER A 1 338 ? 0.011 5.23 -12.469 1 89.12 338 SER A CA 1
ATOM 2593 C C . SER A 1 338 ? -1.365 5.875 -12.594 1 89.12 338 SER A C 1
ATOM 2595 O O . SER A 1 338 ? -1.592 6.973 -12.07 1 89.12 338 SER A O 1
ATOM 2597 N N . ALA A 1 339 ? -2.188 5.09 -13.234 1 90.81 339 ALA A N 1
ATOM 2598 C CA . ALA A 1 339 ? -3.623 5.324 -13.102 1 90.81 339 ALA A CA 1
ATOM 2599 C C . ALA A 1 339 ? -4.188 4.578 -11.891 1 90.81 339 ALA A C 1
ATOM 2601 O O . ALA A 1 339 ? -3.502 4.41 -10.883 1 90.81 339 ALA A O 1
ATOM 2602 N N . GLY A 1 340 ? -5.418 4.145 -11.922 1 91.88 340 GLY A N 1
ATOM 2603 C CA . GLY A 1 340 ? -6.027 3.529 -10.758 1 91.88 340 GLY A CA 1
ATOM 2604 C C . GLY A 1 340 ? -5.152 2.465 -10.117 1 91.88 340 GLY A C 1
ATOM 2605 O O . GLY A 1 340 ? -4.668 1.561 -10.805 1 91.88 340 GLY A O 1
ATOM 2606 N N . THR A 1 341 ? -4.848 2.553 -8.805 1 93.44 341 THR A N 1
ATOM 2607 C CA . THR A 1 341 ? -4.039 1.579 -8.078 1 93.44 341 THR A CA 1
ATOM 2608 C C . THR A 1 341 ? -4.457 1.52 -6.613 1 93.44 341 THR A C 1
ATOM 2610 O O . THR A 1 341 ? -4.969 2.5 -6.066 1 93.44 341 THR A O 1
ATOM 2613 N N . GLU A 1 342 ? -4.27 0.411 -6.016 1 93.44 342 GLU A N 1
ATOM 2614 C CA . GLU A 1 342 ? -4.695 0.202 -4.633 1 93.44 342 GLU A CA 1
ATOM 2615 C C . GLU A 1 342 ? -3.744 0.884 -3.654 1 93.44 342 GLU A C 1
ATOM 2617 O O . GLU A 1 342 ? -4.18 1.423 -2.633 1 93.44 342 GLU A O 1
ATOM 2622 N N . THR A 1 343 ? -2.488 0.75 -3.859 1 95.38 343 THR A N 1
ATOM 2623 C CA . THR A 1 343 ? -1.438 1.202 -2.955 1 95.38 343 THR A CA 1
ATOM 2624 C C . THR A 1 343 ? -0.223 1.691 -3.738 1 95.38 343 THR A C 1
ATOM 2626 O O . THR A 1 343 ? 0.067 1.187 -4.824 1 95.38 343 THR A O 1
ATOM 2629 N N . TRP A 1 344 ? 0.46 2.664 -3.219 1 95.25 344 TRP A N 1
ATOM 2630 C CA . TRP A 1 344 ? 1.709 3.105 -3.832 1 95.25 344 TRP A CA 1
ATOM 2631 C C . TRP A 1 344 ? 2.807 3.254 -2.785 1 95.25 344 TRP A C 1
ATOM 2633 O O . TRP A 1 344 ? 2.568 3.781 -1.695 1 95.25 344 TRP A O 1
ATOM 2643 N N . LEU A 1 345 ? 3.979 2.811 -3.146 1 94.75 345 LEU A N 1
ATOM 2644 C CA . LEU A 1 345 ? 5.129 2.826 -2.25 1 94.75 345 LEU A CA 1
ATOM 2645 C C . LEU A 1 345 ? 5.879 4.148 -2.352 1 94.75 345 LEU A C 1
ATOM 2647 O O . LEU A 1 345 ? 6.184 4.613 -3.453 1 94.75 345 LEU A O 1
ATOM 2651 N N . LEU A 1 346 ? 6.152 4.723 -1.204 1 94.62 346 LEU A N 1
ATOM 2652 C CA . LEU A 1 346 ? 7.008 5.898 -1.083 1 94.62 346 LEU A CA 1
ATOM 2653 C C . LEU A 1 346 ? 8.234 5.594 -0.233 1 94.62 346 LEU A C 1
ATOM 2655 O O . LEU A 1 346 ? 8.109 5.195 0.928 1 94.62 346 LEU A O 1
ATOM 2659 N N . GLY A 1 347 ? 9.422 5.75 -0.827 1 93.69 347 GLY A N 1
ATOM 2660 C CA . GLY A 1 347 ? 10.648 5.602 -0.061 1 93.69 347 GLY A CA 1
ATOM 2661 C C . GLY A 1 347 ? 10.969 6.809 0.801 1 93.69 347 GLY A C 1
ATOM 2662 O O . GLY A 1 347 ? 10.242 7.805 0.771 1 93.69 347 GLY A O 1
ATOM 2663 N N . GLY A 1 348 ? 12.039 6.691 1.598 1 93.06 348 GLY A N 1
ATOM 2664 C CA . GLY A 1 348 ? 12.492 7.824 2.389 1 93.06 348 GLY A CA 1
ATOM 2665 C C . GLY A 1 348 ? 12.914 9.016 1.545 1 93.06 348 GLY A C 1
ATOM 2666 O O . GLY A 1 348 ? 13.656 8.859 0.575 1 93.06 348 GLY A O 1
ATOM 2667 N N . SER A 1 349 ? 12.375 10.125 1.953 1 94 349 SER A N 1
ATOM 2668 C CA . SER A 1 349 ? 12.656 11.391 1.282 1 94 349 SER A CA 1
ATOM 2669 C C . SER A 1 349 ? 12.141 11.383 -0.154 1 94 349 SER A C 1
ATOM 2671 O O . SER A 1 349 ? 12.758 11.969 -1.044 1 94 349 SER A O 1
ATOM 2673 N N . GLN A 1 350 ? 11.102 10.633 -0.325 1 95.06 350 GLN A N 1
ATOM 2674 C CA . GLN A 1 350 ? 10.414 10.594 -1.612 1 95.06 350 GLN A CA 1
ATOM 2675 C C . GLN A 1 350 ? 9.031 11.219 -1.516 1 95.06 350 GLN A C 1
ATOM 2677 O O . GLN A 1 350 ? 8.398 11.188 -0.458 1 95.06 350 GLN A O 1
ATOM 2682 N N . ASN A 1 351 ? 8.617 11.812 -2.67 1 95.44 351 ASN A N 1
ATOM 2683 C CA . ASN A 1 351 ? 7.336 12.508 -2.711 1 95.44 351 ASN A CA 1
ATOM 2684 C C . ASN A 1 351 ? 6.43 11.945 -3.801 1 95.44 351 ASN A C 1
ATOM 2686 O O . ASN A 1 351 ? 6.887 11.203 -4.672 1 95.44 351 ASN A O 1
ATOM 2690 N N . MET A 1 352 ? 5.102 12.258 -3.645 1 96.94 352 MET A N 1
ATOM 2691 C CA . MET A 1 352 ? 4.148 11.984 -4.715 1 96.94 352 MET A CA 1
ATOM 2692 C C . MET A 1 352 ? 2.959 12.938 -4.645 1 96.94 352 MET A C 1
ATOM 2694 O O . MET A 1 352 ? 2.758 13.609 -3.629 1 96.94 352 MET A O 1
ATOM 2698 N N . ILE A 1 353 ? 2.316 13.078 -5.734 1 97.88 353 ILE A N 1
ATOM 2699 C CA . ILE A 1 353 ? 1.001 13.703 -5.809 1 97.88 353 ILE A CA 1
ATOM 2700 C C . ILE A 1 353 ? -0.057 12.641 -6.117 1 97.88 353 ILE A C 1
ATOM 2702 O O . ILE A 1 353 ? 0.078 11.883 -7.078 1 97.88 353 ILE A O 1
ATOM 2706 N N . VAL A 1 354 ? -1.054 12.57 -5.285 1 98.19 354 VAL A N 1
ATOM 2707 C CA . VAL A 1 354 ? -2.164 11.648 -5.492 1 98.19 354 VAL A CA 1
ATOM 2708 C C . VAL A 1 354 ? -3.434 12.43 -5.816 1 98.19 354 VAL A C 1
ATOM 2710 O O . VAL A 1 354 ? -3.807 13.352 -5.09 1 98.19 354 VAL A O 1
ATOM 2713 N N . ASP A 1 355 ? -4.023 12.062 -6.895 1 98.19 355 ASP A N 1
ATOM 2714 C CA . ASP A 1 355 ? -5.344 12.578 -7.246 1 98.19 355 ASP A CA 1
ATOM 2715 C C . ASP A 1 355 ? -6.426 11.531 -7 1 98.19 355 ASP A C 1
ATOM 2717 O O . ASP A 1 355 ? -6.242 10.352 -7.328 1 98.19 355 ASP A O 1
ATOM 2721 N N . ILE A 1 356 ? -7.566 11.992 -6.43 1 97.81 356 ILE A N 1
ATOM 2722 C CA . ILE A 1 356 ? -8.602 11.031 -6.059 1 97.81 356 ILE A CA 1
ATOM 2723 C C . ILE A 1 356 ? -9.969 11.711 -6.082 1 97.81 356 ILE A C 1
ATOM 2725 O O . ILE A 1 356 ? -10.078 12.906 -5.828 1 97.81 356 ILE A O 1
ATOM 2729 N N . VAL A 1 357 ? -10.945 10.953 -6.371 1 97.31 357 VAL A N 1
ATOM 2730 C CA . VAL A 1 357 ? -12.344 11.328 -6.227 1 97.31 357 VAL A CA 1
ATOM 2731 C C . VAL A 1 357 ? -13.062 10.32 -5.328 1 97.31 357 VAL A C 1
ATOM 2733 O O . VAL A 1 357 ? -13.023 9.117 -5.586 1 97.31 357 VAL A O 1
ATOM 2736 N N . PHE A 1 358 ? -13.633 10.797 -4.266 1 95.62 358 PHE A N 1
ATOM 2737 C CA . PHE A 1 358 ? -14.43 9.93 -3.406 1 95.62 358 PHE A CA 1
ATOM 2738 C C . PHE A 1 358 ? -15.836 9.75 -3.977 1 95.62 358 PHE A C 1
ATOM 2740 O O . PHE A 1 358 ? -16.594 10.711 -4.082 1 95.62 358 PHE A O 1
ATOM 2747 N N . ASP A 1 359 ? -16.203 8.539 -4.258 1 89.06 359 ASP A N 1
ATOM 2748 C CA . ASP A 1 359 ? -17.391 8.25 -5.059 1 89.06 359 ASP A CA 1
ATOM 2749 C C . ASP A 1 359 ? -18.641 8.227 -4.188 1 89.06 359 ASP A C 1
ATOM 2751 O O . ASP A 1 359 ? -19.719 8.602 -4.645 1 89.06 359 ASP A O 1
ATOM 2755 N N . GLU A 1 360 ? -18.516 7.801 -2.973 1 89.94 360 GLU A N 1
ATOM 2756 C CA . GLU A 1 360 ? -19.672 7.656 -2.082 1 89.94 360 GLU A CA 1
ATOM 2757 C C . GLU A 1 360 ? -19.422 8.352 -0.748 1 89.94 360 GLU A C 1
ATOM 2759 O O . GLU A 1 360 ? -18.281 8.453 -0.29 1 89.94 360 GLU A O 1
ATOM 2764 N N . PRO A 1 361 ? -20.562 8.859 -0.137 1 92.31 361 PRO A N 1
ATOM 2765 C CA . PRO A 1 361 ? -20.391 9.344 1.232 1 92.31 361 PRO A CA 1
ATOM 2766 C C . PRO A 1 361 ? -19.875 8.266 2.18 1 92.31 361 PRO A C 1
ATOM 2768 O O . PRO A 1 361 ? -20.281 7.102 2.074 1 92.31 361 PRO A O 1
ATOM 2771 N N . GLY A 1 362 ? -18.953 8.633 2.996 1 92.12 362 GLY A N 1
ATOM 2772 C CA . GLY A 1 362 ? -18.406 7.637 3.904 1 92.12 362 GLY A CA 1
ATOM 2773 C C . GLY A 1 362 ? -17.141 8.102 4.598 1 92.12 362 GLY A C 1
ATOM 2774 O O . GLY A 1 362 ? -16.766 9.273 4.492 1 92.12 362 GLY A O 1
ATOM 2775 N N . ALA A 1 363 ? -16.656 7.262 5.445 1 91.69 363 ALA A N 1
ATOM 2776 C CA . ALA A 1 363 ? -15.352 7.43 6.07 1 91.69 363 ALA A CA 1
ATOM 2777 C C . ALA A 1 363 ? -14.297 6.559 5.391 1 91.69 363 ALA A C 1
ATOM 2779 O O . ALA A 1 363 ? -14.562 5.402 5.051 1 91.69 363 ALA A O 1
ATOM 2780 N N . TYR A 1 364 ? -13.227 7.098 5.094 1 94 364 TYR A N 1
ATOM 2781 C CA . TYR A 1 364 ? -12.117 6.457 4.395 1 94 364 TYR A CA 1
ATOM 2782 C C . TYR A 1 364 ? -10.812 6.625 5.164 1 94 364 TYR A C 1
ATOM 2784 O O . TYR A 1 364 ? -10.406 7.746 5.469 1 94 364 TYR A O 1
ATOM 2792 N N . ALA A 1 365 ? -10.188 5.543 5.449 1 93.19 365 ALA A N 1
ATOM 2793 C CA . ALA A 1 365 ? -8.953 5.602 6.227 1 93.19 365 ALA A CA 1
ATOM 2794 C C . ALA A 1 365 ? -7.73 5.562 5.312 1 93.19 365 ALA A C 1
ATOM 2796 O O . ALA A 1 365 ? -7.527 4.59 4.578 1 93.19 365 ALA A O 1
ATOM 2797 N N . LEU A 1 366 ? -7 6.629 5.281 1 96.81 366 LEU A N 1
ATOM 2798 C CA . LEU A 1 366 ? -5.664 6.645 4.691 1 96.81 366 LEU A CA 1
ATOM 2799 C C . LEU A 1 366 ? -4.637 6.066 5.656 1 96.81 366 LEU A C 1
ATOM 2801 O O . LEU A 1 366 ? -4.449 6.59 6.758 1 96.81 366 LEU A O 1
ATOM 2805 N N . VAL A 1 367 ? -3.961 4.984 5.168 1 94.31 367 VAL A N 1
ATOM 2806 C CA . VAL A 1 367 ? -3.051 4.301 6.078 1 94.31 367 VAL A CA 1
ATOM 2807 C C . VAL A 1 367 ? -1.707 4.066 5.391 1 94.31 367 VAL A C 1
ATOM 2809 O O . VAL A 1 367 ? -1.615 4.113 4.164 1 94.31 367 VAL A O 1
ATOM 2812 N N . ASN A 1 368 ? -0.646 3.998 6.223 1 95.38 368 ASN A N 1
ATOM 2813 C CA . ASN A 1 368 ? 0.516 3.213 5.82 1 95.38 368 ASN A CA 1
ATOM 2814 C C . ASN A 1 368 ? 0.25 1.715 5.945 1 95.38 368 ASN A C 1
ATOM 2816 O O . ASN A 1 368 ? 0.159 1.185 7.051 1 95.38 368 ASN A O 1
ATOM 2820 N N . HIS A 1 369 ? 0.137 1.023 4.867 1 93.31 369 HIS A N 1
ATOM 2821 C CA . HIS A 1 369 ? -0.338 -0.356 4.891 1 93.31 369 HIS A CA 1
ATOM 2822 C C . HIS A 1 369 ? 0.74 -1.301 5.414 1 93.31 369 HIS A C 1
ATOM 2824 O O . HIS A 1 369 ? 1.082 -2.283 4.754 1 93.31 369 HIS A O 1
ATOM 2830 N N . ASP A 1 370 ? 1.369 -1 6.367 1 92 370 ASP A N 1
ATOM 2831 C CA . ASP A 1 370 ? 2.182 -1.705 7.355 1 92 370 ASP A CA 1
ATOM 2832 C C . ASP A 1 370 ? 1.515 -1.688 8.727 1 92 370 ASP A C 1
ATOM 2834 O O . ASP A 1 370 ? 1.423 -0.638 9.367 1 92 370 ASP A O 1
ATOM 2838 N N . TYR A 1 371 ? 1.12 -2.82 9.141 1 89.88 371 TYR A N 1
ATOM 2839 C CA . TYR A 1 371 ? 0.287 -2.875 10.336 1 89.88 371 TYR A CA 1
ATOM 2840 C C . TYR A 1 371 ? 1.005 -2.258 11.531 1 89.88 371 TYR A C 1
ATOM 2842 O O . TYR A 1 371 ? 0.37 -1.661 12.406 1 89.88 371 TYR A O 1
ATOM 2850 N N . ALA A 1 372 ? 2.312 -2.451 11.625 1 89.56 372 ALA A N 1
ATOM 2851 C CA . ALA A 1 372 ? 3.055 -1.793 12.695 1 89.56 372 ALA A CA 1
ATOM 2852 C C . ALA A 1 372 ? 2.904 -0.277 12.617 1 89.56 372 ALA A C 1
ATOM 2854 O O . ALA A 1 372 ? 2.697 0.387 13.633 1 89.56 372 ALA A O 1
ATOM 2855 N N . ALA A 1 373 ? 2.998 0.255 11.445 1 91.88 373 ALA A N 1
ATOM 2856 C CA . ALA A 1 373 ? 2.895 1.697 11.242 1 91.88 373 ALA A CA 1
ATOM 2857 C C . ALA A 1 373 ? 1.48 2.193 11.523 1 91.88 373 ALA A C 1
ATOM 2859 O O . ALA A 1 373 ? 1.297 3.268 12.102 1 91.88 373 ALA A O 1
ATOM 2860 N N . ILE A 1 374 ? 0.498 1.445 11.078 1 88.94 374 ILE A N 1
ATOM 2861 C CA . ILE A 1 374 ? -0.889 1.819 11.336 1 88.94 374 ILE A CA 1
ATOM 2862 C C . ILE A 1 374 ? -1.126 1.929 12.844 1 88.94 374 ILE A C 1
ATOM 2864 O O . ILE A 1 374 ? -1.627 2.947 13.32 1 88.94 374 ILE A O 1
ATOM 2868 N N . TYR A 1 375 ? -0.631 0.947 13.539 1 87.06 375 TYR A N 1
ATOM 2869 C CA . TYR A 1 375 ? -0.95 0.835 14.961 1 87.06 375 TYR A CA 1
ATOM 2870 C C . TYR A 1 375 ? -0.123 1.815 15.781 1 87.06 375 TYR A C 1
ATOM 2872 O O . TYR A 1 375 ? -0.45 2.096 16.938 1 87.06 375 TYR A O 1
ATOM 2880 N N . THR A 1 376 ? 0.896 2.35 15.172 1 90.19 376 THR A N 1
ATOM 2881 C CA . THR A 1 376 ? 1.722 3.279 15.938 1 90.19 376 THR A CA 1
ATOM 2882 C C . THR A 1 376 ? 1.428 4.719 15.531 1 90.19 376 THR A C 1
ATOM 2884 O O . THR A 1 376 ? 2.055 5.652 16.031 1 90.19 376 THR A O 1
ATOM 2887 N N . GLY A 1 377 ? 0.479 4.895 14.609 1 92.5 377 GLY A N 1
ATOM 2888 C CA . GLY A 1 377 ? 0.026 6.273 14.508 1 92.5 377 GLY A CA 1
ATOM 2889 C C . GLY A 1 377 ? -0.29 6.695 13.086 1 92.5 377 GLY A C 1
ATOM 2890 O O . GLY A 1 377 ? -0.931 7.727 12.867 1 92.5 377 GLY A O 1
ATOM 2891 N N . ALA A 1 378 ? 0.104 5.953 12.078 1 93.12 378 ALA A N 1
ATOM 2892 C CA . ALA A 1 378 ? 0.006 6.402 10.695 1 93.12 378 ALA A CA 1
ATOM 2893 C C . ALA A 1 378 ? -1.373 6.098 10.117 1 93.12 378 ALA A C 1
ATOM 2895 O O . ALA A 1 378 ? -1.498 5.32 9.172 1 93.12 378 ALA A O 1
ATOM 2896 N N . ALA A 1 379 ? -2.348 6.777 10.625 1 92.25 379 ALA A N 1
ATOM 2897 C CA . ALA A 1 379 ? -3.725 6.66 10.148 1 92.25 379 ALA A CA 1
ATOM 2898 C C . ALA A 1 379 ? -4.387 8.031 10.047 1 92.25 379 ALA A C 1
ATOM 2900 O O . ALA A 1 379 ? -4.215 8.875 10.93 1 92.25 379 ALA A O 1
ATOM 2901 N N . THR A 1 380 ? -5.043 8.281 9 1 96.25 380 THR A N 1
ATOM 2902 C CA . THR A 1 380 ? -5.766 9.508 8.68 1 96.25 380 THR A CA 1
ATOM 2903 C C . THR A 1 380 ? -7.168 9.188 8.172 1 96.25 380 THR A C 1
ATOM 2905 O O . THR A 1 380 ? -7.336 8.352 7.277 1 96.25 380 THR A O 1
ATOM 2908 N N . VAL A 1 381 ? -8.156 9.852 8.719 1 95.44 381 VAL A N 1
ATOM 2909 C CA . VAL A 1 381 ? -9.516 9.531 8.297 1 95.44 381 VAL A CA 1
ATOM 2910 C C . VAL A 1 381 ? -10.094 10.688 7.484 1 95.44 381 VAL A C 1
ATOM 2912 O O . VAL A 1 381 ? -10.188 11.812 7.973 1 95.44 381 VAL A O 1
ATOM 2915 N N . PHE A 1 382 ? -10.477 10.383 6.262 1 96.69 382 PHE A N 1
ATOM 2916 C CA . PHE A 1 382 ? -11.297 11.273 5.445 1 96.69 382 PHE A CA 1
ATOM 2917 C C . PHE A 1 382 ? -12.773 11 5.668 1 96.69 382 PHE A C 1
ATOM 2919 O O . PHE A 1 382 ? -13.188 9.844 5.793 1 96.69 382 PHE A O 1
ATOM 2926 N N . VAL A 1 383 ? -13.516 12.039 5.715 1 94.94 383 VAL A N 1
ATOM 2927 C CA . VAL A 1 383 ? -14.969 11.945 5.695 1 94.94 383 VAL A CA 1
ATOM 2928 C C . VAL A 1 383 ? -15.516 12.648 4.457 1 94.94 383 VAL A C 1
ATOM 2930 O O . VAL A 1 383 ? -15.312 13.844 4.273 1 94.94 383 VAL A O 1
ATOM 2933 N N . ALA A 1 384 ? -16.188 11.852 3.627 1 96.06 384 ALA A N 1
ATOM 2934 C CA . ALA A 1 384 ? -16.734 12.375 2.381 1 96.06 384 ALA A CA 1
ATOM 2935 C C . ALA A 1 384 ? -18.25 12.555 2.479 1 96.06 384 ALA A C 1
ATOM 2937 O O . ALA A 1 384 ? -18.969 11.633 2.877 1 96.06 384 ALA A O 1
ATOM 2938 N N . GLY A 1 385 ? -18.719 13.766 2.16 1 94.31 385 GLY A N 1
ATOM 2939 C CA . GLY A 1 385 ? -20.141 14.031 2.16 1 94.31 385 GLY A CA 1
ATOM 2940 C C . GLY A 1 385 ? -20.734 14.07 3.553 1 94.31 385 GLY A C 1
ATOM 2941 O O . GLY A 1 385 ? -20.172 14.688 4.461 1 94.31 385 GLY A O 1
ATOM 2942 N N . ASP A 1 386 ? -21.984 13.562 3.727 1 90.75 386 ASP A N 1
ATOM 2943 C CA . ASP A 1 386 ? -22.719 13.531 4.984 1 90.75 386 ASP A CA 1
ATOM 2944 C C . ASP A 1 386 ? -23.078 12.102 5.379 1 90.75 386 ASP A C 1
ATOM 2946 O O . ASP A 1 386 ? -24.25 11.773 5.562 1 90.75 386 ASP A O 1
ATOM 2950 N N . PRO A 1 387 ? -21.984 11.359 5.609 1 88.25 387 PRO A N 1
ATOM 2951 C CA . PRO A 1 387 ? -22.25 9.945 5.867 1 88.25 387 PRO A CA 1
ATOM 2952 C C . PRO A 1 387 ? -22.938 9.703 7.215 1 88.25 387 PRO A C 1
ATOM 2954 O O . PRO A 1 387 ? -23.531 8.641 7.43 1 88.25 387 PRO A O 1
ATOM 2957 N N . PHE A 1 388 ? -22.938 10.656 8.078 1 83.31 388 PHE A N 1
ATOM 2958 C CA . PHE A 1 388 ? -23.469 10.469 9.422 1 83.31 388 PHE A CA 1
ATOM 2959 C C . PHE A 1 388 ? -24.812 11.172 9.57 1 83.31 388 PHE A C 1
ATOM 2961 O O . PHE A 1 388 ? -25.375 11.227 10.664 1 83.31 388 PHE A O 1
ATOM 2968 N N . GLY A 1 389 ? -25.312 11.742 8.477 1 85.06 389 GLY A N 1
ATOM 2969 C CA . GLY A 1 389 ? -26.594 12.422 8.508 1 85.06 389 GLY A CA 1
ATOM 2970 C C . GLY A 1 389 ? -26.609 13.609 9.453 1 85.06 389 GLY A C 1
ATOM 2971 O O . GLY A 1 389 ? -27.578 13.797 10.195 1 85.06 389 GLY A O 1
ATOM 2972 N N . LEU A 1 390 ? -25.578 14.336 9.5 1 83.62 390 LEU A N 1
ATOM 2973 C CA . LEU A 1 390 ? -25.438 15.391 10.492 1 83.62 390 LEU A CA 1
ATOM 2974 C C . LEU A 1 390 ? -26.016 16.703 9.969 1 83.62 390 LEU A C 1
ATOM 2976 O O . LEU A 1 390 ? -26.266 17.641 10.742 1 83.62 390 LEU A O 1
ATOM 2980 N N . ASN A 1 391 ? -26.266 16.812 8.672 1 87.19 391 ASN A N 1
ATOM 2981 C CA . ASN A 1 391 ? -26.719 18.078 8.086 1 87.19 391 ASN A CA 1
ATOM 2982 C C . ASN A 1 391 ? -27.969 18.609 8.797 1 87.19 391 ASN A C 1
ATOM 2984 O O . ASN A 1 391 ? -27.969 19.75 9.289 1 87.19 391 ASN A O 1
ATOM 2988 N N . PRO A 1 392 ? -28.969 17.734 8.859 1 85 392 PRO A N 1
ATOM 2989 C CA . PRO A 1 392 ? -30.156 18.25 9.531 1 85 392 PRO A CA 1
ATOM 2990 C C . PRO A 1 392 ? -29.891 18.688 10.969 1 85 392 PRO A C 1
ATOM 2992 O O . PRO A 1 392 ? -30.406 19.703 11.422 1 85 392 PRO A O 1
ATOM 2995 N N . ARG A 1 393 ? -29.094 17.906 11.641 1 77.94 393 ARG A N 1
ATOM 2996 C CA . ARG A 1 393 ? -28.766 18.203 13.031 1 77.94 393 ARG A CA 1
ATOM 2997 C C . ARG A 1 393 ? -28 19.516 13.148 1 77.94 393 ARG A C 1
ATOM 2999 O O . ARG A 1 393 ? -28.25 20.328 14.039 1 77.94 393 ARG A O 1
ATOM 3006 N N . LEU A 1 394 ? -27.109 19.734 12.312 1 80.5 394 LEU A N 1
ATOM 3007 C CA . LEU A 1 394 ? -26.266 20.922 12.328 1 80.5 394 LEU A CA 1
ATOM 3008 C C . LEU A 1 394 ? -27.078 22.156 11.977 1 80.5 394 LEU A C 1
ATOM 3010 O O . LEU A 1 394 ? -26.844 23.234 12.531 1 80.5 394 LEU A O 1
ATOM 3014 N N . VAL A 1 395 ? -28 22.016 11.109 1 84.62 395 VAL A N 1
ATOM 3015 C CA . VAL A 1 395 ? -28.875 23.109 10.734 1 84.62 395 VAL A CA 1
ATOM 3016 C C . VAL A 1 395 ? -29.781 23.469 11.906 1 84.62 395 VAL A C 1
ATOM 3018 O O . VAL A 1 395 ? -29.906 24.641 12.273 1 84.62 395 VAL A O 1
ATOM 3021 N N . ASP A 1 396 ? -30.312 22.422 12.414 1 81.5 396 ASP A N 1
ATOM 3022 C CA . ASP A 1 396 ? -31.234 22.641 13.531 1 81.5 396 ASP A CA 1
ATOM 3023 C C . ASP A 1 396 ? -30.531 23.312 14.703 1 81.5 396 ASP A C 1
ATOM 3025 O O . ASP A 1 396 ? -31.141 24.094 15.43 1 81.5 396 ASP A O 1
ATOM 3029 N N . ALA A 1 397 ? -29.297 22.953 14.836 1 72.25 397 ALA A N 1
ATOM 3030 C CA . ALA A 1 397 ? -28.5 23.516 15.922 1 72.25 397 ALA A CA 1
ATOM 3031 C C . ALA A 1 397 ? -28.016 24.922 15.578 1 72.25 397 ALA A C 1
ATOM 3033 O O . ALA A 1 397 ? -27.453 25.609 16.422 1 72.25 397 ALA A O 1
ATOM 3034 N N . GLY A 1 398 ? -28.203 25.344 14.328 1 75 398 GLY A N 1
ATOM 3035 C CA . GLY A 1 398 ? -27.797 26.672 13.906 1 75 398 GLY A CA 1
ATOM 3036 C C . GLY A 1 398 ? -26.312 26.781 13.602 1 75 398 GLY A C 1
ATOM 3037 O O . GLY A 1 398 ? -25.766 27.875 13.523 1 75 398 GLY A O 1
ATOM 3038 N N . ILE A 1 399 ? -25.688 25.625 13.547 1 74.62 399 ILE A N 1
ATOM 3039 C CA . ILE A 1 399 ? -24.25 25.594 13.266 1 74.62 399 ILE A CA 1
ATOM 3040 C C . ILE A 1 399 ? -24.016 25.969 11.805 1 74.62 399 ILE A C 1
ATOM 3042 O O . ILE A 1 399 ? -23.062 26.688 11.484 1 74.62 399 ILE A O 1
ATOM 3046 N N . ILE A 1 400 ? -24.875 25.469 10.93 1 82.69 400 ILE A N 1
ATOM 3047 C CA . ILE A 1 400 ? -24.844 25.812 9.516 1 82.69 400 ILE A CA 1
ATOM 3048 C C . ILE A 1 400 ? -26.234 26.297 9.078 1 82.69 400 ILE A C 1
ATOM 3050 O O . ILE A 1 400 ? -27.25 25.828 9.602 1 82.69 400 ILE A O 1
ATOM 3054 N N . PRO A 1 401 ? -26.266 27.266 8.188 1 87 401 PRO A N 1
ATOM 3055 C CA . PRO A 1 401 ? -27.562 27.828 7.793 1 87 401 PRO A CA 1
ATOM 3056 C C . PRO A 1 401 ? -28.359 26.859 6.922 1 87 401 PRO A C 1
ATOM 3058 O O . PRO A 1 401 ? -29.594 26.969 6.859 1 87 401 PRO A O 1
ATOM 3061 N N . ALA A 1 402 ? -27.734 26.016 6.156 1 91.5 402 ALA A N 1
ATOM 3062 C CA . ALA A 1 402 ? -28.328 25.031 5.258 1 91.5 402 ALA A CA 1
ATOM 3063 C C . ALA A 1 402 ? -27.406 23.828 5.09 1 91.5 402 ALA A C 1
ATOM 3065 O O . ALA A 1 402 ? -26.219 23.875 5.461 1 91.5 402 ALA A O 1
ATOM 3066 N N . PRO A 1 403 ? -28 22.719 4.621 1 90.88 403 PRO A N 1
ATOM 3067 C CA . PRO A 1 403 ? -27.141 21.547 4.402 1 90.88 403 PRO A CA 1
ATOM 3068 C C . PRO A 1 403 ? -25.938 21.859 3.529 1 90.88 403 PRO A C 1
ATOM 3070 O O . PRO A 1 403 ? -26.031 22.625 2.574 1 90.88 403 PRO A O 1
ATOM 3073 N N . VAL A 1 404 ? -24.844 21.281 3.867 1 91 404 VAL A N 1
ATOM 3074 C CA . VAL A 1 404 ? -23.578 21.516 3.168 1 91 404 VAL A CA 1
ATOM 3075 C C . VAL A 1 404 ? -23.109 20.219 2.52 1 91 404 VAL A C 1
ATOM 3077 O O . VAL A 1 404 ? -23.453 19.125 2.975 1 91 404 VAL A O 1
ATOM 3080 N N . PRO A 1 405 ? -22.344 20.328 1.466 1 92.19 405 PRO A N 1
ATOM 3081 C CA . PRO A 1 405 ? -21.875 19.141 0.76 1 92.19 405 PRO A CA 1
ATOM 3082 C C . PRO A 1 405 ? -20.797 18.375 1.528 1 92.19 405 PRO A C 1
ATOM 3084 O O . PRO A 1 405 ? -20.5 17.219 1.216 1 92.19 405 PRO A O 1
ATOM 3087 N N . SER A 1 406 ? -20.141 19.016 2.457 1 92.94 406 SER A N 1
ATOM 3088 C CA . SER A 1 406 ? -19.172 18.406 3.355 1 92.94 406 SER A CA 1
ATOM 3089 C C . SER A 1 406 ? -19.125 19.141 4.695 1 92.94 406 SER A C 1
ATOM 3091 O O . SER A 1 406 ? -19.469 20.312 4.781 1 92.94 406 SER A O 1
ATOM 3093 N N . TYR A 1 407 ? -18.578 18.453 5.668 1 87.88 407 TYR A N 1
ATOM 3094 C CA . TYR A 1 407 ? -18.531 19.031 7.004 1 87.88 407 TYR A CA 1
ATOM 3095 C C . TYR A 1 407 ? -17.438 20.094 7.098 1 87.88 407 TYR A C 1
ATOM 3097 O O . TYR A 1 407 ? -17.375 20.844 8.078 1 87.88 407 TYR A O 1
ATOM 3105 N N . ALA A 1 408 ? -16.672 20.203 6.055 1 90.81 408 ALA A N 1
ATOM 3106 C CA . ALA A 1 408 ? -15.648 21.25 6.02 1 90.81 408 ALA A CA 1
ATOM 3107 C C . ALA A 1 408 ? -16.281 22.641 6.168 1 90.81 408 ALA A C 1
ATOM 3109 O O . ALA A 1 408 ? -15.656 23.547 6.703 1 90.81 408 ALA A O 1
ATOM 3110 N N . TYR A 1 409 ? -17.469 22.75 5.738 1 90.5 409 TYR A N 1
ATOM 3111 C CA . TYR A 1 409 ? -18.172 24.031 5.766 1 90.5 409 TYR A CA 1
ATOM 3112 C C . TYR A 1 409 ? -18.578 24.406 7.184 1 90.5 409 TYR A C 1
ATOM 3114 O O . TYR A 1 409 ? -18.844 25.578 7.477 1 90.5 409 TYR A O 1
ATOM 3122 N N . ALA A 1 410 ? -18.656 23.422 8.016 1 85.12 410 ALA A N 1
ATOM 3123 C CA . ALA A 1 410 ? -19.078 23.641 9.398 1 85.12 410 ALA A CA 1
ATOM 3124 C C . ALA A 1 410 ? -17.875 23.625 10.336 1 85.12 410 ALA A C 1
ATOM 3126 O O . ALA A 1 410 ? -17.781 24.453 11.25 1 85.12 410 ALA A O 1
ATOM 3127 N N . LEU A 1 411 ? -17 22.703 10.117 1 88.12 411 LEU A N 1
ATOM 3128 C CA . LEU A 1 411 ? -15.953 22.422 11.094 1 88.12 411 LEU A CA 1
ATOM 3129 C C . LEU A 1 411 ? -14.594 22.859 10.562 1 88.12 411 LEU A C 1
ATOM 3131 O O . LEU A 1 411 ? -13.648 23.047 11.336 1 88.12 411 LEU A O 1
ATOM 3135 N N . GLY A 1 412 ? -14.508 23.062 9.266 1 92.44 412 GLY A N 1
ATOM 3136 C CA . GLY A 1 412 ? -13.242 23.391 8.648 1 92.44 412 GLY A CA 1
ATOM 3137 C C . GLY A 1 412 ? -12.281 22.219 8.562 1 92.44 412 GLY A C 1
ATOM 3138 O O . GLY A 1 412 ? -12.391 21.266 9.344 1 92.44 412 GLY A O 1
ATOM 3139 N N . ASN A 1 413 ? -11.359 22.25 7.59 1 97.94 413 ASN A N 1
ATOM 3140 C CA . ASN A 1 413 ? -10.266 21.281 7.527 1 97.94 413 ASN A CA 1
ATOM 3141 C C . ASN A 1 413 ? -9.055 21.734 8.328 1 97.94 413 ASN A C 1
ATOM 3143 O O . ASN A 1 413 ? -8.867 22.938 8.547 1 97.94 413 ASN A O 1
ATOM 3147 N N . PRO A 1 414 ? -8.281 20.828 8.82 1 98.19 414 PRO A N 1
ATOM 3148 C CA . PRO A 1 414 ? -7.16 21.172 9.703 1 98.19 414 PRO A CA 1
ATOM 3149 C C . PRO A 1 414 ? -6.078 21.969 8.992 1 98.19 414 PRO A C 1
ATOM 3151 O O . PRO A 1 414 ? -5.637 21.594 7.898 1 98.19 414 PRO A O 1
ATOM 3154 N N . SER A 1 415 ? -5.578 22.969 9.656 1 98.12 415 SER A N 1
ATOM 3155 C CA . SER A 1 415 ? -4.645 23.922 9.062 1 98.12 415 SER A CA 1
ATOM 3156 C C . SER A 1 415 ? -3.342 23.25 8.648 1 98.12 415 SER A C 1
ATOM 3158 O O . SER A 1 415 ? -2.705 23.641 7.676 1 98.12 415 SER A O 1
ATOM 3160 N N . ASP A 1 416 ? -2.891 22.234 9.414 1 98.25 416 ASP A N 1
ATOM 3161 C CA . ASP A 1 416 ? -1.615 21.594 9.125 1 98.25 416 ASP A CA 1
ATOM 3162 C C . ASP A 1 416 ? -1.743 20.625 7.945 1 98.25 416 ASP A C 1
ATOM 3164 O O . ASP A 1 416 ? -0.738 20.172 7.395 1 98.25 416 ASP A O 1
ATOM 3168 N N . ALA A 1 417 ? -2.947 20.344 7.504 1 98.69 417 ALA A N 1
ATOM 3169 C CA . ALA A 1 417 ? -3.152 19.484 6.348 1 98.69 417 ALA A CA 1
ATOM 3170 C C . ALA A 1 417 ? -3.518 20.297 5.109 1 98.69 417 ALA A C 1
ATOM 3172 O O . ALA A 1 417 ? -3.588 19.75 4.004 1 98.69 417 ALA A O 1
ATOM 3173 N N . VAL A 1 418 ? -3.793 21.562 5.219 1 98.56 418 VAL A N 1
ATOM 3174 C CA . VAL A 1 418 ? -4.172 22.422 4.113 1 98.56 418 VAL 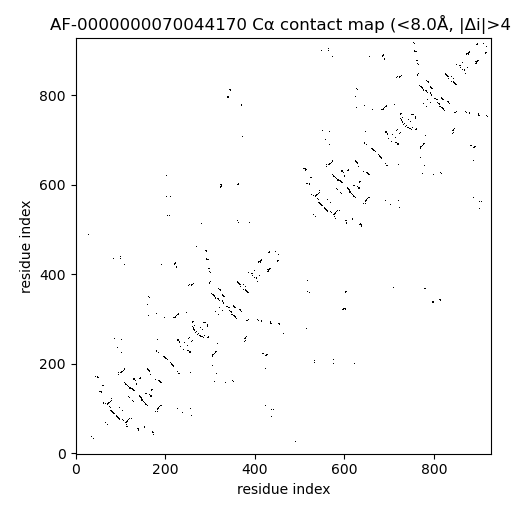A CA 1
ATOM 3175 C C . VAL A 1 418 ? -2.945 23.188 3.617 1 98.56 418 VAL A C 1
ATOM 3177 O O . VAL A 1 418 ? -2.418 24.062 4.324 1 98.56 418 VAL A O 1
ATOM 3180 N N . PRO A 1 419 ? -2.527 22.906 2.449 1 98.38 419 PRO A N 1
ATOM 3181 C CA . PRO A 1 419 ? -1.397 23.672 1.928 1 98.38 419 PRO A CA 1
ATOM 3182 C C . PRO A 1 419 ? -1.791 25.094 1.516 1 98.38 419 PRO A C 1
ATOM 3184 O O . PRO A 1 419 ? -2.977 25.375 1.334 1 98.38 419 PRO A O 1
ATOM 3187 N N . PRO A 1 420 ? -0.767 25.984 1.417 1 97.69 420 PRO A N 1
ATOM 3188 C CA . PRO A 1 420 ? -1.078 27.281 0.839 1 97.69 420 PRO A CA 1
ATOM 3189 C C . PRO A 1 420 ? -1.678 27.188 -0.562 1 97.69 420 PRO A C 1
ATOM 3191 O O . PRO A 1 420 ? -1.318 26.281 -1.328 1 97.69 420 PRO A O 1
ATOM 3194 N N . MET A 1 421 ? -2.543 28.125 -0.926 1 97.31 421 MET A N 1
ATOM 3195 C CA . MET A 1 421 ? -3.18 28.125 -2.24 1 97.31 421 MET A CA 1
ATOM 3196 C C . MET A 1 421 ? -2.15 28.344 -3.344 1 97.31 421 MET A C 1
ATOM 3198 O O . MET A 1 421 ? -1.174 29.062 -3.154 1 97.31 421 MET A O 1
ATOM 3202 N N . GLY A 1 422 ? -2.283 27.672 -4.434 1 97.12 422 GLY A N 1
ATOM 3203 C CA . GLY A 1 422 ? -1.475 27.812 -5.633 1 97.12 422 GLY A CA 1
ATOM 3204 C C . GLY A 1 422 ? -2.254 27.562 -6.91 1 97.12 422 GLY A C 1
ATOM 3205 O O . GLY A 1 422 ? -3.463 27.797 -6.961 1 97.12 422 GLY A O 1
ATOM 3206 N N . LYS A 1 423 ? -1.564 27.266 -7.93 1 95.44 423 LYS A N 1
ATOM 3207 C CA . LYS A 1 423 ? -2.209 27.016 -9.219 1 95.44 423 LYS A CA 1
ATOM 3208 C C . LYS A 1 423 ? -3.213 25.859 -9.109 1 95.44 423 LYS A C 1
ATOM 3210 O O . LYS A 1 423 ? -2.898 24.797 -8.57 1 95.44 423 LYS A O 1
ATOM 3215 N N . ASN A 1 424 ? -4.477 26.156 -9.578 1 97.5 424 ASN A N 1
ATOM 3216 C CA . ASN A 1 424 ? -5.539 25.156 -9.672 1 97.5 424 ASN A CA 1
ATOM 3217 C C . ASN A 1 424 ? -5.992 24.688 -8.289 1 97.5 424 ASN A C 1
ATOM 3219 O O . ASN A 1 424 ? -6.453 23.547 -8.141 1 97.5 424 ASN A O 1
ATOM 3223 N N . SER A 1 425 ? -5.844 25.516 -7.277 1 98.06 425 SER A N 1
ATOM 3224 C CA . SER A 1 425 ? -6.352 25.172 -5.949 1 98.06 425 SER A CA 1
ATOM 3225 C C . SER A 1 425 ? -7.824 25.547 -5.816 1 98.06 425 SER A C 1
ATOM 3227 O O . SER A 1 425 ? -8.25 26.609 -6.25 1 98.06 425 SER A O 1
ATOM 3229 N N . ILE A 1 426 ? -8.602 24.641 -5.254 1 98.06 426 ILE A N 1
ATOM 3230 C CA . ILE A 1 426 ? -9.922 24.984 -4.73 1 98.06 426 ILE A CA 1
ATOM 3231 C C . ILE A 1 426 ? -9.789 25.453 -3.283 1 98.06 426 ILE A C 1
ATOM 3233 O O . ILE A 1 426 ? -9.156 24.781 -2.459 1 98.06 426 ILE A O 1
ATOM 3237 N N . ALA A 1 427 ? -10.328 26.594 -2.986 1 96.94 427 ALA A N 1
ATOM 3238 C CA . ALA A 1 427 ? -10.266 27.125 -1.625 1 96.94 427 ALA A CA 1
ATOM 3239 C C . ALA A 1 427 ? -11.062 26.25 -0.661 1 96.94 427 ALA A C 1
ATOM 3241 O O . ALA A 1 427 ? -12.195 25.859 -0.959 1 96.94 427 ALA A O 1
ATOM 3242 N N . HIS A 1 428 ? -10.461 25.891 0.451 1 97.19 428 HIS A N 1
ATOM 3243 C CA . HIS A 1 428 ? -11.234 25.281 1.521 1 97.19 428 HIS A CA 1
ATOM 3244 C C . HIS A 1 428 ? -12.273 26.234 2.08 1 97.19 428 HIS A C 1
ATOM 3246 O O . HIS A 1 428 ? -11.984 27.422 2.295 1 97.19 428 HIS A O 1
ATOM 3252 N N . PRO A 1 429 ? -13.516 25.766 2.309 1 92.75 429 PRO A N 1
ATOM 3253 C CA . PRO A 1 429 ? -14.539 26.688 2.805 1 92.75 429 PRO A CA 1
ATOM 3254 C C . PRO A 1 429 ? -14.227 27.234 4.191 1 92.75 429 PRO A C 1
ATOM 3256 O O . PRO A 1 429 ? -14.602 28.375 4.512 1 92.75 429 PRO A O 1
ATOM 3259 N N . ALA A 1 430 ? -13.609 26.469 5.012 1 92.56 430 ALA A N 1
ATOM 3260 C CA . ALA A 1 430 ? -13.125 26.875 6.328 1 92.56 430 ALA A CA 1
ATOM 3261 C C . ALA A 1 430 ? -11.898 26.062 6.73 1 92.56 430 ALA A C 1
ATOM 3263 O O . ALA A 1 430 ? -11.688 24.953 6.242 1 92.56 430 ALA A O 1
ATOM 3264 N N . VAL A 1 431 ? -11.039 26.688 7.543 1 96.31 431 VAL A N 1
ATOM 3265 C CA . VAL A 1 431 ? -9.852 26.031 8.078 1 96.31 431 VAL A CA 1
ATOM 3266 C C . VAL A 1 431 ? -9.828 26.172 9.602 1 96.31 431 VAL A C 1
ATOM 3268 O O . VAL A 1 431 ? -10.039 27.266 10.133 1 96.31 431 VAL A O 1
ATOM 3271 N N . ASN A 1 432 ? -9.703 25.094 10.289 1 95.56 432 ASN A N 1
ATOM 3272 C CA . ASN A 1 432 ? -9.594 25.141 11.742 1 95.56 432 ASN A CA 1
ATOM 3273 C C . ASN A 1 432 ? -8.141 25.031 12.203 1 95.56 432 ASN A C 1
ATOM 3275 O O . ASN A 1 432 ? -7.254 24.734 11.398 1 95.56 432 ASN A O 1
ATOM 3279 N N . ILE A 1 433 ? -7.871 25.359 13.469 1 96.94 433 ILE A N 1
ATOM 3280 C CA . ILE A 1 433 ? -6.527 25.297 14.031 1 96.94 433 ILE A CA 1
ATOM 3281 C C . ILE A 1 433 ? -6.242 23.875 14.523 1 96.94 433 ILE A C 1
ATOM 3283 O O . ILE A 1 433 ? -6.848 23.406 15.492 1 96.94 433 ILE A O 1
ATOM 3287 N N . HIS A 1 434 ? -5.285 23.219 13.836 1 98 434 HIS A N 1
ATOM 3288 C CA . HIS A 1 434 ? -4.852 21.891 14.219 1 98 434 HIS A CA 1
ATOM 3289 C C . HIS A 1 434 ? -3.418 21.625 13.781 1 98 434 HIS A C 1
ATOM 3291 O O . HIS A 1 434 ? -3.041 21.938 12.648 1 98 434 HIS A O 1
ATOM 3297 N N . GLY A 1 435 ? -2.654 21 14.672 1 97.81 435 GLY A N 1
ATOM 3298 C CA . GLY A 1 435 ? -1.312 20.547 14.336 1 97.81 435 GLY A CA 1
ATOM 3299 C C . GLY A 1 435 ? -0.391 20.484 15.539 1 97.81 435 GLY A C 1
ATOM 3300 O O . GLY A 1 435 ? -0.809 20.766 16.672 1 97.81 435 GLY A O 1
ATOM 3301 N N . LEU A 1 436 ? 0.814 20.031 15.281 1 97.75 436 LEU A N 1
ATOM 3302 C CA . LEU A 1 436 ? 1.849 19.953 16.312 1 97.75 436 LEU A CA 1
ATOM 3303 C C . LEU A 1 436 ? 2.699 21.219 16.312 1 97.75 436 LEU A C 1
ATOM 3305 O O . LEU A 1 436 ? 3.791 21.234 15.742 1 97.75 436 LEU A O 1
ATOM 3309 N N . TYR A 1 437 ? 2.18 22.234 17 1 96.75 437 TYR A N 1
ATOM 3310 C CA . TYR A 1 437 ? 2.922 23.5 17.078 1 96.75 437 TYR A CA 1
ATOM 3311 C C . TYR A 1 437 ? 2.656 24.203 18.391 1 96.75 437 TYR A C 1
ATOM 3313 O O . TYR A 1 437 ? 1.701 23.891 19.094 1 96.75 437 TYR A O 1
ATOM 3321 N N . THR A 1 438 ? 3.475 25.172 18.688 1 96.5 438 THR A N 1
ATOM 3322 C CA . THR A 1 438 ? 3.445 25.906 19.953 1 96.5 438 THR A CA 1
ATOM 3323 C C . THR A 1 438 ? 2.182 26.766 20.062 1 96.5 438 THR A C 1
ATOM 3325 O O . THR A 1 438 ? 1.505 27 19.062 1 96.5 438 THR A O 1
ATOM 3328 N N . ASP A 1 439 ? 1.971 27.234 21.234 1 96.19 439 ASP A N 1
ATOM 3329 C CA . ASP A 1 439 ? 0.839 28.109 21.484 1 96.19 439 ASP A CA 1
ATOM 3330 C C . ASP A 1 439 ? 0.981 29.422 20.703 1 96.19 439 ASP A C 1
ATOM 3332 O O . ASP A 1 439 ? -0.017 30 20.281 1 96.19 439 ASP A O 1
ATOM 3336 N N . GLU A 1 440 ? 2.205 29.812 20.578 1 95.75 440 GLU A N 1
ATOM 3337 C CA . GLU A 1 440 ? 2.459 31.031 19.828 1 95.75 440 GLU A CA 1
ATOM 3338 C C . GLU A 1 440 ? 2.008 30.891 18.375 1 95.75 440 GLU A C 1
ATOM 3340 O O . GLU A 1 440 ? 1.333 31.766 17.844 1 95.75 440 GLU A O 1
ATOM 3345 N N . VAL A 1 441 ? 2.338 29.781 17.781 1 96.69 441 VAL A N 1
ATOM 3346 C CA . VAL A 1 441 ? 1.944 29.531 16.391 1 96.69 441 VAL A CA 1
ATOM 3347 C C . VAL A 1 441 ? 0.425 29.406 16.312 1 96.69 441 VAL A C 1
ATOM 3349 O O . VAL A 1 441 ? -0.192 29.922 15.367 1 96.69 441 VAL A O 1
ATOM 3352 N N . ALA A 1 442 ? -0.177 28.75 17.234 1 97.12 442 ALA A N 1
ATOM 3353 C CA . ALA A 1 442 ? -1.631 28.625 17.266 1 97.12 442 ALA A CA 1
ATOM 3354 C C . ALA A 1 442 ? -2.301 30 17.344 1 97.12 442 ALA A C 1
ATOM 3356 O O . ALA A 1 442 ? -3.309 30.234 16.672 1 97.12 442 ALA A O 1
ATOM 3357 N N . SER A 1 443 ? -1.747 30.859 18.141 1 96.5 443 SER A N 1
ATOM 3358 C CA . SER A 1 443 ? -2.289 32.219 18.297 1 96.5 443 SER A CA 1
ATOM 3359 C C . SER A 1 443 ? -2.199 33 17 1 96.5 443 SER A C 1
ATOM 3361 O O . SER A 1 443 ? -3.102 33.75 16.672 1 96.5 443 SER A O 1
ATOM 3363 N N . GLU A 1 444 ? -1.113 32.812 16.344 1 96.25 444 GLU A N 1
ATOM 3364 C CA . GLU A 1 444 ? -0.955 33.469 15.055 1 96.25 444 GLU A CA 1
ATOM 3365 C C . GLU A 1 444 ? -2.004 33 14.055 1 96.25 444 GLU A C 1
ATOM 3367 O O . GLU A 1 444 ? -2.531 33.781 13.273 1 96.25 444 GLU A O 1
ATOM 3372 N N . LYS A 1 445 ? -2.301 31.719 14.086 1 96.62 445 LYS A N 1
ATOM 3373 C CA . LYS A 1 445 ? -3.311 31.156 13.195 1 96.62 445 LYS A CA 1
ATOM 3374 C C . LYS A 1 445 ? -4.703 31.672 13.555 1 96.62 445 LYS A C 1
ATOM 3376 O O . LYS A 1 445 ? -5.527 31.922 12.672 1 96.62 445 LYS A O 1
ATOM 3381 N N . LYS A 1 446 ? -4.922 31.781 14.781 1 95.25 446 LYS A N 1
ATOM 3382 C CA . LYS A 1 446 ? -6.191 32.344 15.211 1 95.25 446 LYS A CA 1
ATOM 3383 C C . LYS A 1 446 ? -6.336 33.781 14.719 1 95.25 446 LYS A C 1
ATOM 3385 O O . LYS A 1 446 ? -7.391 34.188 14.211 1 95.25 446 LYS A O 1
ATOM 3390 N N . ALA A 1 447 ? -5.281 34.5 14.867 1 96 447 ALA A N 1
ATOM 3391 C CA . ALA A 1 447 ? -5.277 35.906 14.406 1 96 447 ALA A CA 1
ATOM 3392 C C . ALA A 1 447 ? -5.488 35.969 12.898 1 96 447 ALA A C 1
ATOM 3394 O O . ALA A 1 447 ? -6.059 36.938 12.391 1 96 447 ALA A O 1
ATOM 3395 N N . ALA A 1 448 ? -5.098 34.938 12.25 1 94.19 448 ALA A N 1
ATOM 3396 C CA . ALA A 1 448 ? -5.227 34.875 10.797 1 94.19 448 ALA A CA 1
ATOM 3397 C C . ALA A 1 448 ? -6.625 34.438 10.383 1 94.19 448 ALA A C 1
ATOM 3399 O O . ALA A 1 448 ? -6.918 34.312 9.195 1 94.19 448 ALA A O 1
ATOM 3400 N N . GLY A 1 449 ? -7.504 34.094 11.336 1 92.44 449 GLY A N 1
ATOM 3401 C CA . GLY A 1 449 ? -8.898 33.844 11.023 1 92.44 449 GLY A CA 1
ATOM 3402 C C . GLY A 1 449 ? -9.258 32.344 11.031 1 92.44 449 GLY A C 1
ATOM 3403 O O . GLY A 1 449 ? -10.391 31.984 10.703 1 92.44 449 GLY A O 1
ATOM 3404 N N . MET A 1 450 ? -8.352 31.531 11.367 1 94.81 450 MET A N 1
ATOM 3405 C CA . MET A 1 450 ? -8.664 30.109 11.445 1 94.81 450 MET A CA 1
ATOM 3406 C C . MET A 1 450 ? -9.492 29.797 12.688 1 94.81 450 MET A C 1
ATOM 3408 O O . MET A 1 450 ? -9.383 30.484 13.703 1 94.81 450 MET A O 1
ATOM 3412 N N . ILE A 1 451 ? -10.273 28.797 12.648 1 91.62 451 ILE A N 1
ATOM 3413 C CA . ILE A 1 451 ? -11.305 28.516 13.641 1 91.62 451 ILE A CA 1
ATOM 3414 C C . ILE A 1 451 ? -10.695 27.75 14.812 1 91.62 451 ILE A C 1
ATOM 3416 O O . ILE A 1 451 ? -10.227 26.609 14.641 1 91.62 451 ILE A O 1
ATOM 3420 N N . PRO A 1 452 ? -10.672 28.328 15.961 1 93.69 452 PRO A N 1
ATOM 3421 C CA . PRO A 1 452 ? -10.328 27.531 17.141 1 93.69 452 PRO A CA 1
ATOM 3422 C C . PRO A 1 452 ? -11.484 26.656 17.625 1 93.69 452 PRO A C 1
ATOM 3424 O O . PRO A 1 452 ? -12.289 27.094 18.453 1 93.69 452 PRO A O 1
ATOM 3427 N N . LEU A 1 453 ? -11.492 25.453 17.25 1 89.94 453 LEU A N 1
ATOM 3428 C CA . LEU A 1 453 ? -12.633 24.578 17.484 1 89.94 453 LEU A CA 1
ATOM 3429 C C . LEU A 1 453 ? -12.875 24.406 18.984 1 89.94 453 LEU A C 1
ATOM 3431 O O . LEU A 1 453 ? -14.023 24.25 19.406 1 89.94 453 LEU A O 1
ATOM 3435 N N . TRP A 1 454 ? -11.812 24.453 19.781 1 90.56 454 TRP A N 1
ATOM 3436 C CA . TRP A 1 454 ? -11.961 24.266 21.219 1 90.56 454 TRP A CA 1
ATOM 3437 C C . TRP A 1 454 ? -12.758 25.422 21.828 1 90.56 454 TRP A C 1
ATOM 3439 O O . TRP A 1 454 ? -13.242 25.312 22.969 1 90.56 454 TRP A O 1
ATOM 3449 N N . GLU A 1 455 ? -12.883 26.469 21.172 1 86 455 GLU A N 1
ATOM 3450 C CA . GLU A 1 455 ? -13.703 27.594 21.625 1 86 455 GLU A CA 1
ATOM 3451 C C . GLU A 1 455 ? -15.125 27.5 21.062 1 86 455 GLU A C 1
ATOM 3453 O O . GLU A 1 455 ? -16.062 28.062 21.641 1 86 455 GLU A O 1
ATOM 3458 N N . VAL A 1 456 ? -15.297 26.812 19.984 1 81.06 456 VAL A N 1
ATOM 3459 C CA . VAL A 1 456 ? -16.578 26.734 19.281 1 81.06 456 VAL A CA 1
ATOM 3460 C C . VAL A 1 456 ? -17.391 25.578 19.844 1 81.06 456 VAL A C 1
ATOM 3462 O O . VAL A 1 456 ? -18.609 25.703 20.031 1 81.06 456 VAL A O 1
ATOM 3465 N N . ILE A 1 457 ? -16.781 24.469 20.141 1 78.81 457 ILE A N 1
ATOM 3466 C CA . ILE A 1 457 ? -17.422 23.219 20.516 1 78.81 457 ILE A CA 1
ATOM 3467 C C . ILE A 1 457 ? -18.297 23.438 21.75 1 78.81 457 ILE A C 1
ATOM 3469 O O . ILE A 1 457 ? -19.453 23 21.781 1 78.81 457 ILE A O 1
ATOM 3473 N N . PRO A 1 458 ? -17.781 24.203 22.766 1 76.62 458 PRO A N 1
ATOM 3474 C CA . PRO A 1 458 ? -18.609 24.406 23.953 1 76.62 458 PRO A CA 1
ATOM 3475 C C . PRO A 1 458 ? -19.844 25.25 23.672 1 76.62 458 PRO A C 1
ATOM 3477 O O . PRO A 1 458 ? -20.781 25.266 24.469 1 76.62 458 PRO A O 1
ATOM 3480 N N . THR A 1 459 ? -19.828 25.922 22.641 1 73.94 459 THR A N 1
ATOM 3481 C CA . THR A 1 459 ? -20.938 26.812 22.328 1 73.94 459 THR A CA 1
ATOM 3482 C C . THR A 1 459 ? -22 26.078 21.531 1 73.94 459 THR A C 1
ATOM 3484 O O . THR A 1 459 ? -23.094 26.609 21.297 1 73.94 459 THR A O 1
ATOM 3487 N N . LEU A 1 460 ? -21.641 24.906 21.078 1 70.56 460 LEU A N 1
ATOM 3488 C CA . LEU A 1 460 ? -22.578 24.141 20.266 1 70.56 460 LEU A CA 1
ATOM 3489 C C . LEU A 1 460 ? -23.688 23.562 21.141 1 70.56 460 LEU A C 1
ATOM 3491 O O . LEU A 1 460 ? -23.438 23.141 22.281 1 70.56 460 LEU A O 1
ATOM 3495 N N . PRO A 1 461 ? -24.938 23.719 20.641 1 66.56 461 PRO A N 1
ATOM 3496 C CA . PRO A 1 461 ? -26.016 23.094 21.406 1 66.56 461 PRO A CA 1
ATOM 3497 C C . PRO A 1 461 ? -25.844 21.578 21.531 1 66.56 461 PRO A C 1
ATOM 3499 O O . PRO A 1 461 ? -25.234 20.953 20.672 1 66.56 461 PRO A O 1
ATOM 3502 N N . PRO A 1 462 ? -26.266 21.109 22.734 1 62.66 462 PRO A N 1
ATOM 3503 C CA . PRO A 1 462 ? -26.203 19.641 22.859 1 62.66 462 PRO A CA 1
ATOM 3504 C C . PRO A 1 462 ? -26.938 18.922 21.734 1 62.66 462 PRO A C 1
ATOM 3506 O O . PRO A 1 462 ? -27.969 19.422 21.25 1 62.66 462 PRO A O 1
ATOM 3509 N N . VAL A 1 463 ? -26.172 18.016 21.141 1 58.84 463 VAL A N 1
ATOM 3510 C CA . VAL A 1 463 ? -26.875 17.188 20.156 1 58.84 463 VAL A CA 1
ATOM 3511 C C . VAL A 1 463 ? -27.984 16.406 20.844 1 58.84 463 VAL A C 1
ATOM 3513 O O . VAL A 1 463 ? -27.766 15.797 21.891 1 58.84 463 VAL A O 1
ATOM 3516 N N . PRO A 1 464 ? -29.281 16.547 20.438 1 55.47 464 PRO A N 1
ATOM 3517 C CA . PRO A 1 464 ? -30.375 15.805 21.078 1 55.47 464 PRO A CA 1
ATOM 3518 C C . PRO A 1 464 ? -30.141 14.289 21.078 1 55.47 464 PRO A C 1
ATOM 3520 O O . PRO A 1 464 ? -29.484 13.773 20.172 1 55.47 464 PRO A O 1
ATOM 3523 N N . MET B 1 1 ? -26.594 4.73 49.031 1 20 1 MET B N 1
ATOM 3524 C CA . MET B 1 1 ? -25.281 4.773 49.656 1 20 1 MET B CA 1
ATOM 3525 C C . MET B 1 1 ? -24.203 5.203 48.688 1 20 1 MET B C 1
ATOM 3527 O O . MET B 1 1 ? -24.156 4.691 47.562 1 20 1 MET B O 1
ATOM 3531 N N . LEU B 1 2 ? -23.547 6.438 48.75 1 18.91 2 LEU B N 1
ATOM 3532 C CA . LEU B 1 2 ? -22.984 7.465 47.875 1 18.91 2 LEU B CA 1
ATOM 3533 C C . LEU B 1 2 ? -21.609 7.055 47.375 1 18.91 2 LEU B C 1
ATOM 3535 O O . LEU B 1 2 ? -20.656 6.961 48.125 1 18.91 2 LEU B O 1
ATOM 3539 N N . PHE B 1 3 ? -21.484 5.945 46.688 1 21.17 3 PHE B N 1
ATOM 3540 C CA . PHE B 1 3 ? -20.219 5.25 46.469 1 21.17 3 PHE B CA 1
ATOM 3541 C C . PHE B 1 3 ? -19.156 6.203 45.938 1 21.17 3 PHE B C 1
ATOM 3543 O O . PHE B 1 3 ? -19.391 6.902 44.969 1 21.17 3 PHE B O 1
ATOM 3550 N N . THR B 1 4 ? -18.203 6.762 46.75 1 19.12 4 THR B N 1
ATOM 3551 C CA . THR B 1 4 ? -17.172 7.797 46.844 1 19.12 4 THR B CA 1
ATOM 3552 C C . THR B 1 4 ? -16.188 7.68 45.688 1 19.12 4 THR B C 1
ATOM 3554 O O . THR B 1 4 ? -15.977 6.594 45.125 1 19.12 4 THR B O 1
ATOM 3557 N N . ILE B 1 5 ? -15.586 8.82 45.125 1 18.98 5 ILE B N 1
ATOM 3558 C CA . ILE B 1 5 ? -14.711 9.5 44.188 1 18.98 5 ILE B CA 1
ATOM 3559 C C . ILE B 1 5 ? -13.312 8.891 44.25 1 18.98 5 ILE B C 1
ATOM 3561 O O . ILE B 1 5 ? -12.414 9.328 43.531 1 18.98 5 ILE B O 1
ATOM 3565 N N . ALA B 1 6 ? -13.031 8.102 45.312 1 19.83 6 ALA B N 1
ATOM 3566 C CA . ALA B 1 6 ? -11.695 7.676 45.75 1 19.83 6 ALA B CA 1
ATOM 3567 C C . ALA B 1 6 ? -11.062 6.75 44.719 1 19.83 6 ALA B C 1
ATOM 3569 O O . ALA B 1 6 ? -9.844 6.719 44.562 1 19.83 6 ALA B O 1
ATOM 3570 N N . ALA B 1 7 ? -11.836 5.785 44.375 1 19.8 7 ALA B N 1
ATOM 3571 C CA . ALA B 1 7 ? -11.141 4.617 43.812 1 19.8 7 ALA B CA 1
ATOM 3572 C C . ALA B 1 7 ? -10.562 4.918 42.438 1 19.8 7 ALA B C 1
ATOM 3574 O O . ALA B 1 7 ? -9.906 4.07 41.844 1 19.8 7 ALA B O 1
ATOM 3575 N N . VAL B 1 8 ? -11.07 5.973 41.781 1 21.36 8 VAL B N 1
ATOM 3576 C CA . VAL B 1 8 ? -10.719 6.301 40.406 1 21.36 8 VAL B CA 1
ATOM 3577 C C . VAL B 1 8 ? -9.273 6.789 40.344 1 21.36 8 VAL B C 1
ATOM 3579 O O . VAL B 1 8 ? -8.633 6.707 39.312 1 21.36 8 VAL B O 1
ATOM 3582 N N . ALA B 1 9 ? -8.828 7.406 41.469 1 22.84 9 ALA B N 1
ATOM 3583 C CA . ALA B 1 9 ? -7.59 8.141 41.688 1 22.84 9 ALA B CA 1
ATOM 3584 C C . ALA B 1 9 ? -6.387 7.203 41.719 1 22.84 9 ALA B C 1
ATOM 3586 O O . ALA B 1 9 ? -5.293 7.578 41.281 1 22.84 9 ALA B O 1
ATOM 3587 N N . VAL B 1 10 ? -6.609 6.148 42.438 1 21.45 10 VAL B N 1
ATOM 3588 C CA . VAL B 1 10 ? -5.453 5.32 42.75 1 21.45 10 VAL B CA 1
ATOM 3589 C C . VAL B 1 10 ? -4.891 4.715 41.469 1 21.45 10 VAL B C 1
ATOM 3591 O O . VAL B 1 10 ? -3.674 4.598 41.312 1 21.45 10 VAL B O 1
ATOM 3594 N N . MET B 1 11 ? -5.82 4.32 40.625 1 22.66 11 MET B N 1
ATOM 3595 C CA . MET B 1 11 ? -5.254 3.477 39.562 1 22.66 11 MET B CA 1
ATOM 3596 C C . MET B 1 11 ? -4.445 4.305 38.594 1 22.66 11 MET B C 1
ATOM 3598 O O . MET B 1 11 ? -3.811 3.758 37.688 1 22.66 11 MET B O 1
ATOM 3602 N N . GLY B 1 12 ? -4.586 5.668 38.5 1 22.5 12 GLY B N 1
ATOM 3603 C CA . GLY B 1 12 ? -3.854 6.711 37.781 1 22.5 12 GLY B CA 1
ATOM 3604 C C . GLY B 1 12 ? -2.393 6.789 38.188 1 22.5 12 GLY B C 1
ATOM 3605 O O . GLY B 1 12 ? -1.524 7.051 37.375 1 22.5 12 GLY B O 1
ATOM 3606 N N . ALA B 1 13 ? -2.162 6.82 39.438 1 22.98 13 ALA B N 1
ATOM 3607 C CA . ALA B 1 13 ? -0.899 7.027 40.156 1 22.98 13 ALA B CA 1
ATOM 3608 C C . ALA B 1 13 ? 0.083 5.898 39.844 1 22.98 13 ALA B C 1
ATOM 3610 O O . ALA B 1 13 ? 1.292 6.125 39.781 1 22.98 13 ALA B O 1
ATOM 3611 N N . THR B 1 14 ? -0.385 4.707 40.094 1 22.84 14 THR B N 1
ATOM 3612 C CA . THR B 1 14 ? 0.614 3.646 40.062 1 22.84 14 THR B CA 1
ATOM 3613 C C . THR B 1 14 ? 1.202 3.525 38.656 1 22.84 14 THR B C 1
ATOM 3615 O O . THR B 1 14 ? 2.33 3.059 38.469 1 22.84 14 THR B O 1
ATOM 3618 N N . LEU B 1 15 ? 0.381 3.781 37.688 1 23.59 15 LEU B N 1
ATOM 3619 C CA . LEU B 1 15 ? 0.947 3.473 36.375 1 23.59 15 LEU B CA 1
ATOM 3620 C C . LEU B 1 15 ? 2.029 4.48 36 1 23.59 15 LEU B C 1
ATOM 3622 O O . LEU B 1 15 ? 2.994 4.137 35.312 1 23.59 15 LEU B O 1
ATOM 3626 N N . PHE B 1 16 ? 1.847 5.805 36.281 1 25.36 16 PHE B N 1
ATOM 3627 C CA . PHE B 1 16 ? 2.787 6.875 35.969 1 25.36 16 PHE B CA 1
ATOM 3628 C C . PHE B 1 16 ? 3.75 7.102 37.125 1 25.36 16 PHE B C 1
ATOM 3630 O O . PHE B 1 16 ? 4.52 8.062 37.125 1 25.36 16 PHE B O 1
ATOM 3637 N N . GLY B 1 17 ? 3.643 6.617 38.219 1 24.31 17 GLY B N 1
ATOM 3638 C CA . GLY B 1 17 ? 4.508 7.035 39.312 1 24.31 17 GLY B CA 1
ATOM 3639 C C . GLY B 1 17 ? 5.957 6.637 39.125 1 24.31 17 GLY B C 1
ATOM 3640 O O . GLY B 1 17 ? 6.801 6.887 40 1 24.31 17 GLY B O 1
ATOM 3641 N N . SER B 1 18 ? 6.254 5.375 38.594 1 23.09 18 SER B N 1
ATOM 3642 C CA . SER B 1 18 ? 7.59 4.93 39 1 23.09 18 SER B CA 1
ATOM 3643 C C . SER B 1 18 ? 8.672 5.797 38.344 1 23.09 18 SER B C 1
ATOM 3645 O O . SER B 1 18 ? 8.43 6.441 37.344 1 23.09 18 SER B O 1
ATOM 3647 N N . THR B 1 19 ? 9.766 6.074 39.031 1 23 19 THR B N 1
ATOM 3648 C CA . THR B 1 19 ? 11.094 6.598 38.75 1 23 19 THR B CA 1
ATOM 3649 C C . THR B 1 19 ? 11.703 5.922 37.531 1 23 19 THR B C 1
ATOM 3651 O O . THR B 1 19 ? 11.602 4.703 37.375 1 23 19 THR B O 1
ATOM 3654 N N . TYR B 1 20 ? 12 6.57 36.5 1 21.47 20 TYR B N 1
ATOM 3655 C CA . TYR B 1 20 ? 12.664 6.238 35.25 1 21.47 20 TYR B CA 1
ATOM 3656 C C . TYR B 1 20 ? 13.961 5.473 35.531 1 21.47 20 TYR B C 1
ATOM 3658 O O . TYR B 1 20 ? 15.055 6.027 35.375 1 21.47 20 TYR B O 1
ATOM 3666 N N . THR B 1 21 ? 14.141 4.715 36.656 1 22.77 21 THR B N 1
ATOM 3667 C CA . THR B 1 21 ? 15.414 4.02 36.844 1 22.77 21 THR B CA 1
ATOM 3668 C C . THR B 1 21 ? 15.727 3.178 35.594 1 22.77 21 THR B C 1
ATOM 3670 O O . THR B 1 21 ? 14.82 2.67 34.938 1 22.77 21 THR B O 1
ATOM 3673 N N . GLN B 1 22 ? 17.062 3.129 35.156 1 21.28 22 GLN B N 1
ATOM 3674 C CA . GLN B 1 22 ? 17.906 2.508 34.125 1 21.28 22 GLN B CA 1
ATOM 3675 C C . GLN B 1 22 ? 17.641 1.009 34.031 1 21.28 22 GLN B C 1
ATOM 3677 O O . GLN B 1 22 ? 18.547 0.197 34.25 1 21.28 22 GLN B O 1
ATOM 3682 N N . THR B 1 23 ? 16.578 0.454 34.531 1 23.38 23 THR B N 1
ATOM 3683 C CA . THR B 1 23 ? 16.656 -0.998 34.625 1 23.38 23 THR B CA 1
ATOM 3684 C C . THR B 1 23 ? 16.922 -1.64 33.281 1 23.38 23 THR B C 1
ATOM 3686 O O . THR B 1 23 ? 16.203 -1.372 32.312 1 23.38 23 THR B O 1
ATOM 3689 N N . GLN B 1 24 ? 18.156 -2.23 33 1 21.19 24 GLN B N 1
ATOM 3690 C CA . GLN B 1 24 ? 18.766 -3.172 32.062 1 21.19 24 GLN B CA 1
ATOM 3691 C C . GLN B 1 24 ? 17.766 -4.25 31.641 1 21.19 24 GLN B C 1
ATOM 3693 O O . GLN B 1 24 ? 17.406 -5.109 32.438 1 21.19 24 GLN B O 1
ATOM 3698 N N . ILE B 1 25 ? 16.844 -3.977 30.938 1 22.55 25 ILE B N 1
ATOM 3699 C CA . ILE B 1 25 ? 15.992 -5.129 30.656 1 22.55 25 ILE B CA 1
ATOM 3700 C C . ILE B 1 25 ? 16.797 -6.191 29.922 1 22.55 25 ILE B C 1
ATOM 3702 O O . ILE B 1 25 ? 17.25 -5.973 28.797 1 22.55 25 ILE B O 1
ATOM 3706 N N . ALA B 1 26 ? 17.641 -7.016 30.5 1 24.16 26 ALA B N 1
ATOM 3707 C CA . ALA B 1 26 ? 18.266 -8.258 30.062 1 24.16 26 ALA B CA 1
ATOM 3708 C C . ALA B 1 26 ? 17.391 -8.961 29.016 1 24.16 26 ALA B C 1
ATOM 3710 O O . ALA B 1 26 ? 16.172 -8.773 28.984 1 24.16 26 ALA B O 1
ATOM 3711 N N . GLY B 1 27 ? 17.922 -9.594 27.953 1 24.66 27 GLY B N 1
ATOM 3712 C CA . GLY B 1 27 ? 17.578 -10.461 26.828 1 24.66 27 GLY B CA 1
ATOM 3713 C C . GLY B 1 27 ? 16.422 -11.391 27.141 1 24.66 27 GLY B C 1
ATOM 3714 O O . GLY B 1 27 ? 16.281 -12.445 26.516 1 24.66 27 GLY B O 1
ATOM 3715 N N . GLN B 1 28 ? 15.805 -11.227 28.312 1 24.03 28 GLN B N 1
ATOM 3716 C CA . GLN B 1 28 ? 14.914 -12.305 28.75 1 24.03 28 GLN B CA 1
ATOM 3717 C C . GLN B 1 28 ? 13.742 -12.461 27.781 1 24.03 28 GLN B C 1
ATOM 3719 O O . GLN B 1 28 ? 13.312 -11.492 27.156 1 24.03 28 GLN B O 1
ATOM 3724 N N . SER B 1 29 ? 13.492 -13.68 27.344 1 24.31 29 SER B N 1
ATOM 3725 C CA . SER B 1 29 ? 12.289 -14.234 26.734 1 24.31 29 SER B CA 1
ATOM 3726 C C . SER B 1 29 ? 11.031 -13.508 27.219 1 24.31 29 SER B C 1
ATOM 3728 O O . SER B 1 29 ? 10.859 -13.297 28.422 1 24.31 29 SER B O 1
ATOM 3730 N N . LEU B 1 30 ? 10.617 -12.531 26.672 1 27.94 30 LEU B N 1
ATOM 3731 C CA . LEU B 1 30 ? 9.391 -11.953 27.203 1 27.94 30 LEU B CA 1
ATOM 3732 C C . LEU B 1 30 ? 8.492 -13.031 27.797 1 27.94 30 LEU B C 1
ATOM 3734 O O . LEU B 1 30 ? 7.969 -13.883 27.078 1 27.94 30 LEU B O 1
ATOM 3738 N N . ASP B 1 31 ? 8.945 -13.531 28.906 1 26.67 31 ASP B N 1
ATOM 3739 C CA . ASP B 1 31 ? 8.055 -14.352 29.719 1 26.67 31 ASP B CA 1
ATOM 3740 C C . ASP B 1 31 ? 6.711 -13.664 29.938 1 26.67 31 ASP B C 1
ATOM 3742 O O . ASP B 1 31 ? 6.605 -12.742 30.75 1 26.67 31 ASP B O 1
ATOM 3746 N N . ILE B 1 32 ? 5.691 -13.656 29 1 29.53 32 ILE B N 1
ATOM 3747 C CA . ILE B 1 32 ? 4.273 -13.312 29.016 1 29.53 32 ILE B CA 1
ATOM 3748 C C . ILE B 1 32 ? 3.695 -13.578 30.406 1 29.53 32 ILE B C 1
ATOM 3750 O O . ILE B 1 32 ? 2.535 -13.258 30.672 1 29.53 32 ILE B O 1
ATOM 3754 N N . THR B 1 33 ? 4.352 -14.242 31.281 1 28.34 33 THR B N 1
ATOM 3755 C CA . THR B 1 33 ? 3.93 -14.469 32.656 1 28.34 33 THR B CA 1
ATOM 3756 C C . THR B 1 33 ? 4.113 -13.203 33.5 1 28.34 33 THR B C 1
ATOM 3758 O O . 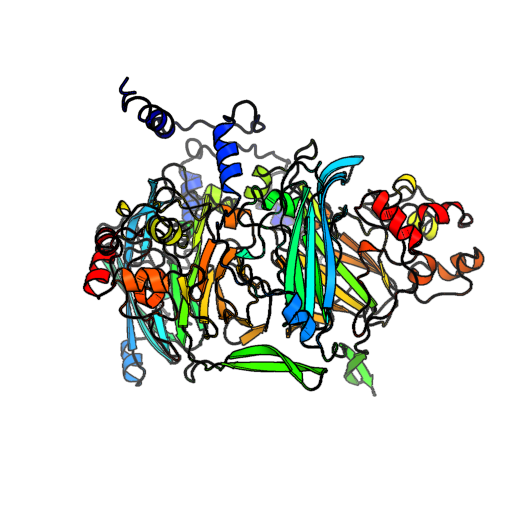THR B 1 33 ? 3.584 -13.102 34.594 1 28.34 33 THR B O 1
ATOM 3761 N N . LYS B 1 34 ? 5.07 -12.398 33.312 1 35.97 34 LYS B N 1
ATOM 3762 C CA . LYS B 1 34 ? 5.238 -11.273 34.219 1 35.97 34 LYS B CA 1
ATOM 3763 C C . LYS B 1 34 ? 4.719 -9.977 33.594 1 35.97 34 LYS B C 1
ATOM 3765 O O . LYS B 1 34 ? 4.867 -8.898 34.188 1 35.97 34 LYS B O 1
ATOM 3770 N N . MET B 1 35 ? 4.629 -9.812 32.312 1 32.88 35 MET B N 1
ATOM 3771 C CA . MET B 1 35 ? 3.91 -8.633 31.828 1 32.88 35 MET B CA 1
ATOM 3772 C C . MET B 1 35 ? 2.428 -8.727 32.156 1 32.88 35 MET B C 1
ATOM 3774 O O . MET B 1 35 ? 1.825 -9.797 32.062 1 32.88 35 MET B O 1
ATOM 3778 N N . ASP B 1 36 ? 1.981 -7.754 32.781 1 32.31 36 ASP B N 1
ATOM 3779 C CA . ASP B 1 36 ? 0.604 -7.797 33.281 1 32.31 36 ASP B CA 1
ATOM 3780 C C . ASP B 1 36 ? -0.376 -7.977 32.125 1 32.31 36 ASP B C 1
ATOM 3782 O O . ASP B 1 36 ? -0.194 -7.395 31.047 1 32.31 36 ASP B O 1
ATOM 3786 N N . ALA B 1 37 ? -1.184 -8.891 31.938 1 35.59 37 ALA B N 1
ATOM 3787 C CA . ALA B 1 37 ? -2.324 -9.25 31.109 1 35.59 37 ALA B CA 1
ATOM 3788 C C . ALA B 1 37 ? -3.068 -8 30.625 1 35.59 37 ALA B C 1
ATOM 3790 O O . ALA B 1 37 ? -3.701 -8.016 29.562 1 35.59 37 ALA B O 1
ATOM 3791 N N . ASP B 1 38 ? -2.957 -6.965 31.297 1 32.28 38 ASP B N 1
ATOM 3792 C CA . ASP B 1 38 ? -3.803 -5.797 31.062 1 32.28 38 ASP B CA 1
ATOM 3793 C C . ASP B 1 38 ? -3.271 -4.953 29.906 1 32.28 38 ASP B C 1
ATOM 3795 O O . ASP B 1 38 ? -4.051 -4.422 29.109 1 32.28 38 ASP B O 1
ATOM 3799 N N . VAL B 1 39 ? -2.018 -4.637 29.781 1 35.25 39 VAL B N 1
ATOM 3800 C CA . VAL B 1 39 ? -1.519 -3.73 28.75 1 35.25 39 VAL B CA 1
ATOM 3801 C C . VAL B 1 39 ? -1.583 -4.41 27.391 1 35.25 39 VAL B C 1
ATOM 3803 O O . VAL B 1 39 ? -2 -3.801 26.391 1 35.25 39 VAL B O 1
ATOM 3806 N N . ILE B 1 40 ? -1.102 -5.598 27.234 1 35.41 40 ILE B N 1
ATOM 3807 C CA . ILE B 1 40 ? -1.271 -6.379 26.016 1 35.41 40 ILE B CA 1
ATOM 3808 C C . ILE B 1 40 ? -2.754 -6.453 25.656 1 35.41 40 ILE B C 1
ATOM 3810 O O . ILE B 1 40 ? -3.121 -6.312 24.484 1 35.41 40 ILE B O 1
ATOM 3814 N N . GLU B 1 41 ? -3.551 -6.715 26.625 1 35.88 41 GLU B N 1
ATOM 3815 C CA . GLU B 1 41 ? -4.996 -6.664 26.422 1 35.88 41 GLU B CA 1
ATOM 3816 C C . GLU B 1 41 ? -5.438 -5.297 25.906 1 35.88 41 GLU B C 1
ATOM 3818 O O . GLU B 1 41 ? -6.305 -5.207 25.031 1 35.88 41 GLU B O 1
ATOM 3823 N N . GLN B 1 42 ? -4.84 -4.273 26.297 1 34.88 42 GLN B N 1
ATOM 3824 C CA . GLN B 1 42 ? -5.18 -2.938 25.812 1 34.88 42 GLN B CA 1
ATOM 3825 C C . GLN B 1 42 ? -4.754 -2.742 24.359 1 34.88 42 GLN B C 1
ATOM 3827 O O . GLN B 1 42 ? -5.508 -2.189 23.562 1 34.88 42 GLN B O 1
ATOM 3832 N N . ILE B 1 43 ? -3.57 -3.049 24.078 1 37.66 43 ILE B N 1
ATOM 3833 C CA . ILE B 1 43 ? -3.109 -2.979 22.688 1 37.66 43 ILE B CA 1
ATOM 3834 C C . ILE B 1 43 ? -3.949 -3.908 21.812 1 37.66 43 ILE B C 1
ATOM 3836 O O . ILE B 1 43 ? -4.359 -3.535 20.719 1 37.66 43 ILE B O 1
ATOM 3840 N N . HIS B 1 44 ? -4.004 -5.125 22.328 1 36.16 44 HIS B N 1
ATOM 3841 C CA . HIS B 1 44 ? -4.902 -6.047 21.641 1 36.16 44 HIS B CA 1
ATOM 3842 C C . HIS B 1 44 ? -6.273 -5.414 21.422 1 36.16 44 HIS B C 1
ATOM 3844 O O . HIS B 1 44 ? -6.918 -5.652 20.391 1 36.16 44 HIS B O 1
ATOM 3850 N N . GLN B 1 45 ? -6.664 -4.703 22.422 1 32.72 45 GLN B N 1
ATOM 3851 C CA . GLN B 1 45 ? -7.957 -4.039 22.344 1 32.72 45 GLN B CA 1
ATOM 3852 C C . GLN B 1 45 ? -7.895 -2.807 21.453 1 32.72 45 GLN B C 1
ATOM 3854 O O . GLN B 1 45 ? -8.93 -2.291 21.016 1 32.72 45 GLN B O 1
ATOM 3859 N N . MET B 1 46 ? -6.836 -2.248 21.391 1 33.69 46 MET B N 1
ATOM 3860 C CA . MET B 1 46 ? -6.691 -1.064 20.547 1 33.69 46 MET B CA 1
ATOM 3861 C C . MET B 1 46 ? -6.715 -1.44 19.078 1 33.69 46 MET B C 1
ATOM 3863 O O . MET B 1 46 ? -6.852 -0.572 18.203 1 33.69 46 MET B O 1
ATOM 3867 N N . GLY B 1 47 ? -6.305 -2.582 18.75 1 34.09 47 GLY B N 1
ATOM 3868 C CA . GLY B 1 47 ? -6.082 -2.986 17.359 1 34.09 47 GLY B CA 1
ATOM 3869 C C . GLY B 1 47 ? -7.273 -2.721 16.469 1 34.09 47 GLY B C 1
ATOM 3870 O O . GLY B 1 47 ? -7.16 -2.803 15.242 1 34.09 47 GLY B O 1
ATOM 3871 N N . GLY B 1 48 ? -8.477 -2.879 17 1 32.09 48 GLY B N 1
ATOM 3872 C CA . GLY B 1 48 ? -9.562 -2.793 16.031 1 32.09 48 GLY B CA 1
ATOM 3873 C C . GLY B 1 48 ? -9.961 -1.365 15.703 1 32.09 48 GLY B C 1
ATOM 3874 O O . GLY B 1 48 ? -10.094 -0.533 16.594 1 32.09 48 GLY B O 1
ATOM 3875 N N . LEU B 1 49 ? -9.43 -0.821 14.711 1 36.34 49 LEU B N 1
ATOM 3876 C CA . LEU B 1 49 ? -10.039 0.428 14.258 1 36.34 49 LEU B CA 1
ATOM 3877 C C . LEU B 1 49 ? -11.555 0.342 14.297 1 36.34 49 LEU B C 1
ATOM 3879 O O . LEU B 1 49 ? -12.164 -0.32 13.453 1 36.34 49 LEU B O 1
ATOM 3883 N N . GLN B 1 50 ? -12.188 0.36 15.484 1 35.34 50 GLN B N 1
ATOM 3884 C CA . GLN B 1 50 ? -13.641 0.391 15.492 1 35.34 50 GLN B CA 1
ATOM 3885 C C . GLN B 1 50 ? -14.172 1.677 14.867 1 35.34 50 GLN B C 1
ATOM 3887 O O . GLN B 1 50 ? -14.172 2.732 15.5 1 35.34 50 GLN B O 1
ATOM 3892 N N . LEU B 1 51 ? -14.039 1.841 13.602 1 37.47 51 LEU B N 1
ATOM 3893 C CA . LEU B 1 51 ? -14.844 2.902 13.008 1 37.47 51 LEU B CA 1
ATOM 3894 C C . LEU B 1 51 ? -16.328 2.598 13.156 1 37.47 51 LEU B C 1
ATOM 3896 O O . LEU B 1 51 ? -16.859 1.727 12.461 1 37.47 51 LEU B O 1
ATOM 3900 N N . VAL B 1 52 ? -16.922 2.789 14.383 1 35.56 52 VAL B N 1
ATOM 3901 C CA . VAL B 1 52 ? -18.375 2.617 14.492 1 35.56 52 VAL B CA 1
ATOM 3902 C C . VAL B 1 52 ? -19.062 3.523 13.484 1 35.56 52 VAL B C 1
ATOM 3904 O O . VAL B 1 52 ? -19.078 4.746 13.641 1 35.56 52 VAL B O 1
ATOM 3907 N N . MET B 1 53 ? -19.125 3.156 12.328 1 39.62 53 MET B N 1
ATOM 3908 C CA . MET B 1 53 ? -19.953 3.898 11.391 1 39.62 53 MET B CA 1
ATOM 3909 C C . MET B 1 53 ? -21.438 3.691 11.695 1 39.62 53 MET B C 1
ATOM 3911 O O . MET B 1 53 ? -21.859 2.572 11.992 1 39.62 53 MET B O 1
ATOM 3915 N N . PRO B 1 54 ? -22.141 4.766 11.969 1 32.56 54 PRO B N 1
ATOM 3916 C CA . PRO B 1 54 ? -23.578 4.543 12.055 1 32.56 54 PRO B CA 1
ATOM 3917 C C . PRO B 1 54 ? -24.125 3.76 10.859 1 32.56 54 PRO B C 1
ATOM 3919 O O . PRO B 1 54 ? -23.516 3.756 9.789 1 32.56 54 PRO B O 1
ATOM 3922 N N . GLN B 1 55 ? -25.094 2.926 11.094 1 35.12 55 GLN B N 1
ATOM 3923 C CA . GLN B 1 55 ? -25.812 2.045 10.18 1 35.12 55 GLN B CA 1
ATOM 3924 C C . GLN B 1 55 ? -26.266 2.797 8.93 1 35.12 55 GLN B C 1
ATOM 3926 O O . GLN B 1 55 ? -26.828 2.199 8.008 1 35.12 55 GLN B O 1
ATOM 3931 N N . ALA B 1 56 ? -26.281 4.098 8.891 1 31.59 56 ALA B N 1
ATOM 3932 C CA . ALA B 1 56 ? -26.969 4.773 7.793 1 31.59 56 ALA B CA 1
ATOM 3933 C C . ALA B 1 56 ? -26.234 4.582 6.477 1 31.59 56 ALA B C 1
ATOM 3935 O O . ALA B 1 56 ? -26.328 5.414 5.57 1 31.59 56 ALA B O 1
ATOM 3936 N N . PHE B 1 57 ? -25.281 3.809 6.359 1 39.44 57 PHE B N 1
ATOM 3937 C CA . PHE B 1 57 ? -24.562 3.805 5.09 1 39.44 57 PHE B CA 1
ATOM 3938 C C . PHE B 1 57 ? -25.391 3.146 3.996 1 39.44 57 PHE B C 1
ATOM 3940 O O . PHE B 1 57 ? -26.031 2.113 4.227 1 39.44 57 PHE B O 1
ATOM 3947 N N . ALA B 1 58 ? -25.812 3.904 3.006 1 38.38 58 ALA B N 1
ATOM 3948 C CA . ALA B 1 58 ? -26.484 3.342 1.841 1 38.38 58 ALA B CA 1
ATOM 3949 C C . ALA B 1 58 ? -25.812 2.059 1.376 1 38.38 58 ALA B C 1
ATOM 3951 O O . ALA B 1 58 ? -24.641 2.08 0.976 1 38.38 58 ALA B O 1
ATOM 3952 N N . GLU B 1 59 ? -26.094 0.978 1.915 1 47.22 59 GLU B N 1
ATOM 3953 C CA . GLU B 1 59 ? -25.766 -0.323 1.345 1 47.22 59 GLU B CA 1
ATOM 3954 C C . GLU B 1 59 ? -25.953 -0.33 -0.169 1 47.22 59 GLU B C 1
ATOM 3956 O O . GLU B 1 59 ? -27.047 -0.04 -0.66 1 47.22 59 GLU B O 1
ATOM 3961 N N . THR B 1 60 ? -24.906 0.068 -0.907 1 55.06 60 THR B N 1
ATOM 3962 C CA . THR B 1 60 ? -25.078 -0.266 -2.316 1 55.06 60 THR B CA 1
ATOM 3963 C C . THR B 1 60 ? -25.953 -1.508 -2.477 1 55.06 60 THR B C 1
ATOM 3965 O O . THR B 1 60 ? -25.641 -2.568 -1.933 1 55.06 60 THR B O 1
ATOM 3968 N N . ASP B 1 61 ? -27.172 -1.25 -2.793 1 64 61 ASP B N 1
ATOM 3969 C CA . ASP B 1 61 ? -28.156 -2.318 -2.943 1 64 61 ASP B CA 1
ATOM 3970 C C . ASP B 1 61 ? -27.766 -3.271 -4.07 1 64 61 ASP B C 1
ATOM 3972 O O . ASP B 1 61 ? -27.844 -2.914 -5.246 1 64 61 ASP B O 1
ATOM 3976 N N . CYS B 1 62 ? -27.188 -4.312 -3.695 1 68.31 62 CYS B N 1
ATOM 3977 C CA . CYS B 1 62 ? -26.797 -5.352 -4.641 1 68.31 62 CYS B CA 1
ATOM 3978 C C . CYS B 1 62 ? -27.922 -5.633 -5.633 1 68.31 62 CYS B C 1
ATOM 3980 O O . CYS B 1 62 ? -27.672 -5.934 -6.801 1 68.31 62 CYS B O 1
ATOM 3982 N N . GLY B 1 63 ? -29.109 -5.457 -5.137 1 64.06 63 GLY B N 1
ATOM 3983 C CA . GLY B 1 63 ? -30.266 -5.711 -5.988 1 64.06 63 GLY B CA 1
ATOM 3984 C C . GLY B 1 63 ? -30.391 -4.719 -7.129 1 64.06 63 GLY B C 1
ATOM 3985 O O . GLY B 1 63 ? -30.609 -5.105 -8.281 1 64.06 63 GLY B O 1
ATOM 3986 N N . VAL B 1 64 ? -30.141 -3.52 -6.801 1 70.44 64 VAL B N 1
ATOM 3987 C CA . VAL B 1 64 ? -30.266 -2.479 -7.816 1 70.44 64 VAL B CA 1
ATOM 3988 C C . VAL B 1 64 ? -29.141 -2.627 -8.844 1 70.44 64 VAL B C 1
ATOM 3990 O O . VAL B 1 64 ? -29.375 -2.48 -10.047 1 70.44 64 VAL B O 1
ATOM 3993 N N . LEU B 1 65 ? -28.078 -3.027 -8.367 1 73.5 65 LEU B N 1
ATOM 3994 C CA . LEU B 1 65 ? -26.938 -3.141 -9.281 1 73.5 65 LEU B CA 1
ATOM 3995 C C . LEU B 1 65 ? -27.109 -4.336 -10.211 1 73.5 65 LEU B C 1
ATOM 3997 O O . LEU B 1 65 ? -26.719 -4.281 -11.375 1 73.5 65 LEU B O 1
ATOM 4001 N N . SER B 1 66 ? -27.766 -5.293 -9.727 1 69.5 66 SER B N 1
ATOM 4002 C CA . SER B 1 66 ? -27.969 -6.492 -10.531 1 69.5 66 SER B CA 1
ATOM 4003 C C . SER B 1 66 ? -28.953 -6.23 -11.672 1 69.5 66 SER B C 1
ATOM 4005 O O . SER B 1 66 ? -28.969 -6.961 -12.664 1 69.5 66 SER B O 1
ATOM 4007 N N . GLN B 1 67 ? -29.609 -5.184 -11.5 1 72.5 67 GLN B N 1
ATOM 4008 C CA . GLN B 1 67 ? -30.641 -4.902 -12.492 1 72.5 67 GLN B CA 1
ATOM 4009 C C . GLN B 1 67 ? -30.141 -3.941 -13.562 1 72.5 67 GLN B C 1
ATOM 4011 O O . GLN B 1 67 ? -30.844 -3.635 -14.523 1 72.5 67 GLN B O 1
ATOM 4016 N N . THR B 1 68 ? -28.969 -3.635 -13.484 1 77.12 68 THR B N 1
ATOM 4017 C CA . THR B 1 68 ? -28.438 -2.623 -14.391 1 77.12 68 THR B CA 1
ATOM 4018 C C . THR B 1 68 ? -27.969 -3.258 -15.703 1 77.12 68 THR B C 1
ATOM 4020 O O . THR B 1 68 ? -27.641 -2.555 -16.656 1 77.12 68 THR B O 1
ATOM 4023 N N . GLY B 1 69 ? -28.031 -4.625 -15.812 1 84.75 69 GLY B N 1
ATOM 4024 C CA . GLY B 1 69 ? -27.5 -5.277 -17 1 84.75 69 GLY B CA 1
ATOM 4025 C C . GLY B 1 69 ? -26.062 -5.742 -16.828 1 84.75 69 GLY B C 1
ATOM 4026 O O . GLY B 1 69 ? -25.516 -6.434 -17.688 1 84.75 69 GLY B O 1
ATOM 4027 N N . ARG B 1 70 ? -25.531 -5.395 -15.758 1 92 70 ARG B N 1
ATOM 4028 C CA . ARG B 1 70 ? -24.172 -5.832 -15.461 1 92 70 ARG B CA 1
ATOM 4029 C C . ARG B 1 70 ? -24.141 -7.301 -15.047 1 92 70 ARG B C 1
ATOM 4031 O O . ARG B 1 70 ? -25.094 -7.793 -14.438 1 92 70 ARG B O 1
ATOM 4038 N N . LYS B 1 71 ? -23.078 -7.984 -15.477 1 93.38 71 LYS B N 1
ATOM 4039 C CA . LYS B 1 71 ? -22.875 -9.336 -14.961 1 93.38 71 LYS B CA 1
ATOM 4040 C C . LYS B 1 71 ? -22.594 -9.312 -13.461 1 93.38 71 LYS B C 1
ATOM 4042 O O . LYS B 1 71 ? -21.766 -8.539 -12.984 1 93.38 71 LYS B O 1
ATOM 4047 N N . VAL B 1 72 ? -23.297 -10.117 -12.711 1 94.38 72 VAL B N 1
ATOM 4048 C CA . VAL B 1 72 ? -23.078 -10.25 -11.273 1 94.38 72 VAL B CA 1
ATOM 4049 C C . VAL B 1 72 ? -22.25 -11.492 -10.977 1 94.38 72 VAL B C 1
ATOM 4051 O O . VAL B 1 72 ? -22.594 -12.594 -11.414 1 94.38 72 VAL B O 1
ATOM 4054 N N . VAL B 1 73 ? -21.172 -11.352 -10.367 1 96.12 73 VAL B N 1
ATOM 4055 C CA . VAL B 1 73 ? -20.312 -12.461 -9.953 1 96.12 73 VAL B CA 1
ATOM 4056 C C . VAL B 1 73 ? -20.406 -12.641 -8.445 1 96.12 73 VAL B C 1
ATOM 4058 O O . VAL B 1 73 ? -20.094 -11.727 -7.68 1 96.12 73 VAL B O 1
ATOM 4061 N N . GLU B 1 74 ? -20.797 -13.828 -8.047 1 96.06 74 GLU B N 1
ATOM 4062 C CA . GLU B 1 74 ? -20.859 -14.148 -6.625 1 96.06 74 GLU B CA 1
ATOM 4063 C C . GLU B 1 74 ? -19.484 -14.555 -6.09 1 96.06 74 GLU B C 1
ATOM 4065 O O . GLU B 1 74 ? -18.781 -15.359 -6.707 1 96.06 74 GLU B O 1
ATOM 4070 N N . PHE B 1 75 ? -19.094 -13.984 -5.043 1 97.38 75 PHE B N 1
ATOM 4071 C CA . PHE B 1 75 ? -17.875 -14.336 -4.332 1 97.38 75 PHE B CA 1
ATOM 4072 C C . PHE B 1 75 ? -18.172 -14.711 -2.885 1 97.38 75 PHE B C 1
ATOM 4074 O O . PHE B 1 75 ? -18.281 -13.836 -2.02 1 97.38 75 PHE B O 1
ATOM 4081 N N . ASN B 1 76 ? -18.25 -15.961 -2.605 1 97.62 76 ASN B N 1
ATOM 4082 C CA . ASN B 1 76 ? -18.625 -16.484 -1.295 1 97.62 76 ASN B CA 1
ATOM 4083 C C . ASN B 1 76 ? -17.406 -16.984 -0.523 1 97.62 76 ASN B C 1
ATOM 4085 O O . ASN B 1 76 ? -16.688 -17.875 -0.988 1 97.62 76 ASN B O 1
ATOM 4089 N N . LEU B 1 77 ? -17.188 -16.422 0.659 1 97.81 77 LEU B N 1
ATOM 4090 C CA . LEU B 1 77 ? -16.078 -16.812 1.521 1 97.81 77 LEU B CA 1
ATOM 4091 C C . LEU B 1 77 ? -16.578 -17.234 2.9 1 97.81 77 LEU B C 1
ATOM 4093 O O . LEU B 1 77 ? -17.625 -16.75 3.357 1 97.81 77 LEU B O 1
ATOM 4097 N N . THR B 1 78 ? -15.891 -18.078 3.518 1 98.06 78 THR B N 1
ATOM 4098 C CA . THR B 1 78 ? -16.016 -18.344 4.949 1 98.06 78 THR B CA 1
ATOM 4099 C C . THR B 1 78 ? -14.773 -17.859 5.695 1 98.06 78 THR B C 1
ATOM 4101 O O . THR B 1 78 ? -13.656 -17.953 5.176 1 98.06 78 THR B O 1
ATOM 4104 N N . GLY B 1 79 ? -14.938 -17.281 6.859 1 97.5 79 GLY B N 1
ATOM 4105 C CA . GLY B 1 79 ? -13.836 -16.984 7.754 1 97.5 79 GLY B CA 1
ATOM 4106 C C . GLY B 1 79 ? -13.656 -18 8.852 1 97.5 79 GLY B C 1
ATOM 4107 O O . GLY B 1 79 ? -14.547 -18.188 9.688 1 97.5 79 GLY B O 1
ATOM 4108 N N . GLU B 1 80 ? -12.539 -18.625 8.914 1 96.5 80 GLU B N 1
ATOM 4109 C CA . GLU B 1 80 ? -12.383 -19.703 9.898 1 96.5 80 GLU B CA 1
ATOM 4110 C C . GLU B 1 80 ? -10.922 -19.891 10.273 1 96.5 80 GLU B C 1
ATOM 4112 O O . GLU B 1 80 ? -10.031 -19.703 9.438 1 96.5 80 GLU B O 1
ATOM 4117 N N . SER B 1 81 ? -10.695 -20.281 11.477 1 96.25 81 SER B N 1
ATOM 4118 C CA . SER B 1 81 ? -9.383 -20.656 11.992 1 96.25 81 SER B CA 1
ATOM 4119 C C . SER B 1 81 ? -9.125 -22.156 11.773 1 96.25 81 SER B C 1
ATOM 4121 O O . SER B 1 81 ? -9.984 -22.984 12.055 1 96.25 81 SER B O 1
ATOM 4123 N N . VAL B 1 82 ? -7.957 -22.438 11.219 1 96.38 82 VAL B N 1
ATOM 4124 C CA . VAL B 1 82 ? -7.582 -23.828 10.992 1 96.38 82 VAL B CA 1
ATOM 4125 C C . VAL B 1 82 ? -6.105 -24.031 11.328 1 96.38 82 VAL B C 1
ATOM 4127 O O . VAL B 1 82 ? -5.316 -23.094 11.266 1 96.38 82 VAL B O 1
ATOM 4130 N N . LYS B 1 83 ? -5.789 -25.203 11.781 1 95.81 83 LYS B N 1
ATOM 4131 C CA . LYS B 1 83 ? -4.383 -25.578 11.93 1 95.81 83 LYS B CA 1
ATOM 4132 C C . LYS B 1 83 ? -3.785 -26.031 10.602 1 95.81 83 LYS B C 1
ATOM 4134 O O . LYS B 1 83 ? -4.312 -26.938 9.961 1 95.81 83 LYS B O 1
ATOM 4139 N N . LEU B 1 84 ? -2.744 -25.391 10.148 1 96.81 84 LEU B N 1
ATOM 4140 C CA . LEU B 1 84 ? -2.078 -25.734 8.891 1 96.81 84 LEU B CA 1
ATOM 4141 C C . LEU B 1 84 ? -0.59 -25.984 9.117 1 96.81 84 LEU B C 1
ATOM 4143 O O . LEU B 1 84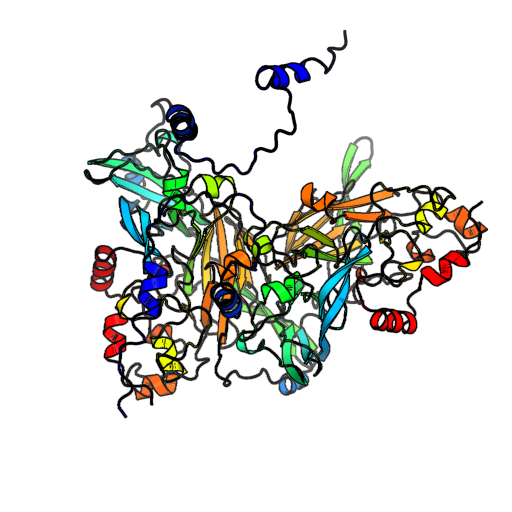 ? -0.007 -25.469 10.07 1 96.81 84 LEU B O 1
ATOM 4147 N N . PRO B 1 85 ? -0.032 -26.75 8.289 1 95.19 85 PRO B N 1
ATOM 4148 C CA . PRO B 1 85 ? 1.38 -27.078 8.5 1 95.19 85 PRO B CA 1
ATOM 4149 C C . PRO B 1 85 ? 2.316 -25.938 8.141 1 95.19 85 PRO B C 1
ATOM 4151 O O . PRO B 1 85 ? 1.961 -25.078 7.324 1 95.19 85 PRO B O 1
ATOM 4154 N N . ILE B 1 86 ? 3.434 -25.875 8.734 1 91.69 86 ILE B N 1
ATOM 4155 C CA . ILE B 1 86 ? 4.539 -24.984 8.406 1 91.69 86 ILE B CA 1
ATOM 4156 C C . ILE B 1 86 ? 5.828 -25.797 8.258 1 91.69 86 ILE B C 1
ATOM 4158 O O . ILE B 1 86 ? 5.871 -26.969 8.625 1 91.69 86 ILE B O 1
ATOM 4162 N N . MET B 1 87 ? 6.785 -25.188 7.766 1 88.31 87 MET B N 1
ATOM 4163 C CA . MET B 1 87 ? 8.047 -25.875 7.516 1 88.31 87 MET B CA 1
ATOM 4164 C C . MET B 1 87 ? 8.586 -26.5 8.797 1 88.31 87 MET B C 1
ATOM 4166 O O . MET B 1 87 ? 8.492 -25.906 9.867 1 88.31 87 MET B O 1
ATOM 4170 N N . GLY B 1 88 ? 9.117 -27.734 8.703 1 82.31 88 GLY B N 1
ATOM 4171 C CA . GLY B 1 88 ? 9.742 -28.406 9.836 1 82.31 88 GLY B CA 1
ATOM 4172 C C . GLY B 1 88 ? 8.805 -29.344 10.57 1 82.31 88 GLY B C 1
ATOM 4173 O O . GLY B 1 88 ? 9.07 -29.719 11.711 1 82.31 88 GLY B O 1
ATOM 4174 N N . GLY B 1 89 ? 7.727 -29.609 9.938 1 82.56 89 GLY B N 1
ATOM 4175 C CA . GLY B 1 89 ? 6.812 -30.594 10.5 1 82.56 89 GLY B CA 1
ATOM 4176 C C . GLY B 1 89 ? 5.926 -30.047 11.594 1 82.56 89 GLY B C 1
ATOM 4177 O O . GLY B 1 89 ? 5.227 -30.797 12.273 1 82.56 89 GLY B O 1
ATOM 4178 N N . LYS B 1 90 ? 5.969 -28.812 11.789 1 89.31 90 LYS B N 1
ATOM 4179 C CA . LYS B 1 90 ? 5.113 -28.156 12.781 1 89.31 90 LYS B CA 1
ATOM 4180 C C . LYS B 1 90 ? 3.861 -27.578 12.125 1 89.31 90 LYS B C 1
ATOM 4182 O O . LYS B 1 90 ? 3.654 -27.734 10.922 1 89.31 90 LYS B O 1
ATOM 4187 N N . THR B 1 91 ? 2.975 -27.188 13.031 1 94.44 91 THR B N 1
ATOM 4188 C CA . THR B 1 91 ? 1.768 -26.516 12.562 1 94.44 91 THR B CA 1
ATOM 4189 C C . THR B 1 91 ? 1.658 -25.125 13.164 1 94.44 91 THR B C 1
ATOM 4191 O O . THR B 1 91 ? 2.359 -24.797 14.125 1 94.44 91 THR B O 1
ATOM 4194 N N . TYR B 1 92 ? 0.931 -24.266 12.562 1 95 92 TYR B N 1
ATOM 4195 C CA . TYR B 1 92 ? 0.604 -22.969 13.156 1 95 92 TYR B CA 1
ATOM 4196 C C . TYR B 1 92 ? -0.895 -22.703 13.086 1 95 92 TYR B C 1
ATOM 4198 O O . TYR B 1 92 ? -1.618 -23.375 12.344 1 95 92 TYR B O 1
ATOM 4206 N N . ASN B 1 93 ? -1.338 -21.828 13.938 1 95.06 93 ASN B N 1
ATOM 4207 C CA . ASN B 1 93 ? -2.74 -21.438 13.984 1 95.06 93 ASN B CA 1
ATOM 4208 C C . ASN B 1 93 ? -3.061 -20.391 12.922 1 95.06 93 ASN B C 1
ATOM 4210 O O . ASN B 1 93 ? -2.957 -19.188 13.172 1 95.06 93 ASN B O 1
ATOM 4214 N N . ALA B 1 94 ? -3.561 -20.875 11.797 1 97 94 ALA B N 1
ATOM 4215 C CA . ALA B 1 94 ? -3.871 -20 10.672 1 97 94 ALA B CA 1
ATOM 4216 C C . ALA B 1 94 ? -5.285 -19.438 10.789 1 97 94 ALA B C 1
ATOM 4218 O O . ALA B 1 94 ? -6.16 -20.062 11.391 1 97 94 ALA B O 1
ATOM 4219 N N . MET B 1 95 ? -5.477 -18.281 10.352 1 96.94 95 MET B N 1
ATOM 4220 C CA . MET B 1 95 ? -6.789 -17.734 10.023 1 96.94 95 MET B CA 1
ATOM 4221 C C . MET B 1 95 ? -6.992 -17.672 8.516 1 96.94 95 MET B C 1
ATOM 4223 O O . MET B 1 95 ? -6.125 -17.172 7.793 1 96.94 95 MET B O 1
ATOM 4227 N N . THR B 1 96 ? -8.094 -18.188 8.055 1 98 96 THR B N 1
ATOM 4228 C CA . THR B 1 96 ? -8.188 -18.406 6.613 1 98 96 THR B CA 1
ATOM 4229 C C . THR B 1 96 ? -9.508 -17.875 6.066 1 98 96 THR B C 1
ATOM 4231 O O . THR B 1 96 ? -10.477 -17.719 6.816 1 98 96 THR B O 1
ATOM 4234 N N . PHE B 1 97 ? -9.5 -17.5 4.844 1 98.38 97 PHE B N 1
ATOM 4235 C CA . PHE B 1 97 ? -10.719 -17.453 4.039 1 98.38 97 PHE B CA 1
ATOM 4236 C C . PHE B 1 97 ? -10.945 -18.781 3.336 1 98.38 97 PHE B C 1
ATOM 4238 O O . PHE B 1 97 ? -10.164 -19.188 2.477 1 98.38 97 PHE B O 1
ATOM 4245 N N . SER B 1 98 ? -12.008 -19.484 3.74 1 98.12 98 SER B N 1
ATOM 4246 C CA . SER B 1 98 ? -12.484 -20.719 3.113 1 98.12 98 SER B CA 1
ATOM 4247 C C . SER B 1 98 ? -11.438 -21.828 3.207 1 98.12 98 SER B C 1
ATOM 4249 O O . SER B 1 98 ? -11.203 -22.531 2.232 1 98.12 98 SER B O 1
ATOM 4251 N N . GLY B 1 99 ? -10.703 -21.875 4.301 1 97.5 99 GLY B N 1
ATOM 4252 C CA . GLY B 1 99 ? -9.867 -23.016 4.672 1 97.5 99 GLY B CA 1
ATOM 4253 C C . GLY B 1 99 ? -8.555 -23.062 3.92 1 97.5 99 GLY B C 1
ATOM 4254 O O . GLY B 1 99 ? -7.922 -24.109 3.83 1 97.5 99 GLY B O 1
ATOM 4255 N N . GLN B 1 100 ? -8.148 -21.969 3.35 1 98.12 100 GLN B N 1
ATOM 4256 C CA . GLN B 1 100 ? -6.906 -21.969 2.582 1 98.12 100 GLN B CA 1
ATOM 4257 C C . GLN B 1 100 ? -6.156 -20.656 2.738 1 98.12 100 GLN B C 1
ATOM 4259 O O . GLN B 1 100 ? -6.75 -19.641 3.092 1 98.12 100 GLN B O 1
ATOM 4264 N N . VAL B 1 101 ? -4.848 -20.656 2.516 1 98.44 101 VAL B N 1
ATOM 4265 C CA . VAL B 1 101 ? -3.965 -19.5 2.477 1 98.44 101 VAL B CA 1
ATOM 4266 C C . VAL B 1 101 ? -3.15 -19.516 1.185 1 98.44 101 VAL B C 1
ATOM 4268 O O . VAL B 1 101 ? -2.369 -20.438 0.945 1 98.44 101 VAL B O 1
ATOM 4271 N N . PRO B 1 102 ? -3.23 -18.531 0.364 1 98.44 102 PRO B N 1
ATOM 4272 C CA . PRO B 1 102 ? -4.188 -17.422 0.424 1 98.44 102 PRO B CA 1
ATOM 4273 C C . PRO B 1 102 ? -5.629 -17.875 0.212 1 98.44 102 PRO B C 1
ATOM 4275 O O . PRO B 1 102 ? -5.871 -19.031 -0.123 1 98.44 102 PRO B O 1
ATOM 4278 N N . GLY B 1 103 ? -6.512 -16.953 0.453 1 98.62 103 GLY B N 1
ATOM 4279 C CA . GLY B 1 103 ? -7.902 -17.234 0.137 1 98.62 103 GLY B CA 1
ATOM 4280 C C . GLY B 1 103 ? -8.156 -17.391 -1.351 1 98.62 103 GLY B C 1
ATOM 4281 O O . GLY B 1 103 ? -7.262 -17.172 -2.166 1 98.62 103 GLY B O 1
ATOM 4282 N N . PRO B 1 104 ? -9.352 -17.766 -1.694 1 98.25 104 PRO B N 1
ATOM 4283 C CA . PRO B 1 104 ? -9.711 -17.922 -3.105 1 98.25 104 PRO B CA 1
ATOM 4284 C C . PRO B 1 104 ? -9.508 -16.656 -3.92 1 98.25 104 PRO B C 1
ATOM 4286 O O . PRO B 1 104 ? -9.656 -15.547 -3.393 1 98.25 104 PRO B O 1
ATOM 4289 N N . THR B 1 105 ? -9.203 -16.859 -5.184 1 98.62 105 THR B N 1
ATOM 4290 C CA . THR B 1 105 ? -9.016 -15.719 -6.086 1 98.62 105 THR B CA 1
ATOM 4291 C C . THR B 1 105 ? -10.344 -15.281 -6.688 1 98.62 105 THR B C 1
ATOM 4293 O O . THR B 1 105 ? -11.117 -16.109 -7.168 1 98.62 105 THR B O 1
ATOM 4296 N N . LEU B 1 106 ? -10.633 -13.992 -6.582 1 98.62 106 LEU B N 1
ATOM 4297 C CA . LEU B 1 106 ? -11.734 -13.398 -7.332 1 98.62 106 LEU B CA 1
ATOM 4298 C C . LEU B 1 106 ? -11.266 -12.93 -8.703 1 98.62 106 LEU B C 1
ATOM 4300 O O . LEU B 1 106 ? -10.273 -12.211 -8.82 1 98.62 106 LEU B O 1
ATOM 4304 N N . ARG B 1 107 ? -11.898 -13.352 -9.734 1 98.62 107 ARG B N 1
ATOM 4305 C CA . ARG B 1 107 ? -11.594 -12.836 -11.062 1 98.62 107 ARG B CA 1
ATOM 4306 C C . ARG B 1 107 ? -12.859 -12.359 -11.766 1 98.62 107 ARG B C 1
ATOM 4308 O O . ARG B 1 107 ? -13.836 -13.102 -11.883 1 98.62 107 ARG B O 1
ATOM 4315 N N . VAL B 1 108 ? -12.891 -11.141 -12.164 1 98.12 108 VAL B N 1
ATOM 4316 C CA . VAL B 1 108 ? -14.023 -10.508 -12.836 1 98.12 108 VAL B CA 1
ATOM 4317 C C . VAL B 1 108 ? -13.523 -9.648 -13.992 1 98.12 108 VAL B C 1
ATOM 4319 O O . VAL B 1 108 ? -12.312 -9.516 -14.203 1 98.12 108 VAL B O 1
ATOM 4322 N N . THR B 1 109 ? -14.43 -9.203 -14.773 1 97.19 109 THR B N 1
ATOM 4323 C CA . THR B 1 109 ? -14.141 -8.227 -15.82 1 97.19 109 THR B CA 1
ATOM 4324 C C . THR B 1 109 ? -14.555 -6.824 -15.367 1 97.19 109 THR B C 1
ATOM 4326 O O . THR B 1 109 ? -15.578 -6.656 -14.695 1 97.19 109 THR B O 1
ATOM 4329 N N . GLN B 1 110 ? -13.766 -5.859 -15.758 1 95.94 110 GLN B N 1
ATOM 4330 C CA . GLN B 1 110 ? -14.07 -4.461 -15.469 1 95.94 110 GLN B CA 1
ATOM 4331 C C . GLN B 1 110 ? -15.523 -4.137 -15.805 1 95.94 110 GLN B C 1
ATOM 4333 O O . GLN B 1 110 ? -15.977 -4.391 -16.922 1 95.94 110 GLN B O 1
ATOM 4338 N N . GLY B 1 111 ? -16.281 -3.623 -14.734 1 94.19 111 GLY B N 1
ATOM 4339 C CA . GLY B 1 111 ? -17.688 -3.291 -14.906 1 94.19 111 GLY B CA 1
ATOM 4340 C C . GLY B 1 111 ? -18.609 -4.32 -14.305 1 94.19 111 GLY B C 1
ATOM 4341 O O . GLY B 1 111 ? -19.797 -4.051 -14.109 1 94.19 111 GLY B O 1
ATOM 4342 N N . ASP B 1 112 ? -18.141 -5.488 -14.008 1 95.56 112 ASP B N 1
ATOM 4343 C CA . ASP B 1 112 ? -18.953 -6.5 -13.344 1 95.56 112 ASP B CA 1
ATOM 4344 C C . ASP B 1 112 ? -19.359 -6.047 -11.938 1 95.56 112 ASP B C 1
ATOM 4346 O O . ASP B 1 112 ? -18.672 -5.219 -11.328 1 95.56 112 ASP B O 1
ATOM 4350 N N . VAL B 1 113 ? -20.469 -6.566 -11.469 1 94.62 113 VAL B N 1
ATOM 4351 C CA . VAL B 1 113 ? -20.875 -6.422 -10.07 1 94.62 113 VAL B CA 1
ATOM 4352 C C . VAL B 1 113 ? -20.359 -7.609 -9.258 1 94.62 113 VAL B C 1
ATOM 4354 O O . VAL B 1 113 ? -20.578 -8.766 -9.633 1 94.62 113 VAL B O 1
ATOM 4357 N N . VAL B 1 114 ? -19.641 -7.285 -8.25 1 95.88 114 VAL B N 1
ATOM 4358 C CA . VAL B 1 114 ? -19.203 -8.328 -7.324 1 95.88 114 VAL B CA 1
ATOM 4359 C C . VAL B 1 114 ? -20.156 -8.398 -6.141 1 95.88 114 VAL B C 1
ATOM 4361 O O . VAL B 1 114 ? -20.391 -7.391 -5.465 1 95.88 114 VAL B O 1
ATOM 4364 N N . LYS B 1 115 ? -20.734 -9.484 -5.945 1 94.75 115 LYS B N 1
ATOM 4365 C CA . LYS B 1 115 ? -21.531 -9.758 -4.758 1 94.75 115 LYS B CA 1
ATOM 4366 C C . LYS B 1 115 ? -20.734 -10.57 -3.736 1 94.75 115 LYS B C 1
ATOM 4368 O O . LYS B 1 115 ? -20.672 -11.797 -3.836 1 94.75 115 LYS B O 1
ATOM 4373 N N . MET B 1 116 ? -20.25 -9.875 -2.76 1 94.5 116 MET B N 1
ATOM 4374 C CA . MET B 1 116 ? -19.391 -10.477 -1.743 1 94.5 116 MET B CA 1
ATOM 4375 C C . MET B 1 116 ? -20.219 -10.977 -0.562 1 94.5 116 MET B C 1
ATOM 4377 O O . MET B 1 116 ? -21.047 -10.234 -0.021 1 94.5 116 MET B O 1
ATOM 4381 N N . THR B 1 117 ? -20.078 -12.242 -0.208 1 95.56 117 THR B N 1
ATOM 4382 C CA . THR B 1 117 ? -20.719 -12.836 0.964 1 95.56 117 THR B CA 1
ATOM 4383 C C . THR B 1 117 ? -19.672 -13.445 1.894 1 95.56 117 THR B C 1
ATOM 4385 O O . THR B 1 117 ? -18.875 -14.273 1.468 1 95.56 117 THR B O 1
ATOM 4388 N N . LEU B 1 118 ? -19.641 -13.031 3.084 1 96.56 118 LEU B N 1
ATOM 4389 C CA . LEU B 1 118 ? -18.766 -13.594 4.102 1 96.56 118 LEU B CA 1
ATOM 4390 C C . LEU B 1 118 ? -19.578 -14.281 5.199 1 96.56 118 LEU B C 1
ATOM 4392 O O . LEU B 1 118 ? -20.453 -13.664 5.801 1 96.56 118 LEU B O 1
ATOM 4396 N N . SER B 1 119 ? -19.344 -15.523 5.414 1 97.94 119 SER B N 1
ATOM 4397 C CA . SER B 1 119 ? -19.984 -16.297 6.477 1 97.94 119 SER B CA 1
ATOM 4398 C C . SER B 1 119 ? -18.953 -16.766 7.504 1 97.94 119 SER B C 1
ATOM 4400 O O . SER B 1 119 ? -17.875 -17.25 7.141 1 97.94 119 SER B O 1
ATOM 4402 N N . ILE B 1 120 ? -19.297 -16.594 8.734 1 97.56 120 ILE B N 1
ATOM 4403 C CA . ILE B 1 120 ? -18.438 -17.062 9.812 1 97.56 120 ILE B CA 1
ATOM 4404 C C . ILE B 1 120 ? -19.125 -18.219 10.539 1 97.56 120 ILE B C 1
ATOM 4406 O O . ILE B 1 120 ? -20.203 -18.047 11.117 1 97.56 120 ILE B O 1
ATOM 4410 N N . PRO B 1 121 ? -18.531 -19.375 10.492 1 97.69 121 PRO B N 1
ATOM 4411 C CA . PRO B 1 121 ? -19.125 -20.516 11.211 1 97.69 121 PRO B CA 1
ATOM 4412 C C . PRO B 1 121 ? -19.359 -20.219 12.688 1 97.69 121 PRO B C 1
ATOM 4414 O O . PRO B 1 121 ? -18.562 -19.484 13.305 1 97.69 121 PRO B O 1
ATOM 4417 N N . ALA B 1 122 ? -20.328 -20.859 13.305 1 96.94 122 ALA B N 1
ATOM 4418 C CA . ALA B 1 122 ? -20.719 -20.578 14.68 1 96.94 122 ALA B CA 1
ATOM 4419 C C . ALA B 1 122 ? -19.609 -20.969 15.664 1 96.94 122 ALA B C 1
ATOM 4421 O O . ALA B 1 122 ? -19.5 -20.375 16.734 1 96.94 122 ALA B O 1
ATOM 4422 N N . ASP B 1 123 ? -18.859 -21.891 15.305 1 96.06 123 ASP B N 1
ATOM 4423 C CA . ASP B 1 123 ? -17.844 -22.406 16.219 1 96.06 123 ASP B CA 1
ATOM 4424 C C . ASP B 1 123 ? -16.531 -21.656 16.062 1 96.06 123 ASP B C 1
ATOM 4426 O O . ASP B 1 123 ? -15.547 -21.953 16.75 1 96.06 123 ASP B O 1
ATOM 4430 N N . GLU B 1 124 ? -16.453 -20.734 15.203 1 95.5 124 GLU B N 1
ATOM 4431 C CA . GLU B 1 124 ? -15.281 -19.875 15.078 1 95.5 124 GLU B CA 1
ATOM 4432 C C . GLU B 1 124 ? -15.102 -19 16.312 1 95.5 124 GLU B C 1
ATOM 4434 O O . GLU B 1 124 ? -16.078 -18.562 16.922 1 95.5 124 GLU B O 1
ATOM 4439 N N . VAL B 1 125 ? -13.875 -18.719 16.641 1 90.62 125 VAL B N 1
ATOM 4440 C CA . VAL B 1 125 ? -13.555 -18.125 17.938 1 90.62 125 VAL B CA 1
ATOM 4441 C C . VAL B 1 125 ? -13.711 -16.609 17.844 1 90.62 125 VAL B C 1
ATOM 4443 O O . VAL B 1 125 ? -13.969 -15.938 18.859 1 90.62 125 VAL B O 1
ATOM 4446 N N . THR B 1 126 ? -13.438 -16.031 16.734 1 90.88 126 THR B N 1
ATOM 4447 C CA . THR B 1 126 ? -13.484 -14.57 16.609 1 90.88 126 THR B CA 1
ATOM 4448 C C . THR B 1 126 ? -14.242 -14.172 15.344 1 90.88 126 THR B C 1
ATOM 4450 O O . THR B 1 126 ? -14.453 -14.992 14.453 1 90.88 126 THR B O 1
ATOM 4453 N N . GLY B 1 127 ? -14.719 -12.984 15.375 1 92.38 127 GLY B N 1
ATOM 4454 C CA . GLY B 1 127 ? -15.289 -12.422 14.164 1 92.38 127 GLY B CA 1
ATOM 4455 C C . GLY B 1 127 ? -14.25 -12.109 13.102 1 92.38 127 GLY B C 1
ATOM 4456 O O . GLY B 1 127 ? -13.055 -12.016 13.406 1 92.38 127 GLY B O 1
ATOM 4457 N N . HIS B 1 128 ? -14.68 -12.023 11.875 1 94.56 128 HIS B N 1
ATOM 4458 C CA . HIS B 1 128 ? -13.844 -11.648 10.734 1 94.56 128 HIS B CA 1
ATOM 4459 C C . HIS B 1 128 ? -14.57 -10.664 9.82 1 94.56 128 HIS B C 1
ATOM 4461 O O . HIS B 1 128 ? -15.789 -10.5 9.922 1 94.56 128 HIS B O 1
ATOM 4467 N N . GLY B 1 129 ? -13.867 -9.969 9.047 1 92.75 129 GLY B N 1
ATOM 4468 C CA . GLY B 1 129 ? -14.414 -9.086 8.031 1 92.75 129 GLY B CA 1
ATOM 4469 C C . GLY B 1 129 ? -13.703 -9.203 6.695 1 92.75 129 GLY B C 1
ATOM 4470 O O . GLY B 1 129 ? -13.008 -10.188 6.441 1 92.75 129 GLY B O 1
ATOM 4471 N N . ASN B 1 130 ? -14.039 -8.289 5.82 1 92.12 130 ASN B N 1
ATOM 4472 C CA . ASN B 1 130 ? -13.422 -8.328 4.5 1 92.12 130 ASN B CA 1
ATOM 4473 C C . ASN B 1 130 ? -13.344 -6.934 3.879 1 92.12 130 ASN B C 1
ATOM 4475 O O . ASN B 1 130 ? -14.359 -6.242 3.77 1 92.12 130 ASN B O 1
ATOM 4479 N N . ASP B 1 131 ? -12.172 -6.559 3.562 1 92.62 131 ASP B N 1
ATOM 4480 C CA . ASP B 1 131 ? -11.883 -5.355 2.787 1 92.62 131 ASP B CA 1
ATOM 4481 C C . ASP B 1 131 ? -11.453 -5.711 1.364 1 92.62 131 ASP B C 1
ATOM 4483 O O . ASP B 1 131 ? -10.461 -6.41 1.165 1 92.62 131 ASP B O 1
ATOM 4487 N N . MET B 1 132 ? -12.219 -5.238 0.399 1 94.81 132 MET B N 1
ATOM 4488 C CA . MET B 1 132 ? -11.898 -5.457 -1.01 1 94.81 132 MET B CA 1
ATOM 4489 C C . MET B 1 132 ? -11.25 -4.223 -1.619 1 94.81 132 MET B C 1
ATOM 4491 O O . MET B 1 132 ? -11.93 -3.246 -1.931 1 94.81 132 MET B O 1
ATOM 4495 N N . HIS B 1 133 ? -9.992 -4.328 -1.95 1 95.75 133 HIS B N 1
ATOM 4496 C CA . HIS B 1 133 ? -9.258 -3.178 -2.469 1 95.75 133 HIS B CA 1
ATOM 4497 C C . HIS B 1 133 ? -9.75 -2.799 -3.863 1 95.75 133 HIS B C 1
ATOM 4499 O O . HIS B 1 133 ? -9.5 -1.688 -4.332 1 95.75 133 HIS B O 1
ATOM 4505 N N . ALA B 1 134 ? -10.43 -3.697 -4.531 1 95.12 134 ALA B N 1
ATOM 4506 C CA . ALA B 1 134 ? -10.953 -3.418 -5.867 1 95.12 134 ALA B CA 1
ATOM 4507 C C . ALA B 1 134 ? -12.25 -2.613 -5.793 1 95.12 134 ALA B C 1
ATOM 4509 O O . ALA B 1 134 ? -12.789 -2.205 -6.82 1 95.12 134 ALA B O 1
ATOM 4510 N N . SER B 1 135 ? -12.703 -2.346 -4.602 1 91.81 135 SER B N 1
ATOM 4511 C CA . SER B 1 135 ? -13.953 -1.617 -4.422 1 91.81 135 SER B CA 1
ATOM 4512 C C . SER B 1 135 ? -13.703 -0.143 -4.129 1 91.81 135 SER B C 1
ATOM 4514 O O . SER B 1 135 ? -12.594 0.237 -3.74 1 91.81 135 SER B O 1
ATOM 4516 N N . GLN B 1 136 ? -14.625 0.659 -4.359 1 90.56 136 GLN B N 1
ATOM 4517 C CA . GLN B 1 136 ? -14.641 2.076 -4.008 1 90.56 136 GLN B CA 1
ATOM 4518 C C . GLN B 1 136 ? -15.906 2.438 -3.238 1 90.56 136 GLN B C 1
ATOM 4520 O O . GLN B 1 136 ? -16.672 3.307 -3.662 1 90.56 136 GLN B O 1
ATOM 4525 N N . ILE B 1 137 ? -16.047 1.779 -2.146 1 86.06 137 ILE B N 1
ATOM 4526 C CA . ILE B 1 137 ? -17.172 1.989 -1.245 1 86.06 137 ILE B CA 1
ATOM 4527 C C . ILE B 1 137 ? -16.656 2.311 0.157 1 86.06 137 ILE B C 1
ATOM 4529 O O . ILE B 1 137 ? -15.492 2.041 0.477 1 86.06 137 ILE B O 1
ATOM 4533 N N . THR B 1 138 ? -17.5 2.834 0.924 1 82.81 138 THR B N 1
ATOM 4534 C CA . THR B 1 138 ? -17.125 3.291 2.256 1 82.81 138 THR B CA 1
ATOM 4535 C C . THR B 1 138 ? -16.609 2.129 3.1 1 82.81 138 THR B C 1
ATOM 4537 O O . THR B 1 138 ? -17.062 0.995 2.953 1 82.81 138 THR B O 1
ATOM 4540 N N . ALA B 1 139 ? -15.734 2.469 4.004 1 77.06 139 ALA B N 1
ATOM 4541 C CA . ALA B 1 139 ? -15.141 1.477 4.895 1 77.06 139 ALA B CA 1
ATOM 4542 C C . ALA B 1 139 ? -16.203 0.828 5.781 1 77.06 139 ALA B C 1
ATOM 4544 O O . ALA B 1 139 ? -16.016 -0.292 6.262 1 77.06 139 ALA B O 1
ATOM 4545 N N . GLY B 1 140 ? -17.297 1.484 5.949 1 73.44 140 GLY B N 1
ATOM 4546 C CA . GLY B 1 140 ? -18.391 0.962 6.754 1 73.44 140 GLY B CA 1
ATOM 4547 C C . GLY B 1 140 ? -19 -0.313 6.191 1 73.44 140 GLY B C 1
ATOM 4548 O O . GLY B 1 140 ? -19.641 -1.071 6.914 1 73.44 140 GLY B O 1
ATOM 4549 N N . ALA B 1 141 ? -18.766 -0.536 4.941 1 72.38 141 ALA B N 1
ATOM 4550 C CA . ALA B 1 141 ? -19.281 -1.743 4.297 1 72.38 141 ALA B CA 1
ATOM 4551 C C . ALA B 1 141 ? -18.5 -2.975 4.73 1 72.38 141 ALA B C 1
ATOM 4553 O O . ALA B 1 141 ? -18.953 -4.105 4.559 1 72.38 141 ALA B O 1
ATOM 4554 N N . PHE B 1 142 ? -17.328 -2.705 5.277 1 77.31 142 PHE B N 1
ATOM 4555 C CA . PHE B 1 142 ? -16.438 -3.811 5.621 1 77.31 142 PHE B CA 1
ATOM 4556 C C . PHE B 1 142 ? -16.531 -4.148 7.105 1 77.31 142 PHE B C 1
ATOM 4558 O O . PHE B 1 142 ? -15.547 -4.531 7.73 1 77.31 142 PHE B O 1
ATOM 4565 N N . GLU B 1 143 ? -17.672 -4.141 7.652 1 79.25 143 GLU B N 1
ATOM 4566 C CA . GLU B 1 143 ? -17.875 -4.398 9.078 1 79.25 143 GLU B CA 1
ATOM 4567 C C . GLU B 1 143 ? -17.578 -5.852 9.422 1 79.25 143 GLU B C 1
ATOM 4569 O O . GLU B 1 143 ? -17.734 -6.742 8.578 1 79.25 143 GLU B O 1
ATOM 4574 N N . SER B 1 144 ? -17.203 -6.062 10.648 1 86.88 144 SER B N 1
ATOM 4575 C CA . SER B 1 144 ? -16.922 -7.41 11.125 1 86.88 144 SER B CA 1
ATOM 4576 C C . SER B 1 144 ? -18.188 -8.25 11.195 1 86.88 144 SER B C 1
ATOM 4578 O O . SER B 1 144 ? -19.25 -7.754 11.586 1 86.88 144 SER B O 1
ATOM 4580 N N . VAL B 1 145 ? -18.062 -9.461 10.852 1 93.31 145 VAL B N 1
ATOM 4581 C CA . VAL B 1 145 ? -19.094 -10.477 10.945 1 93.31 145 VAL B CA 1
ATOM 4582 C C . VAL B 1 145 ? -18.812 -11.406 12.117 1 93.31 145 VAL B C 1
ATOM 4584 O O . VAL B 1 145 ? -17.703 -11.93 12.25 1 93.31 145 VAL B O 1
ATOM 4587 N N . ASN B 1 146 ? -19.797 -11.562 12.961 1 93.88 146 ASN B N 1
ATOM 4588 C CA . ASN B 1 146 ? -19.609 -12.391 14.148 1 93.88 146 ASN B CA 1
ATOM 4589 C C . ASN B 1 146 ? -19.766 -13.875 13.828 1 93.88 146 ASN B C 1
ATOM 4591 O O . ASN B 1 146 ? -20.391 -14.234 12.828 1 93.88 146 ASN B O 1
ATOM 4595 N N . PRO B 1 147 ? -19.219 -14.711 14.727 1 95.94 147 PRO B N 1
ATOM 4596 C CA . PRO B 1 147 ? -19.438 -16.141 14.555 1 95.94 147 PRO B CA 1
ATOM 4597 C C . PRO B 1 147 ? -20.922 -16.516 14.477 1 95.94 147 PRO B C 1
ATOM 4599 O O . PRO B 1 147 ? -21.719 -16.016 15.273 1 95.94 147 PRO B O 1
ATOM 4602 N N . GLY B 1 148 ? -21.234 -17.281 13.492 1 97.5 148 GLY B N 1
ATOM 4603 C CA . GLY B 1 148 ? -22.609 -17.703 13.289 1 97.5 148 GLY B CA 1
ATOM 4604 C C . GLY B 1 148 ? -23.391 -16.766 12.383 1 97.5 148 GLY B C 1
ATOM 4605 O O . GLY B 1 148 ? -24.547 -17.047 12.047 1 97.5 148 GLY B O 1
ATOM 4606 N N . GLU B 1 149 ? -22.797 -15.688 11.953 1 96.88 149 GLU B N 1
ATOM 4607 C CA . GLU B 1 149 ? -23.484 -14.695 11.141 1 96.88 149 GLU B CA 1
ATOM 4608 C C . GLU B 1 149 ? -22.938 -14.656 9.719 1 96.88 149 GLU B C 1
ATOM 4610 O O . GLU B 1 149 ? -21.922 -15.281 9.43 1 96.88 149 GLU B O 1
ATOM 4615 N N . THR B 1 150 ? -23.719 -14.07 8.852 1 96.06 150 THR B N 1
ATOM 4616 C CA . THR B 1 150 ? -23.359 -13.836 7.453 1 96.06 150 THR B CA 1
ATOM 4617 C C . THR B 1 150 ? -23.609 -12.383 7.062 1 96.06 150 THR B C 1
ATOM 4619 O O . THR B 1 150 ? -24.578 -11.773 7.504 1 96.06 150 THR B O 1
ATOM 4622 N N . SER B 1 151 ? -22.719 -11.805 6.344 1 92.12 151 SER B N 1
ATOM 4623 C CA . SER B 1 151 ? -22.891 -10.461 5.801 1 92.12 151 SER B CA 1
ATOM 4624 C C . SER B 1 151 ? -22.672 -10.445 4.293 1 92.12 151 SER B C 1
ATOM 4626 O O . SER B 1 151 ? -21.984 -11.305 3.746 1 92.12 151 SER B O 1
ATOM 4628 N N . GLN B 1 152 ? -23.344 -9.477 3.629 1 91.38 152 GLN B N 1
ATOM 4629 C CA . GLN B 1 152 ? -23.25 -9.359 2.178 1 91.38 152 GLN B CA 1
ATOM 4630 C C . GLN B 1 152 ? -23.172 -7.898 1.749 1 91.38 152 GLN B C 1
ATOM 4632 O O . GLN B 1 152 ? -23.859 -7.043 2.324 1 91.38 152 GLN B O 1
ATOM 4637 N N . TYR B 1 153 ? -22.344 -7.594 0.769 1 89.25 153 TYR B N 1
ATOM 4638 C CA . TYR B 1 153 ? -22.344 -6.301 0.096 1 89.25 153 TYR B CA 1
ATOM 4639 C C . TYR B 1 153 ? -21.953 -6.449 -1.368 1 89.25 153 TYR B C 1
ATOM 4641 O O . TYR B 1 153 ? -21.562 -7.531 -1.806 1 89.25 153 TYR B O 1
ATOM 4649 N N . CYS B 1 154 ? -22.172 -5.402 -2.107 1 91.44 154 CYS B N 1
ATOM 4650 C CA . CYS B 1 154 ? -21.844 -5.441 -3.525 1 91.44 154 CYS B CA 1
ATOM 4651 C C . CYS B 1 154 ? -21.109 -4.172 -3.945 1 91.44 154 CYS B C 1
ATOM 4653 O O . CYS B 1 154 ? -21.219 -3.139 -3.285 1 91.44 154 CYS B O 1
ATOM 4655 N N . TYR B 1 155 ? -20.359 -4.254 -4.992 1 91.88 155 TYR B N 1
ATOM 4656 C CA . TYR B 1 155 ? -19.719 -3.107 -5.621 1 91.88 155 TYR B CA 1
ATOM 4657 C C . TYR B 1 155 ? -19.469 -3.365 -7.105 1 91.88 155 TYR B C 1
ATOM 4659 O O . TYR B 1 155 ? -19.531 -4.508 -7.559 1 91.88 155 TYR B O 1
ATOM 4667 N N . ILE B 1 156 ? -19.266 -2.35 -7.852 1 92.69 156 ILE B N 1
ATOM 4668 C CA . ILE B 1 156 ? -18.875 -2.457 -9.25 1 92.69 156 ILE B CA 1
ATOM 4669 C C . ILE B 1 156 ? -17.359 -2.404 -9.367 1 92.69 156 ILE B C 1
ATOM 4671 O O . ILE B 1 156 ? -16.719 -1.488 -8.844 1 92.69 156 ILE B O 1
ATOM 4675 N N . ALA B 1 157 ? -16.797 -3.408 -10.016 1 95.25 157 ALA B N 1
ATOM 4676 C CA . ALA B 1 157 ? -15.367 -3.389 -10.305 1 95.25 157 ALA B CA 1
ATOM 4677 C C . ALA B 1 157 ? -15.039 -2.4 -11.414 1 95.25 157 ALA B C 1
ATOM 4679 O O . ALA B 1 157 ? -14.875 -2.793 -12.578 1 95.25 157 ALA B O 1
ATOM 4680 N N . GLN B 1 158 ? -14.766 -1.157 -11.07 1 93.38 158 GLN B N 1
ATOM 4681 C CA . GLN B 1 158 ? -14.664 -0.066 -12.031 1 93.38 158 GLN B CA 1
ATOM 4682 C C . GLN B 1 158 ? -13.281 -0.03 -12.672 1 93.38 158 GLN B C 1
ATOM 4684 O O . GLN B 1 158 ? -13.125 0.432 -13.805 1 93.38 158 GLN B O 1
ATOM 4689 N N . VAL B 1 159 ? -12.305 -0.467 -11.977 1 94.31 159 VAL B N 1
ATOM 4690 C CA . VAL B 1 159 ? -10.922 -0.229 -12.375 1 94.31 159 VAL B CA 1
ATOM 4691 C C . VAL B 1 159 ? -10.227 -1.561 -12.648 1 94.31 159 VAL B C 1
ATOM 4693 O O . VAL B 1 159 ? -10.242 -2.457 -11.805 1 94.31 159 VAL B O 1
ATOM 4696 N N . ALA B 1 160 ? -9.664 -1.698 -13.812 1 95.5 160 ALA B N 1
ATOM 4697 C CA . ALA B 1 160 ? -8.922 -2.91 -14.148 1 95.5 160 ALA B CA 1
ATOM 4698 C C . ALA B 1 160 ? -7.613 -2.982 -13.367 1 95.5 160 ALA B C 1
ATOM 4700 O O . ALA B 1 160 ? -7.02 -1.952 -13.039 1 95.5 160 ALA B O 1
ATOM 4701 N N . GLY B 1 161 ? -7.16 -4.195 -13.078 1 94.81 161 GLY B N 1
ATOM 4702 C CA . GLY B 1 161 ? -5.914 -4.422 -12.359 1 94.81 161 GLY B CA 1
ATOM 4703 C C . GLY B 1 161 ? -5.977 -5.613 -11.422 1 94.81 161 GLY B C 1
ATOM 4704 O O . GLY B 1 161 ? -6.891 -6.434 -11.508 1 94.81 161 GLY B O 1
ATOM 4705 N N . VAL B 1 162 ? -4.953 -5.773 -10.656 1 96.62 162 VAL B N 1
ATOM 4706 C CA . VAL B 1 162 ? -4.914 -6.75 -9.57 1 96.62 162 VAL B CA 1
ATOM 4707 C C . VAL B 1 162 ? -4.965 -6.027 -8.227 1 96.62 162 VAL B C 1
ATOM 4709 O O . VAL B 1 162 ? -4.332 -4.984 -8.055 1 96.62 162 VAL B O 1
ATOM 4712 N N . PHE B 1 163 ? -5.773 -6.582 -7.328 1 97.62 163 PHE B N 1
ATOM 4713 C CA . PHE B 1 163 ? -6.031 -5.945 -6.039 1 97.62 163 PHE B CA 1
ATOM 4714 C C . PHE B 1 163 ? -5.973 -6.969 -4.914 1 97.62 163 PHE B C 1
ATOM 4716 O O . PHE B 1 163 ? -6.332 -8.133 -5.105 1 97.62 163 PHE B O 1
ATOM 4723 N N . LYS B 1 164 ? -5.562 -6.457 -3.816 1 97.5 164 LYS B N 1
ATOM 4724 C CA . LYS B 1 164 ? -5.629 -7.25 -2.592 1 97.5 164 LYS B CA 1
ATOM 4725 C C . LYS B 1 164 ? -7.039 -7.254 -2.016 1 97.5 164 LYS B C 1
ATOM 4727 O O . LYS B 1 164 ? -7.766 -6.266 -2.127 1 97.5 164 LYS B O 1
ATOM 4732 N N . TYR B 1 165 ? -7.512 -8.352 -1.455 1 97.38 165 TYR B N 1
ATOM 4733 C CA . TYR B 1 165 ? -8.539 -8.328 -0.421 1 97.38 165 TYR B CA 1
ATOM 4734 C C . TYR B 1 165 ? -8.039 -9 0.855 1 97.38 165 TYR B C 1
ATOM 4736 O O . TYR B 1 165 ? -7.121 -9.82 0.816 1 97.38 165 TYR B O 1
ATOM 4744 N N . HIS B 1 166 ? -8.555 -8.617 1.963 1 97.25 166 HIS B N 1
ATOM 4745 C CA . HIS B 1 166 ? -8.102 -9.18 3.23 1 97.25 166 HIS B CA 1
ATOM 4746 C C . HIS B 1 166 ? -9.117 -8.93 4.34 1 97.25 166 HIS B C 1
ATOM 4748 O O . HIS B 1 166 ? -10.07 -8.164 4.152 1 97.25 166 HIS B O 1
ATOM 4754 N N . CYS B 1 167 ? -8.906 -9.664 5.406 1 95.56 167 CYS B N 1
ATOM 4755 C CA . CYS B 1 167 ? -9.758 -9.445 6.57 1 95.56 167 CYS B CA 1
ATOM 4756 C C . CYS B 1 167 ? -9.586 -8.039 7.125 1 95.56 167 CYS B C 1
ATOM 4758 O O . CYS B 1 167 ? -8.461 -7.547 7.234 1 95.56 167 CYS B O 1
ATOM 4760 N N . SER B 1 168 ? -10.602 -7.402 7.324 1 85.94 168 SER B N 1
ATOM 4761 C CA . SER B 1 168 ? -10.68 -6.07 7.914 1 85.94 168 SER B CA 1
ATOM 4762 C C . SER B 1 168 ? -12.047 -5.809 8.523 1 85.94 168 SER B C 1
ATOM 4764 O O . SER B 1 168 ? -13.008 -6.523 8.234 1 85.94 168 SER B O 1
ATOM 4766 N N . GLY B 1 169 ? -12.062 -4.875 9.367 1 76.19 169 GLY B N 1
ATOM 4767 C CA . GLY B 1 169 ? -13.344 -4.465 9.914 1 76.19 169 GLY B CA 1
ATOM 4768 C C . GLY B 1 169 ? -13.219 -3.4 10.984 1 76.19 169 GLY B C 1
ATOM 4769 O O . GLY B 1 169 ? -12.258 -3.393 11.75 1 76.19 169 GLY B O 1
ATOM 4770 N N . VAL B 1 170 ? -14.094 -2.59 10.93 1 62.81 170 VAL B N 1
ATOM 4771 C CA . VAL B 1 170 ? -14.125 -1.449 11.844 1 62.81 170 VAL B CA 1
ATOM 4772 C C . VAL B 1 170 ? -14.172 -1.941 13.289 1 62.81 170 VAL B C 1
ATOM 4774 O O . VAL B 1 170 ? -13.578 -1.326 14.18 1 62.81 170 VAL B O 1
ATOM 4777 N N . LYS B 1 171 ? -14.797 -3.105 13.617 1 66.88 171 LYS B N 1
ATOM 4778 C CA . LYS B 1 171 ? -14.961 -3.596 14.984 1 66.88 171 LYS B CA 1
ATOM 4779 C C . LYS B 1 171 ? -14.094 -4.832 15.227 1 66.88 171 LYS B C 1
ATOM 4781 O O . LYS B 1 171 ? -14.312 -5.562 16.203 1 66.88 171 LYS B O 1
ATOM 4786 N N . LEU B 1 172 ? -13.164 -4.957 14.352 1 77.44 172 LEU B N 1
ATOM 4787 C CA . LEU B 1 172 ? -12.375 -6.184 14.453 1 77.44 172 LEU B CA 1
ATOM 4788 C C . LEU B 1 172 ? -11.07 -5.93 15.195 1 77.44 172 LEU B C 1
ATOM 4790 O O . LEU B 1 172 ? -10.359 -4.965 14.906 1 77.44 172 LEU B O 1
ATOM 4794 N N . ILE B 1 173 ? -10.93 -6.719 16.156 1 74.75 173 ILE B N 1
ATOM 4795 C CA . ILE B 1 173 ? -9.688 -6.648 16.922 1 74.75 173 ILE B CA 1
ATOM 4796 C C . ILE B 1 173 ? -8.625 -7.523 16.266 1 74.75 173 ILE B C 1
ATOM 4798 O O . ILE B 1 173 ? -8.914 -8.625 15.797 1 74.75 173 ILE B O 1
ATOM 4802 N N . GLY B 1 174 ? -7.348 -6.996 16.25 1 84.25 174 GLY B N 1
ATOM 4803 C CA . GLY B 1 174 ? -6.219 -7.805 15.812 1 84.25 174 GLY B CA 1
ATOM 4804 C C . GLY B 1 174 ? -6.195 -8.055 14.32 1 84.25 174 GLY B C 1
ATOM 4805 O O . GLY B 1 174 ? -5.945 -9.18 13.875 1 84.25 174 GLY B O 1
ATOM 4806 N N . MET B 1 175 ? -6.504 -7.086 13.562 1 87.25 175 MET B N 1
ATOM 4807 C CA . MET B 1 175 ? -6.543 -7.215 12.109 1 87.25 175 MET B CA 1
ATOM 4808 C C . MET B 1 175 ? -5.199 -7.691 11.562 1 87.25 175 MET B C 1
ATOM 4810 O O . MET B 1 175 ? -5.148 -8.461 10.602 1 87.25 175 MET B O 1
ATOM 4814 N N . ASP B 1 176 ? -4.148 -7.246 12.195 1 90.94 176 ASP B N 1
ATOM 4815 C CA . ASP B 1 176 ? -2.812 -7.672 11.789 1 90.94 176 ASP B CA 1
ATOM 4816 C C . ASP B 1 176 ? -2.668 -9.188 11.875 1 90.94 176 ASP B C 1
ATOM 4818 O O . ASP B 1 176 ? -2.201 -9.828 10.93 1 90.94 176 ASP B O 1
ATOM 4822 N N . GLN B 1 177 ? -3.109 -9.742 13 1 93.12 177 GLN B N 1
ATOM 4823 C CA . GLN B 1 177 ? -3.057 -11.188 13.172 1 93.12 177 GLN B CA 1
ATOM 4824 C C . GLN B 1 177 ? -3.875 -11.898 12.094 1 93.12 177 GLN B C 1
ATOM 4826 O O . GLN B 1 177 ? -3.43 -12.898 11.523 1 93.12 177 GLN B O 1
ATOM 4831 N N . HIS B 1 178 ? -5.078 -11.398 11.859 1 95.5 178 HIS B N 1
ATOM 4832 C CA . HIS B 1 178 ? -5.953 -12.031 10.875 1 95.5 178 HIS B CA 1
ATOM 4833 C C . HIS B 1 178 ? -5.277 -12.125 9.516 1 95.5 178 HIS B C 1
ATOM 4835 O O . HIS B 1 178 ? -5.238 -13.203 8.906 1 95.5 178 HIS B O 1
ATOM 4841 N N . VAL B 1 179 ? -4.715 -11.055 9.094 1 95.88 179 VAL B N 1
ATOM 4842 C CA . VAL B 1 179 ? -4.152 -10.969 7.75 1 95.88 179 VAL B CA 1
ATOM 4843 C C . VAL B 1 179 ? -2.82 -11.711 7.695 1 95.88 179 VAL B C 1
ATOM 4845 O O . VAL B 1 179 ? -2.607 -12.547 6.82 1 95.88 179 VAL B O 1
ATOM 4848 N N . LEU B 1 180 ? -1.979 -11.461 8.656 1 96.94 180 LEU B N 1
ATOM 4849 C CA . LEU B 1 180 ? -0.623 -11.992 8.594 1 96.94 180 LEU B CA 1
ATOM 4850 C C . LEU B 1 180 ? -0.61 -13.484 8.93 1 96.94 180 LEU B C 1
ATOM 4852 O O . LEU B 1 180 ? 0.366 -14.18 8.641 1 96.94 180 LEU B O 1
ATOM 4856 N N . SER B 1 181 ? -1.754 -13.938 9.461 1 96.44 181 SER B N 1
ATOM 4857 C CA . SER B 1 181 ? -1.862 -15.375 9.695 1 96.44 181 SER B CA 1
ATOM 4858 C C . SER B 1 181 ? -2.531 -16.078 8.516 1 96.44 181 SER B C 1
ATOM 4860 O O . SER B 1 181 ? -2.625 -17.312 8.492 1 96.44 181 SER B O 1
ATOM 4862 N N . GLY B 1 182 ? -3.08 -15.266 7.602 1 97.81 182 GLY B N 1
ATOM 4863 C CA . GLY B 1 182 ? -3.449 -16.016 6.406 1 97.81 182 GLY B CA 1
ATOM 4864 C C . GLY B 1 182 ? -4.664 -15.438 5.699 1 97.81 182 GLY B C 1
ATOM 4865 O O . GLY B 1 182 ? -4.988 -15.852 4.586 1 97.81 182 GLY B O 1
ATOM 4866 N N . MET B 1 183 ? -5.379 -14.438 6.246 1 97.75 183 MET B N 1
ATOM 4867 C CA . MET B 1 183 ? -6.641 -13.969 5.68 1 97.75 183 MET B CA 1
ATOM 4868 C C . MET B 1 183 ? -6.395 -12.875 4.645 1 97.75 183 MET B C 1
ATOM 4870 O O . MET B 1 183 ? -6.766 -11.719 4.859 1 97.75 183 MET B O 1
ATOM 4874 N N . TYR B 1 184 ? -5.922 -13.281 3.561 1 98.44 184 TYR B N 1
ATOM 4875 C CA . TYR B 1 184 ? -5.703 -12.406 2.412 1 98.44 184 TYR B CA 1
ATOM 4876 C C . TYR B 1 184 ? -5.895 -13.172 1.104 1 98.44 184 TYR B C 1
ATOM 4878 O O . TYR B 1 184 ? -5.867 -14.406 1.087 1 98.44 184 TYR B O 1
ATOM 4886 N N . GLY B 1 185 ? -6.113 -12.484 0.035 1 98.5 185 GLY B N 1
ATOM 4887 C CA . GLY B 1 185 ? -6.211 -12.984 -1.329 1 98.5 185 GLY B CA 1
ATOM 4888 C C . GLY B 1 185 ? -6.156 -11.883 -2.369 1 98.5 185 GLY B C 1
ATOM 4889 O O . GLY B 1 185 ? -5.883 -10.727 -2.043 1 98.5 185 GLY B O 1
ATOM 4890 N N . ILE B 1 186 ? -6.375 -12.297 -3.658 1 98.31 186 ILE B N 1
ATOM 4891 C CA . ILE B 1 186 ? -6.312 -11.281 -4.703 1 98.31 186 ILE B CA 1
ATOM 4892 C C . ILE B 1 186 ? -7.617 -11.281 -5.5 1 98.31 186 ILE B C 1
ATOM 4894 O O . ILE B 1 186 ? -8.312 -12.297 -5.566 1 98.31 186 ILE B O 1
ATOM 4898 N N . ALA B 1 187 ? -7.941 -10.141 -5.945 1 98.38 187 ALA B N 1
ATOM 4899 C CA . ALA B 1 187 ? -8.977 -9.914 -6.953 1 98.38 187 ALA B CA 1
ATOM 4900 C C . ALA B 1 187 ? -8.359 -9.438 -8.266 1 98.38 187 ALA B C 1
ATOM 4902 O O . ALA B 1 187 ? -7.648 -8.438 -8.305 1 98.38 187 ALA B O 1
ATOM 4903 N N . ILE B 1 188 ? -8.609 -10.188 -9.289 1 98.38 188 ILE B N 1
ATOM 4904 C CA . ILE B 1 188 ? -8.164 -9.812 -10.633 1 98.38 188 ILE B CA 1
ATOM 4905 C C . ILE B 1 188 ? -9.336 -9.211 -11.414 1 98.38 188 ILE B C 1
ATOM 4907 O O . ILE B 1 188 ? -10.375 -9.852 -11.57 1 98.38 188 ILE B O 1
ATOM 4911 N N . VAL B 1 189 ? -9.203 -8 -11.836 1 97.81 189 VAL B N 1
ATOM 4912 C CA . VAL B 1 189 ? -10.188 -7.328 -12.672 1 97.81 189 VAL B CA 1
ATOM 4913 C C . VAL B 1 189 ? -9.641 -7.168 -14.086 1 97.81 189 VAL B C 1
ATOM 4915 O O . VAL B 1 189 ? -8.844 -6.27 -14.352 1 97.81 189 VAL B O 1
ATOM 4918 N N . ASP B 1 190 ? -10.125 -7.969 -15 1 97.75 190 ASP B N 1
ATOM 4919 C CA . ASP B 1 190 ? -9.68 -7.91 -16.391 1 97.75 190 ASP B CA 1
ATOM 4920 C C . ASP B 1 190 ? -10.148 -6.621 -17.062 1 97.75 190 ASP B C 1
ATOM 4922 O O . ASP B 1 190 ? -11.289 -6.199 -16.875 1 97.75 190 ASP B O 1
ATOM 4926 N N . PRO B 1 191 ? -9.25 -6 -17.812 1 96.12 191 PRO B N 1
ATOM 4927 C CA . PRO B 1 191 ? -9.734 -4.859 -18.594 1 96.12 191 PRO B CA 1
ATOM 4928 C C . PRO B 1 191 ? -10.875 -5.227 -19.531 1 96.12 191 PRO B C 1
ATOM 4930 O O . PRO B 1 191 ? -10.82 -6.266 -20.203 1 96.12 191 PRO B O 1
ATOM 4933 N N . ILE B 1 192 ? -11.805 -4.367 -19.609 1 94.19 192 ILE B N 1
ATOM 4934 C CA . ILE B 1 192 ? -13.023 -4.652 -20.375 1 94.19 192 ILE B CA 1
ATOM 4935 C C . ILE B 1 192 ? -12.672 -4.871 -21.844 1 94.19 192 ILE B C 1
ATOM 4937 O O . ILE B 1 192 ? -13.312 -5.672 -22.531 1 94.19 192 ILE B O 1
ATOM 4941 N N . ASP B 1 193 ? -11.602 -4.242 -22.328 1 93.38 193 ASP B N 1
ATOM 4942 C CA . ASP B 1 193 ? -11.195 -4.355 -23.734 1 93.38 193 ASP B CA 1
ATOM 4943 C C . ASP B 1 193 ? -10.094 -5.406 -23.891 1 93.38 193 ASP B C 1
ATOM 4945 O O . ASP B 1 193 ? -9.484 -5.516 -24.969 1 93.38 193 ASP B O 1
ATOM 4949 N N . GLY B 1 194 ? -9.781 -6.098 -22.844 1 94.75 194 GLY B N 1
ATOM 4950 C CA . GLY B 1 194 ? -8.766 -7.137 -22.906 1 94.75 194 GLY B CA 1
ATOM 4951 C C . GLY B 1 194 ? -7.367 -6.613 -22.641 1 94.75 194 GLY B C 1
ATOM 4952 O O . GLY B 1 194 ? -7.164 -5.406 -22.5 1 94.75 194 GLY B O 1
ATOM 4953 N N . TYR B 1 195 ? -6.418 -7.523 -22.516 1 96.62 195 TYR B N 1
ATOM 4954 C CA . TYR B 1 195 ? -5.008 -7.203 -22.328 1 96.62 195 TYR B CA 1
ATOM 4955 C C . TYR B 1 195 ? -4.34 -6.871 -23.656 1 96.62 195 TYR B C 1
ATOM 4957 O O . TYR B 1 195 ? -4.895 -7.141 -24.719 1 96.62 195 TYR B O 1
ATOM 4965 N N . LYS B 1 196 ? -3.143 -6.27 -23.578 1 94.69 196 LYS B N 1
ATOM 4966 C CA . LYS B 1 196 ? -2.408 -5.875 -24.781 1 94.69 196 LYS B CA 1
ATOM 4967 C C . LYS B 1 196 ? -1.35 -6.914 -25.141 1 94.69 196 LYS B C 1
ATOM 4969 O O . LYS B 1 196 ? -0.912 -7.684 -24.281 1 94.69 196 LYS B O 1
ATOM 4974 N N . LYS B 1 197 ? -0.979 -6.879 -26.359 1 97.44 197 LYS B N 1
ATOM 4975 C CA . LYS B 1 197 ? 0.128 -7.703 -26.844 1 97.44 197 LYS B CA 1
ATOM 4976 C C . LYS B 1 197 ? 1.415 -7.383 -26.078 1 97.44 197 LYS B C 1
ATOM 4978 O O . LYS B 1 197 ? 1.552 -6.297 -25.516 1 97.44 197 LYS B O 1
ATOM 4983 N N . LEU B 1 198 ? 2.285 -8.359 -26.078 1 97.75 198 LEU B N 1
ATOM 4984 C CA . LEU B 1 198 ? 3.584 -8.172 -25.438 1 97.75 198 LEU B CA 1
ATOM 4985 C C . LEU B 1 198 ? 4.676 -7.965 -26.469 1 97.75 198 LEU B C 1
ATOM 4987 O O . LEU B 1 198 ? 4.789 -8.742 -27.422 1 97.75 198 LEU B O 1
ATOM 4991 N N . MET B 1 199 ? 5.34 -6.906 -26.375 1 96.62 199 MET B N 1
ATOM 4992 C CA . MET B 1 199 ? 6.535 -6.668 -27.172 1 96.62 199 MET B CA 1
ATOM 4993 C C . MET B 1 199 ? 7.797 -6.992 -26.391 1 96.62 199 MET B C 1
ATOM 4995 O O . MET B 1 199 ? 7.973 -6.52 -25.266 1 96.62 199 MET B O 1
ATOM 4999 N N . VAL B 1 200 ? 8.617 -7.852 -26.891 1 95.81 200 VAL B N 1
ATOM 5000 C CA . VAL B 1 200 ? 9.883 -8.219 -26.25 1 95.81 200 VAL B CA 1
ATOM 5001 C C . VAL B 1 200 ? 11.047 -7.719 -27.109 1 95.81 200 VAL B C 1
ATOM 5003 O O . VAL B 1 200 ? 11.109 -7.988 -28.297 1 95.81 200 VAL B O 1
ATOM 5006 N N . GLU B 1 201 ? 12 -7.039 -26.484 1 92.38 201 GLU B N 1
ATOM 5007 C CA . GLU B 1 201 ? 13.156 -6.496 -27.203 1 92.38 201 GLU B CA 1
ATOM 5008 C C . GLU B 1 201 ? 14.148 -7.598 -27.547 1 92.38 201 GLU B C 1
ATOM 5010 O O . GLU B 1 201 ? 14.617 -8.328 -26.672 1 92.38 201 GLU B O 1
ATOM 5015 N N . LYS B 1 202 ? 14.43 -7.684 -28.781 1 94.44 202 LYS B N 1
ATOM 5016 C CA . LYS B 1 202 ? 15.422 -8.609 -29.328 1 94.44 202 LYS B CA 1
ATOM 5017 C C . LYS B 1 202 ? 16.281 -7.922 -30.391 1 94.44 202 LYS B C 1
ATOM 5019 O O . LYS B 1 202 ? 16.156 -6.719 -30.609 1 94.44 202 LYS B O 1
ATOM 5024 N N . THR B 1 203 ? 17.328 -8.609 -30.828 1 95.19 203 THR B N 1
ATOM 5025 C CA . THR B 1 203 ? 18.156 -8.125 -31.922 1 95.19 203 THR B CA 1
ATOM 5026 C C . THR B 1 203 ? 18.312 -9.195 -33 1 95.19 203 THR B C 1
ATOM 5028 O O . THR B 1 203 ? 18.047 -10.367 -32.75 1 95.19 203 THR B O 1
ATOM 5031 N N . LYS B 1 204 ? 18.594 -8.672 -34.219 1 95.56 204 LYS B N 1
ATOM 5032 C CA . LYS B 1 204 ? 18.875 -9.57 -35.344 1 95.56 204 LYS B CA 1
ATOM 5033 C C . LYS B 1 204 ? 20.094 -9.109 -36.125 1 95.56 204 LYS B C 1
ATOM 5035 O O . LYS B 1 204 ? 20.531 -7.965 -36 1 95.56 204 LYS B O 1
ATOM 5040 N N . VAL B 1 205 ? 20.688 -10.094 -36.75 1 95.56 205 VAL B N 1
ATOM 5041 C CA . VAL B 1 205 ? 21.797 -9.797 -37.656 1 95.56 205 VAL B CA 1
ATOM 5042 C C . VAL B 1 205 ? 21.344 -9.945 -39.094 1 95.56 205 VAL B C 1
ATOM 5044 O O . VAL B 1 205 ? 20.812 -10.992 -39.5 1 95.56 205 VAL B O 1
ATOM 5047 N N . SER B 1 206 ? 21.453 -8.875 -39.844 1 93.75 206 SER B N 1
ATOM 5048 C CA . SER B 1 206 ? 21.234 -8.883 -41.312 1 93.75 206 SER B CA 1
ATOM 5049 C C . SER B 1 206 ? 22.391 -8.211 -42.031 1 93.75 206 SER B C 1
ATOM 5051 O O . SER B 1 206 ? 22.734 -7.07 -41.75 1 93.75 206 SER B O 1
ATOM 5053 N N . ASN B 1 207 ? 22.984 -8.906 -43 1 94.31 207 ASN B N 1
ATOM 5054 C CA . ASN B 1 207 ? 24.078 -8.414 -43.812 1 94.31 207 ASN B CA 1
ATOM 5055 C C . ASN B 1 207 ? 25.234 -7.918 -42.969 1 94.31 207 ASN B C 1
ATOM 5057 O O . ASN B 1 207 ? 25.766 -6.824 -43.188 1 94.31 207 ASN B O 1
ATOM 5061 N N . GLY B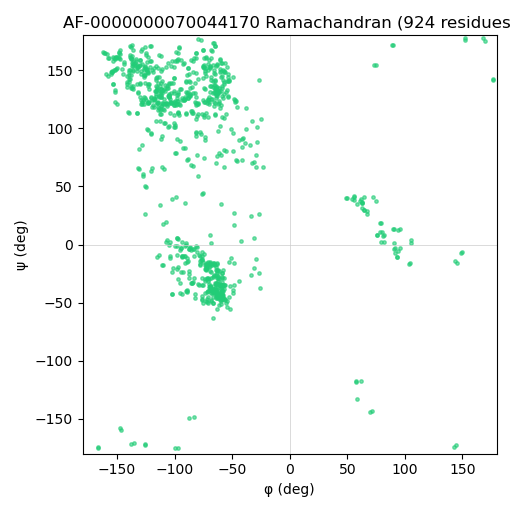 1 208 ? 25.516 -8.602 -41.906 1 94.69 208 GLY B N 1
ATOM 5062 C CA . GLY B 1 208 ? 26.656 -8.305 -41.062 1 94.69 208 GLY B CA 1
ATOM 5063 C C . GLY B 1 208 ? 26.406 -7.152 -40.125 1 94.69 208 GLY B C 1
ATOM 5064 O O . GLY B 1 208 ? 27.312 -6.703 -39.406 1 94.69 208 GLY B O 1
ATOM 5065 N N . LYS B 1 209 ? 25.141 -6.617 -40.188 1 95.81 209 LYS B N 1
ATOM 5066 C CA . LYS B 1 209 ? 24.797 -5.5 -39.281 1 95.81 209 LYS B CA 1
ATOM 5067 C C . LYS B 1 209 ? 23.781 -5.922 -38.25 1 95.81 209 LYS B C 1
ATOM 5069 O O . LYS B 1 209 ? 22.828 -6.656 -38.531 1 95.81 209 LYS B O 1
ATOM 5074 N N . VAL B 1 210 ? 24.031 -5.609 -36.938 1 95.5 210 VAL B N 1
ATOM 5075 C CA . VAL B 1 210 ? 23.125 -5.855 -35.812 1 95.5 210 VAL B CA 1
ATOM 5076 C C . VAL B 1 210 ? 22.078 -4.75 -35.75 1 95.5 210 VAL B C 1
ATOM 5078 O O . VAL B 1 210 ? 22.406 -3.564 -35.875 1 95.5 210 VAL B O 1
ATOM 5081 N N . SER B 1 211 ? 20.766 -5.125 -35.719 1 96 211 SER B N 1
ATOM 5082 C CA . SER B 1 211 ? 19.688 -4.148 -35.594 1 96 211 SER B CA 1
ATOM 5083 C C . SER B 1 211 ? 18.625 -4.633 -34.594 1 96 211 SER B C 1
ATOM 5085 O O . SER B 1 211 ? 18.609 -5.805 -34.219 1 96 211 SER B O 1
ATOM 5087 N N . LEU B 1 212 ? 17.812 -3.691 -34.125 1 94.62 212 LEU B N 1
ATOM 5088 C CA . LEU B 1 212 ? 16.688 -4.012 -33.25 1 94.62 212 LEU B CA 1
ATOM 5089 C C . LEU B 1 212 ? 15.672 -4.883 -33.969 1 94.62 212 LEU B C 1
ATOM 5091 O O . LEU B 1 212 ? 15.359 -4.645 -35.125 1 94.62 212 LEU B O 1
ATOM 5095 N N . ASP B 1 213 ? 15.297 -6.016 -33.312 1 93.38 213 ASP B N 1
ATOM 5096 C CA . ASP B 1 213 ? 14.281 -6.941 -33.781 1 93.38 213 ASP B CA 1
ATOM 5097 C C . ASP B 1 213 ? 13.242 -7.223 -32.688 1 93.38 213 ASP B C 1
ATOM 5099 O O . ASP B 1 213 ? 13.297 -8.258 -32.031 1 93.38 213 ASP B O 1
ATOM 5103 N N . ARG B 1 214 ? 12.219 -6.383 -32.562 1 93.88 214 ARG B N 1
ATOM 5104 C CA . ARG B 1 214 ? 11.188 -6.52 -31.547 1 93.88 214 ARG B CA 1
ATOM 5105 C C . ARG B 1 214 ? 10.227 -7.652 -31.891 1 93.88 214 ARG B C 1
ATOM 5107 O O . ARG B 1 214 ? 9.617 -7.656 -32.969 1 93.88 214 ARG B O 1
ATOM 5114 N N . LYS B 1 215 ? 10.125 -8.555 -31.016 1 96.31 215 LYS B N 1
ATOM 5115 C CA . LYS B 1 215 ? 9.203 -9.672 -31.172 1 96.31 215 LYS B CA 1
ATOM 5116 C C . LYS B 1 215 ? 7.879 -9.398 -30.469 1 96.31 215 LYS B C 1
ATOM 5118 O O . LYS B 1 215 ? 7.863 -8.969 -29.312 1 96.31 215 LYS B O 1
ATOM 5123 N N . PHE B 1 216 ? 6.77 -9.688 -31.172 1 97.5 216 PHE B N 1
ATOM 5124 C CA . PHE B 1 216 ? 5.441 -9.445 -30.609 1 97.5 216 PHE B CA 1
ATOM 5125 C C . PHE B 1 216 ? 4.734 -10.758 -30.312 1 97.5 216 PHE B C 1
ATOM 5127 O O . PHE B 1 216 ? 4.73 -11.672 -31.141 1 97.5 216 PHE B O 1
ATOM 5134 N N . TYR B 1 217 ? 4.219 -10.836 -29.109 1 97.94 217 TYR B N 1
ATOM 5135 C CA . TYR B 1 217 ? 3.422 -11.977 -28.672 1 97.94 217 TYR B CA 1
ATOM 5136 C C . TYR B 1 217 ? 1.963 -11.578 -28.484 1 97.94 217 TYR B C 1
ATOM 5138 O O . TYR B 1 217 ? 1.665 -10.422 -28.156 1 97.94 217 TYR B O 1
ATOM 5146 N N . ASP B 1 218 ? 1.083 -12.539 -28.672 1 97.75 218 ASP B N 1
ATOM 5147 C CA . ASP B 1 218 ? -0.342 -12.305 -28.469 1 97.75 218 ASP B CA 1
ATOM 5148 C C . ASP B 1 218 ? -0.622 -11.891 -27.016 1 97.75 218 ASP B C 1
ATOM 5150 O O . ASP B 1 218 ? 0.185 -12.156 -26.125 1 97.75 218 ASP B O 1
ATOM 5154 N N . ALA B 1 219 ? -1.807 -11.242 -26.828 1 97.94 219 ALA B N 1
ATOM 5155 C CA . ALA B 1 219 ? -2.246 -10.875 -25.484 1 97.94 219 ALA B CA 1
ATOM 5156 C C . ALA B 1 219 ? -2.529 -12.109 -24.641 1 97.94 219 ALA B C 1
ATOM 5158 O O . ALA B 1 219 ? -2.418 -12.07 -23.422 1 97.94 219 ALA B O 1
ATOM 5159 N N . ASP B 1 220 ? -2.871 -13.195 -25.312 1 98.62 220 ASP B N 1
ATOM 5160 C CA . ASP B 1 220 ? -3.115 -14.445 -24.594 1 98.62 220 ASP B CA 1
ATOM 5161 C C . ASP B 1 220 ? -1.848 -14.93 -23.891 1 98.62 220 ASP B C 1
ATOM 5163 O O . ASP B 1 220 ? -0.769 -14.945 -24.484 1 98.62 220 ASP B O 1
ATOM 5167 N N . ALA B 1 221 ? -2.016 -15.258 -22.672 1 98.81 221 ALA B N 1
ATOM 5168 C CA . ALA B 1 221 ? -0.854 -15.656 -21.875 1 98.81 221 ALA B CA 1
ATOM 5169 C C . ALA B 1 221 ? -1.188 -16.844 -20.969 1 98.81 221 ALA B C 1
ATOM 5171 O O . ALA B 1 221 ? -2.34 -17.016 -20.578 1 98.81 221 ALA B O 1
ATOM 5172 N N . LEU B 1 222 ? -0.172 -17.703 -20.766 1 98.81 222 LEU B N 1
ATOM 5173 C CA . LEU B 1 222 ? -0.24 -18.609 -19.641 1 98.81 222 LEU B CA 1
ATOM 5174 C C . LEU B 1 222 ? -0.079 -17.859 -18.328 1 98.81 222 LEU B C 1
ATOM 5176 O O . LEU B 1 222 ? 0.917 -17.172 -18.125 1 98.81 222 LEU B O 1
ATOM 5180 N N . GLU B 1 223 ? -0.999 -18.062 -17.438 1 98.88 223 GLU B N 1
ATOM 5181 C CA . GLU B 1 223 ? -1.065 -17.141 -16.312 1 98.88 223 GLU B CA 1
ATOM 5182 C C . GLU B 1 223 ? -0.753 -17.844 -15 1 98.88 223 GLU B C 1
ATOM 5184 O O . GLU B 1 223 ? -1.136 -19 -14.805 1 98.88 223 GLU B O 1
ATOM 5189 N N . PHE B 1 224 ? -0.089 -17.125 -14.109 1 98.88 224 PHE B N 1
ATOM 5190 C CA . PHE B 1 224 ? 0.171 -17.562 -12.742 1 98.88 224 PHE B CA 1
ATOM 5191 C C . PHE B 1 224 ? -0.198 -16.469 -11.75 1 98.88 224 PHE B C 1
ATOM 5193 O O . PHE B 1 224 ? -0.26 -15.281 -12.109 1 98.88 224 PHE B O 1
ATOM 5200 N N . GLN B 1 225 ? -0.528 -16.844 -10.523 1 98.81 225 GLN B N 1
ATOM 5201 C CA . GLN B 1 225 ? -0.673 -15.922 -9.398 1 98.81 225 GLN B CA 1
ATOM 5202 C C . GLN B 1 225 ? 0.357 -16.219 -8.312 1 98.81 225 GLN B C 1
ATOM 5204 O O . GLN B 1 225 ? 0.581 -17.375 -7.965 1 98.81 225 GLN B O 1
ATOM 5209 N N . ILE B 1 226 ? 1.029 -15.18 -7.832 1 98.75 226 ILE B N 1
ATOM 5210 C CA . ILE B 1 226 ? 2.07 -15.289 -6.812 1 98.75 226 ILE B CA 1
ATOM 5211 C C . ILE B 1 226 ? 1.844 -14.234 -5.73 1 98.75 226 ILE B C 1
ATOM 5213 O O . ILE B 1 226 ? 1.947 -13.039 -5.992 1 98.75 226 ILE B O 1
ATOM 5217 N N . GLN B 1 227 ? 1.524 -14.68 -4.555 1 98.69 227 GLN B N 1
ATOM 5218 C CA . GLN B 1 227 ? 1.254 -13.789 -3.43 1 98.69 227 GLN B CA 1
ATOM 5219 C C . GLN B 1 227 ? 2.281 -13.984 -2.318 1 98.69 227 GLN B C 1
ATOM 5221 O O . GLN B 1 227 ? 2.525 -15.109 -1.878 1 98.69 227 GLN B O 1
ATOM 5226 N N . TYR B 1 228 ? 2.855 -12.867 -1.867 1 98.31 228 TYR B N 1
ATOM 5227 C CA . TYR B 1 228 ? 3.861 -12.898 -0.811 1 98.31 228 TYR B CA 1
ATOM 5228 C C . TYR B 1 228 ? 3.262 -12.469 0.524 1 98.31 228 TYR B C 1
ATOM 5230 O O . TYR B 1 228 ? 2.275 -11.734 0.562 1 98.31 228 TYR B O 1
ATOM 5238 N N . ASN B 1 229 ? 3.846 -12.945 1.562 1 97.88 229 ASN B N 1
ATOM 5239 C CA . ASN B 1 229 ? 3.549 -12.562 2.938 1 97.88 229 ASN B CA 1
ATOM 5240 C C . ASN B 1 229 ? 4.688 -12.938 3.883 1 97.88 229 ASN B C 1
ATOM 5242 O O . ASN B 1 229 ? 5.621 -13.633 3.488 1 97.88 229 ASN B O 1
ATOM 5246 N N . GLN B 1 230 ? 4.684 -12.375 5.102 1 96.81 230 GLN B N 1
ATOM 5247 C CA . GLN B 1 230 ? 5.582 -12.766 6.184 1 96.81 230 GLN B CA 1
ATOM 5248 C C . GLN B 1 230 ? 4.809 -13.352 7.359 1 96.81 230 GLN B C 1
ATOM 5250 O O . GLN B 1 230 ? 3.727 -12.859 7.703 1 96.81 230 GLN B O 1
ATOM 5255 N N . LEU B 1 231 ? 5.383 -14.312 7.957 1 96.38 231 LEU B N 1
ATOM 5256 C CA . LEU B 1 231 ? 4.816 -14.883 9.172 1 96.38 231 LEU B CA 1
ATOM 5257 C C . LEU B 1 231 ? 5.566 -14.398 10.406 1 96.38 231 LEU B C 1
ATOM 5259 O O . LEU B 1 231 ? 6.793 -14.25 10.375 1 96.38 231 LEU B O 1
ATOM 5263 N N . TYR B 1 232 ? 4.832 -14.125 11.367 1 96.31 232 TYR B N 1
ATOM 5264 C CA . TYR B 1 232 ? 5.324 -13.781 12.695 1 96.31 232 TYR B CA 1
ATOM 5265 C C . TYR B 1 232 ? 4.809 -14.766 13.742 1 96.31 232 TYR B C 1
ATOM 5267 O O . TYR B 1 232 ? 3.707 -14.594 14.266 1 96.31 232 TYR B O 1
ATOM 5275 N N . LEU B 1 233 ? 5.605 -15.75 14.047 1 95.56 233 LEU B N 1
ATOM 5276 C CA . LEU B 1 233 ? 5.102 -16.859 14.852 1 95.56 233 LEU B CA 1
ATOM 5277 C C . LEU B 1 233 ? 5.98 -17.094 16.062 1 95.56 233 LEU B C 1
ATOM 5279 O O . LEU B 1 233 ? 7.207 -16.969 15.992 1 95.56 233 LEU B O 1
ATOM 5283 N N . THR B 1 234 ? 5.348 -17.5 17.172 1 94.31 234 THR B N 1
ATOM 5284 C CA . THR B 1 234 ? 6.066 -18.094 18.297 1 94.31 234 THR B CA 1
ATOM 5285 C C . THR B 1 234 ? 6.469 -19.531 17.984 1 94.31 234 THR B C 1
ATOM 5287 O O . THR B 1 234 ? 6 -20.109 17 1 94.31 234 THR B O 1
ATOM 5290 N N . PRO B 1 235 ? 7.312 -20.062 18.797 1 90.19 235 PRO B N 1
ATOM 5291 C CA . PRO B 1 235 ? 7.695 -21.453 18.578 1 90.19 235 PRO B CA 1
ATOM 5292 C C . PRO B 1 235 ? 6.5 -22.406 18.609 1 90.19 235 PRO B C 1
ATOM 5294 O O . PRO B 1 235 ? 6.539 -23.469 17.984 1 90.19 235 PRO B O 1
ATOM 5297 N N . GLU B 1 236 ? 5.449 -22.016 19.281 1 91.62 236 GLU B N 1
ATOM 5298 C CA . GLU B 1 236 ? 4.266 -22.859 19.422 1 91.62 236 GLU B CA 1
ATOM 5299 C C . GLU B 1 236 ? 3.309 -22.672 18.25 1 91.62 236 GLU B C 1
ATOM 5301 O O . GLU B 1 236 ? 2.271 -23.328 18.172 1 91.62 236 GLU B O 1
ATOM 5306 N N . GLY B 1 237 ? 3.691 -21.766 17.344 1 93 237 GLY B N 1
ATOM 5307 C CA . GLY B 1 237 ? 2.869 -21.594 16.156 1 93 237 GLY B CA 1
ATOM 5308 C C . GLY B 1 237 ? 1.777 -20.547 16.328 1 93 237 GLY B C 1
ATOM 5309 O O . GLY B 1 237 ? 0.818 -20.516 15.555 1 93 237 GLY B O 1
ATOM 5310 N N . ASN B 1 238 ? 1.914 -19.766 17.406 1 93.62 238 ASN B N 1
ATOM 5311 C CA . ASN B 1 238 ? 0.98 -18.672 17.609 1 93.62 238 ASN B CA 1
ATOM 5312 C C . ASN B 1 238 ? 1.499 -17.375 17.016 1 93.62 238 ASN B C 1
ATOM 5314 O O . ASN B 1 238 ? 2.705 -17.203 16.828 1 93.62 238 ASN B O 1
ATOM 5318 N N . TYR B 1 239 ? 0.557 -16.5 16.703 1 94.69 239 TYR B N 1
ATOM 5319 C CA . TYR B 1 239 ? 0.94 -15.195 16.188 1 94.69 239 TYR B CA 1
ATOM 5320 C C . TYR B 1 239 ? 1.735 -14.414 17.234 1 94.69 239 TYR B C 1
ATOM 5322 O O . TYR B 1 239 ? 1.351 -14.359 18.406 1 94.69 239 TYR B O 1
ATOM 5330 N N . ASP B 1 240 ? 2.809 -13.844 16.781 1 94.81 240 ASP B N 1
ATOM 5331 C CA . ASP B 1 240 ? 3.693 -13.062 17.641 1 94.81 240 ASP B CA 1
ATOM 5332 C C . ASP B 1 240 ? 3.641 -11.578 17.266 1 94.81 240 ASP B C 1
ATOM 5334 O O . ASP B 1 240 ? 4.422 -11.117 16.422 1 94.81 240 ASP B O 1
ATOM 5338 N N . ALA B 1 241 ? 2.793 -10.82 17.844 1 91.69 241 ALA B N 1
ATOM 5339 C CA . ALA B 1 241 ? 2.611 -9.398 17.562 1 91.69 241 ALA B CA 1
ATOM 5340 C C . ALA B 1 241 ? 3.896 -8.617 17.828 1 91.69 241 ALA B C 1
ATOM 5342 O O . ALA B 1 241 ? 4.207 -7.66 17.109 1 91.69 241 ALA B O 1
ATOM 5343 N N . GLY B 1 242 ? 4.562 -8.969 18.922 1 89.06 242 GLY B N 1
ATOM 5344 C CA . GLY B 1 242 ? 5.824 -8.305 19.203 1 89.06 242 GLY B CA 1
ATOM 5345 C C . GLY B 1 242 ? 6.812 -8.375 18.062 1 89.06 242 GLY B C 1
ATOM 5346 O O . GLY B 1 242 ? 7.418 -7.363 17.703 1 89.06 242 GLY B O 1
ATOM 5347 N N . ALA B 1 243 ? 6.961 -9.594 17.562 1 91.94 243 ALA B N 1
ATOM 5348 C CA . ALA B 1 243 ? 7.828 -9.773 16.406 1 91.94 243 ALA B CA 1
ATOM 5349 C C . ALA B 1 243 ? 7.348 -8.922 15.234 1 91.94 243 ALA B C 1
ATOM 5351 O O . ALA B 1 243 ? 8.156 -8.352 14.5 1 91.94 243 ALA B O 1
ATOM 5352 N N . MET B 1 244 ? 6.078 -8.844 15.062 1 92.38 244 MET B N 1
ATOM 5353 C CA . MET B 1 244 ? 5.496 -8.062 13.969 1 92.38 244 MET B CA 1
ATOM 5354 C C . MET B 1 244 ? 5.844 -6.586 14.117 1 92.38 244 MET B C 1
ATOM 5356 O O . MET B 1 244 ? 6.289 -5.953 13.156 1 92.38 244 MET B O 1
ATOM 5360 N N . PHE B 1 245 ? 5.738 -5.945 15.266 1 88 245 PHE B N 1
ATOM 5361 C CA . PHE B 1 245 ? 6.004 -4.531 15.492 1 88 245 PHE B CA 1
ATOM 5362 C C . PHE B 1 245 ? 7.469 -4.207 15.234 1 88 245 PHE B C 1
ATOM 5364 O O . PHE B 1 245 ? 7.797 -3.088 14.828 1 88 245 PHE B O 1
ATOM 5371 N N . GLN B 1 246 ? 8.312 -5.238 15.406 1 87.44 246 GLN B N 1
ATOM 5372 C CA . GLN B 1 246 ? 9.742 -5.039 15.203 1 87.44 246 GLN B CA 1
ATOM 5373 C C . GLN B 1 246 ? 10.156 -5.434 13.789 1 87.44 246 GLN B C 1
ATOM 5375 O O . GLN B 1 246 ? 11.336 -5.316 13.43 1 87.44 246 GLN B O 1
ATOM 5380 N N . HIS B 1 247 ? 9.273 -5.957 13.039 1 91.69 247 HIS B N 1
ATOM 5381 C CA . HIS B 1 247 ? 9.523 -6.465 11.695 1 91.69 247 HIS B CA 1
ATOM 5382 C C . HIS B 1 247 ? 10.547 -7.598 11.719 1 91.69 247 HIS B C 1
ATOM 5384 O O . HIS B 1 247 ? 11.453 -7.641 10.883 1 91.69 247 HIS B O 1
ATOM 5390 N N . HIS B 1 248 ? 10.422 -8.383 12.766 1 91.44 248 HIS B N 1
ATOM 5391 C CA . HIS B 1 248 ? 11.227 -9.594 12.883 1 91.44 248 HIS B CA 1
ATOM 5392 C C . HIS B 1 248 ? 10.422 -10.82 12.477 1 91.44 248 HIS B C 1
ATOM 5394 O O . HIS B 1 248 ? 10.016 -11.617 13.336 1 91.44 248 HIS B O 1
ATOM 5400 N N . ASN B 1 249 ? 10.281 -11.023 11.18 1 93.44 249 ASN B N 1
ATOM 5401 C CA . ASN B 1 249 ? 9.469 -12.141 10.711 1 93.44 249 ASN B CA 1
ATOM 5402 C C . ASN B 1 249 ? 10.195 -13.477 10.867 1 93.44 249 ASN B C 1
ATOM 5404 O O . ASN B 1 249 ? 11.43 -13.516 10.859 1 93.44 249 ASN B O 1
ATOM 5408 N N . THR B 1 250 ? 9.453 -14.531 10.992 1 92.25 250 THR B N 1
ATOM 5409 C CA . THR B 1 250 ? 10 -15.875 11.172 1 92.25 250 THR B CA 1
ATOM 5410 C C . THR B 1 250 ? 10.055 -16.625 9.844 1 92.25 250 THR B C 1
ATOM 5412 O O . THR B 1 250 ? 10.758 -17.625 9.711 1 92.25 250 THR B O 1
ATOM 5415 N N . ALA B 1 251 ? 9.281 -16.156 8.914 1 93.62 251 ALA B N 1
ATOM 5416 C CA . ALA B 1 251 ? 9.227 -16.797 7.605 1 93.62 251 ALA B CA 1
ATOM 5417 C C . ALA B 1 251 ? 8.688 -15.836 6.547 1 93.62 251 ALA B C 1
ATOM 5419 O O . ALA B 1 251 ? 7.891 -14.953 6.852 1 93.62 251 ALA B O 1
ATOM 5420 N N . THR B 1 252 ? 9.203 -16.016 5.406 1 96 252 THR B N 1
ATOM 5421 C CA . THR B 1 252 ? 8.594 -15.422 4.223 1 96 252 THR B CA 1
ATOM 5422 C C . THR B 1 252 ? 7.953 -16.5 3.346 1 96 252 THR B C 1
ATOM 5424 O O . THR B 1 252 ? 8.562 -17.531 3.076 1 96 252 THR B O 1
ATOM 5427 N N . VAL B 1 253 ? 6.723 -16.234 2.904 1 97.38 253 VAL B N 1
ATOM 5428 C CA . VAL B 1 253 ? 5.977 -17.297 2.238 1 97.38 253 VAL B CA 1
ATOM 5429 C C . VAL B 1 253 ? 5.535 -16.828 0.853 1 97.38 253 VAL B C 1
ATOM 5431 O O . VAL B 1 253 ? 5.375 -15.633 0.621 1 97.38 253 VAL B O 1
ATOM 5434 N N . VAL B 1 254 ? 5.426 -17.766 -0.058 1 98.31 254 VAL B N 1
ATOM 5435 C CA . VAL B 1 254 ? 4.832 -17.609 -1.381 1 98.31 254 VAL B CA 1
ATOM 5436 C C . VAL B 1 254 ? 3.568 -18.453 -1.485 1 98.31 254 VAL B C 1
ATOM 5438 O O . VAL B 1 254 ? 3.625 -19.672 -1.35 1 98.31 254 VAL B O 1
ATOM 5441 N N . ASN B 1 255 ? 2.504 -17.75 -1.699 1 98.56 255 ASN B N 1
ATOM 5442 C CA . ASN B 1 255 ? 1.192 -18.391 -1.655 1 98.56 255 ASN B CA 1
ATOM 5443 C C . ASN B 1 255 ? 1.014 -19.219 -0.387 1 98.56 255 ASN B C 1
ATOM 5445 O O . ASN B 1 255 ? 0.57 -20.359 -0.45 1 98.56 255 ASN B O 1
ATOM 5449 N N . GLY B 1 256 ? 1.482 -18.688 0.697 1 97.69 256 GLY B N 1
ATOM 5450 C CA . GLY B 1 256 ? 1.221 -19.219 2.025 1 97.69 256 GLY B CA 1
ATOM 5451 C C . GLY B 1 256 ? 2.287 -20.172 2.504 1 97.69 256 GLY B C 1
ATOM 5452 O O . GLY B 1 256 ? 2.348 -20.516 3.689 1 97.69 256 GLY B O 1
ATOM 5453 N N . MET B 1 257 ? 3.199 -20.609 1.649 1 97.06 257 MET B N 1
ATOM 5454 C CA . MET B 1 257 ? 4.117 -21.688 2.023 1 97.06 257 MET B CA 1
ATOM 5455 C C . MET B 1 257 ? 5.566 -21.234 1.877 1 97.06 257 MET B C 1
ATOM 5457 O O . MET B 1 257 ? 5.918 -20.562 0.905 1 97.06 257 MET B O 1
ATOM 5461 N N . GLN B 1 258 ? 6.367 -21.609 2.854 1 95.75 258 GLN B N 1
ATOM 5462 C CA . GLN B 1 258 ? 7.812 -21.516 2.684 1 95.75 258 GLN B CA 1
ATOM 5463 C C . GLN B 1 258 ? 8.32 -22.547 1.693 1 95.75 258 GLN B C 1
ATOM 5465 O O . GLN B 1 258 ? 8.094 -23.75 1.876 1 95.75 258 GLN B O 1
ATOM 5470 N N . PHE B 1 259 ? 9 -22.125 0.631 1 95.44 259 PHE B N 1
ATOM 5471 C CA . PHE B 1 259 ? 9.594 -23.031 -0.342 1 95.44 259 PHE B CA 1
ATOM 5472 C C . PHE B 1 259 ? 8.547 -23.969 -0.925 1 95.44 259 PHE B C 1
ATOM 5474 O O . PHE B 1 259 ? 8.773 -25.172 -1.054 1 95.44 259 PHE B O 1
ATOM 5481 N N . GLY B 1 260 ? 7.426 -23.391 -1.199 1 96.88 260 GLY B N 1
ATOM 5482 C CA . GLY B 1 260 ? 6.336 -24.203 -1.723 1 96.88 260 GLY B CA 1
ATOM 5483 C C . GLY B 1 260 ? 6.508 -24.562 -3.186 1 96.88 260 GLY B C 1
ATOM 5484 O O . GLY B 1 260 ? 5.848 -25.469 -3.689 1 96.88 260 GLY B O 1
ATOM 5485 N N . TYR B 1 261 ? 7.406 -23.922 -3.855 1 97.75 261 TYR B N 1
ATOM 5486 C CA . TYR B 1 261 ? 7.566 -24.109 -5.293 1 97.75 261 TYR B CA 1
ATOM 5487 C C . TYR B 1 261 ? 9 -24.484 -5.641 1 97.75 261 TYR B C 1
ATOM 5489 O O . TYR B 1 261 ? 9.609 -23.891 -6.535 1 97.75 261 TYR B O 1
ATOM 5497 N N . VAL B 1 262 ? 9.508 -25.484 -4.934 1 94.5 262 VAL B N 1
ATOM 5498 C CA . VAL B 1 262 ? 10.812 -26.078 -5.184 1 94.5 262 VAL B CA 1
ATOM 5499 C C . VAL B 1 262 ? 10.648 -27.562 -5.48 1 94.5 262 VAL B C 1
ATOM 5501 O O . VAL B 1 262 ? 9.555 -28.125 -5.332 1 94.5 262 VAL B O 1
ATOM 5504 N N . PRO B 1 263 ? 11.75 -28.25 -5.934 1 91.62 263 PRO B N 1
ATOM 5505 C CA . PRO B 1 263 ? 11.648 -29.688 -6.258 1 91.62 263 PRO B CA 1
ATOM 5506 C C . PRO B 1 263 ? 11.297 -30.531 -5.043 1 91.62 263 PRO B C 1
ATOM 5508 O O . PRO B 1 263 ? 11.555 -30.141 -3.904 1 91.62 263 PRO B O 1
ATOM 5511 N N . ASN B 1 264 ? 10.703 -31.641 -5.316 1 91.56 264 ASN B N 1
ATOM 5512 C CA . ASN B 1 264 ? 10.391 -32.656 -4.336 1 91.56 264 ASN B CA 1
ATOM 5513 C C . ASN B 1 264 ? 10.969 -34.031 -4.75 1 91.56 264 ASN B C 1
ATOM 5515 O O . ASN B 1 264 ? 11.75 -34.094 -5.699 1 91.56 264 ASN B O 1
ATOM 5519 N N . MET B 1 265 ? 10.633 -35.062 -4.039 1 87.81 265 MET B N 1
ATOM 5520 C CA . MET B 1 265 ? 11.188 -36.406 -4.285 1 87.81 265 MET B CA 1
ATOM 5521 C C . MET B 1 265 ? 10.844 -36.875 -5.691 1 87.81 265 MET B C 1
ATOM 5523 O O . MET B 1 265 ? 11.625 -37.625 -6.301 1 87.81 265 MET B O 1
ATOM 5527 N N . LEU B 1 266 ? 9.664 -36.5 -6.172 1 85.69 266 LEU B N 1
ATOM 5528 C CA . LEU B 1 266 ? 9.289 -36.875 -7.531 1 85.69 266 LEU B CA 1
ATOM 5529 C C . LEU B 1 266 ? 10.289 -36.312 -8.539 1 85.69 266 LEU B C 1
ATOM 5531 O O . LEU B 1 266 ? 10.719 -37.031 -9.453 1 85.69 266 LEU B O 1
ATOM 5535 N N . HIS B 1 267 ? 10.586 -35.094 -8.352 1 87.5 267 HIS B N 1
ATOM 5536 C CA . HIS B 1 267 ? 11.539 -34.469 -9.242 1 87.5 267 HIS B CA 1
ATOM 5537 C C . HIS B 1 267 ? 12.922 -35.094 -9.109 1 87.5 267 HIS B C 1
ATOM 5539 O O . HIS B 1 267 ? 13.648 -35.219 -10.102 1 87.5 267 HIS B O 1
ATOM 5545 N N . ASN B 1 268 ? 13.273 -35.438 -7.887 1 86.06 268 ASN B N 1
ATOM 5546 C CA . ASN B 1 268 ? 14.516 -36.156 -7.656 1 86.06 268 ASN B CA 1
ATOM 5547 C C . ASN B 1 268 ? 14.562 -37.469 -8.461 1 86.06 268 ASN B C 1
ATOM 5549 O O . ASN B 1 268 ? 15.57 -37.75 -9.102 1 86.06 268 ASN B O 1
ATOM 5553 N N . ILE B 1 269 ? 13.492 -38.188 -8.398 1 83.62 269 ILE B N 1
ATOM 5554 C CA . ILE B 1 269 ? 13.398 -39.469 -9.094 1 83.62 269 ILE B CA 1
ATOM 5555 C C . ILE B 1 269 ? 13.492 -39.25 -10.602 1 83.62 269 ILE B C 1
ATOM 5557 O O . ILE B 1 269 ? 14.25 -39.938 -11.289 1 83.62 269 ILE B O 1
ATOM 5561 N N . LEU B 1 270 ? 12.766 -38.25 -11.031 1 82.69 270 LEU B N 1
ATOM 5562 C CA . LEU B 1 270 ? 12.703 -38.031 -12.477 1 82.69 270 LEU B CA 1
ATOM 5563 C C . LEU B 1 270 ? 14.055 -37.562 -13.008 1 82.69 270 LEU B C 1
ATOM 5565 O O . LEU B 1 270 ? 14.453 -37.938 -14.109 1 82.69 270 LEU B O 1
ATOM 5569 N N . VAL B 1 271 ? 14.703 -36.781 -12.266 1 83.69 271 VAL B N 1
ATOM 5570 C CA . VAL B 1 271 ? 15.914 -36.125 -12.766 1 83.69 271 VAL B CA 1
ATOM 5571 C C . VAL B 1 271 ? 17.125 -37 -12.461 1 83.69 271 VAL B C 1
ATOM 5573 O O . VAL B 1 271 ? 18.016 -37.156 -13.305 1 83.69 271 VAL B O 1
ATOM 5576 N N . LYS B 1 272 ? 17.156 -37.625 -11.242 1 83.88 272 LYS B N 1
ATOM 5577 C CA . LYS B 1 272 ? 18.359 -38.312 -10.805 1 83.88 272 LYS B CA 1
ATOM 5578 C C . LYS B 1 272 ? 18.109 -39.812 -10.672 1 83.88 272 LYS B C 1
ATOM 5580 O O . LYS B 1 272 ? 19.047 -40.594 -10.445 1 83.88 272 LYS B O 1
ATOM 5585 N N . GLY B 1 273 ? 16.891 -40.281 -10.742 1 80 273 GLY B N 1
ATOM 5586 C CA . GLY B 1 273 ? 16.547 -41.688 -10.57 1 80 273 GLY B CA 1
ATOM 5587 C C . GLY B 1 273 ? 16.578 -42.125 -9.117 1 80 273 GLY B C 1
ATOM 5588 O O . GLY B 1 273 ? 16.531 -43.344 -8.828 1 80 273 GLY B O 1
ATOM 5589 N N . ASP B 1 274 ? 16.734 -41.188 -8.266 1 85.44 274 ASP B N 1
ATOM 5590 C CA . ASP B 1 274 ? 16.875 -41.469 -6.84 1 85.44 274 ASP B CA 1
ATOM 5591 C C . ASP B 1 274 ? 16.109 -40.469 -5.996 1 85.44 274 ASP B C 1
ATOM 5593 O O . ASP B 1 274 ? 16.484 -39.281 -5.934 1 85.44 274 ASP B O 1
ATOM 5597 N N . ALA B 1 275 ? 15.086 -40.938 -5.336 1 84.44 275 ALA B N 1
ATOM 5598 C CA . ALA B 1 275 ? 14.234 -40.094 -4.523 1 84.44 275 ALA B CA 1
ATOM 5599 C C . ALA B 1 275 ? 15.023 -39.438 -3.385 1 84.44 275 ALA B C 1
ATOM 5601 O O . ALA B 1 275 ? 14.625 -38.406 -2.848 1 84.44 275 ALA B O 1
ATOM 5602 N N . ASN B 1 276 ? 16.141 -40.062 -3.023 1 85.5 276 ASN B N 1
ATOM 5603 C CA . ASN B 1 276 ? 16.891 -39.625 -1.845 1 85.5 276 ASN B CA 1
ATOM 5604 C C . ASN B 1 276 ? 18 -38.656 -2.207 1 85.5 276 ASN B C 1
ATOM 5606 O O . ASN B 1 276 ? 18.703 -38.156 -1.327 1 85.5 276 ASN B O 1
ATOM 5610 N N . LYS B 1 277 ? 18.141 -38.438 -3.426 1 86.06 277 LYS B N 1
ATOM 5611 C CA . LYS B 1 277 ? 19.141 -37.469 -3.873 1 86.06 277 LYS B CA 1
ATOM 5612 C C . LYS B 1 277 ? 18.484 -36.156 -4.316 1 86.06 277 LYS B C 1
ATOM 5614 O O . LYS B 1 277 ? 18.031 -36.031 -5.461 1 86.06 277 LYS B O 1
ATOM 5619 N N . ASN B 1 278 ? 18.578 -35.188 -3.41 1 87.31 278 ASN B N 1
ATOM 5620 C CA . ASN B 1 278 ? 17.953 -33.906 -3.684 1 87.31 278 ASN B CA 1
ATOM 5621 C C . ASN B 1 278 ? 18.641 -33.188 -4.848 1 87.31 278 ASN B C 1
ATOM 5623 O O . ASN B 1 278 ? 19.859 -33.156 -4.938 1 87.31 278 ASN B O 1
ATOM 5627 N N . ILE B 1 279 ? 17.828 -32.656 -5.707 1 87 279 ILE B N 1
ATOM 5628 C CA . ILE B 1 279 ? 18.359 -31.938 -6.859 1 87 279 ILE B CA 1
ATOM 5629 C C . ILE B 1 279 ? 18.328 -30.438 -6.59 1 87 279 ILE B C 1
ATOM 5631 O O . ILE B 1 279 ? 18.703 -29.641 -7.453 1 87 279 ILE B O 1
ATOM 5635 N N . PHE B 1 280 ? 17.828 -30.031 -5.426 1 86.25 280 PHE B N 1
ATOM 5636 C CA . PHE B 1 280 ? 17.766 -28.641 -4.969 1 86.25 280 PHE B CA 1
ATOM 5637 C C . PHE B 1 280 ? 18.141 -28.531 -3.5 1 86.25 280 PHE B C 1
ATOM 5639 O O . PHE B 1 280 ? 17.922 -29.469 -2.723 1 86.25 280 PHE B O 1
ATOM 5646 N N . VAL B 1 281 ? 18.781 -27.469 -3.109 1 78.38 281 VAL B N 1
ATOM 5647 C CA . VAL B 1 281 ? 19.391 -27.281 -1.801 1 78.38 281 VAL B CA 1
ATOM 5648 C C . VAL B 1 281 ? 18.328 -27.297 -0.713 1 78.38 281 VAL B C 1
ATOM 5650 O O . VAL B 1 281 ? 18.578 -27.766 0.401 1 78.38 281 VAL B O 1
ATOM 5653 N N . ALA B 1 282 ? 17.25 -26.703 -0.919 1 83.38 282 ALA B N 1
ATOM 5654 C CA . ALA B 1 282 ? 16.172 -26.641 0.068 1 83.38 282 ALA B CA 1
ATOM 5655 C C . ALA B 1 282 ? 14.922 -27.359 -0.434 1 83.38 282 ALA B C 1
ATOM 5657 O O . ALA B 1 282 ? 14.195 -26.828 -1.281 1 83.38 282 ALA B O 1
ATOM 5658 N N . GLN B 1 283 ? 14.617 -28.578 0.134 1 88 283 GLN B N 1
ATOM 5659 C CA . GLN B 1 283 ? 13.445 -29.375 -0.237 1 88 283 GLN B CA 1
ATOM 5660 C C . GLN B 1 283 ? 12.695 -29.844 1 1 88 283 GLN B C 1
ATOM 5662 O O . GLN B 1 283 ? 12.547 -31.062 1.215 1 88 283 GLN B O 1
ATOM 5667 N N . PRO B 1 284 ? 12.141 -28.844 1.711 1 89.38 284 PRO B N 1
ATOM 5668 C CA . PRO B 1 284 ? 11.539 -29.203 2.992 1 89.38 284 PRO B CA 1
ATOM 5669 C C . PRO B 1 284 ? 10.219 -29.969 2.824 1 89.38 284 PRO B C 1
ATOM 5671 O O . PRO B 1 284 ? 9.773 -30.641 3.752 1 89.38 284 PRO B O 1
ATOM 5674 N N . TRP B 1 285 ? 9.578 -29.859 1.707 1 94.06 285 TRP B N 1
ATOM 5675 C CA . TRP B 1 285 ? 8.297 -30.5 1.425 1 94.06 285 TRP B CA 1
ATOM 5676 C C . TRP B 1 285 ? 8.461 -31.594 0.386 1 94.06 285 TRP B C 1
ATOM 5678 O O . TRP B 1 285 ? 7.793 -31.594 -0.648 1 94.06 285 TRP B O 1
ATOM 5688 N N . ASN B 1 286 ? 9.156 -32.656 0.716 1 91.12 286 ASN B N 1
ATOM 5689 C CA . ASN B 1 286 ? 9.68 -33.625 -0.262 1 91.12 286 ASN B CA 1
ATOM 5690 C C . ASN B 1 286 ? 8.742 -34.812 -0.444 1 91.12 286 ASN B C 1
ATOM 5692 O O . ASN B 1 286 ? 8.492 -35.25 -1.571 1 91.12 286 ASN B O 1
ATOM 5696 N N . GLY B 1 287 ? 8.219 -35.281 0.573 1 90.75 287 GLY B N 1
ATOM 5697 C CA . GLY B 1 287 ? 7.613 -36.594 0.586 1 90.75 287 GLY B CA 1
ATOM 5698 C C . GLY B 1 287 ? 6.18 -36.594 0.084 1 90.75 287 GLY B C 1
ATOM 5699 O O . GLY B 1 287 ? 5.445 -35.625 0.279 1 90.75 287 GLY B O 1
ATOM 5700 N N . ILE B 1 288 ? 5.77 -37.688 -0.535 1 90.12 2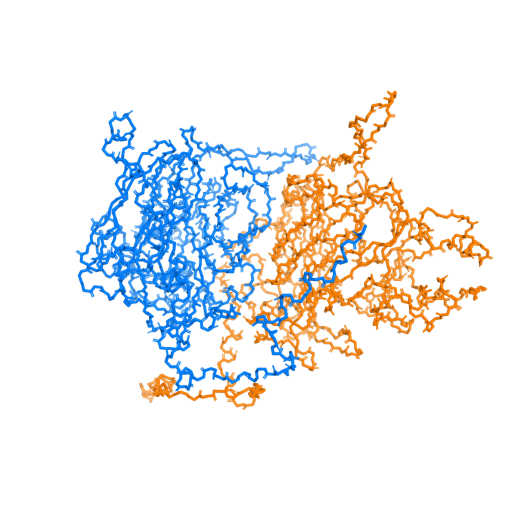88 ILE B N 1
ATOM 5701 C CA . ILE B 1 288 ? 4.438 -37.812 -1.116 1 90.12 288 ILE B CA 1
ATOM 5702 C C . ILE B 1 288 ? 3.395 -37.844 -0.003 1 90.12 288 ILE B C 1
ATOM 5704 O O . ILE B 1 288 ? 2.211 -37.594 -0.241 1 90.12 288 ILE B O 1
ATOM 5708 N N . GLU B 1 289 ? 3.84 -38.25 1.229 1 92.25 289 GLU B N 1
ATOM 5709 C CA . GLU B 1 289 ? 2.934 -38.344 2.371 1 92.25 289 GLU B CA 1
ATOM 5710 C C . GLU B 1 289 ? 2.369 -36.969 2.719 1 92.25 289 GLU B C 1
ATOM 5712 O O . GLU B 1 289 ? 1.366 -36.844 3.426 1 92.25 289 GLU B O 1
ATOM 5717 N N . LEU B 1 290 ? 3.004 -35.938 2.215 1 95.31 290 LEU B N 1
ATOM 5718 C CA . LEU B 1 290 ? 2.578 -34.562 2.504 1 95.31 290 LEU B CA 1
ATOM 5719 C C . LEU B 1 290 ? 1.359 -34.188 1.668 1 95.31 290 LEU B C 1
ATOM 5721 O O . LEU B 1 290 ? 0.711 -33.188 1.932 1 95.31 290 LEU B O 1
ATOM 5725 N N . LYS B 1 291 ? 1.093 -34.969 0.603 1 96.12 291 LYS B N 1
ATOM 5726 C CA . LYS B 1 291 ? -0.084 -34.781 -0.243 1 96.12 291 LYS B CA 1
ATOM 5727 C C . LYS B 1 291 ? -0.126 -33.375 -0.83 1 96.12 291 LYS B C 1
ATOM 5729 O O . LYS B 1 291 ? 0.821 -32.938 -1.493 1 96.12 291 LYS B O 1
ATOM 5734 N N . GLN B 1 292 ? -1.169 -32.594 -0.507 1 97.06 292 GLN B N 1
ATOM 5735 C CA . GLN B 1 292 ? -1.381 -31.281 -1.113 1 97.06 292 GLN B CA 1
ATOM 5736 C C . GLN B 1 292 ? -0.276 -30.297 -0.718 1 97.06 292 GLN B C 1
ATOM 5738 O O . GLN B 1 292 ? -0.115 -29.25 -1.343 1 97.06 292 GLN B O 1
ATOM 5743 N N . TYR B 1 293 ? 0.472 -30.656 0.323 1 97.12 293 TYR B N 1
ATOM 5744 C CA . TYR B 1 293 ? 1.482 -29.75 0.837 1 97.12 293 TYR B CA 1
ATOM 5745 C C . TYR B 1 293 ? 2.844 -30.031 0.211 1 97.12 293 TYR B C 1
ATOM 5747 O O . TYR B 1 293 ? 3.801 -29.281 0.43 1 97.12 293 TYR B O 1
ATOM 5755 N N . GLN B 1 294 ? 2.998 -31.125 -0.516 1 95.62 294 GLN B N 1
ATOM 5756 C CA . GLN B 1 294 ? 4.262 -31.406 -1.188 1 95.62 294 GLN B CA 1
ATOM 5757 C C . GLN B 1 294 ? 4.621 -30.297 -2.178 1 95.62 294 GLN B C 1
ATOM 5759 O O . GLN B 1 294 ? 3.783 -29.875 -2.979 1 95.62 294 GLN B O 1
ATOM 5764 N N . SER B 1 295 ? 5.898 -29.844 -2.076 1 96.25 295 SER B N 1
ATOM 5765 C CA . SER B 1 295 ? 6.316 -28.766 -2.965 1 96.25 295 SER B CA 1
ATOM 5766 C C . SER B 1 295 ? 6.191 -29.172 -4.43 1 96.25 295 SER B C 1
ATOM 5768 O O . SER B 1 295 ? 6.246 -30.359 -4.754 1 96.25 295 SER B O 1
ATOM 5770 N N . GLN B 1 296 ? 5.934 -28.234 -5.27 1 95.62 296 GLN B N 1
ATOM 5771 C CA . GLN B 1 296 ? 5.781 -28.422 -6.711 1 95.62 296 GLN B CA 1
ATOM 5772 C C . GLN B 1 296 ? 6.52 -27.312 -7.477 1 95.62 296 GLN B C 1
ATOM 5774 O O . GLN B 1 296 ? 6.789 -26.25 -6.93 1 95.62 296 GLN B O 1
ATOM 5779 N N . LEU B 1 297 ? 6.852 -27.609 -8.695 1 95.88 297 LEU B N 1
ATOM 5780 C CA . LEU B 1 297 ? 7.469 -26.625 -9.586 1 95.88 297 LEU B CA 1
ATOM 5781 C C . LEU B 1 297 ? 6.426 -25.984 -10.492 1 95.88 297 LEU B C 1
ATOM 5783 O O . LEU B 1 297 ? 5.312 -26.5 -10.633 1 95.88 297 LEU B O 1
ATOM 5787 N N . LEU B 1 298 ? 6.77 -24.781 -11.039 1 98.44 298 LEU B N 1
ATOM 5788 C CA . LEU B 1 298 ? 5.965 -24.156 -12.078 1 98.44 298 LEU B CA 1
ATOM 5789 C C . LEU B 1 298 ? 6.535 -24.438 -13.469 1 98.44 298 LEU B C 1
ATOM 5791 O O . LEU B 1 298 ? 7.727 -24.219 -13.711 1 98.44 298 LEU B O 1
ATOM 5795 N N . PHE B 1 299 ? 5.664 -24.922 -14.391 1 97.25 299 PHE B N 1
ATOM 5796 C CA . PHE B 1 299 ? 6.121 -25.344 -15.711 1 97.25 299 PHE B CA 1
ATOM 5797 C C . PHE B 1 299 ? 5.602 -24.406 -16.797 1 97.25 299 PHE B C 1
ATOM 5799 O O . PHE B 1 299 ? 4.422 -24.047 -16.781 1 97.25 299 PHE B O 1
ATOM 5806 N N . VAL B 1 300 ? 6.48 -24.031 -17.672 1 98.38 300 VAL B N 1
ATOM 5807 C CA . VAL B 1 300 ? 6.121 -23.172 -18.797 1 98.38 300 VAL B CA 1
ATOM 5808 C C . VAL B 1 300 ? 6.805 -23.672 -20.062 1 98.38 300 VAL B C 1
ATOM 5810 O O . VAL B 1 300 ? 7.738 -24.484 -20 1 98.38 300 VAL B O 1
ATOM 5813 N N . GLU B 1 301 ? 6.297 -23.297 -21.25 1 97.62 301 GLU B N 1
ATOM 5814 C CA . GLU B 1 301 ? 6.98 -23.516 -22.516 1 97.62 301 GLU B CA 1
ATOM 5815 C C . GLU B 1 301 ? 7.98 -22.406 -22.812 1 97.62 301 GLU B C 1
ATOM 5817 O O . GLU B 1 301 ? 7.91 -21.328 -22.203 1 97.62 301 GLU B O 1
ATOM 5822 N N . ASN B 1 302 ? 8.93 -22.719 -23.656 1 96.12 302 ASN B N 1
ATOM 5823 C CA . ASN B 1 302 ? 9.75 -21.641 -24.203 1 96.12 302 ASN B CA 1
ATOM 5824 C C . ASN B 1 302 ? 8.977 -20.828 -25.234 1 96.12 302 ASN B C 1
ATOM 5826 O O . ASN B 1 302 ? 8.094 -21.359 -25.922 1 96.12 302 ASN B O 1
ATOM 5830 N N . ASP B 1 303 ? 9.312 -19.578 -25.312 1 96.75 303 ASP B N 1
ATOM 5831 C CA . ASP B 1 303 ? 8.789 -18.688 -26.344 1 96.75 303 ASP B CA 1
ATOM 5832 C C . ASP B 1 303 ? 7.273 -18.531 -26.219 1 96.75 303 ASP B C 1
ATOM 5834 O O . ASP B 1 303 ? 6.562 -18.438 -27.219 1 96.75 303 ASP B O 1
ATOM 5838 N N . GLN B 1 304 ? 6.758 -18.609 -25.016 1 97.38 304 GLN B N 1
ATOM 5839 C CA . GLN B 1 304 ? 5.348 -18.406 -24.688 1 97.38 304 GLN B CA 1
ATOM 5840 C C . GLN B 1 304 ? 5.152 -17.188 -23.797 1 97.38 304 GLN B C 1
ATOM 5842 O O . GLN B 1 304 ? 5.934 -16.969 -22.859 1 97.38 304 GLN B O 1
ATOM 5847 N N . HIS B 1 305 ? 4.129 -16.375 -24.125 1 98.62 305 HIS B N 1
ATOM 5848 C CA . HIS B 1 305 ? 3.752 -15.273 -23.266 1 98.62 305 HIS B CA 1
ATOM 5849 C C . HIS B 1 305 ? 3.234 -15.773 -21.922 1 98.62 305 HIS B C 1
ATOM 5851 O O . HIS B 1 305 ? 2.186 -16.422 -21.844 1 98.62 305 HIS B O 1
ATOM 5857 N N . VAL B 1 306 ? 3.975 -15.539 -20.891 1 98.75 306 VAL B N 1
ATOM 5858 C CA . VAL B 1 306 ? 3.588 -15.867 -19.516 1 98.75 306 VAL B CA 1
ATOM 5859 C C . VAL B 1 306 ? 3.217 -14.586 -18.766 1 98.75 306 VAL B C 1
ATOM 5861 O O . VAL B 1 306 ? 3.918 -13.578 -18.859 1 98.75 306 VAL B O 1
ATOM 5864 N N . ARG B 1 307 ? 2.117 -14.594 -18.031 1 98.75 307 ARG B N 1
ATOM 5865 C CA . ARG B 1 307 ? 1.652 -13.469 -17.234 1 98.75 307 ARG B CA 1
ATOM 5866 C C . ARG B 1 307 ? 1.547 -13.859 -15.758 1 98.75 307 ARG B C 1
ATOM 5868 O O . ARG B 1 307 ? 0.884 -14.836 -15.414 1 98.75 307 ARG B O 1
ATOM 5875 N N . ILE B 1 308 ? 2.172 -13.078 -14.922 1 98.81 308 ILE B N 1
ATOM 5876 C CA . ILE B 1 308 ? 2.143 -13.336 -13.484 1 98.81 308 ILE B CA 1
ATOM 5877 C C . ILE B 1 308 ? 1.396 -12.211 -12.773 1 98.81 308 ILE B C 1
ATOM 5879 O O . ILE B 1 308 ? 1.796 -11.047 -12.844 1 98.81 308 ILE B O 1
ATOM 5883 N N . PHE B 1 309 ? 0.292 -12.516 -12.164 1 98.69 309 PHE B N 1
ATOM 5884 C CA . PHE B 1 309 ? -0.34 -11.617 -11.203 1 98.69 309 PHE B CA 1
ATOM 5885 C C . PHE B 1 309 ? 0.332 -11.727 -9.844 1 98.69 309 PHE B C 1
ATOM 5887 O O . PHE B 1 309 ? 0.209 -12.75 -9.164 1 98.69 309 PHE B O 1
ATOM 5894 N N . ALA B 1 310 ? 1.059 -10.672 -9.43 1 98.31 310 ALA B N 1
ATOM 5895 C CA . ALA B 1 310 ? 1.823 -10.719 -8.188 1 98.31 310 ALA B CA 1
ATOM 5896 C C . ALA B 1 310 ? 1.267 -9.734 -7.16 1 98.31 310 ALA B C 1
ATOM 5898 O O . ALA B 1 310 ? 0.855 -8.625 -7.516 1 98.31 310 ALA B O 1
ATOM 5899 N N . GLU B 1 311 ? 1.202 -10.148 -5.949 1 98 311 GLU B N 1
ATOM 5900 C CA . GLU B 1 311 ? 0.744 -9.32 -4.836 1 98 311 GLU B CA 1
ATOM 5901 C C . GLU B 1 311 ? 1.633 -9.516 -3.609 1 98 311 GLU B C 1
ATOM 5903 O O . GLU B 1 311 ? 2.068 -10.625 -3.316 1 98 311 GLU B O 1
ATOM 5908 N N . ASN B 1 312 ? 1.983 -8.422 -2.941 1 97.81 312 ASN B N 1
ATOM 5909 C CA . ASN B 1 312 ? 2.602 -8.477 -1.621 1 97.81 312 ASN B CA 1
ATOM 5910 C C . ASN B 1 312 ? 1.59 -8.195 -0.514 1 97.81 312 ASN B C 1
ATOM 5912 O O . ASN B 1 312 ? 1.262 -7.043 -0.244 1 97.81 312 ASN B O 1
ATOM 5916 N N . ALA B 1 313 ? 1.202 -9.227 0.135 1 96.88 313 ALA B N 1
ATOM 5917 C CA . ALA B 1 313 ? 0.189 -9.109 1.182 1 96.88 313 ALA B CA 1
ATOM 5918 C C . ALA B 1 313 ? 0.828 -8.781 2.527 1 96.88 313 ALA B C 1
ATOM 5920 O O . ALA B 1 313 ? 0.126 -8.523 3.508 1 96.88 313 ALA B O 1
ATOM 5921 N N . GLY B 1 314 ? 2.094 -8.727 2.59 1 95.19 314 GLY B N 1
ATOM 5922 C CA . GLY B 1 314 ? 2.801 -8.641 3.857 1 95.19 314 GLY B CA 1
ATOM 5923 C C . GLY B 1 314 ? 3.238 -7.227 4.195 1 95.19 314 GLY B C 1
ATOM 5924 O O . GLY B 1 314 ? 2.863 -6.273 3.512 1 95.19 314 GLY B O 1
ATOM 5925 N N . ASN B 1 315 ? 3.988 -7.055 5.289 1 93.5 315 ASN B N 1
ATOM 5926 C CA . ASN B 1 315 ? 4.406 -5.773 5.844 1 93.5 315 ASN B CA 1
ATOM 5927 C C . ASN B 1 315 ? 5.707 -5.285 5.211 1 93.5 315 ASN B C 1
ATOM 5929 O O . ASN B 1 315 ? 6.043 -4.105 5.301 1 93.5 315 ASN B O 1
ATOM 5933 N N . GLU B 1 316 ? 6.441 -6.199 4.695 1 92.94 316 GLU B N 1
ATOM 5934 C CA . GLU B 1 316 ? 7.777 -5.875 4.207 1 92.94 316 GLU B CA 1
ATOM 5935 C C . GLU B 1 316 ? 7.824 -5.887 2.682 1 92.94 316 GLU B C 1
ATOM 5937 O O . GLU B 1 316 ? 7.062 -6.613 2.037 1 92.94 316 GLU B O 1
ATOM 5942 N N . PRO B 1 317 ? 8.695 -5.141 2.09 1 93.75 317 PRO B N 1
ATOM 5943 C CA . PRO B 1 317 ? 8.75 -5.07 0.627 1 93.75 317 PRO B CA 1
ATOM 5944 C C . PRO B 1 317 ? 9.227 -6.375 -0.009 1 93.75 317 PRO B C 1
ATOM 5946 O O . PRO B 1 317 ? 9.852 -7.199 0.661 1 93.75 317 PRO B O 1
ATOM 5949 N N . VAL B 1 318 ? 8.922 -6.516 -1.257 1 96.19 318 VAL B N 1
ATOM 5950 C CA . VAL B 1 318 ? 9.359 -7.633 -2.086 1 96.19 318 VAL B CA 1
ATOM 5951 C C . VAL B 1 318 ? 10.188 -7.113 -3.262 1 96.19 318 VAL B C 1
ATOM 5953 O O . VAL B 1 318 ? 9.758 -6.203 -3.975 1 96.19 318 VAL B O 1
ATOM 5956 N N . PHE B 1 319 ? 11.391 -7.645 -3.365 1 96.25 319 PHE B N 1
ATOM 5957 C CA . PHE B 1 319 ? 12.227 -7.371 -4.523 1 96.25 319 PHE B CA 1
ATOM 5958 C C . PHE B 1 319 ? 12.125 -8.492 -5.547 1 96.25 319 PHE B C 1
ATOM 5960 O O . PHE B 1 319 ? 12.945 -9.422 -5.543 1 96.25 319 PHE B O 1
ATOM 5967 N N . PHE B 1 320 ? 11.18 -8.367 -6.48 1 97.38 320 PHE B N 1
ATOM 5968 C CA . PHE B 1 320 ? 10.773 -9.414 -7.402 1 97.38 320 PHE B CA 1
ATOM 5969 C C . PHE B 1 320 ? 11.797 -9.586 -8.516 1 97.38 320 PHE B C 1
ATOM 5971 O O . PHE B 1 320 ? 11.961 -8.703 -9.359 1 97.38 320 PHE B O 1
ATOM 5978 N N . HIS B 1 321 ? 12.484 -10.75 -8.508 1 96.81 321 HIS B N 1
ATOM 5979 C CA . HIS B 1 321 ? 13.57 -11.031 -9.445 1 96.81 321 HIS B CA 1
ATOM 5980 C C . HIS B 1 321 ? 13.531 -12.484 -9.898 1 96.81 321 HIS B C 1
ATOM 5982 O O . HIS B 1 321 ? 13.266 -13.383 -9.094 1 96.81 321 HIS B O 1
ATOM 5988 N N . ILE B 1 322 ? 13.703 -12.688 -11.164 1 96.06 322 ILE B N 1
ATOM 5989 C CA . ILE B 1 322 ? 13.859 -14.039 -11.688 1 96.06 322 ILE B CA 1
ATOM 5990 C C . ILE B 1 322 ? 15.305 -14.25 -12.148 1 96.06 322 ILE B C 1
ATOM 5992 O O . ILE B 1 322 ? 15.766 -13.586 -13.078 1 96.06 322 ILE B O 1
ATOM 5996 N N . VAL B 1 323 ? 16 -15.148 -11.492 1 92.56 323 VAL B N 1
ATOM 5997 C CA . VAL B 1 323 ? 17.375 -15.469 -11.836 1 92.56 323 VAL B CA 1
ATOM 5998 C C . VAL B 1 323 ? 17.438 -16.031 -13.258 1 92.56 323 VAL B C 1
ATOM 6000 O O . VAL B 1 323 ? 16.766 -17.016 -13.57 1 92.56 323 VAL B O 1
ATOM 6003 N N . GLY B 1 324 ? 18.172 -15.391 -14.094 1 92.38 324 GLY B N 1
ATOM 6004 C CA . GLY B 1 324 ? 18.375 -15.875 -15.453 1 92.38 324 GLY B CA 1
ATOM 6005 C C . GLY B 1 324 ? 17.438 -15.234 -16.453 1 92.38 324 GLY B C 1
ATOM 6006 O O . GLY B 1 324 ? 17.5 -15.523 -17.656 1 92.38 324 GLY B O 1
ATOM 6007 N N . GLU B 1 325 ? 16.547 -14.391 -15.961 1 94.06 325 GLU B N 1
ATOM 6008 C CA . GLU B 1 325 ? 15.594 -13.758 -16.875 1 94.06 325 GLU B CA 1
ATOM 6009 C C . GLU B 1 325 ? 15.438 -12.273 -16.562 1 94.06 325 GLU B C 1
ATOM 6011 O O . GLU B 1 325 ? 15.734 -11.828 -15.445 1 94.06 325 GLU B O 1
ATOM 6016 N N . ILE B 1 326 ? 15.078 -11.547 -17.609 1 94.75 326 ILE B N 1
ATOM 6017 C CA . ILE B 1 326 ? 14.664 -10.156 -17.531 1 94.75 326 ILE B CA 1
ATOM 6018 C C . ILE B 1 326 ? 13.141 -10.062 -17.594 1 94.75 326 ILE B C 1
ATOM 6020 O O . ILE B 1 326 ? 12.508 -10.719 -18.422 1 94.75 326 ILE B O 1
ATOM 6024 N N . LEU B 1 327 ? 12.531 -9.344 -16.688 1 97 327 LEU B N 1
ATOM 6025 C CA . LEU B 1 327 ? 11.094 -9.086 -16.781 1 97 327 LEU B CA 1
ATOM 6026 C C . LEU B 1 327 ? 10.781 -8.242 -18.016 1 97 327 LEU B C 1
ATOM 6028 O O . LEU B 1 327 ? 11.242 -7.109 -18.125 1 97 327 LEU B O 1
ATOM 6032 N N . ASP B 1 328 ? 9.984 -8.711 -18.859 1 97.81 328 ASP B N 1
ATOM 6033 C CA . ASP B 1 328 ? 9.828 -8.07 -20.156 1 97.81 328 ASP B CA 1
ATOM 6034 C C . ASP B 1 328 ? 8.914 -6.852 -20.078 1 97.81 328 ASP B C 1
ATOM 6036 O O . ASP B 1 328 ? 9.07 -5.895 -20.828 1 97.81 328 ASP B O 1
ATOM 6040 N N . ARG B 1 329 ? 7.938 -6.953 -19.203 1 97.62 329 ARG B N 1
ATOM 6041 C CA . ARG B 1 329 ? 7.027 -5.836 -18.953 1 97.62 329 ARG B CA 1
ATOM 6042 C C . ARG B 1 329 ? 6.477 -5.875 -17.531 1 97.62 329 ARG B C 1
ATOM 6044 O O . ARG B 1 329 ? 6.074 -6.934 -17.047 1 97.62 329 ARG B O 1
ATOM 6051 N N . VAL B 1 330 ? 6.543 -4.766 -16.875 1 96.88 330 VAL B N 1
ATOM 6052 C CA . VAL B 1 330 ? 5.934 -4.625 -15.562 1 96.88 330 VAL B CA 1
ATOM 6053 C C . VAL B 1 330 ? 4.828 -3.572 -15.609 1 96.88 330 VAL B C 1
ATOM 6055 O O . VAL B 1 330 ? 5.051 -2.451 -16.078 1 96.88 330 VAL B O 1
ATOM 6058 N N . THR B 1 331 ? 3.662 -4.008 -15.188 1 95.44 331 THR B N 1
ATOM 6059 C CA . THR B 1 331 ? 2.514 -3.115 -15.094 1 95.44 331 THR B CA 1
ATOM 6060 C C . THR B 1 331 ? 2.057 -2.959 -13.648 1 95.44 331 THR B C 1
ATOM 6062 O O . THR B 1 331 ? 1.975 -3.943 -12.906 1 95.44 331 THR B O 1
ATOM 6065 N N . GLN B 1 332 ? 1.851 -1.754 -13.227 1 88.88 332 GLN B N 1
ATOM 6066 C CA . GLN B 1 332 ? 1.234 -1.446 -11.938 1 88.88 332 GLN B CA 1
ATOM 6067 C C . GLN B 1 332 ? -0.001 -0.568 -12.117 1 88.88 332 GLN B C 1
ATOM 6069 O O . GLN B 1 332 ? 0.038 0.427 -12.844 1 88.88 332 GLN B O 1
ATOM 6074 N N . GLY B 1 333 ? -0.961 -1.051 -11.328 1 77.88 333 GLY B N 1
ATOM 6075 C CA . GLY B 1 333 ? -2.225 -0.407 -11.656 1 77.88 333 GLY B CA 1
ATOM 6076 C C . GLY B 1 333 ? -2.641 -0.602 -13.102 1 77.88 333 GLY B C 1
ATOM 6077 O O . GLY B 1 333 ? -2.67 -1.73 -13.594 1 77.88 333 GLY B O 1
ATOM 6078 N N . ASN B 1 334 ? -3.02 0.346 -13.766 1 79.19 334 ASN B N 1
ATOM 6079 C CA . ASN B 1 334 ? -3.447 0.233 -15.156 1 79.19 334 ASN B CA 1
ATOM 6080 C C . ASN B 1 334 ? -2.482 0.949 -16.094 1 79.19 334 ASN B C 1
ATOM 6082 O O . ASN B 1 334 ? -2.91 1.583 -17.062 1 79.19 334 ASN B O 1
ATOM 6086 N N . ARG B 1 335 ? -1.185 0.845 -15.617 1 88.06 335 ARG B N 1
ATOM 6087 C CA . ARG B 1 335 ? -0.178 1.496 -16.453 1 88.06 335 ARG B CA 1
ATOM 6088 C C . ARG B 1 335 ? 1.096 0.66 -16.516 1 88.06 335 ARG B C 1
ATOM 6090 O O . ARG B 1 335 ? 1.567 0.147 -15.5 1 88.06 335 ARG B O 1
ATOM 6097 N N . VAL B 1 336 ? 1.678 0.61 -17.703 1 92.12 336 VAL B N 1
ATOM 6098 C CA . VAL B 1 336 ? 2.98 -0.026 -17.875 1 92.12 336 VAL B CA 1
ATOM 6099 C C . VAL B 1 336 ? 4.062 0.846 -17.234 1 92.12 336 VAL B C 1
ATOM 6101 O O . VAL B 1 336 ? 4.188 2.029 -17.562 1 92.12 336 VAL B O 1
ATOM 6104 N N . GLN B 1 337 ? 4.762 0.285 -16.391 1 90.25 337 GLN B N 1
ATOM 6105 C CA . GLN B 1 337 ? 5.789 1.015 -15.664 1 90.25 337 GLN B CA 1
ATOM 6106 C C . GLN B 1 337 ? 7.156 0.842 -16.328 1 90.25 337 GLN B C 1
ATOM 6108 O O . GLN B 1 337 ? 8.008 1.729 -16.234 1 90.25 337 GLN B O 1
ATOM 6113 N N . SER B 1 338 ? 7.277 -0.362 -16.891 1 89.56 338 SER B N 1
ATOM 6114 C CA . SER B 1 338 ? 8.602 -0.646 -17.438 1 89.56 338 SER B CA 1
ATOM 6115 C C . SER B 1 338 ? 8.539 -1.691 -18.547 1 89.56 338 SER B C 1
ATOM 6117 O O . SER B 1 338 ? 7.766 -2.645 -18.453 1 89.56 338 SER B O 1
ATOM 6119 N N . ALA B 1 339 ? 9.438 -1.428 -19.406 1 92 339 ALA B N 1
ATOM 6120 C CA . ALA B 1 339 ? 9.852 -2.531 -20.266 1 92 339 ALA B CA 1
ATOM 6121 C C . ALA B 1 339 ? 10.898 -3.4 -19.594 1 92 339 ALA B C 1
ATOM 6123 O O . ALA B 1 339 ? 10.891 -3.547 -18.359 1 92 339 ALA B O 1
ATOM 6124 N N . GLY B 1 340 ? 11.781 -3.984 -20.344 1 91.5 340 GLY B N 1
ATOM 6125 C CA . GLY B 1 340 ? 12.727 -4.91 -19.75 1 91.5 340 GLY B CA 1
ATOM 6126 C C . GLY B 1 340 ? 13.383 -4.367 -18.5 1 91.5 340 GLY B C 1
ATOM 6127 O O . GLY B 1 340 ? 13.906 -3.252 -18.5 1 91.5 340 GLY B O 1
ATOM 6128 N N . THR B 1 341 ? 13.289 -5.098 -17.375 1 95.38 341 THR B N 1
ATOM 6129 C CA . THR B 1 341 ? 13.93 -4.711 -16.125 1 95.38 341 THR B CA 1
ATOM 6130 C C . THR B 1 341 ? 14.383 -5.941 -15.352 1 95.38 341 THR B C 1
ATOM 6132 O O . THR B 1 341 ? 13.812 -7.023 -15.508 1 95.38 341 THR B O 1
ATOM 6135 N N . GLU B 1 342 ? 15.391 -5.812 -14.594 1 92.56 342 GLU B N 1
ATOM 6136 C CA . GLU B 1 342 ? 15.961 -6.938 -13.859 1 92.56 342 GLU B CA 1
ATOM 6137 C C . GLU B 1 342 ? 15.086 -7.309 -12.664 1 92.56 342 GLU B C 1
ATOM 6139 O O . GLU B 1 342 ? 14.875 -8.492 -12.383 1 92.56 342 GLU B O 1
ATOM 6144 N N . THR B 1 343 ? 14.758 -6.281 -11.867 1 94.81 343 THR B N 1
ATOM 6145 C CA . THR B 1 343 ? 14.047 -6.426 -10.602 1 94.81 343 THR B CA 1
ATOM 6146 C C . THR B 1 343 ? 13.016 -5.312 -10.438 1 94.81 343 THR B C 1
ATOM 6148 O O . THR B 1 343 ? 13.211 -4.195 -10.922 1 94.81 343 THR B O 1
ATOM 6151 N N . TRP B 1 344 ? 11.875 -5.656 -9.867 1 95.5 344 TRP B N 1
ATOM 6152 C CA . TRP B 1 344 ? 10.883 -4.633 -9.547 1 95.5 344 TRP B CA 1
ATOM 6153 C C . TRP B 1 344 ? 10.484 -4.707 -8.078 1 95.5 344 TRP B C 1
ATOM 6155 O O . TRP B 1 344 ? 10.312 -5.797 -7.527 1 95.5 344 TRP B O 1
ATOM 6165 N N . LEU B 1 345 ? 10.352 -3.492 -7.5 1 93.88 345 LEU B N 1
ATOM 6166 C CA . LEU B 1 345 ? 10.039 -3.373 -6.082 1 93.88 345 LEU B CA 1
ATOM 6167 C C . LEU B 1 345 ? 8.531 -3.312 -5.859 1 93.88 345 LEU B C 1
ATOM 6169 O O . LEU B 1 345 ? 7.84 -2.527 -6.508 1 93.88 345 LEU B O 1
ATOM 6173 N N . LEU B 1 346 ? 8.016 -4.184 -4.988 1 94.69 346 LEU B N 1
ATOM 6174 C CA . LEU B 1 346 ? 6.625 -4.176 -4.562 1 94.69 346 LEU B CA 1
ATOM 6175 C C . LEU B 1 346 ? 6.512 -3.871 -3.072 1 94.69 346 LEU B C 1
ATOM 6177 O O . LEU B 1 346 ? 7.125 -4.551 -2.246 1 94.69 346 LEU B O 1
ATOM 6181 N N . GLY B 1 347 ? 5.781 -2.809 -2.719 1 94.81 347 GLY B N 1
ATOM 6182 C CA . GLY B 1 347 ? 5.516 -2.508 -1.32 1 94.81 347 GLY B CA 1
ATOM 6183 C C . GLY B 1 347 ? 4.406 -3.355 -0.728 1 94.81 347 GLY B C 1
ATOM 6184 O O . GLY B 1 347 ? 3.828 -4.199 -1.415 1 94.81 347 GLY B O 1
ATOM 6185 N N . GLY B 1 348 ? 4.152 -3.16 0.609 1 94.62 348 GLY B N 1
ATOM 6186 C CA . GLY B 1 348 ? 3.029 -3.838 1.239 1 94.62 348 GLY B CA 1
ATOM 6187 C C . GLY B 1 348 ? 1.689 -3.461 0.635 1 94.62 348 GLY B C 1
ATOM 6188 O O . GLY B 1 348 ? 1.424 -2.283 0.384 1 94.62 348 GLY B O 1
ATOM 6189 N N . SER B 1 349 ? 0.893 -4.516 0.407 1 95.5 349 SER B N 1
ATOM 6190 C CA . SER B 1 349 ? -0.437 -4.367 -0.175 1 95.5 349 SER B CA 1
ATOM 6191 C C . SER B 1 349 ? -0.369 -3.693 -1.542 1 95.5 349 SER B C 1
ATOM 6193 O O . SER B 1 349 ? -1.213 -2.855 -1.869 1 95.5 349 SER B O 1
ATOM 6195 N N . GLN B 1 350 ? 0.61 -3.945 -2.246 1 95.56 350 GLN B N 1
ATOM 6196 C CA . GLN B 1 350 ? 0.779 -3.471 -3.615 1 95.56 350 GLN B CA 1
ATOM 6197 C C . GLN B 1 350 ? 0.867 -4.641 -4.594 1 95.56 350 GLN B C 1
ATOM 6199 O O . GLN B 1 350 ? 1.371 -5.711 -4.25 1 95.56 350 GLN B O 1
ATOM 6204 N N . ASN B 1 351 ? 0.381 -4.391 -5.801 1 95.62 351 ASN B N 1
ATOM 6205 C CA . ASN B 1 351 ? 0.335 -5.449 -6.805 1 95.62 351 ASN B CA 1
ATOM 6206 C C . ASN B 1 351 ? 1.05 -5.039 -8.086 1 95.62 351 ASN B C 1
ATOM 6208 O O . ASN B 1 351 ? 1.365 -3.863 -8.281 1 95.62 351 ASN B O 1
ATOM 6212 N N . MET B 1 352 ? 1.342 -6.047 -8.93 1 96.5 352 MET B N 1
ATOM 6213 C CA . MET B 1 352 ? 1.846 -5.824 -10.281 1 96.5 352 MET B CA 1
ATOM 6214 C C . MET B 1 352 ? 1.473 -6.984 -11.195 1 96.5 352 MET B C 1
ATOM 6216 O O . MET B 1 352 ? 1.072 -8.055 -10.727 1 96.5 352 MET B O 1
ATOM 6220 N N . ILE B 1 353 ? 1.516 -6.711 -12.438 1 97.88 353 ILE B N 1
ATOM 6221 C CA . ILE B 1 353 ? 1.47 -7.734 -13.477 1 97.88 353 ILE B CA 1
ATOM 6222 C C . ILE B 1 353 ? 2.814 -7.797 -14.195 1 97.88 353 ILE B C 1
ATOM 6224 O O . ILE B 1 353 ? 3.334 -6.773 -14.648 1 97.88 353 ILE B O 1
ATOM 6228 N N . VAL B 1 354 ? 3.346 -8.953 -14.25 1 98.44 354 VAL B N 1
ATOM 6229 C CA . VAL B 1 354 ? 4.605 -9.164 -14.953 1 98.44 354 VAL B CA 1
ATOM 6230 C C . VAL B 1 354 ? 4.367 -10.047 -16.188 1 98.44 354 VAL B C 1
ATOM 6232 O O . VAL B 1 354 ? 3.781 -11.125 -16.078 1 98.44 354 VAL B O 1
ATOM 6235 N N . ASP B 1 355 ? 4.805 -9.562 -17.266 1 98.56 355 ASP B N 1
ATOM 6236 C CA . ASP B 1 355 ? 4.836 -10.359 -18.484 1 98.56 355 ASP B CA 1
ATOM 6237 C C . ASP B 1 355 ? 6.258 -10.805 -18.812 1 98.56 355 ASP B C 1
ATOM 6239 O O . ASP B 1 355 ? 7.199 -10.016 -18.703 1 98.56 355 ASP B O 1
ATOM 6243 N N . ILE B 1 356 ? 6.355 -12.07 -19.25 1 98.25 356 ILE B N 1
ATOM 6244 C CA . ILE B 1 356 ? 7.695 -12.594 -19.484 1 98.25 356 ILE B CA 1
ATOM 6245 C C . ILE B 1 356 ? 7.637 -13.711 -20.531 1 98.25 356 ILE B C 1
ATOM 6247 O O . ILE B 1 356 ? 6.629 -14.406 -20.656 1 98.25 356 ILE B O 1
ATOM 6251 N N . VAL B 1 357 ? 8.68 -13.82 -21.234 1 98.12 357 VAL B N 1
ATOM 6252 C CA . VAL B 1 357 ? 8.938 -14.945 -22.125 1 98.12 357 VAL B CA 1
ATOM 6253 C C . VAL B 1 357 ? 10.25 -15.617 -21.75 1 98.12 357 VAL B C 1
ATOM 6255 O O . VAL B 1 357 ? 11.297 -14.969 -21.703 1 98.12 357 VAL B O 1
ATOM 6258 N N . PHE B 1 358 ? 10.172 -16.875 -21.438 1 97.12 358 PHE B N 1
ATOM 6259 C CA . PHE B 1 358 ? 11.391 -17.625 -21.172 1 97.12 358 PHE B CA 1
ATOM 6260 C C . PHE B 1 358 ? 12.055 -18.062 -22.469 1 97.12 358 PHE B C 1
ATOM 6262 O O . PHE B 1 358 ? 11.492 -18.844 -23.234 1 97.12 358 PHE B O 1
ATOM 6269 N N . ASP B 1 359 ? 13.289 -17.656 -22.703 1 93.56 359 ASP B N 1
ATOM 6270 C CA . ASP B 1 359 ? 13.945 -17.75 -24.016 1 93.56 359 ASP B CA 1
ATOM 6271 C C . ASP B 1 359 ? 14.594 -19.109 -24.203 1 93.56 359 ASP B C 1
ATOM 6273 O O . ASP B 1 359 ? 14.648 -19.641 -25.312 1 93.56 359 ASP B O 1
ATOM 6277 N N . GLU B 1 360 ? 15.102 -19.734 -23.141 1 94.56 360 GLU B N 1
ATOM 6278 C CA . GLU B 1 360 ? 15.828 -21 -23.219 1 94.56 360 GLU B CA 1
ATOM 6279 C C . GLU B 1 360 ? 15.266 -22.016 -22.219 1 94.56 360 GLU B C 1
ATOM 6281 O O . GLU B 1 360 ? 14.797 -21.656 -21.141 1 94.56 360 GLU B O 1
ATOM 6286 N N . PRO B 1 361 ? 15.328 -23.312 -22.656 1 95.62 361 PRO B N 1
ATOM 6287 C CA . PRO B 1 361 ? 14.984 -24.312 -21.656 1 95.62 361 PRO B CA 1
ATOM 6288 C C . PRO B 1 361 ? 15.883 -24.234 -20.422 1 95.62 361 PRO B C 1
ATOM 6290 O O . PRO B 1 361 ? 17.094 -23.984 -20.547 1 95.62 361 PRO B O 1
ATOM 6293 N N . GLY B 1 362 ? 15.312 -24.297 -19.266 1 93.81 362 GLY B N 1
ATOM 6294 C CA . GLY B 1 362 ? 16.094 -24.203 -18.047 1 93.81 362 GLY B CA 1
ATOM 6295 C C . GLY B 1 362 ? 15.234 -24.047 -16.797 1 93.81 362 GLY B C 1
ATOM 6296 O O . GLY B 1 362 ? 14.008 -24.125 -16.875 1 93.81 362 GLY B O 1
ATOM 6297 N N . ALA B 1 363 ? 15.914 -24.062 -15.711 1 93.56 363 ALA B N 1
ATOM 6298 C CA . ALA B 1 363 ? 15.297 -23.719 -14.43 1 93.56 363 ALA B CA 1
ATOM 6299 C C . ALA B 1 363 ? 15.57 -22.266 -14.062 1 93.56 363 ALA B C 1
ATOM 6301 O O . ALA B 1 363 ? 16.672 -21.766 -14.258 1 93.56 363 ALA B O 1
ATOM 6302 N N . TYR B 1 364 ? 14.578 -21.578 -13.695 1 95.5 364 TYR B N 1
ATOM 6303 C CA . TYR B 1 364 ? 14.625 -20.156 -13.344 1 95.5 364 TYR B CA 1
ATOM 6304 C C . TYR B 1 364 ? 14.047 -19.922 -11.945 1 95.5 364 TYR B C 1
ATOM 6306 O O . TYR B 1 364 ? 12.914 -20.312 -11.664 1 95.5 364 TYR B O 1
ATOM 6314 N N . ALA B 1 365 ? 14.805 -19.312 -11.102 1 94.69 365 ALA B N 1
ATOM 6315 C CA . ALA B 1 365 ? 14.367 -19.094 -9.727 1 94.69 365 ALA B CA 1
ATOM 6316 C C . ALA B 1 365 ? 13.781 -17.688 -9.562 1 94.69 365 ALA B C 1
ATOM 6318 O O . ALA B 1 365 ? 14.477 -16.688 -9.773 1 94.69 365 ALA B O 1
ATOM 6319 N N . LEU B 1 366 ? 12.5 -17.625 -9.312 1 97.5 366 LEU B N 1
ATOM 6320 C CA . LEU B 1 366 ? 11.875 -16.391 -8.844 1 97.5 366 LEU B CA 1
ATOM 6321 C C . LEU B 1 366 ? 12.102 -16.203 -7.352 1 97.5 366 LEU B C 1
ATOM 6323 O O . LEU B 1 366 ? 11.688 -17.031 -6.539 1 97.5 366 LEU B O 1
ATOM 6327 N N . VAL B 1 367 ? 12.75 -15.047 -7 1 94.81 367 VAL B N 1
ATOM 6328 C CA . VAL B 1 367 ? 13.117 -14.836 -5.605 1 94.81 367 VAL B CA 1
ATOM 6329 C C . VAL B 1 367 ? 12.703 -13.438 -5.16 1 94.81 367 VAL B C 1
ATOM 6331 O O . VAL B 1 367 ? 12.508 -12.547 -5.996 1 94.81 367 VAL B O 1
ATOM 6334 N N . ASN B 1 368 ? 12.383 -13.258 -3.902 1 95.81 368 ASN B N 1
ATOM 6335 C CA . ASN B 1 368 ? 12.57 -11.961 -3.268 1 95.81 368 ASN B CA 1
ATOM 6336 C C . ASN B 1 368 ? 14.047 -11.648 -3.051 1 95.81 368 ASN B C 1
ATOM 6338 O O . ASN B 1 368 ? 14.695 -12.242 -2.182 1 95.81 368 ASN B O 1
ATOM 6342 N N . HIS B 1 369 ? 14.625 -10.695 -3.775 1 91 369 HIS B N 1
ATOM 6343 C CA . HIS B 1 369 ? 16.062 -10.492 -3.797 1 91 369 HIS B CA 1
ATOM 6344 C C . HIS B 1 369 ? 16.547 -9.805 -2.523 1 91 369 HIS B C 1
ATOM 6346 O O . HIS B 1 369 ? 17.234 -8.773 -2.588 1 91 369 HIS B O 1
ATOM 6352 N N . ASP B 1 370 ? 16.078 -10.211 -1.454 1 90.38 370 ASP B N 1
ATOM 6353 C CA . ASP B 1 370 ? 16.5 -10.062 -0.063 1 90.38 370 ASP B CA 1
ATOM 6354 C C . ASP B 1 370 ? 16.953 -11.406 0.512 1 90.38 370 ASP B C 1
ATOM 6356 O O . ASP B 1 370 ? 16.141 -12.297 0.737 1 90.38 370 ASP B O 1
ATOM 6360 N N . TYR B 1 371 ? 18.203 -11.562 0.795 1 84.75 371 TYR B N 1
ATOM 6361 C CA . TYR B 1 371 ? 18.781 -12.859 1.131 1 84.75 371 TYR B CA 1
ATOM 6362 C C . TYR B 1 371 ? 18.094 -13.453 2.363 1 84.75 371 TYR B C 1
ATOM 6364 O O . TYR B 1 371 ? 17.953 -14.672 2.475 1 84.75 371 TYR B O 1
ATOM 6372 N N . ALA B 1 372 ? 17.719 -12.594 3.262 1 87.94 372 ALA B N 1
ATOM 6373 C CA . ALA B 1 372 ? 16.953 -13.102 4.398 1 87.94 372 ALA B CA 1
ATOM 6374 C C . ALA B 1 372 ? 15.641 -13.734 3.939 1 87.94 372 ALA B C 1
ATOM 6376 O O . ALA B 1 372 ? 15.266 -14.812 4.406 1 87.94 372 ALA B O 1
ATOM 6377 N N . ALA B 1 373 ? 14.984 -13.086 3.021 1 91.25 373 ALA B N 1
ATOM 6378 C CA . ALA B 1 373 ? 13.695 -13.57 2.521 1 91.25 373 ALA B CA 1
ATOM 6379 C C . ALA B 1 373 ? 13.875 -14.844 1.693 1 91.25 373 ALA B C 1
ATOM 6381 O O . ALA B 1 373 ? 13.062 -15.766 1.778 1 91.25 373 ALA B O 1
ATOM 6382 N N . ILE B 1 374 ? 14.93 -14.922 0.896 1 89.44 374 ILE B N 1
ATOM 6383 C CA . ILE B 1 374 ? 15.195 -16.109 0.09 1 89.44 374 ILE B CA 1
ATOM 6384 C C . ILE B 1 374 ? 15.383 -17.328 1 1 89.44 374 ILE B C 1
ATOM 6386 O O . ILE B 1 374 ? 14.742 -18.359 0.804 1 89.44 374 ILE B O 1
ATOM 6390 N N . TYR B 1 375 ? 16.141 -17.109 2.051 1 88.75 375 TYR B N 1
ATOM 6391 C CA . TYR B 1 375 ? 16.547 -18.234 2.873 1 88.75 375 TYR B CA 1
ATOM 6392 C C . TYR B 1 375 ? 15.461 -18.609 3.877 1 88.75 375 TYR B C 1
ATOM 6394 O O . TYR B 1 375 ? 15.5 -19.688 4.48 1 88.75 375 TYR B O 1
ATOM 6402 N N . THR B 1 376 ? 14.469 -17.734 3.951 1 91.19 376 THR B N 1
ATOM 6403 C CA . THR B 1 376 ? 13.391 -18.062 4.875 1 91.19 376 THR B CA 1
ATOM 6404 C C . THR B 1 376 ? 12.148 -18.531 4.113 1 91.19 376 THR B C 1
ATOM 6406 O O . THR B 1 376 ? 11.125 -18.828 4.719 1 91.19 376 THR B O 1
ATOM 6409 N N . GLY B 1 377 ? 12.227 -18.562 2.783 1 93.25 377 GLY B N 1
ATOM 6410 C CA . GLY B 1 377 ? 11.141 -19.312 2.156 1 93.25 377 GLY B CA 1
ATOM 6411 C C . GLY B 1 377 ? 10.703 -18.719 0.832 1 93.25 377 GLY B C 1
ATOM 6412 O O . GLY B 1 377 ? 10.023 -19.391 0.044 1 93.25 377 GLY B O 1
ATOM 6413 N N . ALA B 1 378 ? 11.039 -17.5 0.485 1 93.94 378 ALA B N 1
ATOM 6414 C CA . ALA B 1 378 ? 10.492 -16.797 -0.68 1 93.94 378 ALA B CA 1
ATOM 6415 C C . ALA B 1 378 ? 11.266 -17.172 -1.944 1 93.94 378 ALA B C 1
ATOM 6417 O O . ALA B 1 378 ? 11.914 -16.312 -2.551 1 93.94 378 ALA B O 1
ATOM 6418 N N . ALA B 1 379 ? 11.125 -18.391 -2.346 1 92.5 379 ALA B N 1
ATOM 6419 C CA . ALA B 1 379 ? 11.742 -18.891 -3.57 1 92.5 379 ALA B CA 1
ATOM 6420 C C . ALA B 1 379 ? 10.758 -19.75 -4.367 1 92.5 379 ALA B C 1
ATOM 6422 O O . ALA B 1 379 ? 10.016 -20.547 -3.791 1 92.5 379 ALA B O 1
ATOM 6423 N N . THR B 1 380 ? 10.672 -19.547 -5.621 1 96.44 380 THR B N 1
ATOM 6424 C CA . THR B 1 380 ? 9.828 -20.234 -6.582 1 96.44 380 THR B CA 1
ATOM 6425 C C . THR B 1 380 ? 10.625 -20.656 -7.809 1 96.44 380 THR B C 1
ATOM 6427 O O . THR B 1 380 ? 11.344 -19.859 -8.398 1 96.44 380 THR B O 1
ATOM 6430 N N . VAL B 1 381 ? 10.523 -21.875 -8.219 1 96.31 381 VAL B N 1
ATOM 6431 C CA . VAL B 1 381 ? 11.312 -22.344 -9.359 1 96.31 381 VAL B CA 1
ATOM 6432 C C . VAL B 1 381 ? 10.391 -22.578 -10.555 1 96.31 381 VAL B C 1
ATOM 6434 O O . VAL B 1 381 ? 9.477 -23.406 -10.484 1 96.31 381 VAL B O 1
ATOM 6437 N N . PHE B 1 382 ? 10.656 -21.891 -11.633 1 97.31 382 PHE B N 1
ATOM 6438 C CA . PHE B 1 382 ? 10.078 -22.172 -12.938 1 97.31 382 PHE B CA 1
ATOM 6439 C C . PHE B 1 382 ? 10.945 -23.156 -13.719 1 97.31 382 PHE B C 1
ATOM 6441 O O . PHE B 1 382 ? 12.172 -23.062 -13.68 1 97.31 382 PHE B O 1
ATOM 6448 N N . VAL B 1 383 ? 10.336 -24.031 -14.391 1 96.12 383 VAL B N 1
ATOM 6449 C CA . VAL B 1 383 ? 11.016 -24.891 -15.352 1 96.12 383 VAL B CA 1
ATOM 6450 C C . VAL B 1 383 ? 10.438 -24.672 -16.75 1 96.12 383 VAL B C 1
ATOM 6452 O O . VAL B 1 383 ? 9.242 -24.891 -16.969 1 96.12 383 VAL B O 1
ATOM 6455 N N . ALA B 1 384 ? 11.297 -24.234 -17.625 1 97.06 384 ALA B N 1
ATOM 6456 C CA . ALA B 1 384 ? 10.883 -23.938 -18.984 1 97.06 384 ALA B CA 1
ATOM 6457 C C . ALA B 1 384 ? 11.352 -25.016 -19.953 1 97.06 384 ALA B C 1
ATOM 6459 O O . ALA B 1 384 ? 12.531 -25.375 -19.969 1 97.06 384 ALA B O 1
ATOM 6460 N N . GLY B 1 385 ? 10.391 -25.531 -20.734 1 95.75 385 GLY B N 1
ATOM 6461 C CA . GLY B 1 385 ? 10.734 -26.531 -21.734 1 95.75 385 GLY B CA 1
ATOM 6462 C C . GLY B 1 385 ? 11.141 -27.859 -21.125 1 95.75 385 GLY B C 1
ATOM 6463 O O . GLY B 1 385 ? 10.477 -28.359 -20.219 1 95.75 385 GLY B O 1
ATOM 6464 N N . ASP B 1 386 ? 12.109 -28.562 -21.734 1 92.69 386 ASP B N 1
ATOM 6465 C CA . ASP B 1 386 ? 12.617 -29.859 -21.297 1 92.69 386 ASP B CA 1
ATOM 6466 C C . ASP B 1 386 ? 14.109 -29.797 -20.984 1 92.69 386 ASP B C 1
ATOM 6468 O O . ASP B 1 386 ? 14.906 -30.531 -21.578 1 92.69 386 ASP B O 1
ATOM 6472 N N . PRO B 1 387 ? 14.398 -29.047 -19.969 1 91.25 387 PRO B N 1
ATOM 6473 C CA . PRO B 1 387 ? 15.82 -28.828 -19.688 1 91.25 387 PRO B CA 1
ATOM 6474 C C . PRO B 1 387 ? 16.516 -30.078 -19.141 1 91.25 387 PRO B C 1
ATOM 6476 O O . PRO B 1 387 ? 17.734 -30.172 -19.188 1 91.25 387 PRO B O 1
ATOM 6479 N N . PHE B 1 388 ? 15.789 -31.016 -18.719 1 86.5 388 PHE B N 1
ATOM 6480 C CA . PHE B 1 388 ? 16.375 -32.188 -18.062 1 86.5 388 PHE B CA 1
ATOM 6481 C C . PHE B 1 388 ? 16.297 -33.406 -18.984 1 86.5 388 PHE B C 1
ATOM 6483 O O . PHE B 1 388 ? 16.641 -34.531 -18.578 1 86.5 388 PHE B O 1
ATOM 6490 N N . GLY B 1 389 ? 15.781 -33.219 -20.188 1 86.5 389 GLY B N 1
ATOM 6491 C CA . GLY B 1 389 ? 15.688 -34.312 -21.156 1 86.5 389 GLY B CA 1
ATOM 6492 C C . GLY B 1 389 ? 14.766 -35.406 -20.703 1 86.5 389 GLY B C 1
ATOM 6493 O O . GLY B 1 389 ? 15.086 -36.594 -20.859 1 86.5 389 GLY B O 1
ATOM 6494 N N . LEU B 1 390 ? 13.695 -35.062 -20.141 1 85.5 390 LEU B N 1
ATOM 6495 C CA . LEU B 1 390 ? 12.828 -36.062 -19.531 1 85.5 390 LEU B CA 1
ATOM 6496 C C . LEU B 1 390 ? 11.805 -36.562 -20.547 1 85.5 390 LEU B C 1
ATOM 6498 O O . LEU B 1 390 ? 11.188 -37.625 -20.328 1 85.5 390 LEU B O 1
ATOM 6502 N N . ASN B 1 391 ? 11.602 -35.875 -21.656 1 89.19 391 ASN B N 1
ATOM 6503 C CA . ASN B 1 391 ? 10.578 -36.25 -22.625 1 89.19 391 ASN B CA 1
ATOM 6504 C C . ASN B 1 391 ? 10.695 -37.719 -23.031 1 89.19 391 ASN B C 1
ATOM 6506 O O . ASN B 1 391 ? 9.742 -38.5 -22.891 1 89.19 391 ASN B O 1
ATOM 6510 N N . PRO B 1 392 ? 11.891 -38.031 -23.5 1 85.81 392 PRO B N 1
ATOM 6511 C CA . PRO B 1 392 ? 12.016 -39.438 -23.906 1 85.81 392 PRO B CA 1
ATOM 6512 C C . PRO B 1 392 ? 11.719 -40.406 -22.766 1 85.81 392 PRO B C 1
ATOM 6514 O O . PRO B 1 392 ? 11.07 -41.438 -22.984 1 85.81 392 PRO B O 1
ATOM 6517 N N . ARG B 1 393 ? 12.188 -40.062 -21.609 1 77.62 393 ARG B N 1
ATOM 6518 C CA . ARG B 1 393 ? 11.984 -40.906 -20.453 1 77.62 393 ARG B CA 1
ATOM 6519 C C . ARG B 1 393 ? 10.5 -41.031 -20.109 1 77.62 393 ARG B C 1
ATOM 6521 O O . ARG B 1 393 ? 10.016 -42.125 -19.797 1 77.62 393 ARG B O 1
ATOM 6528 N N . LEU B 1 394 ? 9.812 -40 -20.156 1 82.38 394 LEU B N 1
ATOM 6529 C CA . LEU B 1 394 ? 8.398 -39.938 -19.812 1 82.38 394 LEU B CA 1
ATOM 6530 C C . LEU B 1 394 ? 7.566 -40.688 -20.859 1 82.38 394 LEU B C 1
ATOM 6532 O O . LEU B 1 394 ? 6.586 -41.344 -20.516 1 82.38 394 LEU B O 1
ATOM 6536 N N . VAL B 1 395 ? 7.969 -40.594 -22.062 1 85.88 395 VAL B N 1
ATOM 6537 C CA . VAL B 1 395 ? 7.289 -41.312 -23.141 1 85.88 395 VAL B CA 1
ATOM 6538 C C . VAL B 1 395 ? 7.512 -42.812 -22.969 1 85.88 395 VAL B C 1
ATOM 6540 O O . VAL B 1 395 ? 6.559 -43.594 -23.016 1 85.88 395 VAL B O 1
ATOM 6543 N N . ASP B 1 396 ? 8.75 -43.094 -22.766 1 82.38 396 ASP B N 1
ATOM 6544 C CA . ASP B 1 396 ? 9.109 -44.5 -22.625 1 82.38 396 ASP B CA 1
ATOM 6545 C C . ASP B 1 396 ? 8.375 -45.125 -21.438 1 82.38 396 ASP B C 1
ATOM 6547 O O . ASP B 1 396 ? 8.016 -46.312 -21.484 1 82.38 396 ASP B O 1
ATOM 6551 N N . ALA B 1 397 ? 8.203 -44.312 -20.453 1 72.94 397 ALA B N 1
ATOM 6552 C CA . ALA B 1 397 ? 7.527 -44.781 -19.25 1 72.94 397 ALA B CA 1
ATOM 6553 C C . ALA B 1 397 ? 6.016 -44.781 -19.438 1 72.94 397 ALA B C 1
ATOM 6555 O O . ALA B 1 397 ? 5.281 -45.281 -18.594 1 72.94 397 ALA B O 1
ATOM 6556 N N . GLY B 1 398 ? 5.539 -44.25 -20.547 1 76.69 398 GLY B N 1
ATOM 6557 C CA . GLY B 1 398 ? 4.113 -44.219 -20.828 1 76.69 398 GLY B CA 1
ATOM 6558 C C . GLY B 1 398 ? 3.371 -43.125 -20.078 1 76.69 398 GLY B C 1
ATOM 6559 O O . GLY B 1 398 ? 2.143 -43.156 -19.969 1 76.69 398 GLY B O 1
ATOM 6560 N N . ILE B 1 399 ? 4.129 -42.25 -19.469 1 74.62 399 ILE B N 1
ATOM 6561 C CA . ILE B 1 399 ? 3.521 -41.156 -18.719 1 74.62 399 ILE B CA 1
ATOM 6562 C C . ILE B 1 399 ? 2.885 -40.156 -19.672 1 74.62 399 ILE B C 1
ATOM 6564 O O . ILE B 1 399 ? 1.809 -39.625 -19.406 1 74.62 399 ILE B O 1
ATOM 6568 N N . ILE B 1 400 ? 3.549 -39.906 -20.734 1 84.69 400 ILE B N 1
ATOM 6569 C CA . ILE B 1 400 ? 3.023 -39.062 -21.812 1 84.69 400 ILE B CA 1
ATOM 6570 C C . ILE B 1 400 ? 3.105 -39.812 -23.141 1 84.69 400 ILE B C 1
ATOM 6572 O O . ILE B 1 400 ? 4.023 -40.594 -23.344 1 84.69 400 ILE B O 1
ATOM 6576 N N . PRO B 1 401 ? 2.129 -39.562 -23.984 1 88.38 401 PRO B N 1
ATOM 6577 C CA . PRO B 1 401 ? 2.113 -40.312 -25.25 1 88.38 401 PRO B CA 1
ATOM 6578 C C . PRO B 1 401 ? 3.189 -39.844 -26.219 1 88.38 401 PRO B C 1
ATOM 6580 O O . PRO B 1 401 ? 3.59 -40.594 -27.109 1 88.38 401 PRO B O 1
ATOM 6583 N N . ALA B 1 402 ? 3.551 -38.625 -26.203 1 92.75 402 ALA B N 1
ATOM 6584 C CA . ALA B 1 402 ? 4.562 -38 -27.047 1 92.75 402 ALA B CA 1
ATOM 6585 C C . ALA B 1 402 ? 5.246 -36.844 -26.312 1 92.75 402 ALA B C 1
ATOM 6587 O O . ALA B 1 402 ? 4.781 -36.406 -25.266 1 92.75 402 ALA B O 1
ATOM 6588 N N . PRO B 1 403 ? 6.41 -36.5 -26.859 1 91.62 403 PRO B N 1
ATOM 6589 C CA . PRO B 1 403 ? 7.086 -35.375 -26.219 1 91.62 403 PRO B CA 1
ATOM 6590 C C . PRO B 1 403 ? 6.191 -34.125 -26.094 1 91.62 403 PRO B C 1
ATOM 6592 O O . PRO B 1 403 ? 5.398 -33.844 -27 1 91.62 403 PRO B O 1
ATOM 6595 N N . VAL B 1 404 ? 6.348 -33.406 -25 1 92.25 404 VAL B N 1
ATOM 6596 C CA . VAL B 1 404 ? 5.523 -32.25 -24.703 1 92.25 404 VAL B CA 1
ATOM 6597 C C . VAL B 1 404 ? 6.406 -31 -24.625 1 92.25 404 VAL B C 1
ATOM 6599 O O . VAL B 1 404 ? 7.594 -31.094 -24.312 1 92.25 404 VAL B O 1
ATOM 6602 N N . PRO B 1 405 ? 5.848 -29.859 -24.922 1 93.06 405 PRO B N 1
ATOM 6603 C CA . PRO B 1 405 ? 6.637 -28.625 -24.891 1 93.06 405 PRO B CA 1
ATOM 6604 C C . PRO B 1 405 ? 6.992 -28.172 -23.484 1 93.06 405 PRO B C 1
ATOM 6606 O O . PRO B 1 405 ? 7.891 -27.344 -23.297 1 93.06 405 PRO B O 1
ATOM 6609 N N . SER B 1 406 ? 6.289 -28.625 -22.5 1 93.25 406 SER B N 1
ATOM 6610 C CA . SER B 1 406 ? 6.57 -28.406 -21.078 1 93.25 406 SER B CA 1
ATOM 6611 C C . SER B 1 406 ? 6.062 -29.547 -20.219 1 93.25 406 SER B C 1
ATOM 6613 O O . SER B 1 406 ? 5.148 -30.281 -20.625 1 93.25 406 SER B O 1
ATOM 6615 N N . TYR B 1 407 ? 6.613 -29.625 -19.031 1 88.69 407 TYR B N 1
ATOM 6616 C CA . TYR B 1 407 ? 6.238 -30.719 -18.141 1 88.69 407 TYR B CA 1
ATOM 6617 C C . TYR B 1 407 ? 4.848 -30.5 -17.562 1 88.69 407 TYR B C 1
ATOM 6619 O O . TYR B 1 407 ? 4.277 -31.391 -16.938 1 88.69 407 TYR B O 1
ATOM 6627 N N . ALA B 1 408 ? 4.285 -29.344 -17.797 1 92 408 ALA B N 1
ATOM 6628 C CA . ALA B 1 408 ? 2.918 -29.078 -17.359 1 92 408 ALA B CA 1
ATOM 6629 C C . ALA B 1 408 ? 1.948 -30.109 -17.953 1 92 408 ALA B C 1
ATOM 6631 O O . ALA B 1 408 ? 0.928 -30.422 -17.328 1 92 408 ALA B O 1
ATOM 6632 N N . TYR B 1 409 ? 2.277 -30.609 -19.062 1 91.5 409 TYR B N 1
ATOM 6633 C CA . TYR B 1 409 ? 1.41 -31.562 -19.75 1 91.5 409 TYR B CA 1
ATOM 6634 C C . TYR B 1 409 ? 1.438 -32.906 -19.078 1 91.5 409 TYR B C 1
ATOM 6636 O O . TYR B 1 409 ? 0.545 -33.75 -19.281 1 91.5 409 TYR B O 1
ATOM 6644 N N . ALA B 1 410 ? 2.459 -33.156 -18.328 1 85.69 410 ALA B N 1
ATOM 6645 C CA . ALA B 1 410 ? 2.609 -34.438 -17.641 1 85.69 410 ALA B CA 1
ATOM 6646 C C . ALA B 1 410 ? 2.246 -34.344 -16.172 1 85.69 410 ALA B C 1
ATOM 6648 O O . ALA B 1 410 ? 1.58 -35.219 -15.617 1 85.69 410 ALA B O 1
ATOM 6649 N N . LEU B 1 411 ? 2.688 -33.281 -15.562 1 88.75 411 LEU B N 1
ATOM 6650 C CA . LEU B 1 411 ? 2.617 -33.188 -14.109 1 88.75 411 LEU B CA 1
ATOM 6651 C C . LEU B 1 411 ? 1.6 -32.125 -13.688 1 88.75 411 LEU B C 1
ATOM 6653 O O . LEU B 1 411 ? 1.142 -32.125 -12.547 1 88.75 411 LEU B O 1
ATOM 6657 N N . GLY B 1 412 ? 1.238 -31.25 -14.609 1 93.62 412 GLY B N 1
ATOM 6658 C CA . GLY B 1 412 ? 0.334 -30.156 -14.297 1 93.62 412 GLY B CA 1
ATOM 6659 C C . GLY B 1 412 ? 0.992 -29.047 -13.492 1 93.62 412 GLY B C 1
ATOM 6660 O O . GLY B 1 412 ? 2.008 -29.281 -12.828 1 93.62 412 GLY B O 1
ATOM 6661 N N . ASN B 1 413 ? 0.462 -27.812 -13.594 1 98.19 413 ASN B N 1
ATOM 6662 C CA . ASN B 1 413 ? 0.881 -26.719 -12.727 1 98.19 413 ASN B CA 1
ATOM 6663 C C . ASN B 1 413 ? 0.065 -26.688 -11.438 1 98.19 413 ASN B C 1
ATOM 6665 O O . ASN B 1 413 ? -1.069 -27.156 -11.406 1 98.19 413 ASN B O 1
ATOM 6669 N N . PRO B 1 414 ? 0.671 -26.188 -10.383 1 98.31 414 PRO B N 1
ATOM 6670 C CA . PRO B 1 414 ? 0.017 -26.219 -9.07 1 98.31 414 PRO B CA 1
ATOM 6671 C C . PRO B 1 414 ? -1.243 -25.359 -9.023 1 98.31 414 PRO B C 1
ATOM 6673 O O . PRO B 1 414 ? -1.222 -24.203 -9.453 1 98.31 414 PRO B O 1
ATOM 6676 N N . SER B 1 415 ? -2.283 -25.859 -8.414 1 98.31 415 SER B N 1
ATOM 6677 C CA . SER B 1 415 ? -3.604 -25.234 -8.406 1 98.31 415 SER B CA 1
ATOM 6678 C C . SER B 1 415 ? -3.57 -23.875 -7.711 1 98.31 415 SER B C 1
ATOM 6680 O O . SER B 1 415 ? -4.324 -22.969 -8.07 1 98.31 415 SER B O 1
ATOM 6682 N N . ASP B 1 416 ? -2.76 -23.719 -6.656 1 98.25 416 ASP B N 1
ATOM 6683 C CA . ASP B 1 416 ? -2.73 -22.469 -5.898 1 98.25 416 ASP B CA 1
ATOM 6684 C C . ASP B 1 416 ? -1.955 -21.391 -6.645 1 98.25 416 ASP B C 1
ATOM 6686 O O . ASP B 1 416 ? -2.018 -20.219 -6.285 1 98.25 416 ASP B O 1
ATOM 6690 N N . ALA B 1 417 ? -1.253 -21.734 -7.723 1 98.69 417 ALA B N 1
ATOM 6691 C CA . ALA B 1 417 ? -0.529 -20.766 -8.523 1 98.69 417 ALA B CA 1
ATOM 6692 C C . ALA B 1 417 ? -1.266 -20.469 -9.828 1 98.69 417 ALA B C 1
ATOM 6694 O O . ALA B 1 417 ? -0.883 -19.562 -10.578 1 98.69 417 ALA B O 1
ATOM 6695 N N . VAL B 1 418 ? -2.254 -21.219 -10.172 1 98.69 418 VAL B N 1
ATOM 6696 C CA . VAL B 1 418 ? -3.025 -21.047 -11.398 1 98.69 418 VAL B CA 1
ATOM 6697 C C . VAL B 1 418 ? -4.285 -20.234 -11.102 1 98.69 418 VAL B C 1
ATOM 6699 O O . VAL B 1 418 ? -5.195 -20.703 -10.414 1 98.69 418 VAL B O 1
ATOM 6702 N N . PRO B 1 419 ? -4.367 -19.047 -11.586 1 98.44 419 PRO B N 1
ATOM 6703 C CA . PRO B 1 419 ? -5.594 -18.281 -11.367 1 98.44 419 PRO B CA 1
ATOM 6704 C C . PRO B 1 419 ? -6.77 -18.797 -12.203 1 98.44 419 PRO B C 1
ATOM 6706 O O . PRO B 1 419 ? -6.57 -19.516 -13.172 1 98.44 419 PRO B O 1
ATOM 6709 N N . PRO B 1 420 ? -8 -18.422 -11.773 1 97.81 420 PRO B N 1
ATOM 6710 C CA . PRO B 1 420 ? -9.133 -18.719 -12.648 1 97.81 420 PRO B CA 1
ATOM 6711 C C . PRO B 1 420 ? -8.977 -18.125 -14.047 1 97.81 420 PRO B C 1
ATOM 6713 O O . PRO B 1 420 ? -8.414 -17.031 -14.188 1 97.81 420 PRO B O 1
ATOM 6716 N N . MET B 1 421 ? -9.516 -18.797 -15.047 1 97.56 421 MET B N 1
ATOM 6717 C CA . MET B 1 421 ? -9.43 -18.297 -16.422 1 97.56 421 MET B CA 1
ATOM 6718 C C . MET B 1 421 ? -10.195 -16.984 -16.578 1 97.56 421 MET B C 1
ATOM 6720 O O . MET B 1 421 ? -11.234 -16.797 -15.945 1 97.56 421 MET B O 1
ATOM 6724 N N . GLY B 1 422 ? -9.711 -16.062 -17.328 1 97.19 422 GLY B N 1
ATOM 6725 C CA . GLY B 1 422 ? -10.336 -14.805 -17.688 1 97.19 422 GLY B CA 1
ATOM 6726 C C . GLY B 1 422 ? -9.961 -14.328 -19.078 1 97.19 422 GLY B C 1
ATOM 6727 O O . GLY B 1 422 ? -9.68 -15.141 -19.969 1 97.19 422 GLY B O 1
ATOM 6728 N N . LYS B 1 423 ? -10.094 -13.102 -19.312 1 95.69 423 LYS B N 1
ATOM 6729 C CA . LYS B 1 423 ? -9.766 -12.531 -20.609 1 95.69 423 LYS B CA 1
ATOM 6730 C C . LYS B 1 423 ? -8.312 -12.797 -20.984 1 95.69 423 LYS B C 1
ATOM 6732 O O . LYS B 1 423 ? -7.406 -12.562 -20.172 1 95.69 423 LYS B O 1
ATOM 6737 N N . ASN B 1 424 ? -8.102 -13.391 -22.203 1 97.69 424 ASN B N 1
ATOM 6738 C CA . ASN B 1 424 ? -6.781 -13.617 -22.781 1 97.69 424 ASN B CA 1
ATOM 6739 C C . ASN B 1 424 ? -5.988 -14.648 -21.984 1 97.69 424 ASN B C 1
ATOM 6741 O O . ASN B 1 424 ? -4.758 -14.602 -21.938 1 97.69 424 ASN B O 1
ATOM 6745 N N . SER B 1 425 ? -6.645 -15.57 -21.344 1 98.19 425 SER B N 1
ATOM 6746 C CA . SER B 1 425 ? -5.965 -16.656 -20.656 1 98.19 425 SER B CA 1
ATOM 6747 C C . SER B 1 425 ? -5.68 -17.828 -21.594 1 98.19 425 SER B C 1
ATOM 6749 O O . SER B 1 425 ? -6.535 -18.203 -22.406 1 98.19 425 SER B O 1
ATOM 6751 N N . ILE B 1 426 ? -4.488 -18.344 -21.516 1 98.25 426 ILE B N 1
ATOM 6752 C CA . ILE B 1 426 ? -4.203 -19.656 -22.078 1 98.25 426 ILE B CA 1
ATOM 6753 C C . ILE B 1 426 ? -4.496 -20.734 -21.031 1 98.25 426 ILE B C 1
ATOM 6755 O O . ILE B 1 426 ? -4.039 -20.641 -19.891 1 98.25 426 ILE B O 1
ATOM 6759 N N . ALA B 1 427 ? -5.266 -21.719 -21.391 1 97.5 427 ALA B N 1
ATOM 6760 C CA . ALA B 1 427 ? -5.586 -22.797 -20.469 1 97.5 427 ALA B CA 1
ATOM 6761 C C . ALA B 1 427 ? -4.344 -23.625 -20.125 1 97.5 427 ALA B C 1
ATOM 6763 O O . ALA B 1 427 ? -3.568 -23.984 -21.016 1 97.5 427 ALA B O 1
ATOM 6764 N N . HIS B 1 428 ? -4.129 -23.844 -18.875 1 97.75 428 HIS B N 1
ATOM 6765 C CA . HIS B 1 428 ? -3.109 -24.828 -18.484 1 97.75 428 HIS B CA 1
ATOM 6766 C C . HIS B 1 428 ? -3.484 -26.219 -18.953 1 97.75 428 HIS B C 1
ATOM 6768 O O . HIS B 1 428 ? -4.641 -26.641 -18.844 1 97.75 428 HIS B O 1
ATOM 6774 N N . PRO B 1 429 ? -2.51 -26.969 -19.516 1 94.5 429 PRO B N 1
ATOM 6775 C CA . PRO B 1 429 ? -2.857 -28.297 -20.016 1 94.5 429 PRO B CA 1
ATOM 6776 C C . PRO B 1 429 ? -3.307 -29.234 -18.906 1 94.5 429 PRO B C 1
ATOM 6778 O O . PRO B 1 429 ? -4.137 -30.125 -19.141 1 94.5 429 PRO B O 1
ATOM 6781 N N . ALA B 1 430 ? -2.764 -29.094 -17.766 1 93.62 430 ALA B N 1
ATOM 6782 C CA . ALA B 1 430 ? -3.162 -29.844 -16.578 1 93.62 430 ALA B CA 1
ATOM 6783 C C . ALA B 1 430 ? -2.879 -29.031 -15.312 1 93.62 430 ALA B C 1
ATOM 6785 O O . ALA B 1 430 ? -2.018 -28.141 -15.312 1 93.62 430 ALA B O 1
ATOM 6786 N N . VAL B 1 431 ? -3.695 -29.25 -14.266 1 97.12 431 VAL B N 1
ATOM 6787 C CA . VAL B 1 431 ? -3.51 -28.625 -12.961 1 97.12 431 VAL B CA 1
ATOM 6788 C C . VAL B 1 431 ? -3.447 -29.688 -11.875 1 97.12 431 VAL B C 1
ATOM 6790 O O . VAL B 1 431 ? -4.277 -30.594 -11.836 1 97.12 431 VAL B O 1
ATOM 6793 N N . ASN B 1 432 ? -2.443 -29.703 -11.078 1 96.44 432 ASN B N 1
ATOM 6794 C CA . ASN B 1 432 ? -2.34 -30.625 -9.961 1 96.44 432 ASN B CA 1
ATOM 6795 C C . ASN B 1 432 ? -2.785 -29.984 -8.648 1 96.44 432 ASN B C 1
ATOM 6797 O O . ASN B 1 432 ? -2.988 -28.781 -8.586 1 96.44 432 ASN B O 1
ATOM 6801 N N . ILE B 1 433 ? -3.035 -30.797 -7.621 1 97.44 433 ILE B N 1
ATOM 6802 C CA . ILE B 1 433 ? -3.451 -30.312 -6.309 1 97.44 433 ILE B CA 1
ATOM 6803 C C . ILE B 1 433 ? -2.225 -29.922 -5.488 1 97.44 433 ILE B C 1
ATOM 6805 O O . ILE B 1 433 ? -1.429 -30.781 -5.102 1 97.44 433 ILE B O 1
ATOM 6809 N N . HIS B 1 434 ? -2.113 -28.609 -5.219 1 98.12 434 HIS B N 1
ATOM 6810 C CA . HIS B 1 434 ? -1.031 -28.094 -4.391 1 98.12 434 HIS B CA 1
ATOM 6811 C C . HIS B 1 434 ? -1.433 -26.781 -3.707 1 98.12 434 HIS B C 1
ATOM 6813 O O . HIS B 1 434 ? -2.029 -25.906 -4.336 1 98.12 434 HIS B O 1
ATOM 6819 N N . GLY B 1 435 ? -1.061 -26.656 -2.439 1 97.75 435 GLY B N 1
ATOM 6820 C CA . GLY B 1 435 ? -1.239 -25.422 -1.706 1 97.75 435 GLY B CA 1
ATOM 6821 C C . GLY B 1 435 ? -1.409 -25.625 -0.213 1 97.75 435 GLY B C 1
ATOM 6822 O O . GLY B 1 435 ? -1.359 -26.75 0.271 1 97.75 435 GLY B O 1
ATOM 6823 N N . LEU B 1 436 ? -1.495 -24.531 0.481 1 97.88 436 LEU B N 1
ATOM 6824 C CA . LEU B 1 436 ? -1.724 -24.547 1.922 1 97.88 436 LEU B CA 1
ATOM 6825 C C . LEU B 1 436 ? -3.215 -24.5 2.236 1 97.88 436 LEU B C 1
ATOM 6827 O O . LEU B 1 436 ? -3.756 -23.422 2.523 1 97.88 436 LEU B O 1
ATOM 6831 N N . TYR B 1 437 ? -3.859 -25.656 2.193 1 96.94 437 TYR B N 1
ATOM 6832 C CA . TYR B 1 437 ? -5.285 -25.719 2.49 1 96.94 437 TYR B CA 1
ATOM 6833 C C . TYR B 1 437 ? -5.66 -27.047 3.133 1 96.94 437 TYR B C 1
ATOM 6835 O O . TYR B 1 437 ? -4.887 -28 3.08 1 96.94 437 TYR B O 1
ATOM 6843 N N . THR B 1 438 ? -6.801 -27.125 3.713 1 96.56 438 THR B N 1
ATOM 6844 C CA . THR B 1 438 ? -7.289 -28.266 4.465 1 96.56 438 THR B CA 1
ATOM 6845 C C . THR B 1 438 ? -7.531 -29.453 3.537 1 96.56 438 THR B C 1
ATOM 6847 O O . THR B 1 438 ? -7.594 -29.297 2.318 1 96.56 438 THR B O 1
ATOM 6850 N N . ASP B 1 439 ? -7.699 -30.578 4.16 1 96.56 439 ASP B N 1
ATOM 6851 C CA . ASP B 1 439 ? -8.008 -31.797 3.418 1 96.56 439 ASP B CA 1
ATOM 6852 C C . ASP B 1 439 ? -9.344 -31.672 2.691 1 96.56 439 ASP B C 1
ATOM 6854 O O . ASP B 1 439 ? -9.523 -32.25 1.611 1 96.56 439 ASP B O 1
ATOM 6858 N N . GLU B 1 440 ? -10.227 -30.953 3.344 1 95.81 440 GLU B N 1
ATOM 6859 C CA . GLU B 1 440 ? -11.531 -30.734 2.725 1 95.81 440 GLU B CA 1
ATOM 6860 C C . GLU B 1 440 ? -11.406 -29.984 1.407 1 95.81 440 GLU B C 1
ATOM 6862 O O . GLU B 1 440 ? -11.992 -30.375 0.399 1 95.81 440 GLU B O 1
ATOM 6867 N N . VAL B 1 441 ? -10.594 -28.969 1.415 1 96.88 441 VAL B N 1
ATOM 6868 C CA . VAL B 1 441 ? -10.383 -28.188 0.203 1 96.88 441 VAL B CA 1
ATOM 6869 C C . VAL B 1 441 ? -9.672 -29.047 -0.846 1 96.88 441 VAL B C 1
ATOM 6871 O O . VAL B 1 441 ? -10.008 -28.984 -2.031 1 96.88 441 VAL B O 1
ATOM 6874 N N . ALA B 1 442 ? -8.727 -29.812 -0.448 1 97.31 442 ALA B N 1
ATOM 6875 C CA . ALA B 1 442 ? -8.016 -30.703 -1.36 1 97.31 442 ALA B CA 1
ATOM 6876 C C . ALA B 1 442 ? -8.969 -31.688 -2.014 1 97.31 442 ALA B C 1
ATOM 6878 O O . ALA B 1 442 ? -8.867 -31.969 -3.211 1 97.31 442 ALA B O 1
ATOM 6879 N N . SER B 1 443 ? -9.875 -32.188 -1.236 1 97.12 443 SER B N 1
ATOM 6880 C CA . SER B 1 443 ? -10.844 -33.156 -1.744 1 97.12 443 SER B CA 1
ATOM 6881 C C . SER B 1 443 ? -11.766 -32.531 -2.783 1 97.12 443 SER B C 1
ATOM 6883 O O . SER B 1 443 ? -12.133 -33.156 -3.768 1 97.12 443 SER B O 1
ATOM 6885 N N . GLU B 1 444 ? -12.117 -31.312 -2.498 1 96.62 444 GLU B N 1
ATOM 6886 C CA . GLU B 1 444 ? -12.945 -30.578 -3.457 1 96.62 444 GLU B CA 1
ATOM 6887 C C . GLU B 1 444 ? -12.211 -30.375 -4.777 1 96.62 444 GLU B C 1
ATOM 6889 O O . GLU B 1 444 ? -12.812 -30.484 -5.852 1 96.62 444 GLU B O 1
ATOM 6894 N N . LYS B 1 445 ? -10.945 -30.125 -4.715 1 97.12 445 LYS B N 1
ATOM 6895 C CA . LYS B 1 445 ? -10.141 -29.953 -5.918 1 97.12 445 LYS B CA 1
ATOM 6896 C C . LYS B 1 445 ? -9.984 -31.266 -6.68 1 97.12 445 LYS B C 1
ATOM 6898 O O . LYS B 1 445 ? -9.953 -31.266 -7.91 1 97.12 445 LYS B O 1
ATOM 6903 N N . LYS B 1 446 ? -9.844 -32.312 -5.949 1 96.19 446 LYS B N 1
ATOM 6904 C CA . LYS B 1 446 ? -9.789 -33.594 -6.59 1 96.19 446 LYS B CA 1
ATOM 6905 C C . LYS B 1 446 ? -11.094 -33.906 -7.324 1 96.19 446 LYS B C 1
ATOM 6907 O O . LYS B 1 446 ? -11.078 -34.375 -8.461 1 96.19 446 LYS B O 1
ATOM 6912 N N . ALA B 1 447 ? -12.156 -33.594 -6.66 1 96.94 447 ALA B N 1
ATOM 6913 C CA . ALA B 1 447 ? -13.469 -33.781 -7.262 1 96.94 447 ALA B CA 1
ATOM 6914 C C . ALA B 1 447 ? -13.648 -32.938 -8.508 1 96.94 447 ALA B C 1
ATOM 6916 O O . ALA B 1 447 ? -14.375 -33.312 -9.43 1 96.94 447 ALA B O 1
ATOM 6917 N N . ALA B 1 448 ? -12.945 -31.859 -8.508 1 95.38 448 ALA B N 1
ATOM 6918 C CA . ALA B 1 448 ? -13.039 -30.938 -9.633 1 95.38 448 ALA B CA 1
ATOM 6919 C C . ALA B 1 448 ? -12.125 -31.375 -10.773 1 95.38 448 ALA B C 1
ATOM 6921 O O . ALA B 1 448 ? -12.047 -30.703 -11.805 1 95.38 448 ALA B O 1
ATOM 6922 N N . GLY B 1 449 ? -11.336 -32.438 -10.602 1 93.75 449 GLY B N 1
ATOM 6923 C CA . GLY B 1 449 ? -10.578 -33 -11.711 1 93.75 449 GLY B CA 1
ATOM 6924 C C . GLY B 1 449 ? -9.102 -32.688 -11.656 1 93.75 449 GLY B C 1
ATOM 6925 O O . GLY B 1 449 ? -8.344 -33.031 -12.562 1 93.75 449 GLY B O 1
ATOM 6926 N N . MET B 1 450 ? -8.672 -32 -10.641 1 96 450 MET B N 1
ATOM 6927 C CA . MET B 1 450 ? -7.25 -31.719 -10.508 1 96 450 MET B CA 1
ATOM 6928 C C . MET B 1 450 ? -6.473 -32.969 -10.109 1 96 450 MET B C 1
ATOM 6930 O O . MET B 1 450 ? -7.008 -33.844 -9.43 1 96 450 MET B O 1
ATOM 6934 N N . ILE B 1 451 ? -5.23 -33.062 -10.477 1 92.44 451 ILE B N 1
ATOM 6935 C CA . ILE B 1 451 ? -4.43 -34.281 -10.383 1 92.44 451 ILE B CA 1
ATOM 6936 C C . ILE B 1 451 ? -3.83 -34.375 -8.984 1 92.44 451 ILE B C 1
ATOM 6938 O O . ILE B 1 451 ? -3.02 -33.562 -8.578 1 92.44 451 ILE B O 1
ATOM 6942 N N . PRO B 1 452 ? -4.223 -35.375 -8.227 1 94.69 452 PRO B N 1
ATOM 6943 C CA . PRO B 1 452 ? -3.502 -35.656 -6.984 1 94.69 452 PRO B CA 1
ATOM 6944 C C . PRO B 1 452 ? -2.178 -36.375 -7.227 1 94.69 452 PRO B C 1
ATOM 6946 O O . PRO B 1 452 ? -2.137 -37.625 -7.238 1 94.69 452 PRO B O 1
ATOM 6949 N N . LEU B 1 453 ? -1.147 -35.719 -7.312 1 90.5 453 LEU B N 1
ATOM 6950 C CA . LEU B 1 453 ? 0.139 -36.281 -7.727 1 90.5 453 LEU B CA 1
ATOM 6951 C C . LEU B 1 453 ? 0.594 -37.375 -6.77 1 90.5 453 LEU B C 1
ATOM 6953 O O . LEU B 1 453 ? 1.268 -38.312 -7.18 1 90.5 453 LEU B O 1
ATOM 6957 N N . TRP B 1 454 ? 0.196 -37.25 -5.488 1 91.31 454 TRP B N 1
ATOM 6958 C CA . TRP B 1 454 ? 0.606 -38.25 -4.508 1 91.31 454 TRP B CA 1
ATOM 6959 C C . TRP B 1 454 ? -0.04 -39.594 -4.805 1 91.31 454 TRP B C 1
ATOM 6961 O O . TRP B 1 454 ? 0.387 -40.625 -4.273 1 91.31 454 TRP B O 1
ATOM 6971 N N . GLU B 1 455 ? -1.009 -39.625 -5.574 1 87.81 455 GLU B N 1
ATOM 6972 C CA . GLU B 1 455 ? -1.631 -40.875 -5.996 1 87.81 455 GLU B CA 1
ATOM 6973 C C . GLU B 1 455 ? -1.058 -41.344 -7.328 1 87.81 455 GLU B C 1
ATOM 6975 O O . GLU B 1 455 ? -1.104 -42.531 -7.637 1 87.81 455 GLU B O 1
ATOM 6980 N N . VAL B 1 456 ? -0.537 -40.469 -8.102 1 81 456 VAL B N 1
ATOM 6981 C CA . VAL B 1 456 ? -0.055 -40.781 -9.453 1 81 456 VAL B CA 1
ATOM 6982 C C . VAL B 1 456 ? 1.401 -41.219 -9.391 1 81 456 VAL B C 1
ATOM 6984 O O . VAL B 1 456 ? 1.787 -42.188 -10.062 1 81 456 VAL B O 1
ATOM 6987 N N . ILE B 1 457 ? 2.184 -40.625 -8.602 1 78.5 457 ILE B N 1
ATOM 6988 C CA . ILE B 1 457 ? 3.631 -40.812 -8.555 1 78.5 457 ILE B CA 1
ATOM 6989 C C . ILE B 1 457 ? 3.955 -42.281 -8.266 1 78.5 457 ILE B C 1
ATOM 6991 O O . ILE B 1 457 ? 4.805 -42.875 -8.93 1 78.5 457 ILE B O 1
ATOM 6995 N N . PRO B 1 458 ? 3.232 -42.875 -7.273 1 78.25 458 PRO B N 1
ATOM 6996 C CA . PRO B 1 458 ? 3.549 -44.281 -6.969 1 78.25 458 PRO B CA 1
ATOM 6997 C C . PRO B 1 458 ? 3.229 -45.219 -8.125 1 78.25 458 PRO B C 1
ATOM 6999 O O . PRO B 1 458 ? 3.705 -46.375 -8.156 1 78.25 458 PRO B O 1
ATOM 7002 N N . THR B 1 459 ? 2.469 -44.781 -8.977 1 75.62 459 THR B N 1
ATOM 7003 C CA . THR B 1 459 ? 2.055 -45.625 -10.078 1 75.62 459 THR B CA 1
ATOM 7004 C C . THR B 1 459 ? 3.023 -45.531 -11.25 1 75.62 459 THR B C 1
ATOM 7006 O O . THR B 1 459 ? 2.938 -46.281 -12.211 1 75.62 459 THR B O 1
ATOM 7009 N N . LEU B 1 460 ? 3.822 -44.562 -11.164 1 70.81 460 LEU B N 1
ATOM 7010 C CA . LEU B 1 460 ? 4.766 -44.344 -12.25 1 70.81 460 LEU B CA 1
ATOM 7011 C C . LEU B 1 460 ? 5.883 -45.375 -12.211 1 70.81 460 LEU B C 1
ATOM 7013 O O . LEU B 1 460 ? 6.324 -45.781 -11.133 1 70.81 460 LEU B O 1
ATOM 7017 N N . PRO B 1 461 ? 6.164 -45.906 -13.406 1 68.5 461 PRO B N 1
ATOM 7018 C CA . PRO B 1 461 ? 7.289 -46.844 -13.422 1 68.5 461 PRO B CA 1
ATOM 7019 C C . PRO B 1 461 ? 8.594 -46.219 -12.953 1 68.5 461 PRO B C 1
ATOM 7021 O O . PRO B 1 461 ? 8.781 -45 -13.094 1 68.5 461 PRO B O 1
ATOM 7024 N N . PRO B 1 462 ? 9.391 -47.062 -12.266 1 63.69 462 PRO B N 1
ATOM 7025 C CA . PRO B 1 462 ? 10.695 -46.531 -11.883 1 63.69 462 PRO B CA 1
ATOM 7026 C C . PRO B 1 462 ? 11.477 -45.969 -13.07 1 63.69 462 PRO B C 1
ATOM 7028 O O . PRO B 1 462 ? 11.383 -46.5 -14.18 1 63.69 462 PRO B O 1
ATOM 7031 N N . VAL B 1 463 ? 11.875 -44.719 -12.828 1 59.47 463 VAL B N 1
ATOM 7032 C CA . VAL B 1 463 ? 12.75 -44.188 -13.859 1 59.47 463 VAL B CA 1
ATOM 7033 C C . VAL B 1 463 ? 14.008 -45.031 -13.977 1 59.47 463 VAL B C 1
ATOM 7035 O O . VAL B 1 463 ? 14.625 -45.375 -12.969 1 59.47 463 VAL B O 1
ATOM 7038 N N . PRO B 1 464 ? 14.266 -45.688 -15.172 1 56.47 464 PRO B N 1
ATOM 7039 C CA . PRO B 1 464 ? 15.469 -46.5 -15.312 1 56.47 464 PRO B CA 1
ATOM 7040 C C . PRO B 1 464 ? 16.75 -45.781 -14.922 1 56.47 464 PRO B C 1
ATOM 7042 O O . PRO B 1 464 ? 16.812 -44.562 -15.062 1 56.47 464 PRO B O 1
#

Foldseek 3Di:
DPPDPPPVVVVVCVVVVDDVPVPPPPPPPVPVVPPDPVVVVVVLVPVQQLPVDDPPFPQPDLVVLVPPPAAEDEDEWEWAWDWFDAFPGATATAIATRFFFAYAEAEEAAFHKYKYKYAYAQPGDFWWWKDWPQFDGDLQQTATDGHPDMHIGMGGRHFADKFKMFIDHNPGGPRVQNLQRGGMYMYGYAYNVGFAKFWFWDWDDDPNDIDIDIDIGGSFAAEWEKEKAFAAADPNNYGDVPCVVVVNTQFIEISNYFQQAAAALLVCCLQVLGSPDDPDDDQRQHDLVSFQSRHHAAKEFAPGKYKYKYFYQYQAKFWKAKPPFWFQWKAFRHDTDDGTHGTDIAHHRGIIMTIGGHHDFDKIKTARPPPVRRVRGGIHIYGYFCPSVSQVQCCVQVQDVHGDRMCCLRQNGEPSTGHDDDGSYDDRNAYARHRTGDPVVSVVVVVVPHHRVSVVSVVTPRRD/DPPDPPPVPVVVCVVPPDDPPPPPPPPDDPPVVPDPPVVVVVLLQVQQLQPVDPPPFPQPPLVVLVPPPAAEDEDEWEWAWDWFDAFPGATATAIATRFFFAYAEAEEAAFHKYKYKYAYAQPGDAWWWKDWFQFDGDLQQTATDGHPGMHIGMGGRHFADKFKMFTHHNNGGPRVQNLQRGGMYMYGYAYNVGFAKFWFWDWDDDPNDIDIDIDIGGSFAAEWEKEKAFAAADPNNYGDVVCVVVVNTQFIEISNYFQQADAALLVCCLQVLGSPDDPDPDQRQHDLVSFQSRRHAAKEFAPGKYKYKYFYQYQAKFWWAKPPFWFQWKAFGHGTDDGTDGTDIAHHRGIIMTIGGHHDFDKIKTARPPVVRRVRGGIHIYGYFCPSVSQVQCCVQVQDVHGDRMCCLRQNGEPSTRHDDDGSYDDRNAYARHRTGDPVVSVVVVVVPHHRVSVVSVVTPRRD